Protein 2J9L (pdb70)

InterPro domains:
  IPR000644 CBS domain [PF00571] (671-713)
  IPR000644 CBS domain [PF00571] (756-803)
  IPR000644 CBS domain [PS51371] (656-720)
  IPR000644 CBS domain [PS51371] (752-812)
  IPR000644 CBS domain [SM00116] (665-715)
  IPR000644 CBS domain [SM00116] (756-803)
  IPR001807 Chloride channel [PF00654] (221-620)
  IPR001807 Chloride channel [PR00762] (233-250)
  IPR001807 Chloride channel [PR00762] (264-283)
  IPR001807 Chloride channel [PR00762] (318-337)
  IPR001807 Chloride channel [PR00762] (520-540)
  IPR001807 Chloride channel [PR00762] (570-586)
  IPR001807 Chloride channel [PR00762] (588-607)
  IPR001807 Chloride channel [PR00762] (627-641)
  IPR002247 Chloride channel ClC-5 [PR01116] (114-123)
  IPR002247 Chloride channel ClC-5 [PR01116] (293-301)
  IPR002247 Chloride channel ClC-5 [PR01116] (724-731)
  IPR014743 Chloride channel, core [SSF81340] (113-643)
  IPR046342 CBS domain superfamily [SSF54631] (651-811)

GO terms:
  GO:0015297 antiporter activity (F, TAS)
  GO:0034220 monoatomic ion transmembrane transport (P, TAS)
  GO:0010008 endosome membrane (C, TAS)
  GO:0042802 identical protein binding (F, IPI)
  GO:0005515 protein binding (F, IPI)
  GO:0005794 Golgi apparatus (C, IDA)
  GO:0005886 plasma membrane (C, IDA)
  GO:0045177 apical part of cell (C, IDA)
  GO:0016020 membrane (C, IDA)
  GO:0003014 renal system process (P, IMP)
  GO:0005247 voltage-gated chloride channel activity (F, IMP)
  GO:0005765 lysosomal membrane (C, HDA)
  GO:0016020 membrane (C, HDA)
  GO:0006821 chloride transport (P, IMP)

Nearest PDB structures (foldseek):
  2ja3-assembly1_B  TM=1.001E+00  e=6.679E-36  Homo sapiens
  2ja3-assembly2_D  TM=9.917E-01  e=2.561E-32  Homo sapiens
  2ja3-assembly3_E  TM=9.764E-01  e=9.589E-33  Homo sapiens
  2ja3-assembly3_F  TM=9.701E-01  e=2.325E-29  Homo sapiens
  8jgv-assembly1_B  TM=9.458E-01  e=3.313E-19  Mus musculus

Secondary structure (DSSP, 8-state):
---BHHHHSBS-TTSPPP--EESS-EEHHHHHHHHHH---SEEEEES-TTT-BEEEEEEHHHHHHHHHHHHTS-S---TTPEEE-SSSPPP--TT----EE-GGGEESS--EEETTSBHHHHHHHHHHHT-SEEEEEETTEEEEEEEHHHHHHHHHHH----TTTT-/---BHHHHSBS-TTPPP---EESSSEEHHHHHHHHHH---SEEEEES-TTT--EEEEEEHHHHHHHHHHHHHHTSS--TTPEEE-SSSPPP--TTPPPPEE-GGGEES---EEETTSBHHHHHHHHHHHT-SEEEEEETTEEEEEEEHHHHHHHHHHHHT--HHHHHTTT-/---BHHHH-BS-TTSPP---EESSSEEHHHHHHHHHH---SEEEEES-TTT--EEEEEEHHHHHHHHHHHHTS-SS--TTPEEE-SSSPPP--TTPPPPEE-GGGEES---EEETTSBHHHHHHHHHHHT-SEEEEEETTEEEEEEEHHHHHHHHHHHTT--THHHHHHHH-/---BHHHHSBSPTTSPPP--EESSS-BHHHHHHHHHH---SEEEEES-TTT-BEEEEEEHHHHHHHHHHHHHSTT---TTPBEE-SSSPPP--TTPPPPEE-GGGEES---EEETTSBHHHHHHHHHHHT-SEEEEEETTEEEEEEEHHHHHHHHHHHHS---HHHHHHH-/---BGGGT-BSPTTSPPP--EESSSEEHHHHHHHHHH---SEEEEES-TTT--EEEEEEHHHHHHHHHHHTTS-S---TTPEEE-SSS-----TTSPP-EE-GGGEESS--EEETTSBHHHHHHHHHHHT-SEEEEEETTEEEEEEEHHHHHHHHHHHH--THHHH-/---BGGGTPBSPTTS-----EESSSEEHHHHHHHHTT---SEEEEES-TTT--EEEEEEHHHHHHHHHHH-----TTPEEE-SSS-----TTSPP-EE-GGGSBSS--EEETT-BHHHHHHHHHHHT-SEEEEEETTEEEEEEEHHHHHHHHHH---SGGG-

Solvent-accessible surface area: 53765 Å² total; per-residue (Å²): 163,106,24,42,0,84,62,18,11,85,31,85,222,149,63,96,155,38,32,4,0,5,21,39,74,6,29,0,88,58,0,54,62,30,28,90,146,29,127,109,81,8,0,2,0,0,35,39,141,157,8,50,28,21,13,0,8,0,49,35,148,38,0,65,94,22,4,97,80,8,102,167,138,168,77,38,14,67,38,77,0,33,0,22,0,32,92,145,48,27,135,68,81,131,220,53,42,70,39,23,84,4,58,135,33,14,69,47,26,19,55,26,13,23,11,50,1,22,0,81,77,1,8,45,16,0,60,94,29,48,11,180,45,3,2,0,13,82,33,14,74,11,79,0,26,0,44,53,117,18,0,11,124,19,0,26,137,25,30,182,168,76,37,43,31,88,45,154,131,50,35,0,75,69,10,21,81,27,82,191,158,71,121,158,29,36,2,0,6,24,50,75,18,26,6,89,52,0,68,62,23,23,93,148,28,126,121,88,7,0,2,0,0,29,44,129,170,18,43,36,19,9,0,7,0,41,49,144,37,0,60,94,22,6,74,66,9,114,159,146,156,86,36,25,77,59,83,0,27,1,21,1,32,100,152,54,18,133,66,91,110,229,59,33,68,36,22,86,2,38,137,36,14,65,39,31,12,21,28,10,27,10,60,5,21,0,70,78,0,10,39,3,12,100,86,35,58,28,170,34,1,0,0,12,82,36,15,95,9,75,0,23,0,45,108,136,14,5,38,121,18,14,38,126,18,29,119,136,126,50,46,86,23,0,72,27,17,48,150,124,17,39,0,82,71,16,18,83,43,76,200,150,79,116,152,24,37,1,0,9,20,45,73,17,28,0,91,59,1,52,66,35,17,83,139,31,125,119,82,6,0,2,0,0,29,40,128,169,18,39,37,20,10,0,10,0,54,50,144,29,0,71,91,23,4,94,67,14,83,152,145,136,81,20,11,67,41,79,0,25,2,20,0,31,105,141,55,16,133,64,87,108,228,61,40,65,39,20,94,4,45,137,38,15,71,40,22,16,49,34,13,33,14,58,1,20,1,90,81,1,8,40,17,11,92,86,33,56,12,191,40,4,2,0,15,91,35,13,97,11,74,0,25,0,42,81,126,23,6,25,125,20,14,30,115,16,34,129,111,114,71,64,29,24,5,30,30,44,4,100,157,129,54,35,0,78,62,19,7,89,29,75,244,134,56,106,153,34,31,2,0,6,19,44,72,8,29,0,88,59,0,52,66,26,22,93,147,24,128,114,83,8,0,3,0,0,30,42,137,170,15,47,27,22,9,0,9,0,50,43,162,35,0,62,101,25,4,87,74,16,91,150,131,164,122,18,8,74,39,84,0,36,0,21,0,29,98,142,54,21,135,59,86,102,223,67,40,67,48,22,89,2,45,133,39,15,68,41,32,18,27,14,8,22,12,56,4,17,2,118,66,0,8,53,2,0,76,94,37,49,27,191,40,1,0,0,13,83,33,15,74,10,78,0,22,0,44,61,122,21,0,8,115,24,1,21,122,31,15,134,100,113,74,58,53,99,10,6,94,18,36,156,132,41,38,0,77,66,16,23,82,32,46,174,159,69,105,158,32,34,5,0,5,18,44,76,6,27,0,77,58,0,56,71,32,23,89,147,26,128,121,82,7,0,3,0,0,36,39,139,172,28,41,34,17,9,0,8,0,54,36,185,49,0,64,101,22,2,106,86,10,119,179,140,179,77,44,16,64,35,73,0,29,0,21,0,32,87,140,50,20,138,65,60,137,189,34,44,71,39,22,82,4,42,134,35,16,70,42,32,17,25,29,9,28,11,60,3,18,1,76,64,0,7,45,2,12,141,100,31,62,29,182,37,1,2,0,19,70,41,13,118,6,60,0,24,0,40,89,127,20,5,22,120,25,17,38,137,43,44,153,136,75,63,36,27,56,55,160,156,50,23,0,78,73,16,14,76,24,49,186,157,68,120,161,29,32,3,0,2,16,55,73,7,32,0,85,65,2,58,61,24,21,98,143,32,124,125,90,8,0,4,0,0,46,26,126,149,24,45,73,20,16,0,12,0,59,44,199,41,1,66,105,26,5,108,72,39,101,165,78,28,68,38,90,1,39,0,26,1,34,106,142,51,24,138,56,84,136,216,57,54,78,40,22,94,4,42,134,50,16,69,41,22,18,44,34,10,26,12,48,0,32,1,135,68,1,13,47,16,12,110,89,30,51,10,173,38,3,2,0,14,74,28,16,90,9,77,0,21,0,45,74,123,21,6,14,122,19,28,61,140,98,132,75,64,23,46,46,67

B-factor: mean 36.26, std 24.52, range [15.25, 138.53]

Foldseek 3Di:
DFAWQLCLFPPDDPRDAADAAEQAADFLQNVVCVLVVDDDQKHFYYPDPVQQFTQFMAGSVLSCVQSVVVVVPPPFGDRRAIEHLDPDHDDDDDDGTHHGYPVPRTGRDAAEEERGHGLLVVLVCCVVVVFQKYFYAHPRHTGGIAGPVSNVVVLVVCVVDCSNVVD/DFDFQLCLFPPHPPDDAFDAAEQAAAFQLRVVVSLVVDDDQKHFYAPDPVQQFTQFIAGSVLSVVQSVVVVVVVPFRDRQAIEHLDPDHDDDDPPRTHHGHPVVRTGRDAAEDERGHGVLVVLQCCVVVVFQKYFYAHPRHTGGIAGPVSNVVVLVVVCPDCVVSNVSSVD/DFDFLLNLFPDHPPDDFADAAEQAFDFLQRLVCVLVVDDDQWHFYAPDPVQQFTQFIAGSVLSVVQSVVDVVDDPFRDRGAAEHLDPDHDDDDPPDTHHHHPVVRTGRDAAEDERRHGVLVVLVCCVVVVFQKYFYAHPRHTGGIAGPVSNVVLLVVVCPDCVVSNVSVVVD/DFAWQLNLFPDDPPDDAFDAAEQAAAFLLRVVVSLVVDDDQKHFYAPDPVQQFTQFIAGSVLSVVQSVVQVVDVLGGDRRAAEHQDPDHDDDDPPDGHHHHPVPRTGRCAAEEERGHGVLVVLVCCVVVVHQKYFYDHPNHTGGIGGPVSNVVVLVVCCPPVCVVSSVVVD/DFAWQLNLFPPDPPDDDFLAAEQAAAFQLNVVVSLVVDDDQWHFYAPDPVQQQTQFIAGSVLSVVQSVVVVVPPPQGDRGAIEHLDPDHDDDDPVGTHHGYDVVRTGRDAAEDERRHGLLVVVVCCVVVVFQKYFYAHPSHTDGIGGPVSNVVVLVVPVCDCSNVSD/DFDFQLNLFPPHVPDDFAPAAEAAAAFLQNVVVSLVPDDDQWHFYAPDPVQQFGQFIAGSVLSVVQSVVVVCLRDRGATEGLDPDHDDDDPVDDHHYYPVVRTGRDAAEDERGHGLLVVLVCCVVVVFQKYFYAHPRHTGGIGGPVSNVVVLVVHVCSVVSD

Sequence (1010 aa):
HKTLAMDVMKPRRNDPLLTVLTQDSMTVEDVETIISETTYSGFPVVVSRESQRLVGFVLRRDLIISIENARKKQDGVVSTSIIYFTEHSPPLPPYTPPTLKLRNILDLSPFTVTDLTPMEIVVDIFRKLGLRQCLVTHNGRLLGIITKKDVLKHIAQMANFNEFLEVHKTLAMDVMKPRRNDPLLTVLTQDSMTVEDVETIISETTYSGFPVVVSRESQRLVGFVLRRDLIISIENARKKQDGVVSTSIIYFTEHSPPLPPYTPPTLKLRNILDLSPFTVTDLTPMEIVVDIFRKLGLRQCLVTHNGRLLGIITKKDVLKHIAQMANQLFNEFLEVLFHKTLAMDVMKPRRNDPLLTVLTQDSMTVEDVETIISETTYSGFPVVVSRESQRLVGFVLRRDLIISIENARKKQDGVVSTSIIYFTEHSPPLPPYTPPTLKLRNILDLSPFTVTDLTPMEIVVDIFRKLGLRQCLVTHNGRLLGIITKKDVLKHIAQMANQLFNEFLEVLFQHKTLAMDVMKPRRNDPLLTVLTQDSMTVEDVETIISETTYSGFPVVVSRESQRLVGFVLRRDLIISIENARKKQDGVVSTSIIYFTEHSPPLPPYTPPTLKLRNILDLSPFTVTDLTPMEIVVDIFRKLGLRQCLVTHNGRLLGIITKKDVLKHIAQMANQDLFNEFLEVLHKTLAMDVMKPRRNDPLLTVLTQDSMTVEDVETIISETTYSGFPVVVSRESQRLVGFVLRRDLIISIENARKKQDGVVSTSIIYFTEHSPPLPPYTPPTLKLRNILDLSPFTVTDLTPMEIVVDIFRKLGLRQCLVTHNGRLLGIITKKDVLKHIAQMANFNEFLEVHKTLAMDVMKPRRNDPLLTVLTQDSMTVEDVETIISETTYSGFPVVVSRESQRLVGFVLRRDLIISIENARKGVVSTSIIYFTEHSPPLPPYTPPTLKLRNILDLSPFTVTDLTPMEIVVDIFRKLGLRQCLVTHNGRLLGIITKKDVLKHIAQMILFNEFL

Structure (mmCIF, N/CA/C/O backbone):
data_2J9L
#
_entry.id   2J9L
#
_cell.length_a   122.328
_cell.length_b   148.101
_cell.length_c   79.883
_cell.angle_alpha   90.00
_cell.angle_beta   90.00
_cell.angle_gamma   90.00
#
_symmetry.space_group_name_H-M   'P 21 21 2'
#
loop_
_entity.id
_entity.type
_entity.pdbx_description
1 polymer 'CHLORIDE CHANNEL PROTEIN 5'
2 non-polymer "ADENOSINE-5'-TRIPHOSPHATE"
3 non-polymer 'CHLORIDE ION'
4 water water
#
loop_
_atom_site.group_PDB
_atom_site.id
_atom_site.type_symbol
_atom_site.label_atom_id
_atom_site.label_alt_id
_atom_site.label_comp_id
_atom_site.label_asym_id
_atom_site.label_entity_id
_atom_site.label_seq_id
_atom_site.pdbx_PDB_ins_code
_atom_site.Cartn_x
_atom_site.Cartn_y
_atom_site.Cartn_z
_atom_site.occupancy
_atom_site.B_iso_or_equiv
_atom_site.auth_seq_id
_atom_site.auth_comp_id
_atom_site.auth_asym_id
_atom_site.auth_atom_id
_atom_site.pdbx_PDB_model_num
ATOM 1 N N . HIS A 1 9 ? 3.186 50.030 51.449 1.00 30.49 578 HIS A N 1
ATOM 2 C CA . HIS A 1 9 ? 3.528 49.637 52.847 1.00 30.42 578 HIS A CA 1
ATOM 3 C C . HIS A 1 9 ? 4.936 50.095 53.220 1.00 30.34 578 HIS A C 1
ATOM 4 O O . H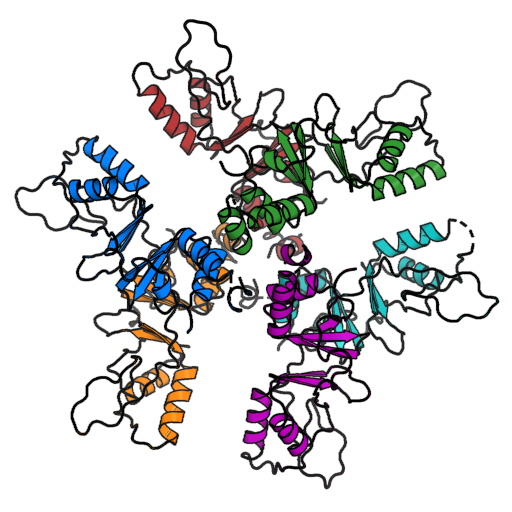IS A 1 9 ? 5.226 50.355 54.388 1.00 30.61 578 HIS A O 1
ATOM 6 N N . LYS A 1 10 ? 5.806 50.192 52.222 1.00 29.89 579 LYS A N 1
ATOM 7 C CA . LYS A 1 10 ? 7.181 50.616 52.444 1.00 29.42 579 LYS A CA 1
ATOM 8 C C . LYS A 1 10 ? 7.337 52.080 52.023 1.00 28.86 579 LYS A C 1
ATOM 9 O O . LYS A 1 10 ? 6.962 52.455 50.912 1.00 28.65 579 LYS A O 1
ATOM 15 N N . THR A 1 11 ? 7.878 52.905 52.916 1.00 28.14 580 THR A N 1
ATOM 16 C CA . THR A 1 11 ? 7.988 54.339 52.652 1.00 27.76 580 THR A CA 1
ATOM 17 C C . THR A 1 11 ? 9.148 54.670 51.709 1.00 27.24 580 THR A C 1
ATOM 18 O O . THR A 1 11 ? 10.285 54.250 51.926 1.00 27.03 580 THR A O 1
ATOM 22 N N . LEU A 1 12 ? 8.843 55.418 50.654 1.00 26.71 581 LEU A N 1
ATOM 23 C CA . LEU A 1 12 ? 9.825 55.716 49.621 1.00 26.65 581 LEU A CA 1
ATOM 24 C C . LEU A 1 12 ? 10.083 57.216 49.517 1.00 26.96 581 LEU A C 1
ATOM 25 O O . LEU A 1 12 ? 9.442 58.017 50.205 1.00 27.23 581 LEU A O 1
ATOM 30 N N . ALA A 1 13 ? 11.020 57.592 48.653 1.00 26.85 582 ALA A N 1
ATOM 31 C CA . ALA A 1 13 ? 11.380 58.990 48.479 1.00 27.13 582 ALA A CA 1
ATOM 32 C C . ALA A 1 13 ? 10.193 59.827 48.023 1.00 27.35 582 ALA A C 1
ATOM 33 O O . ALA A 1 13 ? 10.050 60.982 48.422 1.00 27.49 582 ALA A O 1
ATOM 35 N N . MET A 1 14 ? 9.338 59.239 47.196 1.00 27.65 583 MET A N 1
ATOM 36 C CA . MET A 1 14 ? 8.213 59.968 46.615 1.00 28.38 583 MET A CA 1
ATOM 37 C C . MET A 1 14 ? 7.123 60.258 47.645 1.00 28.59 583 MET A C 1
ATOM 38 O O . MET A 1 14 ? 6.302 61.157 47.461 1.00 28.59 583 MET A O 1
ATOM 43 N N . ASP A 1 15 ? 7.128 59.491 48.730 1.00 28.96 584 ASP A N 1
ATOM 44 C CA . ASP A 1 15 ? 6.158 59.656 49.801 1.00 29.05 584 ASP A CA 1
ATOM 45 C C . ASP A 1 15 ? 6.466 60.877 50.670 1.00 29.02 584 ASP A C 1
ATOM 46 O O . ASP A 1 15 ? 5.587 61.393 51.364 1.00 29.25 584 ASP A O 1
ATOM 51 N N . VAL A 1 16 ? 7.714 61.331 50.634 1.00 28.53 585 VAL A N 1
ATOM 52 C CA . VAL A 1 16 ? 8.168 62.389 51.528 1.00 28.24 585 VAL A CA 1
ATOM 53 C C . VAL A 1 16 ? 8.520 63.659 50.762 1.00 27.93 585 VAL A C 1
ATOM 54 O O . VAL A 1 16 ? 8.405 64.764 51.287 1.00 27.88 585 VAL A O 1
ATOM 58 N N . MET A 1 17 ? 8.937 63.486 49.513 1.00 27.55 586 MET A N 1
ATOM 59 C CA . MET A 1 17 ? 9.294 64.598 48.650 1.00 27.04 586 MET A CA 1
ATOM 60 C C . MET A 1 17 ? 8.179 65.627 48.584 1.00 27.25 586 MET A C 1
ATOM 61 O O . MET A 1 17 ? 7.002 65.292 48.715 1.00 26.70 586 MET A O 1
ATOM 66 N N . LYS A 1 18 ? 8.566 66.881 48.383 1.00 27.73 587 LYS A N 1
ATOM 67 C CA . LYS A 1 18 ? 7.632 67.931 48.018 1.00 28.16 587 LYS A CA 1
ATOM 68 C C . LYS A 1 18 ? 7.845 68.208 46.533 1.00 28.69 587 LYS A C 1
ATOM 69 O O . LYS A 1 18 ? 8.968 68.108 46.044 1.00 28.52 587 LYS A O 1
ATOM 75 N N . PRO A 1 19 ? 6.774 68.562 45.807 1.00 29.17 588 PRO A N 1
ATOM 76 C CA . PRO A 1 19 ? 5.421 68.785 46.305 1.00 29.76 588 PRO A CA 1
ATOM 77 C C . PRO A 1 19 ? 4.724 67.503 46.737 1.00 30.38 588 PRO A C 1
ATOM 78 O O . PRO A 1 19 ? 5.037 66.422 46.236 1.00 30.42 588 PRO A O 1
ATOM 82 N N . ARG A 1 20 ? 3.784 67.632 47.667 1.00 31.29 589 ARG A N 1
ATOM 83 C CA . ARG A 1 20 ? 2.940 66.516 48.054 1.00 32.10 589 ARG A CA 1
ATOM 84 C C . ARG A 1 20 ? 1.753 66.419 47.105 1.00 32.72 589 ARG A C 1
ATOM 85 O O . ARG A 1 20 ? 1.780 66.967 46.003 1.00 32.69 589 ARG A O 1
ATOM 93 N N . ARG A 1 21 ? 0.709 65.724 47.543 1.00 33.62 590 ARG A N 1
ATOM 94 C CA . ARG A 1 21 ? -0.482 65.529 46.727 1.00 34.33 590 ARG A CA 1
ATOM 95 C C . ARG A 1 21 ? -1.195 66.853 46.447 1.00 34.66 590 ARG A C 1
ATOM 96 O O . ARG A 1 21 ? -1.454 67.194 45.291 1.00 34.65 590 ARG A O 1
ATOM 104 N N . ASN A 1 22 ? -1.499 67.600 47.505 1.00 35.05 591 ASN A N 1
ATOM 105 C CA . ASN A 1 22 ? -2.195 68.879 47.367 1.00 35.40 591 ASN A CA 1
ATOM 106 C C . ASN A 1 22 ? -1.279 70.094 47.515 1.00 35.57 591 ASN A C 1
ATOM 107 O O . ASN A 1 22 ? -1.659 71.103 48.112 1.00 35.59 591 ASN A O 1
ATOM 112 N N . ASP A 1 23 ? -0.073 69.987 46.969 1.00 35.78 592 ASP A N 1
ATOM 113 C CA . ASP A 1 23 ? 0.868 71.102 46.948 1.00 35.93 592 ASP A CA 1
ATOM 114 C C . ASP A 1 23 ? 1.048 71.607 45.520 1.00 35.87 592 ASP A C 1
ATOM 115 O O . ASP A 1 23 ? 0.732 70.895 44.566 1.00 35.88 592 ASP A O 1
ATOM 120 N N . PRO A 1 24 ? 1.551 72.844 45.369 1.00 35.78 593 PRO A N 1
ATOM 121 C CA . PRO A 1 24 ? 1.804 73.406 44.043 1.00 35.60 593 PRO A CA 1
ATOM 122 C C . PRO A 1 24 ? 2.996 72.735 43.371 1.00 35.34 593 PRO A C 1
ATOM 123 O O . PRO A 1 24 ? 3.768 72.041 44.034 1.00 35.33 593 PRO A O 1
ATOM 127 N N . LEU A 1 25 ? 3.140 72.943 42.067 1.00 35.02 594 LEU A N 1
ATOM 128 C CA . LEU A 1 25 ? 4.260 72.374 41.324 1.00 34.81 594 LEU A CA 1
ATOM 129 C C . LEU A 1 25 ? 5.594 72.865 41.881 1.00 34.33 594 LEU A C 1
ATOM 130 O O . LEU A 1 25 ? 5.665 73.926 42.505 1.00 34.32 594 LEU A O 1
ATOM 135 N N . LEU A 1 26 ? 6.645 72.081 41.662 1.00 33.62 595 LEU A N 1
ATOM 136 C CA . LEU A 1 26 ? 7.979 72.430 42.129 1.00 32.98 595 LEU A CA 1
ATOM 137 C C . LEU A 1 26 ? 8.345 73.800 41.575 1.00 32.23 595 LEU A C 1
ATOM 138 O O . LEU A 1 26 ? 8.169 74.050 40.384 1.00 32.39 595 LEU A O 1
ATOM 143 N N . THR A 1 27 ? 8.847 74.685 42.429 1.00 31.27 596 THR A N 1
ATOM 144 C CA . THR A 1 27 ? 9.269 76.011 41.983 1.00 30.42 596 THR A CA 1
ATOM 145 C C . THR A 1 27 ? 10.661 75.937 41.368 1.00 30.21 596 THR A C 1
ATOM 146 O O . THR A 1 27 ? 11.657 75.776 42.073 1.00 30.10 596 THR A O 1
ATOM 150 N N . VAL A 1 28 ? 10.713 76.066 40.045 1.00 29.94 597 VAL A N 1
ATOM 151 C CA . VAL A 1 28 ? 11.919 75.781 39.281 1.00 29.68 597 VAL A CA 1
ATOM 152 C C . VAL A 1 28 ? 12.321 76.950 38.383 1.00 29.56 597 VAL A C 1
ATOM 153 O O . VAL A 1 28 ? 11.467 77.682 37.879 1.00 29.68 597 VAL A O 1
ATOM 157 N N . LEU A 1 29 ? 13.624 77.133 38.197 1.00 29.15 598 LEU A N 1
ATOM 158 C CA . LEU A 1 29 ? 14.120 78.083 37.210 1.00 28.61 598 LEU A CA 1
ATOM 159 C C . LEU A 1 29 ? 14.521 77.324 35.960 1.00 28.17 598 LEU A C 1
ATOM 160 O O . LEU A 1 29 ? 15.041 76.209 36.042 1.00 28.02 598 LEU A O 1
ATOM 165 N N . THR A 1 30 ? 14.284 77.926 34.801 1.00 27.53 599 THR A N 1
ATOM 166 C CA . THR A 1 30 ? 14.747 77.341 33.555 1.00 27.32 599 THR A CA 1
ATOM 167 C C . THR A 1 30 ? 16.159 77.833 33.300 1.00 27.07 599 THR A C 1
ATOM 168 O O . THR A 1 30 ? 16.544 78.896 33.776 1.00 27.32 599 THR A O 1
ATOM 172 N N . GLN A 1 31 ? 16.937 77.055 32.560 1.00 26.91 600 GLN A N 1
ATOM 173 C CA . GLN A 1 31 ? 18.320 77.417 32.294 1.00 26.97 600 GLN A CA 1
ATOM 174 C C . GLN A 1 31 ? 18.422 78.587 31.330 1.00 27.03 600 GLN A C 1
ATOM 175 O O . GLN A 1 31 ? 19.462 79.234 31.250 1.00 27.08 600 GLN A O 1
ATOM 181 N N . ASP A 1 32 ? 17.342 78.858 30.602 1.00 27.02 601 ASP A N 1
ATOM 182 C CA . ASP A 1 32 ? 17.429 79.713 29.426 1.00 27.19 601 ASP A CA 1
ATOM 183 C C . ASP A 1 32 ? 16.303 80.724 29.221 1.00 26.75 601 ASP A C 1
ATOM 184 O O . ASP A 1 32 ? 16.442 81.635 28.410 1.00 26.65 601 ASP A O 1
ATOM 189 N N . SER A 1 33 ? 15.190 80.563 29.926 1.00 26.74 602 SER A N 1
ATOM 190 C CA . SER A 1 33 ? 13.993 81.331 29.589 1.00 27.10 602 SER A CA 1
ATOM 191 C C . SER A 1 33 ? 13.426 82.214 30.702 1.00 27.20 602 SER A C 1
ATOM 192 O O . SER A 1 33 ? 12.375 82.827 30.523 1.00 27.32 602 SER A O 1
ATOM 195 N N . MET A 1 34 ? 14.106 82.286 31.842 1.00 27.26 603 MET A N 1
ATOM 196 C CA . MET A 1 34 ? 13.656 83.173 32.916 1.00 27.33 603 MET A CA 1
ATOM 197 C C . MET A 1 34 ? 14.188 84.585 32.698 1.00 27.36 603 MET A C 1
ATOM 198 O O . MET A 1 34 ? 15.383 84.777 32.467 1.00 27.57 603 MET A O 1
ATOM 203 N N . THR A 1 35 ? 13.302 85.573 32.768 1.00 27.28 604 THR A N 1
ATOM 204 C CA . THR A 1 35 ? 13.738 86.963 32.769 1.00 27.04 604 THR A CA 1
ATOM 205 C C . THR A 1 35 ? 14.126 87.360 34.186 1.00 26.70 604 THR A C 1
ATOM 206 O O . THR A 1 35 ? 13.899 86.605 35.134 1.00 26.57 604 THR A O 1
ATOM 210 N N . VAL A 1 36 ? 14.707 88.546 34.326 1.00 26.40 605 VAL A N 1
ATOM 211 C CA . VAL A 1 36 ? 15.114 89.056 35.631 1.00 26.18 605 VAL A CA 1
ATOM 212 C C . VAL A 1 36 ? 13.904 89.301 36.531 1.00 26.03 605 VAL A C 1
ATOM 213 O O . VAL A 1 36 ? 13.976 89.118 37.740 1.00 25.91 605 VAL A O 1
ATOM 217 N N . GLU A 1 37 ? 12.790 89.697 35.925 1.00 26.16 606 GLU A N 1
ATOM 218 C CA . GLU A 1 37 ? 11.559 89.973 36.656 1.00 26.25 606 GLU A CA 1
ATOM 219 C C . GLU A 1 37 ? 10.898 88.684 37.132 1.00 26.11 606 GLU A C 1
ATOM 220 O O . GLU A 1 37 ? 10.386 88.621 38.250 1.00 26.38 606 GLU A O 1
ATOM 226 N N . ASP A 1 38 ? 10.909 87.661 36.283 1.00 25.88 607 ASP A N 1
ATOM 227 C CA . ASP A 1 38 ? 10.381 86.350 36.656 1.00 25.90 607 ASP A CA 1
ATOM 228 C C . ASP A 1 38 ? 11.006 85.856 37.958 1.00 25.65 607 ASP A C 1
ATOM 229 O O . ASP A 1 38 ? 10.303 85.467 38.890 1.00 24.99 607 ASP A O 1
ATOM 234 N N . VAL A 1 39 ? 12.334 85.881 38.003 1.00 25.87 608 VAL A N 1
ATOM 235 C CA . VAL A 1 39 ? 13.088 85.354 39.131 1.00 26.05 608 VAL A CA 1
ATOM 236 C C . VAL A 1 39 ? 12.926 86.243 40.356 1.00 26.11 608 VAL A C 1
ATOM 237 O O . VAL A 1 39 ? 12.928 85.759 41.489 1.00 26.23 608 VAL A O 1
ATOM 241 N N . GLU A 1 40 ? 12.774 87.543 40.124 1.00 26.12 609 GLU A N 1
ATOM 242 C CA . GLU A 1 40 ? 12.563 88.487 41.219 1.00 26.13 609 GLU A CA 1
ATOM 243 C C . GLU A 1 40 ? 11.203 88.296 41.881 1.00 25.96 609 GLU A C 1
ATOM 244 O O . GLU A 1 40 ? 11.082 88.399 43.098 1.00 25.64 609 GLU A O 1
ATOM 250 N N . THR A 1 41 ? 10.181 88.021 41.076 1.00 26.19 610 THR A N 1
ATOM 251 C CA . THR A 1 41 ? 8.854 87.748 41.608 1.00 26.67 610 THR A CA 1
ATOM 252 C C . THR A 1 41 ? 8.816 86.377 42.283 1.00 27.20 610 THR A C 1
ATOM 253 O O . THR A 1 41 ? 7.990 86.135 43.161 1.00 27.56 610 THR A O 1
ATOM 257 N N . ILE A 1 42 ? 9.715 85.486 41.878 1.00 27.27 611 ILE A N 1
ATOM 258 C CA . ILE A 1 42 ? 9.861 84.205 42.558 1.00 27.83 611 ILE A CA 1
ATOM 259 C C . ILE A 1 42 ? 10.525 84.398 43.923 1.00 28.11 611 ILE A C 1
ATOM 260 O O . ILE A 1 42 ? 10.079 83.845 44.925 1.00 28.11 611 ILE A O 1
ATOM 265 N N . ILE A 1 43 ? 11.580 85.206 43.956 1.00 28.59 612 ILE A N 1
ATOM 266 C CA . ILE A 1 43 ? 12.300 85.490 45.194 1.00 28.84 612 ILE A CA 1
ATOM 267 C C . ILE A 1 43 ? 11.420 86.192 46.228 1.00 28.94 612 ILE A C 1
ATOM 268 O O . ILE A 1 43 ? 11.522 85.924 47.427 1.00 28.95 612 ILE A O 1
ATOM 273 N N . SER A 1 44 ? 10.550 87.083 45.763 1.00 28.80 613 SER A N 1
ATOM 274 C CA . SER A 1 44 ? 9.693 87.841 46.668 1.00 29.04 613 SER A CA 1
ATOM 275 C C . SER A 1 44 ? 8.472 87.044 47.122 1.00 28.83 613 SER A C 1
ATOM 276 O O . SER A 1 44 ? 7.929 87.290 48.198 1.00 28.96 613 SER A O 1
ATOM 279 N N . GLU A 1 45 ? 8.048 86.086 46.305 1.00 28.71 614 GLU A N 1
ATOM 280 C CA . GLU A 1 45 ? 6.827 85.334 46.583 1.00 28.43 614 GLU A CA 1
ATOM 281 C C . GLU A 1 45 ? 7.068 83.989 47.274 1.00 27.93 614 GLU A C 1
ATOM 282 O O . GLU A 1 45 ? 6.120 83.339 47.720 1.00 28.06 614 GLU A O 1
ATOM 288 N N . THR A 1 46 ? 8.327 83.571 47.367 1.00 27.06 615 THR A N 1
ATOM 289 C CA . THR A 1 46 ? 8.653 82.316 48.046 1.00 26.40 615 THR A CA 1
ATOM 290 C C . THR A 1 46 ? 9.674 82.519 49.165 1.00 26.14 615 THR A C 1
ATOM 291 O O . THR A 1 46 ? 10.252 83.599 49.299 1.00 26.35 615 THR A O 1
ATOM 295 N N . THR A 1 47 ? 9.887 81.482 49.969 1.00 25.54 616 THR A N 1
ATOM 296 C CA . THR A 1 47 ? 10.902 81.525 51.019 1.00 25.13 616 THR A CA 1
ATOM 297 C C . THR A 1 47 ? 11.879 80.358 50.899 1.00 24.47 616 THR A C 1
ATOM 298 O O . THR A 1 47 ? 12.771 80.198 51.728 1.00 24.44 616 THR A O 1
ATOM 302 N N . TYR A 1 48 ? 11.706 79.550 49.858 1.00 23.50 617 TYR A N 1
ATOM 303 C CA . TYR A 1 48 ? 12.584 78.419 49.603 1.00 22.77 617 TYR A CA 1
ATOM 304 C C . TYR A 1 48 ? 14.051 78.817 49.626 1.00 22.90 617 TYR A C 1
ATOM 305 O O . TYR A 1 48 ? 14.429 79.860 49.094 1.00 22.75 617 TYR A O 1
ATOM 314 N N . SER A 1 49 ? 14.874 77.966 50.229 1.00 23.08 618 SER A N 1
ATOM 315 C CA . SER A 1 49 ? 16.305 78.223 50.344 1.00 23.24 618 SER A CA 1
ATOM 316 C C . SER A 1 49 ? 16.988 78.177 48.988 1.00 22.77 618 SER A C 1
ATOM 317 O O . SER A 1 49 ? 18.026 78.796 48.789 1.00 22.74 618 SER A O 1
ATOM 320 N N . GLY A 1 50 ? 16.405 77.428 48.060 1.00 22.50 619 GLY A N 1
ATOM 321 C CA . GLY A 1 50 ? 17.022 77.233 46.758 1.00 21.96 619 GLY A CA 1
ATOM 322 C C . GLY A 1 50 ? 16.052 76.741 45.706 1.00 21.51 619 GLY A C 1
ATOM 323 O O . GLY A 1 50 ? 14.899 76.434 46.002 1.00 21.28 619 GLY A O 1
ATOM 324 N N . PHE A 1 51 ? 16.529 76.661 44.471 1.00 21.22 620 PHE A N 1
ATOM 325 C CA . PHE A 1 51 ? 15.680 76.293 43.351 1.00 21.24 620 PHE A CA 1
ATOM 326 C C . PHE A 1 51 ? 16.418 75.356 42.406 1.00 21.23 620 PHE A C 1
ATOM 327 O O . PHE A 1 51 ? 17.568 75.609 42.040 1.00 20.94 620 PHE A O 1
ATOM 335 N N . PRO A 1 52 ? 15.762 74.259 42.010 1.00 21.38 621 PRO A N 1
ATOM 336 C CA . PRO A 1 52 ? 16.359 73.444 40.973 1.00 21.61 621 PRO A CA 1
ATOM 337 C C . PRO A 1 52 ? 16.349 74.225 39.668 1.00 21.89 621 PRO A C 1
ATOM 338 O O . PRO A 1 52 ? 15.436 75.018 39.428 1.00 21.88 621 PRO A O 1
ATOM 342 N N . VAL A 1 53 ? 17.370 74.017 38.848 1.00 22.26 622 VAL A N 1
ATOM 343 C CA . VAL A 1 53 ? 17.398 74.577 37.510 1.00 22.62 622 VAL A CA 1
ATOM 344 C C . VAL A 1 53 ? 17.266 73.446 36.494 1.00 22.76 622 VAL A C 1
ATOM 345 O O . VAL A 1 53 ? 17.990 72.461 36.562 1.00 22.69 622 VAL A O 1
ATOM 349 N N . VAL A 1 54 ? 16.329 73.587 35.564 1.00 23.39 623 VAL A N 1
ATOM 350 C CA . VAL A 1 54 ? 16.105 72.570 34.546 1.00 24.15 623 VAL A CA 1
ATOM 351 C C . VAL A 1 54 ? 16.387 73.107 33.148 1.00 24.66 623 VAL A C 1
ATOM 352 O O . VAL A 1 54 ? 16.510 74.319 32.948 1.00 25.38 623 VAL A O 1
ATOM 356 N N . VAL A 1 55 ? 16.492 72.198 32.187 1.00 24.64 624 VAL A N 1
ATOM 357 C CA . VAL A 1 55 ? 16.691 72.563 30.788 1.00 24.93 624 VAL A CA 1
ATOM 358 C C . VAL A 1 55 ? 15.476 73.311 30.241 1.00 25.04 624 VAL A C 1
ATOM 359 O O . VAL A 1 55 ? 15.608 74.306 29.536 1.00 24.86 624 VAL A O 1
ATOM 363 N N . SER A 1 56 ? 14.295 72.811 30.579 1.00 25.52 625 SER A N 1
ATOM 364 C CA . SER A 1 56 ? 13.034 73.401 30.163 1.00 25.70 625 SER A CA 1
ATOM 365 C C . SER A 1 56 ? 11.935 72.801 31.025 1.00 26.15 625 SER A C 1
ATOM 366 O O . SER A 1 56 ? 12.133 71.760 31.659 1.00 26.20 625 SER A O 1
ATOM 369 N N . ARG A 1 57 ? 10.778 73.451 31.054 1.00 26.43 626 ARG A N 1
ATOM 370 C CA . ARG A 1 57 ? 9.643 72.931 31.804 1.00 26.83 626 ARG A CA 1
ATOM 371 C C . ARG A 1 57 ? 9.125 71.638 31.179 1.00 26.82 626 ARG A C 1
ATOM 372 O O . ARG A 1 57 ? 8.523 70.807 31.858 1.00 26.93 626 ARG A O 1
ATOM 380 N N . GLU A 1 58 ? 9.370 71.478 29.881 1.00 26.60 627 GLU A N 1
ATOM 381 C CA . GLU A 1 58 ? 8.964 70.280 29.156 1.00 26.72 627 GLU A CA 1
ATOM 382 C C . GLU A 1 58 ? 9.770 69.059 29.600 1.00 26.22 627 GLU A C 1
ATOM 383 O O . GLU A 1 58 ? 9.207 68.045 30.001 1.00 26.11 627 GLU A O 1
ATOM 389 N N . SER A 1 59 ? 11.091 69.171 29.534 1.00 26.01 628 SER A N 1
ATOM 390 C CA . SER A 1 59 ? 11.976 68.071 29.882 1.00 26.08 628 SER A CA 1
ATOM 391 C C . SER A 1 59 ? 12.017 67.816 31.381 1.00 26.17 628 SER A C 1
ATOM 392 O O . SER A 1 59 ? 12.023 66.666 31.820 1.00 26.25 628 SER A O 1
ATOM 395 N N . GLN A 1 60 ? 12.049 68.895 32.160 1.00 26.32 629 GLN A N 1
ATOM 396 C CA . GLN A 1 60 ? 12.269 68.815 33.604 1.00 26.39 629 GLN A CA 1
ATOM 397 C C . GLN A 1 60 ? 13.574 68.092 33.913 1.00 26.30 629 GLN A C 1
ATOM 398 O O . GLN A 1 60 ? 13.725 67.489 34.968 1.00 26.65 629 GLN A O 1
ATOM 404 N N . ARG A 1 61 ? 14.516 68.148 32.982 1.00 26.26 630 ARG A N 1
ATOM 405 C CA . ARG A 1 61 ? 15.819 67.539 33.192 1.00 26.07 630 ARG A CA 1
ATOM 406 C C . ARG A 1 61 ? 16.707 68.465 34.008 1.00 26.03 630 ARG A C 1
ATOM 407 O O . ARG A 1 61 ? 16.834 69.648 33.710 1.00 25.87 630 ARG A O 1
ATOM 415 N N . LEU A 1 62 ? 17.313 67.906 35.048 1.00 26.10 631 LEU A N 1
ATOM 416 C CA . LEU A 1 62 ? 18.017 68.684 36.050 1.00 25.71 631 LEU A CA 1
ATOM 417 C C . LEU A 1 62 ? 19.329 69.210 35.504 1.00 25.16 631 LEU A C 1
ATOM 418 O O . LEU A 1 62 ? 20.137 68.458 34.974 1.00 24.69 631 LEU A O 1
ATOM 423 N N . VAL A 1 63 ? 19.537 70.510 35.653 1.00 25.26 632 VAL A N 1
ATOM 424 C CA . VAL A 1 63 ? 20.776 71.143 35.245 1.00 25.20 632 VAL A CA 1
ATOM 425 C C . VAL A 1 63 ? 21.620 71.439 36.472 1.00 24.98 632 VAL A C 1
ATOM 426 O O . VAL A 1 63 ? 22.849 71.398 36.420 1.00 25.60 632 VAL A O 1
ATOM 430 N N . GLY A 1 64 ? 20.945 71.724 37.578 1.00 24.52 633 GLY A N 1
ATOM 431 C CA . GLY A 1 64 ? 21.611 72.046 38.832 1.00 23.69 633 GLY A CA 1
ATOM 432 C C . GLY A 1 64 ? 20.668 72.658 39.851 1.00 23.10 633 GLY A C 1
ATOM 433 O O . GLY A 1 64 ? 19.448 72.592 39.703 1.00 22.95 633 GLY A O 1
ATOM 434 N N . PHE A 1 65 ? 21.245 73.257 40.888 1.00 22.72 634 PHE A N 1
ATOM 435 C CA . PHE A 1 65 ? 20.486 73.825 41.996 1.00 22.36 634 PHE A CA 1
ATOM 436 C C . PHE A 1 65 ? 21.099 75.178 42.360 1.00 22.70 634 PHE A C 1
ATOM 437 O O . PHE A 1 65 ? 22.322 75.319 42.404 1.00 22.74 634 PHE A O 1
ATOM 445 N N . VAL A 1 66 ? 20.256 76.174 42.610 1.00 22.55 635 VAL A N 1
ATOM 446 C CA . VAL A 1 66 ? 20.753 77.511 42.925 1.00 23.07 635 VAL A CA 1
ATOM 447 C C . VAL A 1 66 ? 20.063 78.106 44.163 1.00 22.97 635 VAL A C 1
ATOM 448 O O . VAL A 1 66 ? 18.843 78.047 44.289 1.00 22.88 635 VAL A O 1
ATOM 452 N N . LEU A 1 67 ? 20.858 78.655 45.077 1.00 22.89 636 LEU A N 1
ATOM 453 C CA . LEU A 1 67 ? 20.335 79.194 46.332 1.00 23.45 636 LEU A CA 1
ATOM 454 C C . LEU A 1 67 ? 19.714 80.588 46.189 1.00 23.10 636 LEU A C 1
ATOM 455 O O . LEU A 1 67 ? 20.211 81.435 45.439 1.00 22.81 636 LEU A O 1
ATOM 460 N N . ARG A 1 68 ? 18.628 80.814 46.923 1.00 22.98 637 ARG A N 1
ATOM 461 C CA . ARG A 1 68 ? 17.957 82.111 46.947 1.00 23.00 637 ARG A CA 1
ATOM 462 C C . ARG A 1 68 ? 18.906 83.256 47.286 1.00 22.69 637 ARG A C 1
ATOM 463 O O . ARG A 1 68 ? 18.864 84.304 46.648 1.00 22.80 637 ARG A O 1
ATOM 471 N N . ARG A 1 69 ? 19.764 83.057 48.283 1.00 22.61 638 ARG A N 1
ATOM 472 C CA . ARG A 1 69 ? 20.652 84.124 48.725 1.00 22.95 638 ARG A CA 1
ATOM 473 C C . ARG A 1 69 ? 21.587 84.556 47.602 1.00 23.06 638 ARG A C 1
ATOM 474 O O . ARG A 1 69 ? 21.844 85.748 47.416 1.00 22.85 638 ARG A O 1
ATOM 482 N N . ASP A 1 70 ? 22.082 83.581 46.846 1.00 22.99 639 ASP A N 1
ATOM 483 C CA . ASP A 1 70 ? 22.995 83.860 45.749 1.00 23.13 639 ASP A CA 1
ATOM 484 C C . ASP A 1 70 ? 22.316 84.653 44.635 1.00 23.18 639 ASP A C 1
ATOM 485 O O . ASP A 1 70 ? 22.891 85.597 44.103 1.00 23.07 639 ASP A O 1
ATOM 490 N N . LEU A 1 71 ? 21.091 84.266 44.296 1.00 23.57 640 LEU A N 1
ATOM 491 C CA . LEU A 1 71 ? 20.342 84.932 43.239 1.00 23.77 640 LEU A CA 1
ATOM 492 C C . LEU A 1 71 ? 20.129 86.388 43.585 1.00 23.89 640 LEU A C 1
ATOM 493 O O . LEU A 1 71 ? 20.347 87.271 42.754 1.00 24.09 640 LEU A O 1
ATOM 498 N N . ILE A 1 72 ? 19.703 86.637 44.819 1.00 23.83 641 ILE A N 1
ATOM 499 C CA . ILE A 1 72 ? 19.468 88.000 45.281 1.00 23.14 641 ILE A CA 1
ATOM 500 C C . ILE A 1 72 ? 20.714 88.845 45.088 1.00 23.15 641 ILE A C 1
ATOM 501 O O . ILE A 1 72 ? 20.664 89.892 44.449 1.00 23.66 641 ILE A O 1
ATOM 506 N N . ILE A 1 73 ? 21.830 88.387 45.643 1.00 22.86 642 ILE A N 1
ATOM 507 C CA . ILE A 1 73 ? 23.083 89.124 45.559 1.00 22.97 642 ILE A CA 1
ATOM 508 C C . ILE A 1 73 ? 23.502 89.333 44.108 1.00 23.17 642 ILE A C 1
ATOM 509 O O . ILE A 1 73 ? 23.890 90.434 43.722 1.00 23.16 642 ILE A O 1
ATOM 514 N N . SER A 1 74 ? 23.415 88.274 43.306 1.00 23.20 643 SER A N 1
ATOM 515 C CA . SER A 1 74 ? 23.807 88.336 41.904 1.00 23.11 643 SER A CA 1
ATOM 516 C C . SER A 1 74 ? 22.965 89.326 41.108 1.00 22.92 643 SER A C 1
ATOM 517 O O . SER A 1 74 ? 23.506 90.220 40.459 1.00 22.71 643 SER A O 1
ATOM 520 N N . ILE A 1 75 ? 21.647 89.158 41.153 1.00 23.00 644 ILE A N 1
ATOM 521 C CA . ILE A 1 75 ? 20.738 90.008 40.392 1.00 23.60 644 ILE A CA 1
ATOM 522 C C . ILE A 1 75 ? 20.807 91.436 40.923 1.00 24.39 644 ILE A C 1
ATOM 523 O O . ILE A 1 75 ? 20.817 92.398 40.156 1.00 24.06 644 ILE A O 1
ATOM 528 N N . GLU A 1 76 ? 20.867 91.554 42.245 1.00 25.29 645 GLU A N 1
ATOM 529 C CA . GLU A 1 76 ? 21.016 92.835 42.908 1.00 26.07 645 GLU A CA 1
ATOM 530 C C . GLU A 1 76 ? 22.209 93.579 42.326 1.00 26.68 645 GLU A C 1
ATOM 531 O O . GLU A 1 76 ? 22.079 94.721 41.882 1.00 26.81 645 GLU A O 1
ATOM 537 N N . ASN A 1 77 ? 23.369 92.926 42.322 1.00 27.14 646 ASN A N 1
ATOM 538 C CA . ASN A 1 77 ? 24.569 93.514 41.738 1.00 27.89 646 ASN A CA 1
ATOM 539 C C . ASN A 1 77 ? 24.392 93.801 40.252 1.00 28.66 646 ASN A C 1
ATOM 540 O O . ASN A 1 77 ? 24.859 94.820 39.748 1.00 28.31 646 ASN A O 1
ATOM 545 N N . ALA A 1 78 ? 23.714 92.890 39.559 1.00 29.88 647 ALA A N 1
ATOM 546 C CA . ALA A 1 78 ? 23.528 92.992 38.114 1.00 30.94 647 ALA A CA 1
ATOM 547 C C . ALA A 1 78 ? 22.818 94.280 37.698 1.00 31.67 647 ALA A C 1
ATOM 548 O O . ALA A 1 78 ? 23.305 95.002 36.828 1.00 31.70 647 ALA A O 1
ATOM 550 N N . ARG A 1 79 ? 21.671 94.567 38.312 1.00 32.80 648 ARG A N 1
ATOM 551 C CA . ARG A 1 79 ? 20.945 95.801 38.013 1.00 33.99 648 ARG A CA 1
ATOM 552 C C . ARG A 1 79 ? 21.747 97.006 38.485 1.00 34.47 648 ARG A C 1
ATOM 553 O O . ARG A 1 79 ? 21.483 98.141 38.093 1.00 34.48 648 ARG A O 1
ATOM 561 N N . LYS A 1 80 ? 22.733 96.739 39.331 1.00 35.12 649 LYS A N 1
ATOM 562 C CA . LYS A 1 80 ? 23.518 97.776 39.977 1.00 35.72 649 LYS A CA 1
ATOM 563 C C . LYS A 1 80 ? 24.826 97.990 39.230 1.00 36.11 649 LYS A C 1
ATOM 564 O O . LYS A 1 80 ? 25.716 98.694 39.706 1.00 36.06 649 LYS A O 1
ATOM 570 N N . LYS A 1 81 ? 24.951 97.382 38.060 1.00 36.74 650 LYS A N 1
ATOM 571 C CA . LYS A 1 81 ? 26.265 97.245 37.460 1.00 37.32 650 LYS A CA 1
ATOM 572 C C . LYS A 1 81 ? 26.495 98.116 36.249 1.00 37.69 650 LYS A C 1
ATOM 573 O O . LYS A 1 81 ? 27.638 98.323 35.839 1.00 37.72 650 LYS A O 1
ATOM 579 N N . GLN A 1 82 ? 25.407 98.617 35.682 1.00 38.15 651 GLN A N 1
ATOM 580 C CA . GLN A 1 82 ? 25.393 99.130 34.326 1.00 38.56 651 GLN A CA 1
ATOM 581 C C . GLN A 1 82 ? 26.177 98.342 33.318 1.00 38.61 651 GLN A C 1
ATOM 582 O O . GLN A 1 82 ? 27.190 98.802 32.791 1.00 38.65 651 GLN A O 1
ATOM 588 N N . ASP A 1 83 ? 25.680 97.143 33.089 1.00 38.63 652 ASP A N 1
ATOM 589 C CA . ASP A 1 83 ? 25.825 96.444 31.869 1.00 38.56 652 ASP A CA 1
ATOM 590 C C . ASP A 1 83 ? 24.518 96.608 31.166 1.00 38.33 652 ASP A C 1
ATOM 591 O O . ASP A 1 83 ? 24.287 95.916 30.225 1.00 38.42 652 ASP A O 1
ATOM 596 N N . GLY A 1 84 ? 23.629 97.460 31.653 1.00 37.93 653 GLY A N 1
ATOM 597 C CA . GLY A 1 84 ? 22.330 97.618 31.029 1.00 37.40 653 GLY A CA 1
ATOM 598 C C . GLY A 1 84 ? 21.275 96.569 31.331 1.00 37.14 653 GLY A C 1
ATOM 599 O O . GLY A 1 84 ? 20.283 96.490 30.618 1.00 37.01 653 GLY A O 1
ATOM 600 N N . VAL A 1 85 ? 21.457 95.787 32.392 1.00 36.98 654 VAL A N 1
ATOM 601 C CA . VAL A 1 85 ? 20.479 94.757 32.757 1.00 36.87 654 VAL A CA 1
ATOM 602 C C . VAL A 1 85 ? 19.157 95.343 33.262 1.00 36.72 654 VAL A C 1
ATOM 603 O O . VAL A 1 85 ? 19.150 96.173 34.165 1.00 36.41 654 VAL A O 1
ATOM 607 N N . VAL A 1 86 ? 18.043 94.881 32.698 1.00 37.07 655 VAL A N 1
ATOM 608 C CA . VAL A 1 86 ? 16.710 95.335 33.110 1.00 37.50 655 VAL A CA 1
ATOM 609 C C . VAL A 1 86 ? 15.795 94.175 33.522 1.00 37.74 655 VAL A C 1
ATOM 610 O O . VAL A 1 86 ? 16.247 93.039 33.659 1.00 37.73 655 VAL A O 1
ATOM 614 N N . SER A 1 87 ? 14.513 94.475 33.719 1.00 37.95 656 SER A N 1
ATOM 615 C CA . SER A 1 87 ? 13.528 93.472 34.125 1.00 38.53 656 SER A CA 1
ATOM 616 C C . SER A 1 87 ? 13.317 92.383 33.068 1.00 38.54 656 SER A C 1
ATOM 617 O O . SER A 1 87 ? 13.229 91.201 33.393 1.00 39.08 656 SER A O 1
ATOM 620 N N . THR A 1 88 ? 13.239 92.787 31.806 1.00 37.97 657 THR A N 1
ATOM 621 C CA . THR A 1 88 ? 13.003 91.855 30.710 1.00 37.60 657 THR A CA 1
ATOM 622 C C . THR A 1 88 ? 14.294 91.212 30.202 1.00 35.90 657 THR A C 1
ATOM 623 O O . THR A 1 88 ? 14.314 90.615 29.124 1.00 36.39 657 THR A O 1
ATOM 627 N N . SER A 1 89 ? 15.371 91.347 30.971 1.00 33.35 658 SER A N 1
ATOM 628 C CA . SER A 1 89 ? 16.639 90.721 30.620 1.00 30.63 658 SER A CA 1
ATOM 629 C C . SER A 1 89 ? 16.573 89.227 30.897 1.00 29.13 658 SER A C 1
ATOM 630 O O . SER A 1 89 ? 16.205 88.806 31.994 1.00 28.75 658 SER A O 1
ATOM 633 N N . ILE A 1 90 ? 16.927 88.426 29.897 1.00 27.20 659 ILE A N 1
ATOM 634 C CA . ILE A 1 90 ? 16.939 86.980 30.060 1.00 25.32 659 ILE A CA 1
ATOM 635 C C . ILE A 1 90 ? 18.145 86.530 30.878 1.00 24.07 659 ILE A C 1
ATOM 636 O O . ILE A 1 90 ? 19.282 86.906 30.595 1.00 23.81 659 ILE A O 1
ATOM 641 N N . ILE A 1 91 ? 17.874 85.743 31.911 1.00 22.72 660 ILE A N 1
ATOM 642 C CA . ILE A 1 91 ? 18.918 85.077 32.673 1.00 21.40 660 ILE A CA 1
ATOM 643 C C . ILE A 1 91 ? 19.176 83.700 32.062 1.00 20.73 660 ILE A C 1
ATOM 644 O O . ILE A 1 91 ? 18.238 83.010 31.672 1.00 20.64 660 ILE A O 1
ATOM 649 N N . TYR A 1 92 ? 20.442 83.308 31.964 1.00 20.02 661 TYR A N 1
ATOM 650 C CA . TYR A 1 92 ? 20.775 81.936 31.601 1.00 19.60 661 TYR A CA 1
ATOM 651 C C . TYR A 1 92 ? 21.821 81.332 32.533 1.00 19.55 661 TYR A C 1
ATOM 652 O O . TYR A 1 92 ? 22.637 82.048 33.121 1.00 19.01 661 TYR A O 1
ATOM 661 N N . PHE A 1 93 ? 21.769 80.008 32.666 1.00 19.75 662 PHE A N 1
ATOM 662 C CA . PHE A 1 93 ? 22.705 79.257 33.496 1.00 19.94 662 PHE A CA 1
ATOM 663 C C . PHE A 1 93 ? 23.643 78.409 32.655 1.00 20.52 662 PHE A C 1
ATOM 664 O O . PHE A 1 93 ? 24.564 77.786 33.182 1.00 20.79 662 PHE A O 1
ATOM 672 N N . THR A 1 94 ? 23.393 78.368 31.348 1.00 21.23 663 THR A N 1
ATOM 673 C CA . THR A 1 94 ? 24.300 77.706 30.415 1.00 21.43 663 THR A CA 1
ATOM 674 C C . THR A 1 94 ? 25.566 78.541 30.269 1.00 21.75 663 THR A C 1
ATOM 675 O O . THR A 1 94 ? 25.624 79.670 30.747 1.00 21.45 663 THR A O 1
ATOM 679 N N . GLU A 1 95 ? 26.580 77.992 29.609 1.00 22.50 664 GLU A N 1
ATOM 680 C CA . GLU A 1 95 ? 27.832 78.720 29.447 1.00 23.42 664 GLU A CA 1
ATOM 681 C C . GLU A 1 95 ? 27.652 79.866 28.463 1.00 23.19 664 GLU A C 1
ATOM 682 O O . GLU A 1 95 ? 28.315 80.896 28.557 1.00 23.78 664 GLU A O 1
ATOM 688 N N . HIS A 1 96 ? 26.744 79.680 27.516 1.00 22.88 665 HIS A N 1
ATOM 689 C CA . HIS A 1 96 ? 26.481 80.688 26.513 1.00 22.51 665 HIS A CA 1
ATOM 690 C C . HIS A 1 96 ? 25.000 81.006 26.438 1.00 22.34 665 HIS A C 1
ATOM 691 O O . HIS A 1 96 ? 24.151 80.153 26.717 1.00 22.17 665 HIS A O 1
ATOM 698 N N . SER A 1 97 ? 24.707 82.246 26.061 1.00 21.80 666 SER A N 1
ATOM 699 C CA . SER A 1 97 ? 23.346 82.708 25.857 1.00 21.62 666 SER A CA 1
ATOM 700 C C . SER A 1 97 ? 22.616 81.855 24.828 1.00 21.62 666 SER A C 1
ATOM 701 O O . SER A 1 97 ? 23.246 81.235 23.969 1.00 21.91 666 SER A O 1
ATOM 704 N N . PRO A 1 98 ? 21.280 81.813 24.914 1.00 21.39 667 PRO A N 1
ATOM 705 C CA . PRO A 1 98 ? 20.480 81.229 23.847 1.00 21.64 667 PRO A CA 1
ATOM 706 C C . PRO A 1 98 ? 20.317 82.227 22.695 1.00 22.05 667 PRO A C 1
ATOM 707 O O . PRO A 1 98 ? 20.667 83.401 22.843 1.00 21.88 667 PRO A O 1
ATOM 711 N N . PRO A 1 99 ? 19.802 81.764 21.545 1.00 22.47 668 PRO A N 1
ATOM 712 C CA . PRO A 1 99 ? 19.522 82.678 20.436 1.00 22.86 668 PRO A CA 1
ATOM 713 C C . PRO A 1 99 ? 18.433 83.691 20.792 1.00 23.26 668 PRO A C 1
ATOM 714 O O . PRO A 1 99 ? 17.349 83.309 21.231 1.00 23.23 668 PRO A O 1
ATOM 718 N N . LEU A 1 100 ? 18.731 84.974 20.605 1.00 23.95 669 LEU A N 1
ATOM 719 C CA . LEU A 1 100 ? 17.818 86.054 20.984 1.00 24.49 669 LEU A CA 1
ATOM 720 C C . LEU A 1 100 ? 17.351 86.874 19.784 1.00 24.90 669 LEU A C 1
ATOM 721 O O . LEU A 1 100 ? 18.138 87.165 18.886 1.00 25.00 669 LEU A O 1
ATOM 726 N N . PRO A 1 101 ? 16.061 87.251 19.774 1.00 25.26 670 PRO A N 1
ATOM 727 C CA . PRO A 1 101 ? 15.450 88.099 18.751 1.00 25.62 670 PRO A CA 1
ATOM 728 C C . PRO A 1 101 ? 16.223 89.399 18.522 1.00 25.89 670 PRO A C 1
ATOM 729 O O . PRO A 1 101 ? 17.044 89.784 19.356 1.00 26.03 670 PRO A O 1
ATOM 733 N N . PRO A 1 102 ? 15.958 90.074 17.391 1.00 26.14 671 PRO A N 1
ATOM 734 C CA . PRO A 1 102 ? 16.655 91.297 16.988 1.00 26.33 671 PRO A CA 1
ATOM 735 C C . PRO A 1 102 ? 16.869 92.300 18.125 1.00 26.39 671 PRO A C 1
ATOM 736 O O . PRO A 1 102 ? 18.005 92.505 18.559 1.00 26.73 671 PRO A O 1
ATOM 740 N N . TYR A 1 103 ? 15.789 92.912 18.604 1.00 26.07 672 TYR A N 1
ATOM 741 C CA . TYR A 1 103 ? 15.898 93.983 19.592 1.00 25.66 672 TYR A CA 1
ATOM 742 C C . TYR A 1 103 ? 15.569 93.533 21.015 1.00 25.15 672 TYR A C 1
ATOM 743 O O . TYR A 1 103 ? 14.539 93.909 21.577 1.00 25.16 672 TYR A O 1
ATOM 752 N N . THR A 1 104 ? 16.459 92.731 21.592 1.00 24.42 673 THR A N 1
ATOM 753 C CA . THR A 1 104 ? 16.295 92.248 22.960 1.00 23.64 673 THR A CA 1
ATOM 754 C C . THR A 1 104 ? 17.374 92.802 23.888 1.00 22.76 673 THR A C 1
ATOM 755 O O . THR A 1 104 ? 18.510 93.012 23.473 1.00 22.52 673 THR A O 1
ATOM 759 N N . PRO A 1 105 ? 17.012 93.038 25.157 1.00 22.21 674 PRO A N 1
ATOM 760 C CA . PRO A 1 105 ? 17.900 93.588 26.180 1.00 21.82 674 PRO A CA 1
ATOM 761 C C . PRO A 1 105 ? 19.125 92.713 26.448 1.00 21.15 674 PRO A C 1
ATOM 762 O O . PRO A 1 105 ? 19.101 91.517 26.155 1.00 21.06 674 PRO A O 1
ATOM 766 N N . PRO A 1 106 ? 20.195 93.311 27.002 1.00 20.54 675 PRO A N 1
ATOM 767 C CA . PRO A 1 106 ? 21.364 92.574 27.479 1.00 20.23 675 PRO A CA 1
ATOM 768 C C . PRO A 1 106 ? 20.974 91.434 28.419 1.00 20.19 675 PRO A C 1
ATOM 769 O O . PRO A 1 106 ? 19.984 91.542 29.138 1.00 20.28 675 PRO A O 1
ATOM 773 N N . THR A 1 107 ? 21.746 90.351 28.407 1.00 19.90 676 THR A N 1
ATOM 774 C CA . THR A 1 107 ? 21.449 89.190 29.239 1.00 19.60 676 THR A CA 1
ATOM 775 C C . THR A 1 107 ? 22.182 89.212 30.577 1.00 19.78 676 THR A C 1
ATOM 776 O O . THR A 1 107 ? 22.953 90.131 30.862 1.00 19.41 676 THR A O 1
ATOM 780 N N . LEU A 1 108 ? 21.936 88.177 31.379 1.00 20.18 677 LEU A N 1
ATOM 781 C CA . LEU A 1 108 ? 22.587 88.006 32.671 1.00 20.59 677 LEU A CA 1
ATOM 782 C C . LEU A 1 108 ? 22.982 86.543 32.882 1.00 20.92 677 LEU A C 1
ATOM 783 O O . LEU A 1 108 ? 22.140 85.700 33.191 1.00 20.67 677 LEU A O 1
ATOM 788 N N . LYS A 1 109 ? 24.270 86.256 32.731 1.00 21.42 678 LYS A N 1
ATOM 789 C CA . LYS A 1 109 ? 24.789 84.918 32.949 1.00 21.82 678 LYS A CA 1
ATOM 790 C C . LYS A 1 109 ? 24.955 84.655 34.437 1.00 22.30 678 LYS A C 1
ATOM 791 O O . LYS A 1 109 ? 25.679 85.374 35.114 1.00 22.58 678 LYS A O 1
ATOM 797 N N . LEU A 1 110 ? 24.288 83.619 34.939 1.00 22.86 679 LEU A N 1
ATOM 798 C CA . LEU A 1 110 ? 24.342 83.282 36.360 1.00 23.09 679 LEU A CA 1
ATOM 799 C C . LEU A 1 110 ? 24.916 81.884 36.597 1.00 23.87 679 LEU A C 1
ATOM 800 O O . LEU A 1 110 ? 24.696 81.276 37.645 1.00 24.41 679 LEU A O 1
ATOM 805 N N . ARG A 1 111 ? 25.656 81.394 35.610 1.00 24.08 680 ARG A N 1
ATOM 806 C CA . ARG A 1 111 ? 26.314 80.097 35.669 1.00 24.45 680 ARG A CA 1
ATOM 807 C C . ARG A 1 111 ? 27.081 79.927 36.981 1.00 24.28 680 ARG A C 1
ATOM 808 O O . ARG A 1 111 ? 27.056 78.859 37.594 1.00 25.11 680 ARG A O 1
ATOM 816 N N . ASN A 1 112 ? 27.757 80.988 37.407 1.00 23.51 681 ASN A N 1
ATOM 817 C CA . ASN A 1 112 ? 28.728 80.907 38.504 1.00 22.66 681 ASN A CA 1
ATOM 818 C C . ASN A 1 112 ? 28.155 80.714 39.911 1.00 21.91 681 ASN A C 1
ATOM 819 O O . ASN A 1 112 ? 28.904 80.460 40.852 1.00 21.92 681 ASN A O 1
ATOM 824 N N . ILE A 1 113 ? 26.842 80.842 40.059 1.00 21.20 682 ILE A N 1
ATOM 825 C CA . ILE A 1 113 ? 26.204 80.560 41.345 1.00 20.85 682 ILE A CA 1
ATOM 826 C C . ILE A 1 113 ? 25.354 79.285 41.296 1.00 20.34 682 ILE A C 1
ATOM 827 O O . ILE A 1 113 ? 24.598 78.992 42.226 1.00 20.24 682 ILE A O 1
ATOM 832 N N . LEU A 1 114 ? 25.479 78.537 40.206 1.00 19.53 683 LEU A N 1
ATOM 833 C CA . LEU A 1 114 ? 24.749 77.284 40.053 1.00 19.27 683 LEU A CA 1
ATOM 834 C C . LEU A 1 114 ? 25.554 76.122 40.597 1.00 18.74 683 LEU A C 1
ATOM 835 O O . LEU A 1 114 ? 26.706 75.928 40.222 1.00 18.30 683 LEU A O 1
ATOM 840 N N . ASP A 1 115 ? 24.949 75.360 41.498 1.00 19.03 684 ASP A N 1
ATOM 841 C CA . ASP A 1 115 ? 25.515 74.076 41.899 1.00 19.29 684 ASP A CA 1
ATOM 842 C C . ASP A 1 115 ? 25.262 73.064 40.782 1.00 18.77 684 ASP A C 1
ATOM 843 O O . ASP A 1 115 ? 24.138 72.629 40.572 1.00 18.40 684 ASP A O 1
ATOM 848 N N . LEU A 1 116 ? 26.311 72.694 40.063 1.00 19.26 685 LEU A N 1
ATOM 849 C CA . LEU A 1 116 ? 26.168 71.758 38.946 1.00 20.06 685 LEU A CA 1
ATOM 850 C C . LEU A 1 116 ? 26.195 70.291 39.379 1.00 20.35 685 LEU A C 1
ATOM 851 O O . LEU A 1 116 ? 26.078 69.396 38.551 1.00 20.53 685 LEU A O 1
ATOM 856 N N . SER A 1 117 ? 26.345 70.047 40.676 1.00 21.08 686 SER A N 1
ATOM 857 C CA . SER A 1 117 ? 26.362 68.681 41.185 1.00 21.63 686 SER A CA 1
ATOM 858 C C . SER A 1 117 ? 25.423 68.484 42.364 1.00 21.88 686 SER A C 1
ATOM 859 O O . SER A 1 117 ? 25.851 68.033 43.426 1.00 22.55 686 SER A O 1
ATOM 862 N N . PRO A 1 118 ? 24.132 68.793 42.178 1.00 21.63 687 PRO A N 1
ATOM 863 C CA . PRO A 1 118 ? 23.198 68.612 43.266 1.00 21.88 687 PRO A CA 1
ATOM 864 C C . PRO A 1 118 ? 23.023 67.123 43.577 1.00 22.04 687 PRO A C 1
ATOM 865 O O . PRO A 1 118 ? 23.178 66.280 42.695 1.00 20.83 687 PRO A O 1
ATOM 869 N N . PHE A 1 119 ? 22.724 66.806 44.830 1.00 22.90 688 PHE A N 1
ATOM 870 C CA . PHE A 1 119 ? 22.475 65.425 45.204 1.00 23.59 688 PHE A CA 1
ATOM 871 C C . PHE A 1 119 ? 21.056 65.021 44.863 1.00 23.26 688 PHE A C 1
ATOM 872 O O . PHE A 1 119 ? 20.095 65.729 45.162 1.00 23.38 688 PHE A O 1
ATOM 880 N N . THR A 1 120 ? 20.949 63.873 44.216 1.00 22.65 689 THR A N 1
ATOM 881 C CA . THR A 1 120 ? 19.712 63.430 43.626 1.00 22.52 689 THR A CA 1
ATOM 882 C C . THR A 1 120 ? 19.440 61.989 44.025 1.00 22.21 689 THR A C 1
ATOM 883 O O . THR A 1 120 ? 20.364 61.195 44.208 1.00 22.03 689 THR A O 1
ATOM 887 N N . VAL A 1 121 ? 18.168 61.650 44.166 1.00 21.53 690 VAL A N 1
ATOM 888 C CA . VAL A 1 121 ? 17.800 60.279 44.431 1.00 21.30 690 VAL A CA 1
ATOM 889 C C . VAL A 1 121 ? 16.585 59.922 43.587 1.00 20.91 690 VAL A C 1
ATOM 890 O O . VAL A 1 121 ? 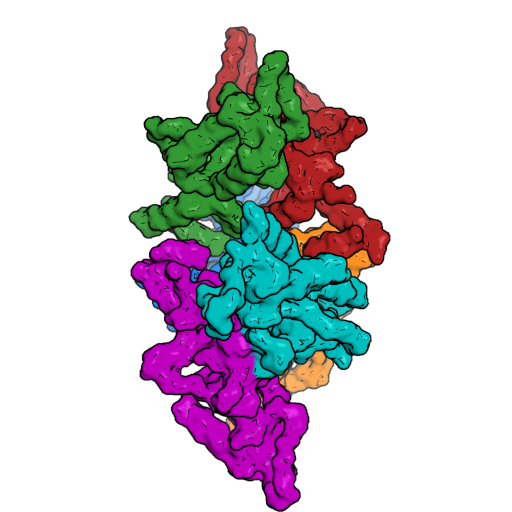15.820 60.803 43.201 1.00 20.61 690 VAL A O 1
ATOM 894 N N . THR A 1 122 ? 16.427 58.641 43.266 1.00 20.32 691 THR A N 1
ATOM 895 C CA . THR A 1 122 ? 15.265 58.205 42.508 1.00 20.05 691 THR A CA 1
ATOM 896 C C . THR A 1 122 ? 14.042 58.233 43.413 1.00 19.76 691 THR A C 1
ATOM 897 O O . THR A 1 122 ? 14.157 58.076 44.622 1.00 19.91 691 THR A O 1
ATOM 901 N N . ASP A 1 123 ? 12.874 58.432 42.818 1.00 19.99 692 ASP A N 1
ATOM 902 C CA . ASP A 1 123 ? 11.626 58.488 43.560 1.00 20.64 692 ASP A CA 1
ATOM 903 C C . ASP A 1 123 ? 11.305 57.177 44.283 1.00 21.10 692 ASP A C 1
ATOM 904 O O . ASP A 1 123 ? 10.644 57.184 45.321 1.00 21.03 692 ASP A O 1
ATOM 909 N N . LEU A 1 124 ? 11.775 56.059 43.734 1.00 21.19 693 LEU A N 1
ATOM 910 C CA . LEU A 1 124 ? 11.513 54.749 44.316 1.00 21.74 693 LEU A CA 1
ATOM 911 C C . LEU A 1 124 ? 12.511 54.364 45.414 1.00 21.72 693 LEU A C 1
ATOM 912 O O . LEU A 1 124 ? 12.439 53.267 45.964 1.00 21.79 693 LEU A O 1
ATOM 917 N N . THR A 1 125 ? 13.444 55.255 45.724 1.00 21.57 694 THR A N 1
ATOM 918 C CA . THR A 1 125 ? 14.403 54.995 46.792 1.00 21.71 694 THR A CA 1
ATOM 919 C C . THR A 1 125 ? 13.679 54.890 48.131 1.00 21.48 694 THR A C 1
ATOM 920 O O . THR A 1 125 ? 12.830 55.722 48.440 1.00 22.22 694 THR A O 1
ATOM 924 N N . PRO A 1 126 ? 13.991 53.851 48.919 1.00 20.89 695 PRO A N 1
ATOM 925 C CA . PRO A 1 126 ? 13.404 53.735 50.246 1.00 20.76 695 PRO A CA 1
ATOM 926 C C . PRO A 1 126 ? 13.870 54.866 51.157 1.00 20.52 695 PRO A C 1
ATOM 927 O O . PRO A 1 126 ? 15.056 55.195 51.168 1.00 20.23 695 PRO A O 1
ATOM 931 N N . MET A 1 127 ? 12.939 55.456 51.905 1.00 20.52 696 MET A N 1
ATOM 932 C CA . MET A 1 127 ? 13.253 56.556 52.816 1.00 20.66 696 MET A CA 1
ATOM 933 C C . MET A 1 127 ? 14.352 56.221 53.819 1.00 21.40 696 MET A C 1
ATOM 934 O O . MET A 1 127 ? 15.147 57.085 54.181 1.00 22.02 696 MET A O 1
ATOM 939 N N . GLU A 1 128 ? 14.386 54.971 54.271 1.00 22.07 697 GLU A N 1
ATOM 940 C CA . GLU A 1 128 ? 15.460 54.492 55.138 1.00 22.68 697 GLU A CA 1
ATOM 941 C C . GLU A 1 128 ? 16.828 54.757 54.504 1.00 21.98 697 GLU A C 1
ATOM 942 O O . GLU A 1 128 ? 17.773 55.153 55.180 1.00 22.27 697 GLU A O 1
ATOM 948 N N . ILE A 1 129 ? 16.920 54.546 53.198 1.00 21.48 698 ILE A N 1
ATOM 949 C CA . ILE A 1 129 ? 18.160 54.792 52.467 1.00 21.13 698 ILE A CA 1
ATOM 950 C C . ILE A 1 129 ? 18.437 56.293 52.287 1.00 20.28 698 ILE A C 1
ATOM 951 O O . ILE A 1 129 ? 19.584 56.731 52.366 1.00 20.41 698 ILE A O 1
ATOM 956 N N . VAL A 1 130 ? 17.384 57.072 52.061 1.00 19.24 699 VAL A N 1
ATOM 957 C CA . VAL A 1 130 ? 17.508 58.526 51.941 1.00 18.56 699 VAL A CA 1
ATOM 958 C C . VAL A 1 130 ? 17.948 59.160 53.268 1.00 18.00 699 VAL A C 1
ATOM 959 O O . VAL A 1 130 ? 18.820 60.024 53.297 1.00 17.51 699 VAL A O 1
ATOM 963 N N . VAL A 1 131 ? 17.338 58.724 54.364 1.00 17.56 700 VAL A N 1
ATOM 964 C CA . VAL A 1 131 ? 17.731 59.189 55.684 1.00 17.83 700 VAL A CA 1
ATOM 965 C C . VAL A 1 131 ? 19.208 58.912 55.936 1.00 17.82 700 VAL A C 1
ATOM 966 O O . VAL A 1 131 ? 19.952 59.779 56.405 1.00 18.41 700 VAL A O 1
ATOM 970 N N . ASP A 1 132 ? 19.623 57.695 55.619 1.00 17.44 701 ASP A N 1
ATOM 971 C CA . ASP A 1 132 ? 20.997 57.281 55.797 1.00 17.71 701 ASP A CA 1
ATOM 972 C C . ASP A 1 132 ? 21.942 58.150 54.976 1.00 17.56 701 ASP A C 1
ATOM 973 O O . ASP A 1 132 ? 22.975 58.595 55.467 1.00 17.36 701 ASP A O 1
ATOM 978 N N . ILE A 1 133 ? 21.587 58.380 53.718 1.00 18.02 702 ILE A N 1
ATOM 979 C CA . ILE A 1 133 ? 22.382 59.237 52.847 1.00 18.43 702 ILE A CA 1
ATOM 980 C C . ILE A 1 133 ? 22.505 60.653 53.421 1.00 18.54 702 ILE A C 1
ATOM 981 O O . ILE A 1 133 ? 23.594 61.228 53.442 1.00 18.42 702 ILE A O 1
ATOM 986 N N . PHE A 1 134 ? 21.390 61.204 53.891 1.00 18.77 703 PHE A N 1
ATOM 987 C CA . PHE A 1 134 ? 21.396 62.524 54.513 1.00 19.49 703 PHE A CA 1
ATOM 988 C C . PHE A 1 134 ? 22.372 62.581 55.692 1.00 20.46 703 PHE A C 1
ATOM 989 O O . PHE A 1 134 ? 23.150 63.527 55.817 1.00 20.69 703 PHE A O 1
ATOM 997 N N . ARG A 1 135 ? 22.335 61.567 56.553 1.00 21.28 704 ARG A N 1
ATOM 998 C CA . ARG A 1 135 ? 23.210 61.544 57.718 1.00 22.01 704 ARG A CA 1
ATOM 999 C C . ARG A 1 135 ? 24.670 61.408 57.322 1.00 21.76 704 ARG A C 1
ATOM 1000 O O . ARG A 1 135 ? 25.505 62.215 57.724 1.00 22.02 704 ARG A O 1
ATOM 1008 N N . LYS A 1 136 ? 24.973 60.386 56.532 1.00 21.49 705 LYS A N 1
ATOM 1009 C CA . LYS A 1 136 ? 26.348 60.092 56.167 1.00 21.41 705 LYS A CA 1
ATOM 1010 C C . LYS A 1 136 ? 26.981 61.180 55.308 1.00 21.35 705 LYS A C 1
ATOM 1011 O O . LYS A 1 136 ? 28.185 61.410 55.387 1.00 21.58 705 LYS A O 1
ATOM 1017 N N . LEU A 1 137 ? 26.176 61.861 54.502 1.00 21.27 706 LEU A N 1
ATOM 1018 C CA . LEU A 1 137 ? 26.717 62.837 53.563 1.00 21.86 706 LEU A CA 1
ATOM 1019 C C . LEU A 1 137 ? 26.532 64.268 54.015 1.00 22.20 706 LEU A C 1
ATOM 1020 O O . LEU A 1 137 ? 27.096 65.179 53.417 1.00 22.51 706 LEU A O 1
ATOM 1025 N N . GLY A 1 138 ? 25.739 64.463 55.065 1.00 22.93 707 GLY A N 1
ATOM 1026 C CA . GLY A 1 138 ? 25.469 65.799 55.589 1.00 22.95 707 GLY A CA 1
ATOM 1027 C C . GLY A 1 138 ? 24.773 66.672 54.565 1.00 23.34 707 GLY A C 1
ATOM 1028 O O . GLY A 1 138 ? 25.162 67.815 54.350 1.00 23.62 707 GLY A O 1
ATOM 1029 N N . LEU A 1 139 ? 23.741 66.129 53.928 1.00 23.31 708 LEU A N 1
ATOM 1030 C CA . LEU A 1 139 ? 23.017 66.859 52.898 1.00 23.74 708 LEU A CA 1
ATOM 1031 C C . LEU A 1 139 ? 22.082 67.894 53.498 1.00 24.24 708 LEU A C 1
ATOM 1032 O O . LEU A 1 139 ? 21.470 67.661 54.545 1.00 24.08 708 LEU A O 1
ATOM 1037 N N . ARG A 1 140 ? 21.969 69.029 52.816 1.00 25.16 709 ARG A N 1
ATOM 1038 C CA . ARG A 1 140 ? 21.040 70.087 53.203 1.00 26.03 709 ARG A CA 1
ATOM 1039 C C . ARG A 1 140 ? 19.736 69.898 52.442 1.00 25.92 709 ARG A C 1
ATOM 1040 O O . ARG A 1 140 ? 18.665 70.295 52.899 1.00 25.60 709 ARG A O 1
ATOM 1048 N N . GLN A 1 141 ? 19.847 69.289 51.267 1.00 25.89 710 GLN A N 1
ATOM 1049 C CA . GLN A 1 141 ? 18.687 68.944 50.457 1.00 25.76 710 GLN A CA 1
ATOM 1050 C C . GLN A 1 141 ? 19.011 67.818 49.479 1.00 25.17 710 GLN A C 1
ATOM 1051 O O . GLN A 1 141 ? 20.172 67.553 49.164 1.00 24.68 710 GLN A O 1
ATOM 1057 N N . CYS A 1 142 ? 17.965 67.161 49.005 1.00 24.91 711 CYS A N 1
ATOM 1058 C CA . CYS A 1 142 ? 18.106 66.137 47.991 1.00 24.43 711 CYS A CA 1
ATOM 1059 C C . CYS A 1 142 ? 17.039 66.351 46.936 1.00 23.88 711 CYS A C 1
ATOM 1060 O O . CYS A 1 142 ? 15.881 66.608 47.258 1.00 23.91 711 CYS A O 1
ATOM 1063 N N . LEU A 1 143 ? 17.427 66.265 45.672 1.00 23.38 712 LEU A N 1
ATOM 1064 C CA . LEU A 1 143 ? 16.448 66.318 44.598 1.00 22.92 712 LEU A CA 1
ATOM 1065 C C . LEU A 1 143 ? 16.000 64.901 44.284 1.00 22.48 712 LEU A C 1
ATOM 1066 O O . LEU A 1 143 ? 16.786 63.969 44.370 1.00 22.86 712 LEU A O 1
ATOM 1071 N N . VAL A 1 144 ? 14.728 64.734 43.957 1.00 22.41 713 VAL A N 1
ATOM 1072 C CA . VAL A 1 144 ? 14.197 63.413 43.674 1.00 22.40 713 VAL A CA 1
ATOM 1073 C C . VAL A 1 144 ? 13.769 63.330 42.219 1.00 22.65 713 VAL A C 1
ATOM 1074 O O . VAL A 1 144 ? 13.119 64.236 41.703 1.00 23.04 713 VAL A O 1
ATOM 1078 N N . THR A 1 145 ? 14.144 62.238 41.558 1.00 23.07 714 THR A N 1
ATOM 1079 C CA . THR A 1 145 ? 13.948 62.110 40.121 1.00 22.83 714 THR A CA 1
ATOM 1080 C C . THR A 1 145 ? 13.194 60.848 39.740 1.00 23.15 714 THR A C 1
ATOM 1081 O O . THR A 1 145 ? 13.146 59.884 40.496 1.00 22.95 714 THR A O 1
ATOM 1085 N N . HIS A 1 146 ? 12.601 60.869 38.554 1.00 23.58 715 HIS A N 1
ATOM 1086 C CA . HIS A 1 146 ? 12.042 59.671 37.959 1.00 24.03 715 HIS A CA 1
ATOM 1087 C C . HIS A 1 146 ? 12.559 59.539 36.529 1.00 24.17 715 HIS A C 1
ATOM 1088 O O . HIS A 1 146 ? 12.318 60.407 35.692 1.00 24.02 715 HIS A O 1
ATOM 1095 N N . ASN A 1 147 ? 13.281 58.454 36.262 1.00 24.34 716 ASN A N 1
ATOM 1096 C CA . ASN A 1 147 ? 13.845 58.209 34.941 1.00 24.34 716 ASN A CA 1
ATOM 1097 C C . ASN A 1 147 ? 14.522 59.445 34.361 1.00 24.46 716 ASN A C 1
ATOM 1098 O O . ASN A 1 147 ? 14.200 59.887 33.259 1.00 24.27 716 ASN A O 1
ATOM 1103 N N . GLY A 1 148 ? 15.453 60.008 35.121 1.00 24.91 717 GLY A N 1
ATOM 1104 C CA . GLY A 1 148 ? 16.207 61.174 34.676 1.00 25.34 717 GLY A CA 1
ATOM 1105 C C . GLY A 1 148 ? 15.482 62.508 34.767 1.00 25.28 717 GLY A C 1
ATOM 1106 O O . GLY A 1 148 ? 16.071 63.550 34.486 1.00 25.46 717 GLY A O 1
ATOM 1107 N N . ARG A 1 149 ? 14.210 62.491 35.157 1.00 25.23 718 ARG A N 1
ATOM 1108 C CA . ARG A 1 149 ? 13.428 63.726 35.214 1.00 25.47 718 ARG A CA 1
ATOM 1109 C C . ARG A 1 149 ? 13.142 64.189 36.644 1.00 25.15 718 ARG A C 1
ATOM 1110 O O . ARG A 1 149 ? 12.898 63.379 37.535 1.00 24.92 718 ARG A O 1
ATOM 1118 N N . LEU A 1 150 ? 13.159 65.501 36.845 1.00 24.73 719 LEU A N 1
ATOM 1119 C CA . LEU A 1 150 ? 12.939 66.092 38.159 1.00 24.42 719 LEU A CA 1
ATOM 1120 C C . LEU A 1 150 ? 11.480 66.002 38.614 1.00 24.39 719 LEU A C 1
ATOM 1121 O O . LEU A 1 150 ? 10.561 66.374 37.880 1.00 24.08 719 LEU A O 1
ATOM 1126 N N . LEU A 1 151 ? 11.283 65.508 39.834 1.00 24.43 720 LEU A N 1
ATOM 1127 C CA . LEU A 1 151 ? 9.948 65.281 40.388 1.00 24.31 720 LEU A CA 1
ATOM 1128 C C . LEU A 1 151 ? 9.683 66.096 41.640 1.00 24.09 720 LEU A C 1
ATOM 1129 O O . LEU A 1 151 ? 8.596 66.641 41.818 1.00 24.51 720 LEU A O 1
ATOM 1134 N N . GLY A 1 152 ? 10.671 66.159 42.524 1.00 23.64 721 GLY A N 1
ATOM 1135 C CA . GLY A 1 152 ? 10.491 66.854 43.785 1.00 23.01 721 GLY A CA 1
ATOM 1136 C C . GLY A 1 152 ? 11.771 67.089 44.553 1.00 22.60 721 GLY A C 1
ATOM 1137 O O . GLY A 1 152 ? 12.870 66.903 44.029 1.00 22.71 721 GLY A O 1
ATOM 1138 N N . ILE A 1 153 ? 11.616 67.507 45.805 1.00 22.30 722 ILE A N 1
ATOM 1139 C CA . ILE A 1 153 ? 12.744 67.833 46.667 1.00 21.75 722 ILE A CA 1
ATOM 1140 C C . ILE A 1 153 ? 12.513 67.348 48.099 1.00 21.51 722 ILE A C 1
ATOM 1141 O O . ILE A 1 153 ? 11.385 67.340 48.594 1.00 21.60 722 ILE A O 1
ATOM 1146 N N . ILE A 1 154 ? 13.593 66.940 48.752 1.00 21.08 723 ILE A N 1
ATOM 1147 C CA . ILE A 1 154 ? 13.564 66.597 50.158 1.00 21.09 723 ILE A CA 1
ATOM 1148 C C . ILE A 1 154 ? 14.659 67.393 50.849 1.00 20.92 723 ILE A C 1
ATOM 1149 O O . ILE A 1 154 ? 15.829 67.250 50.509 1.00 20.95 723 ILE A O 1
ATOM 1154 N N . THR A 1 155 ? 14.282 68.229 51.812 1.00 20.96 724 THR A N 1
ATOM 1155 C CA . THR A 1 155 ? 15.263 68.986 52.588 1.00 20.85 724 THR A CA 1
ATOM 1156 C C . THR A 1 155 ? 15.582 68.280 53.897 1.00 21.02 724 THR A C 1
ATOM 1157 O O . THR A 1 155 ? 14.918 67.320 54.267 1.00 21.21 724 THR A O 1
ATOM 1161 N N . LYS A 1 156 ? 16.600 68.774 54.591 1.00 21.53 725 LYS A N 1
ATOM 1162 C CA . LYS A 1 156 ? 17.029 68.219 55.863 1.00 22.21 725 LYS A CA 1
ATOM 1163 C C . LYS A 1 156 ? 15.891 68.235 56.881 1.00 22.70 725 LYS A C 1
ATOM 1164 O O . LYS A 1 156 ? 15.707 67.280 57.636 1.00 23.15 725 LYS A O 1
ATOM 1170 N N . LYS A 1 157 ? 15.131 69.324 56.892 1.00 22.86 726 LYS A N 1
ATOM 1171 C CA . LYS A 1 157 ? 14.018 69.480 57.815 1.00 23.03 726 LYS A CA 1
ATOM 1172 C C . LYS A 1 157 ? 12.848 68.569 57.449 1.00 22.99 726 LYS A C 1
ATOM 1173 O O . LYS A 1 157 ? 12.084 68.162 58.323 1.00 23.00 726 LYS A O 1
ATOM 1179 N N . ASP A 1 158 ? 12.712 68.248 56.163 1.00 23.13 727 ASP A N 1
ATOM 1180 C CA . ASP A 1 158 ? 11.725 67.261 55.717 1.00 23.47 727 ASP A CA 1
ATOM 1181 C C . ASP A 1 158 ? 12.059 65.889 56.300 1.00 23.66 727 ASP A C 1
ATOM 1182 O O . ASP A 1 158 ? 11.181 65.164 56.771 1.00 23.66 727 ASP A O 1
ATOM 1187 N N . VAL A 1 159 ? 13.339 65.542 56.256 1.00 23.71 728 VAL A N 1
ATOM 1188 C CA . VAL A 1 159 ? 13.821 64.295 56.820 1.00 23.89 728 VAL A CA 1
ATOM 1189 C C . VAL A 1 159 ? 13.525 64.243 58.316 1.00 24.37 728 VAL A C 1
ATOM 1190 O O . VAL A 1 159 ? 13.091 63.214 58.836 1.00 24.39 728 VAL A O 1
ATOM 1194 N N . LEU A 1 160 ? 13.750 65.360 59.003 1.00 24.60 729 LEU A N 1
ATOM 1195 C CA . LEU A 1 160 ? 13.501 65.430 60.439 1.00 25.05 729 LEU A CA 1
ATOM 1196 C C . LEU A 1 160 ? 12.015 65.270 60.751 1.00 25.25 729 LEU A C 1
ATOM 1197 O O . LEU A 1 160 ? 11.644 64.549 61.676 1.00 25.26 729 LEU A O 1
ATOM 1202 N N . LYS A 1 161 ? 11.172 65.942 59.971 1.00 25.35 730 LYS A N 1
ATOM 1203 C CA . LYS A 1 161 ? 9.7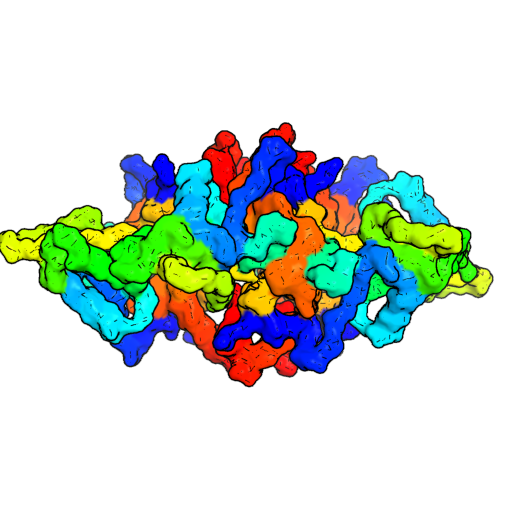26 65.847 60.127 1.00 25.51 730 LYS A CA 1
ATOM 1204 C C . LYS A 1 161 ? 9.228 64.427 59.873 1.00 25.43 730 LYS A C 1
ATOM 1205 O O . LYS A 1 161 ? 8.237 63.991 60.461 1.00 25.69 730 LYS A O 1
ATOM 1211 N N . HIS A 1 162 ? 9.915 63.706 58.994 1.00 25.19 731 HIS A N 1
ATOM 1212 C CA . HIS A 1 162 ? 9.549 62.328 58.701 1.00 24.96 731 HIS A CA 1
ATOM 1213 C C . HIS A 1 162 ? 9.915 61.418 59.863 1.00 24.77 731 HIS A C 1
ATOM 1214 O O . HIS A 1 162 ? 9.137 60.554 60.250 1.00 24.53 731 HIS A O 1
ATOM 1221 N N . ILE A 1 163 ? 11.111 61.616 60.406 1.00 25.08 732 ILE A N 1
ATOM 1222 C CA . ILE A 1 163 ? 11.556 60.881 61.580 1.00 25.57 732 ILE A CA 1
ATOM 1223 C C . ILE A 1 163 ? 10.585 61.106 62.735 1.00 26.00 732 ILE A C 1
ATOM 1224 O O . ILE A 1 163 ? 10.192 60.163 63.422 1.00 25.92 732 ILE A O 1
ATOM 1229 N N . ALA A 1 164 ? 10.195 62.363 62.930 1.00 26.41 733 ALA A N 1
ATOM 1230 C CA . ALA A 1 164 ? 9.233 62.726 63.957 1.00 27.10 733 ALA A CA 1
ATOM 1231 C C . ALA A 1 164 ? 7.925 61.975 63.773 1.00 27.63 733 ALA A C 1
ATOM 1232 O O . ALA A 1 164 ? 7.336 61.492 64.736 1.00 27.85 733 ALA A O 1
ATOM 1234 N N . GLN A 1 165 ? 7.477 61.882 62.528 1.00 28.71 734 GLN A N 1
ATOM 1235 C CA . GLN A 1 165 ? 6.210 61.242 62.203 1.00 29.75 734 GLN A CA 1
ATOM 1236 C C . GLN A 1 165 ? 6.214 59.769 62.597 1.00 29.97 734 GLN A C 1
ATOM 1237 O O . GLN A 1 165 ? 5.257 59.279 63.195 1.00 30.01 734 GLN A O 1
ATOM 1243 N N . MET A 1 166 ? 7.296 59.071 62.260 1.00 30.49 735 MET A N 1
ATOM 1244 C CA . MET A 1 166 ? 7.447 57.657 62.600 1.00 31.02 735 MET A CA 1
ATOM 1245 C C . MET A 1 166 ? 7.444 57.461 64.111 1.00 31.25 735 MET A C 1
ATOM 1246 O O . MET A 1 166 ? 6.969 56.444 64.615 1.00 31.25 735 MET A O 1
ATOM 1251 N N . ALA A 1 167 ? 7.986 58.443 64.822 1.00 31.63 736 ALA A N 1
ATOM 1252 C CA . ALA A 1 167 ? 8.053 58.408 66.274 1.00 32.08 736 ALA A CA 1
ATOM 1253 C C . ALA A 1 167 ? 6.705 58.754 66.892 1.00 32.40 736 ALA A C 1
ATOM 1254 O O . ALA A 1 167 ? 6.402 59.927 67.106 1.00 32.54 736 ALA A O 1
ATOM 1256 N N . ASN A 1 168 ? 5.904 57.729 67.175 1.00 32.66 737 ASN A N 1
ATOM 1257 C CA . ASN A 1 168 ? 4.603 57.903 67.822 1.00 32.86 737 ASN A CA 1
ATOM 1258 C C . ASN A 1 168 ? 4.002 56.574 68.269 1.00 32.97 737 ASN A C 1
ATOM 1259 O O . ASN A 1 168 ? 4.603 55.515 68.087 1.00 32.99 737 ASN A O 1
ATOM 1264 N N . PHE A 1 176 ? 6.253 51.186 64.569 1.00 92.48 745 PHE A N 1
ATOM 1265 C CA . PHE A 1 176 ? 7.221 51.075 63.484 1.00 92.48 745 PHE A CA 1
ATOM 1266 C C . PHE A 1 176 ? 8.591 50.634 63.984 1.00 92.42 745 PHE A C 1
ATOM 1267 O O . PHE A 1 176 ? 9.071 51.108 65.014 1.00 92.38 745 PHE A O 1
ATOM 1275 N N . ASN A 1 177 ? 9.215 49.722 63.244 1.00 92.35 746 ASN A N 1
ATOM 1276 C CA . ASN A 1 177 ? 10.566 49.271 63.558 1.00 92.27 746 ASN A CA 1
ATOM 1277 C C . ASN A 1 177 ? 11.608 49.974 62.698 1.00 92.19 746 ASN A C 1
ATOM 1278 O O . ASN A 1 177 ? 12.808 49.881 62.961 1.00 92.19 746 ASN A O 1
ATOM 1283 N N . GLU A 1 178 ? 11.145 50.674 61.667 1.00 92.07 747 GLU A N 1
ATOM 1284 C CA . GLU A 1 178 ? 12.039 51.443 60.808 1.00 91.97 747 GLU A CA 1
ATOM 1285 C C . GLU A 1 178 ? 12.484 52.729 61.501 1.00 91.81 747 GLU A C 1
ATOM 1286 O O . GLU A 1 178 ? 13.488 53.332 61.123 1.00 91.82 747 GLU A O 1
ATOM 1292 N N . PHE A 1 179 ? 11.731 53.140 62.516 1.00 91.62 748 PHE A N 1
ATOM 1293 C CA . PHE A 1 179 ? 12.128 54.264 63.354 1.00 91.46 748 PHE A CA 1
ATOM 1294 C C . PHE A 1 179 ? 13.180 53.819 64.363 1.00 91.40 748 PHE A C 1
ATOM 1295 O O . PHE A 1 179 ? 13.973 54.625 64.846 1.00 91.41 748 PHE A O 1
ATOM 1303 N N . LEU A 1 180 ? 13.182 52.528 64.675 1.00 91.34 749 LEU A N 1
ATOM 1304 C CA . LEU A 1 180 ? 14.127 51.976 65.637 1.00 91.28 749 LEU A CA 1
ATOM 1305 C C . LEU A 1 180 ? 15.533 51.877 65.054 1.00 91.26 749 LEU A C 1
ATOM 1306 O O . LEU A 1 180 ? 16.518 51.886 65.792 1.00 91.25 749 LEU A O 1
ATOM 1311 N N . GLU A 1 181 ? 15.624 51.788 63.731 1.00 91.27 750 GLU A N 1
ATOM 1312 C CA . GLU A 1 181 ? 16.921 51.725 63.064 1.00 91.34 750 GLU A CA 1
ATOM 1313 C C . GLU A 1 181 ? 17.337 53.072 62.473 1.00 91.32 750 GLU A C 1
ATOM 1314 O O . GLU A 1 181 ? 17.853 53.142 61.359 1.00 91.35 750 GLU A O 1
ATOM 1320 N N . VAL A 1 182 ? 17.107 54.136 63.237 1.00 91.31 751 VAL A N 1
ATOM 1321 C CA . VAL A 1 182 ? 17.547 55.477 62.864 1.00 91.32 751 VAL A CA 1
ATOM 1322 C C . VAL A 1 182 ? 17.717 56.344 64.107 1.00 91.31 751 VAL A C 1
ATOM 1323 O O . VAL A 1 182 ? 17.623 55.855 65.233 1.00 91.21 751 VAL A O 1
ATOM 1327 N N . HIS B 1 9 ? 44.696 70.884 36.532 1.00 29.16 578 HIS B N 1
ATOM 1328 C CA . HIS B 1 9 ? 43.273 70.538 36.245 1.00 29.08 578 HIS B CA 1
ATOM 1329 C C . HIS B 1 9 ? 42.721 69.521 37.242 1.00 28.93 578 HIS B C 1
ATOM 1330 O O . HIS B 1 9 ? 43.285 68.440 37.422 1.00 28.86 578 HIS B O 1
ATOM 1332 N N . LYS B 1 10 ? 41.614 69.879 37.886 1.00 28.74 579 LYS B N 1
ATOM 1333 C CA . LYS B 1 10 ? 40.957 68.998 38.846 1.00 28.58 579 LYS B CA 1
ATOM 1334 C C . LYS B 1 10 ? 40.323 67.796 38.155 1.00 28.20 579 LYS B C 1
ATOM 1335 O O . LYS B 1 10 ? 39.648 67.939 37.135 1.00 28.47 579 LYS B O 1
ATOM 1341 N N . THR B 1 11 ? 40.541 66.612 38.715 1.00 27.53 580 THR B N 1
ATOM 1342 C CA . THR B 1 11 ? 39.943 65.399 38.173 1.00 26.90 580 THR B CA 1
ATOM 1343 C C . THR B 1 11 ? 38.466 65.309 38.552 1.00 26.11 580 THR B C 1
ATOM 1344 O O . THR B 1 11 ? 38.099 65.461 39.713 1.00 25.92 580 THR B O 1
ATOM 1348 N N . LEU B 1 12 ? 37.622 65.080 37.553 1.00 25.48 581 LEU B N 1
ATOM 1349 C CA . LEU B 1 12 ? 36.184 65.000 37.760 1.00 24.98 581 LEU B CA 1
ATOM 1350 C C . LEU B 1 12 ? 35.685 63.579 37.482 1.00 24.88 581 LEU B C 1
ATOM 1351 O O . LEU B 1 12 ? 36.463 62.696 37.110 1.00 23.95 581 LEU B O 1
ATOM 1356 N N . ALA B 1 13 ? 34.386 63.363 37.666 1.00 25.12 582 ALA B N 1
ATOM 1357 C CA . ALA B 1 13 ? 33.793 62.049 37.442 1.00 25.38 582 ALA B CA 1
ATOM 1358 C C . ALA B 1 13 ? 33.932 61.627 35.988 1.00 25.71 582 ALA B C 1
ATOM 1359 O O . ALA B 1 13 ? 34.111 60.445 35.694 1.00 26.60 582 ALA B O 1
ATOM 1361 N N . MET B 1 14 ? 33.857 62.597 35.082 1.00 25.68 583 MET B N 1
ATOM 1362 C CA . MET B 1 14 ? 33.996 62.331 33.656 1.00 25.74 583 MET B CA 1
ATOM 1363 C C . MET B 1 14 ? 35.400 61.854 33.288 1.00 25.73 583 MET B C 1
ATOM 1364 O O . MET B 1 14 ? 35.609 61.313 32.204 1.00 26.18 583 MET B O 1
ATOM 1369 N N . ASP B 1 15 ? 36.358 62.060 34.187 1.00 25.70 584 ASP B N 1
ATOM 1370 C CA . ASP B 1 15 ? 37.759 61.747 33.915 1.00 25.60 584 ASP B CA 1
ATOM 1371 C C . ASP B 1 15 ? 38.109 60.335 34.353 1.00 25.43 584 ASP B C 1
ATOM 1372 O O . ASP B 1 15 ? 39.148 59.799 33.966 1.00 25.91 584 ASP B O 1
ATOM 1377 N N . VAL B 1 16 ? 37.245 59.741 35.169 1.00 24.65 585 VAL B N 1
ATOM 1378 C CA . VAL B 1 16 ? 37.498 58.421 35.722 1.00 24.08 585 VAL B CA 1
ATOM 1379 C C . VAL B 1 16 ? 36.483 57.398 35.203 1.00 23.88 585 VAL B C 1
ATOM 1380 O O . VAL B 1 16 ? 36.741 56.196 35.192 1.00 23.48 585 VAL B O 1
ATOM 1384 N N . MET B 1 17 ? 35.336 57.889 34.755 1.00 23.59 586 MET B N 1
ATOM 1385 C CA . MET B 1 17 ? 34.263 57.023 34.311 1.00 23.65 586 MET B CA 1
ATOM 1386 C C . MET B 1 17 ? 34.605 56.311 33.012 1.00 24.40 586 MET B C 1
ATOM 1387 O O . MET B 1 17 ? 35.402 56.798 32.211 1.00 24.87 586 MET B O 1
ATOM 1392 N N . LYS B 1 18 ? 33.997 55.149 32.812 1.00 24.87 587 LYS B N 1
ATOM 1393 C CA . LYS B 1 18 ? 34.021 54.495 31.520 1.00 25.65 587 LYS B CA 1
ATOM 1394 C C . LYS B 1 18 ? 32.666 54.749 30.881 1.00 25.92 587 LYS B C 1
ATOM 1395 O O . LYS B 1 18 ? 31.672 54.890 31.589 1.00 25.95 587 LYS B O 1
ATOM 1401 N N . PRO B 1 19 ? 32.614 54.820 29.542 1.00 26.30 588 PRO B N 1
ATOM 1402 C CA . PRO B 1 19 ? 33.732 54.635 28.621 1.00 26.25 588 PRO B CA 1
ATOM 1403 C C . PRO B 1 19 ? 34.714 55.782 28.705 1.00 26.03 588 PRO B C 1
ATOM 1404 O O . PRO B 1 19 ? 34.328 56.898 29.048 1.00 26.14 588 PRO B O 1
ATOM 1408 N N . ARG B 1 20 ? 35.976 55.509 28.396 1.00 26.12 589 ARG B N 1
ATOM 1409 C CA . ARG B 1 20 ? 36.972 56.570 28.314 1.00 26.17 589 ARG B CA 1
ATOM 1410 C C . ARG B 1 20 ? 36.809 57.315 26.997 1.00 26.13 589 ARG B C 1
ATOM 1411 O O . ARG B 1 20 ? 35.885 57.046 26.226 1.00 25.59 589 ARG B O 1
ATOM 1419 N N . ARG B 1 21 ? 37.713 58.255 26.751 1.00 26.53 590 ARG B N 1
ATOM 1420 C CA . ARG B 1 21 ? 37.722 59.022 25.514 1.00 26.82 590 ARG B CA 1
ATOM 1421 C C . ARG B 1 21 ? 37.684 58.115 24.291 1.00 26.68 590 ARG B C 1
ATOM 1422 O O . ARG B 1 21 ? 38.584 57.300 24.081 1.00 26.41 590 ARG B O 1
ATOM 1430 N N . ASN B 1 22 ? 36.620 58.251 23.505 1.00 26.78 591 ASN B N 1
ATOM 1431 C CA . ASN B 1 22 ? 36.498 57.564 22.219 1.00 27.10 591 ASN B CA 1
ATOM 1432 C C . ASN B 1 22 ? 36.513 56.046 22.309 1.00 27.18 591 ASN B C 1
ATOM 1433 O O . ASN B 1 22 ? 37.092 55.369 21.460 1.00 27.21 591 ASN B O 1
ATOM 1438 N N . ASP B 1 23 ? 35.877 55.521 23.349 1.00 27.32 592 ASP B N 1
ATOM 1439 C CA . ASP B 1 23 ? 35.630 54.095 23.459 1.00 27.39 592 ASP B CA 1
ATOM 1440 C C . ASP B 1 23 ? 34.183 53.840 23.063 1.00 27.33 592 ASP B C 1
ATOM 1441 O O . ASP B 1 23 ? 33.403 54.784 22.930 1.00 27.24 592 ASP B O 1
ATOM 1446 N N . PRO B 1 24 ? 33.820 52.567 22.844 1.00 27.23 593 PRO B N 1
ATOM 1447 C CA . PRO B 1 24 ? 32.422 52.267 22.542 1.00 27.16 593 PRO B CA 1
ATOM 1448 C C . PRO B 1 24 ? 31.495 52.678 23.686 1.00 26.95 593 PRO B C 1
ATOM 1449 O O . PRO B 1 24 ? 31.926 52.766 24.833 1.00 26.85 593 PRO B O 1
ATOM 1453 N N . LEU B 1 25 ? 30.231 52.931 23.365 1.00 26.85 594 LEU B N 1
ATOM 1454 C CA . LEU B 1 25 ? 29.284 53.461 24.338 1.00 26.70 594 LEU B CA 1
ATOM 1455 C C . LEU B 1 25 ? 28.994 52.489 25.470 1.00 26.13 594 LEU B C 1
ATOM 1456 O O . LEU B 1 25 ? 29.151 51.278 25.323 1.00 26.34 594 LEU B O 1
ATOM 1461 N N . LEU B 1 26 ? 28.571 53.036 26.604 1.00 25.37 595 LEU B N 1
ATOM 1462 C CA . LEU B 1 26 ? 28.145 52.230 27.738 1.00 24.38 595 LEU B CA 1
ATOM 1463 C C . LEU B 1 26 ? 27.314 51.047 27.271 1.00 23.10 595 LEU B C 1
ATOM 1464 O O . LEU B 1 26 ? 26.444 51.200 26.422 1.00 23.20 595 LEU B O 1
ATOM 1469 N N . THR B 1 27 ? 27.578 49.869 27.824 1.00 22.18 596 THR B N 1
ATOM 1470 C CA . THR B 1 27 ? 26.757 48.700 27.516 1.00 20.74 596 THR B CA 1
ATOM 1471 C C . THR B 1 27 ? 25.536 48.686 28.429 1.00 20.16 596 THR B C 1
ATOM 1472 O O . THR B 1 27 ? 25.637 48.458 29.631 1.00 19.69 596 THR B O 1
ATOM 1476 N N . VAL B 1 28 ? 24.380 48.929 27.833 1.00 19.51 597 VAL B N 1
ATOM 1477 C CA . VAL B 1 28 ? 23.182 49.228 28.580 1.00 19.38 597 VAL B CA 1
ATOM 1478 C C . VAL B 1 28 ? 22.078 48.276 28.138 1.00 19.47 597 VAL B C 1
ATOM 1479 O O . VAL B 1 28 ? 22.202 47.604 27.116 1.00 19.70 597 VAL B O 1
ATOM 1483 N N . LEU B 1 29 ? 21.010 48.188 28.917 1.00 19.37 598 LEU B N 1
ATOM 1484 C CA . LEU B 1 29 ? 19.821 47.488 28.459 1.00 19.40 598 LEU B CA 1
ATOM 1485 C C . LEU B 1 29 ? 18.695 48.503 28.375 1.00 19.72 598 LEU B C 1
ATOM 1486 O O . LEU B 1 29 ? 18.711 49.515 29.081 1.00 19.11 598 LEU B O 1
ATOM 1491 N N . THR B 1 30 ? 17.736 48.262 27.490 1.00 19.72 599 THR B N 1
ATOM 1492 C CA . THR B 1 30 ? 16.567 49.120 27.429 1.00 19.84 599 THR B CA 1
ATOM 1493 C C . THR B 1 30 ? 15.519 48.532 28.352 1.00 20.38 599 THR B C 1
ATOM 1494 O O . THR B 1 30 ? 15.512 47.329 28.612 1.00 20.13 599 THR B O 1
ATOM 1498 N N . GLN B 1 31 ? 14.635 49.380 28.855 1.00 21.20 600 GLN B N 1
ATOM 1499 C CA . GLN B 1 31 ? 13.636 48.937 29.810 1.00 22.10 600 GLN B CA 1
ATOM 1500 C C . GLN B 1 31 ? 12.535 48.133 29.135 1.00 22.82 600 GLN B C 1
ATOM 1501 O O . GLN B 1 31 ? 11.696 47.539 29.811 1.00 23.14 600 GLN B O 1
ATOM 1507 N N . ASP B 1 32 ? 12.554 48.091 27.804 1.00 23.68 601 ASP B N 1
ATOM 1508 C CA . ASP B 1 32 ? 11.341 47.781 27.061 1.00 24.25 601 ASP B CA 1
ATOM 1509 C C . ASP B 1 32 ? 11.515 46.968 25.782 1.00 24.32 601 ASP B C 1
ATOM 1510 O O . ASP B 1 32 ? 10.669 46.140 25.455 1.00 24.49 601 ASP B O 1
ATOM 1515 N N . SER B 1 33 ? 12.597 47.221 25.052 1.00 24.04 602 SER B N 1
ATOM 1516 C CA . SER B 1 33 ? 12.671 46.832 23.644 1.00 23.49 602 SER B CA 1
ATOM 1517 C C . SER B 1 33 ? 13.627 45.688 23.317 1.00 23.25 602 SER B C 1
ATOM 1518 O O . SER B 1 33 ? 13.799 45.341 22.156 1.00 23.48 602 SER B O 1
ATOM 1521 N N . MET B 1 34 ? 14.255 45.103 24.325 1.00 23.05 603 MET B N 1
ATOM 1522 C CA . MET B 1 34 ? 15.211 44.037 24.062 1.00 22.85 603 MET B CA 1
ATOM 1523 C C . MET B 1 34 ? 14.623 42.653 24.286 1.00 22.78 603 MET B C 1
ATOM 1524 O O . MET B 1 34 ? 13.792 42.447 25.171 1.00 22.27 603 MET B O 1
ATOM 1529 N N . THR B 1 35 ? 15.062 41.706 23.465 1.00 23.07 604 THR B N 1
ATOM 1530 C CA . THR B 1 35 ? 14.604 40.333 23.572 1.00 22.81 604 THR B CA 1
ATOM 1531 C C . THR B 1 35 ? 15.569 39.521 24.418 1.00 22.56 604 THR B C 1
ATOM 1532 O O . THR B 1 35 ? 16.645 39.997 24.777 1.00 22.75 604 THR B O 1
ATOM 1536 N N . VAL B 1 36 ? 15.174 38.296 24.739 1.00 22.34 605 VAL B N 1
ATOM 1537 C CA . VAL B 1 36 ? 16.035 37.376 25.463 1.00 22.11 605 VAL B CA 1
ATOM 1538 C C . VAL B 1 36 ? 17.362 37.200 24.727 1.00 21.92 605 VAL B C 1
ATOM 1539 O O . VAL B 1 36 ? 18.425 37.177 25.349 1.00 21.28 605 VAL B O 1
ATOM 1543 N N . GLU B 1 37 ? 17.293 37.083 23.402 1.00 21.84 606 GLU B N 1
ATOM 1544 C CA . GLU B 1 37 ? 18.491 36.902 22.588 1.00 22.06 606 GLU B CA 1
ATOM 1545 C C . GLU B 1 37 ? 19.413 38.111 22.685 1.00 22.08 606 GLU B C 1
ATOM 1546 O O . GLU B 1 37 ? 20.627 37.968 22.815 1.00 22.40 606 GLU B O 1
ATOM 1552 N N . ASP B 1 38 ? 18.839 39.303 22.615 1.00 22.19 607 ASP B N 1
ATOM 1553 C CA . ASP B 1 38 ? 19.627 40.507 22.811 1.00 22.53 607 ASP B CA 1
ATOM 1554 C C . ASP B 1 38 ? 20.441 40.377 24.089 1.00 22.48 607 ASP B C 1
ATOM 1555 O O . ASP B 1 38 ? 21.667 40.477 24.071 1.00 22.83 607 ASP B O 1
ATOM 1560 N N . VAL B 1 39 ? 19.754 40.134 25.199 1.00 22.19 608 VAL B N 1
ATOM 1561 C CA . VAL B 1 39 ? 20.409 40.078 26.492 1.00 22.21 608 VAL B CA 1
ATOM 1562 C C . VAL B 1 39 ? 21.409 38.934 26.545 1.00 22.66 608 VAL B C 1
ATOM 1563 O O . VAL B 1 39 ? 22.484 39.075 27.130 1.00 22.80 608 VAL B O 1
ATOM 1567 N N . GLU B 1 40 ? 21.051 37.805 25.930 1.00 22.52 609 GLU B N 1
ATOM 1568 C CA . GLU B 1 40 ? 21.941 36.651 25.860 1.00 22.58 609 GLU B CA 1
ATOM 1569 C C . GLU B 1 40 ? 23.269 37.007 25.196 1.00 22.07 609 GLU B C 1
ATOM 1570 O O . GLU B 1 40 ? 24.327 36.596 25.666 1.00 21.80 609 GLU B O 1
ATOM 1576 N N . THR B 1 41 ? 23.220 37.774 24.111 1.00 22.06 610 THR B N 1
ATOM 1577 C CA . THR B 1 41 ? 24.448 38.119 23.403 1.00 22.49 610 THR B CA 1
ATOM 1578 C C . THR B 1 41 ? 25.260 39.118 24.208 1.00 22.18 610 THR B C 1
ATOM 1579 O O . THR B 1 41 ? 26.474 38.995 24.311 1.00 21.85 610 THR B O 1
ATOM 1583 N N . ILE B 1 42 ? 24.584 40.096 24.798 1.00 22.84 611 ILE B N 1
ATOM 1584 C CA . ILE B 1 42 ? 25.256 41.068 25.656 1.00 23.39 611 ILE B CA 1
ATOM 1585 C C . ILE B 1 42 ? 25.998 40.349 26.776 1.00 23.39 611 ILE B C 1
ATOM 1586 O O . ILE B 1 42 ? 27.178 40.597 27.005 1.00 23.60 611 ILE B O 1
ATOM 1591 N N . ILE B 1 43 ? 25.303 39.440 27.453 1.00 23.65 612 ILE B N 1
ATOM 1592 C CA . ILE B 1 43 ? 25.904 38.609 28.494 1.00 23.65 612 ILE B CA 1
ATOM 1593 C C . ILE B 1 43 ? 27.071 37.796 27.946 1.00 23.70 612 ILE B C 1
ATOM 1594 O O . ILE B 1 43 ? 28.105 37.657 28.594 1.00 23.67 612 ILE B O 1
ATOM 1599 N N . SER B 1 44 ? 26.900 37.261 26.741 1.00 23.77 613 SER B N 1
ATOM 1600 C CA . SER B 1 44 ? 27.909 36.397 26.137 1.00 23.51 613 SER B CA 1
ATOM 1601 C C . SER B 1 44 ? 29.146 37.152 25.662 1.00 23.21 613 SER B C 1
ATOM 1602 O O . SER B 1 44 ? 30.251 36.621 25.700 1.00 23.02 613 SER B O 1
ATOM 1605 N N . GLU B 1 45 ? 28.961 38.392 25.225 1.00 23.16 614 GLU B N 1
ATOM 1606 C CA . GLU B 1 45 ? 30.049 39.143 24.601 1.00 23.18 614 GLU B CA 1
ATOM 1607 C C . GLU B 1 45 ? 30.780 40.065 25.569 1.00 22.61 614 GLU B C 1
ATOM 1608 O O . GLU B 1 45 ? 31.767 40.696 25.209 1.00 23.00 614 GLU B O 1
ATOM 1614 N N . THR B 1 46 ? 30.295 40.142 26.799 1.00 22.16 615 THR B N 1
ATOM 1615 C CA . THR B 1 46 ? 30.855 41.070 27.771 1.00 21.22 615 THR B CA 1
ATOM 1616 C C . THR B 1 46 ? 31.100 40.358 29.085 1.00 20.85 615 THR B C 1
ATOM 1617 O O . THR B 1 46 ? 30.581 39.270 29.310 1.00 20.06 615 THR B O 1
ATOM 1621 N N . THR B 1 47 ? 31.892 40.983 29.952 1.00 21.00 616 THR B N 1
ATOM 1622 C CA . THR B 1 47 ? 32.124 40.457 31.289 1.00 20.79 616 THR B CA 1
ATOM 1623 C C . THR B 1 47 ? 31.766 41.446 32.381 1.00 20.57 616 THR B C 1
ATOM 1624 O O . THR B 1 47 ? 32.137 41.233 33.537 1.00 21.19 616 THR B O 1
ATOM 1628 N N . TYR B 1 48 ? 31.049 42.518 32.030 1.00 19.55 617 TYR B N 1
ATOM 1629 C CA . TYR B 1 48 ? 30.661 43.532 33.014 1.00 18.49 617 TYR B CA 1
ATOM 1630 C C . TYR B 1 48 ? 29.797 42.933 34.098 1.00 18.25 617 TYR B C 1
ATOM 1631 O O . TYR B 1 48 ? 28.965 42.077 33.834 1.00 17.96 617 TYR B O 1
ATOM 1640 N N . SER B 1 49 ? 29.992 43.402 35.323 1.00 18.62 618 SER B N 1
ATOM 1641 C CA . SER B 1 49 ? 29.268 42.877 36.470 1.00 18.83 618 SER B CA 1
ATOM 1642 C C . SER B 1 49 ? 27.787 43.211 36.402 1.00 18.18 618 SER B C 1
ATOM 1643 O O . SER B 1 49 ? 26.953 42.485 36.933 1.00 18.61 618 SER B O 1
ATOM 1646 N N . GLY B 1 50 ? 27.463 44.318 35.753 1.00 17.36 619 GLY B N 1
ATOM 1647 C CA . GLY B 1 50 ? 26.079 44.734 35.631 1.00 16.27 619 GLY B CA 1
ATOM 1648 C C . GLY B 1 50 ? 25.893 45.757 34.531 1.00 15.67 619 GLY B C 1
ATOM 1649 O O . GLY B 1 50 ? 26.857 46.211 33.921 1.00 15.25 619 GLY B O 1
ATOM 1650 N N . PHE B 1 51 ? 24.640 46.120 34.288 1.00 15.39 620 PHE B N 1
ATOM 1651 C CA . PHE B 1 51 ? 24.294 46.996 33.196 1.00 15.78 620 PHE B CA 1
ATOM 1652 C C . PHE B 1 51 ? 23.278 48.020 33.668 1.00 16.39 620 PHE B C 1
ATOM 1653 O O . PHE B 1 51 ? 22.364 47.692 34.431 1.00 16.05 620 PHE B O 1
ATOM 1661 N N . PRO B 1 52 ? 23.452 49.276 33.229 1.00 16.30 621 PRO B N 1
ATOM 1662 C CA . PRO B 1 52 ? 22.438 50.291 33.400 1.00 16.44 621 PRO B CA 1
ATOM 1663 C C . PRO B 1 52 ? 21.226 49.905 32.578 1.00 16.81 621 PRO B C 1
ATOM 1664 O O . PRO B 1 52 ? 21.366 49.337 31.498 1.00 17.05 621 PRO B O 1
ATOM 1668 N N . VAL B 1 53 ? 20.045 50.197 33.095 1.00 17.16 622 VAL B N 1
ATOM 1669 C CA . VAL B 1 53 ? 18.823 50.037 32.342 1.00 17.40 622 VAL B CA 1
ATOM 1670 C C . VAL B 1 53 ? 18.327 51.435 32.002 1.00 17.63 622 VAL B C 1
ATOM 1671 O O . VAL B 1 53 ? 18.156 52.265 32.888 1.00 17.74 622 VAL B O 1
ATOM 1675 N N . VAL B 1 54 ? 18.130 51.701 30.717 1.00 17.87 623 VAL B N 1
ATOM 1676 C CA . VAL B 1 54 ? 17.672 53.007 30.282 1.00 18.67 623 VAL B CA 1
ATOM 1677 C C . VAL B 1 54 ? 16.270 52.936 29.706 1.00 19.22 623 VAL B C 1
ATOM 1678 O O . VAL B 1 54 ? 15.858 51.904 29.180 1.00 19.95 623 VAL B O 1
ATOM 1682 N N . VAL B 1 55 ? 15.528 54.029 29.826 1.00 19.62 624 VAL B N 1
ATOM 1683 C CA . VAL B 1 55 ? 14.232 54.128 29.181 1.00 20.16 624 VAL B CA 1
ATOM 1684 C C . VAL B 1 55 ? 14.370 53.662 27.732 1.00 20.72 624 VAL B C 1
ATOM 1685 O O . VAL B 1 55 ? 13.742 52.685 27.329 1.00 20.69 624 VAL B O 1
ATOM 1689 N N . SER B 1 56 ? 15.212 54.355 26.967 1.00 21.31 625 SER B N 1
ATOM 1690 C CA . SER B 1 56 ? 15.515 53.975 25.589 1.00 21.85 625 SER B CA 1
ATOM 1691 C C . SER B 1 56 ? 16.927 54.420 25.211 1.00 22.36 625 SER B C 1
ATOM 1692 O O . SER B 1 56 ? 17.558 55.178 25.940 1.00 22.80 625 SER B O 1
ATOM 1695 N N . ARG B 1 57 ? 17.425 53.942 24.077 1.00 23.28 626 ARG B N 1
ATOM 1696 C CA . ARG B 1 57 ? 18.767 54.311 23.622 1.00 24.36 626 ARG B CA 1
ATOM 1697 C C . ARG B 1 57 ? 18.898 55.793 23.253 1.00 24.76 626 ARG B C 1
ATOM 1698 O O . ARG B 1 57 ? 19.940 56.402 23.503 1.00 25.33 626 ARG B O 1
ATOM 1706 N N . GLU B 1 58 ? 17.857 56.367 22.652 1.00 24.25 627 GLU B N 1
ATOM 1707 C CA . GLU B 1 58 ? 17.899 57.774 22.273 1.00 24.49 627 GLU B CA 1
ATOM 1708 C C . GLU B 1 58 ? 17.778 58.698 23.488 1.0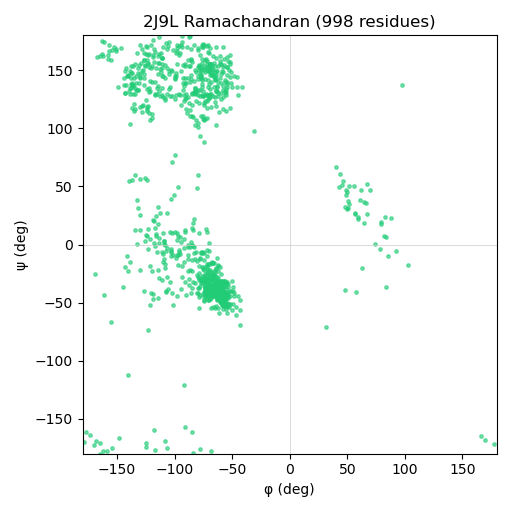0 24.05 627 GLU B C 1
ATOM 1709 O O . GLU B 1 58 ? 18.396 59.763 23.530 1.00 23.89 627 GLU B O 1
ATOM 1715 N N . SER B 1 59 ? 16.984 58.281 24.471 1.00 23.55 628 SER B N 1
ATOM 1716 C CA . SER B 1 59 ? 16.735 59.090 25.658 1.00 22.85 628 SER B CA 1
ATOM 1717 C C . SER B 1 59 ? 17.880 58.992 26.658 1.00 22.60 628 SER B C 1
ATOM 1718 O O . SER B 1 59 ? 18.236 59.980 27.309 1.00 22.77 628 SER B O 1
ATOM 1721 N N . GLN B 1 60 ? 18.452 57.798 26.773 1.00 21.82 629 GLN B N 1
ATOM 1722 C CA . GLN B 1 60 ? 19.497 57.527 27.756 1.00 21.51 629 GLN B CA 1
ATOM 1723 C C . GLN B 1 60 ? 19.104 57.999 29.155 1.00 20.72 629 GLN B C 1
ATOM 1724 O O . GLN B 1 60 ? 19.952 58.390 29.947 1.00 20.32 629 GLN B O 1
ATOM 1730 N N . ARG B 1 61 ? 17.807 57.963 29.441 1.00 20.66 630 ARG B N 1
ATOM 1731 C CA . ARG B 1 61 ? 17.295 58.247 30.775 1.00 21.01 630 ARG B CA 1
ATOM 1732 C C . ARG B 1 61 ? 17.432 57.010 31.660 1.00 21.15 630 ARG B C 1
ATOM 1733 O O . ARG B 1 61 ? 16.920 55.940 31.327 1.00 21.01 630 ARG B O 1
ATOM 1741 N N . LEU B 1 62 ? 18.120 57.166 32.787 1.00 21.03 631 LEU B N 1
ATOM 1742 C CA . LEU B 1 62 ? 18.432 56.048 33.667 1.00 21.32 631 LEU B CA 1
ATOM 1743 C C . LEU B 1 62 ? 17.185 55.531 34.374 1.00 21.38 631 LEU B C 1
ATOM 1744 O O . LEU B 1 62 ? 16.442 56.304 34.979 1.00 21.88 631 LEU B O 1
ATOM 1749 N N . VAL B 1 63 ? 16.968 54.223 34.299 1.00 20.91 632 VAL B N 1
ATOM 1750 C CA . VAL B 1 63 ? 15.869 53.581 35.008 1.00 20.79 632 VAL B CA 1
ATOM 1751 C C . VAL B 1 63 ? 16.396 52.759 36.185 1.00 20.71 632 VAL B C 1
ATOM 1752 O O . VAL B 1 63 ? 15.812 52.769 37.270 1.00 21.29 632 VAL B O 1
ATOM 1756 N N . GLY B 1 64 ? 17.507 52.061 35.979 1.00 19.87 633 GLY B N 1
ATOM 1757 C CA . GLY B 1 64 ? 18.123 51.327 37.066 1.00 19.26 633 GLY B CA 1
ATOM 1758 C C . GLY B 1 64 ? 19.414 50.632 36.700 1.00 19.50 633 GLY B C 1
ATOM 1759 O O . GLY B 1 64 ? 20.052 50.959 35.704 1.00 19.11 633 GLY B O 1
ATOM 1760 N N . PHE B 1 65 ? 19.798 49.662 37.523 1.00 19.71 634 PHE B N 1
ATOM 1761 C CA . PHE B 1 65 ? 21.000 48.881 37.296 1.00 19.88 634 PHE B CA 1
ATOM 1762 C C . PHE B 1 65 ? 20.679 47.418 37.560 1.00 20.09 634 PHE B C 1
ATOM 1763 O O . PHE B 1 65 ? 19.987 47.090 38.522 1.00 19.96 634 PHE B O 1
ATOM 1771 N N . VAL B 1 66 ? 21.164 46.537 36.694 1.00 20.27 635 VAL B N 1
ATOM 1772 C CA . VAL B 1 66 ? 20.858 45.122 36.822 1.00 20.02 635 VAL B CA 1
ATOM 1773 C C . VAL B 1 66 ? 22.129 44.289 36.707 1.00 20.27 635 VAL B C 1
ATOM 1774 O O . VAL B 1 66 ? 22.949 44.509 35.819 1.00 20.03 635 VAL B O 1
ATOM 1778 N N . LEU B 1 67 ? 22.294 43.342 37.622 1.00 20.59 636 LEU B N 1
ATOM 1779 C CA . LEU B 1 67 ? 23.509 42.540 37.668 1.00 21.44 636 LEU B CA 1
ATOM 1780 C C . LEU B 1 67 ? 23.481 41.362 36.698 1.00 21.27 636 LEU B C 1
ATOM 1781 O O . LEU B 1 67 ? 22.458 40.708 36.517 1.00 21.14 636 LEU B O 1
ATOM 1786 N N . ARG B 1 68 ? 24.626 41.112 36.078 1.00 21.43 637 ARG B N 1
ATOM 1787 C CA . ARG B 1 68 ? 24.808 39.988 35.183 1.00 22.17 637 ARG B CA 1
ATOM 1788 C C . ARG B 1 68 ? 24.441 38.680 35.884 1.00 22.66 637 ARG B C 1
ATOM 1789 O O . ARG B 1 68 ? 23.665 37.877 35.366 1.00 22.61 637 ARG B O 1
ATOM 1797 N N . ARG B 1 69 ? 25.010 38.481 37.069 1.00 23.08 638 ARG B N 1
ATOM 1798 C CA . ARG B 1 69 ? 24.690 37.341 37.917 1.00 23.41 638 ARG B CA 1
ATOM 1799 C C . ARG B 1 69 ? 23.188 37.090 37.941 1.00 23.04 638 ARG B C 1
ATOM 1800 O O . ARG B 1 69 ? 22.737 35.962 37.765 1.00 23.43 638 ARG B O 1
ATOM 1808 N N . ASP B 1 70 ? 22.420 38.152 38.156 1.00 22.71 639 ASP B N 1
ATOM 1809 C CA . ASP B 1 70 ? 20.965 38.053 38.253 1.00 22.31 639 ASP B CA 1
ATOM 1810 C C . ASP B 1 70 ? 20.283 37.826 36.905 1.00 21.80 639 ASP B C 1
ATOM 1811 O O . ASP B 1 70 ? 19.291 37.105 36.828 1.00 22.15 639 ASP B O 1
ATOM 1816 N N . LEU B 1 71 ? 20.806 38.435 35.846 1.00 21.27 640 LEU B N 1
ATOM 1817 C CA . LEU B 1 71 ? 20.255 38.222 34.503 1.00 20.65 640 LEU B CA 1
ATOM 1818 C C . LEU B 1 71 ? 20.362 36.752 34.122 1.00 19.90 640 LEU B C 1
ATOM 1819 O O . LEU B 1 71 ? 19.404 36.148 33.641 1.00 19.49 640 LEU B O 1
ATOM 1824 N N . ILE B 1 72 ? 21.543 36.190 34.347 1.00 19.38 641 ILE B N 1
ATOM 1825 C CA . ILE B 1 72 ? 21.810 34.791 34.054 1.00 19.30 641 ILE B CA 1
ATOM 1826 C C . ILE B 1 72 ? 20.817 33.860 34.755 1.00 19.43 641 ILE B C 1
ATOM 1827 O O . ILE B 1 72 ? 20.186 33.024 34.115 1.00 19.40 641 ILE B O 1
ATOM 1832 N N . ILE B 1 73 ? 20.670 34.019 36.065 1.00 19.73 642 ILE B N 1
ATOM 1833 C CA . ILE B 1 73 ? 19.739 33.203 36.834 1.00 19.96 642 ILE B CA 1
ATOM 1834 C C . ILE B 1 73 ? 18.312 33.318 36.302 1.00 19.91 642 ILE B C 1
ATOM 1835 O O . ILE B 1 73 ? 17.651 32.313 36.080 1.00 19.99 642 ILE B O 1
ATOM 1840 N N . SER B 1 74 ? 17.841 34.540 36.091 1.00 20.37 643 SER B N 1
ATOM 1841 C CA . SER B 1 74 ? 16.463 34.748 35.645 1.00 20.64 643 SER B CA 1
ATOM 1842 C C . SER B 1 74 ? 16.174 34.187 34.250 1.00 20.80 643 SER B C 1
ATOM 1843 O O . SER B 1 74 ? 15.119 33.598 34.019 1.00 20.53 643 SER B O 1
ATOM 1846 N N . ILE B 1 75 ? 17.110 34.380 33.329 1.00 20.96 644 ILE B N 1
ATOM 1847 C CA . ILE B 1 75 ? 16.938 33.917 31.965 1.00 21.72 644 ILE B CA 1
ATOM 1848 C C . ILE B 1 75 ? 17.066 32.396 31.885 1.00 22.46 644 ILE B C 1
ATOM 1849 O O . ILE B 1 75 ? 16.419 31.756 31.055 1.00 22.23 644 ILE B O 1
ATOM 1854 N N . GLU B 1 76 ? 17.891 31.824 32.757 1.00 23.23 645 GLU B N 1
ATOM 1855 C CA . GLU B 1 76 ? 18.051 30.380 32.818 1.00 24.39 645 GLU B CA 1
ATOM 1856 C C . GLU B 1 76 ? 16.855 29.716 33.492 1.00 24.77 645 GLU B C 1
ATOM 1857 O O . GLU B 1 76 ? 16.482 28.595 33.143 1.00 24.81 645 GLU B O 1
ATOM 1863 N N . ASN B 1 77 ? 16.256 30.406 34.457 1.00 24.96 646 ASN B N 1
ATOM 1864 C CA . ASN B 1 77 ? 15.030 29.918 35.069 1.00 25.39 646 ASN B CA 1
ATOM 1865 C C . ASN B 1 77 ? 13.864 30.001 34.093 1.00 25.46 646 ASN B C 1
ATOM 1866 O O . ASN B 1 77 ? 12.982 29.139 34.086 1.00 25.60 646 ASN B O 1
ATOM 1871 N N . ALA B 1 78 ? 13.881 31.035 33.258 1.00 25.40 647 ALA B N 1
ATOM 1872 C CA . ALA B 1 78 ? 12.841 31.247 32.259 1.00 25.80 647 ALA B CA 1
ATOM 1873 C C . ALA B 1 78 ? 12.852 30.160 31.188 1.00 26.14 647 ALA B C 1
ATOM 1874 O O . ALA B 1 78 ? 11.799 29.770 30.682 1.00 26.12 647 ALA B O 1
ATOM 1876 N N . ARG B 1 79 ? 14.042 29.676 30.844 1.00 26.71 648 ARG B N 1
ATOM 1877 C CA . ARG B 1 79 ? 14.173 28.584 29.884 1.00 27.47 648 ARG B CA 1
ATOM 1878 C C . ARG B 1 79 ? 13.560 27.294 30.405 1.00 27.96 648 ARG B C 1
ATOM 1879 O O . ARG B 1 79 ? 12.705 26.697 29.750 1.00 28.32 648 ARG B O 1
ATOM 1887 N N . LYS B 1 80 ? 14.005 26.870 31.584 1.00 28.59 649 LYS B N 1
ATOM 1888 C CA . LYS B 1 80 ? 13.588 25.595 32.168 1.00 29.41 649 LYS B CA 1
ATOM 1889 C C . LYS B 1 80 ? 12.071 25.413 32.208 1.00 29.63 649 LYS B C 1
ATOM 1890 O O . LYS B 1 80 ? 11.566 24.320 31.950 1.00 29.55 649 LYS B O 1
ATOM 1896 N N . LYS B 1 81 ? 11.353 26.485 32.532 1.00 29.88 650 LYS B N 1
ATOM 1897 C CA . LYS B 1 81 ? 9.897 26.435 32.642 1.00 30.20 650 LYS B CA 1
ATOM 1898 C C . LYS B 1 81 ? 9.223 26.005 31.341 1.00 30.39 650 LYS B C 1
ATOM 1899 O O . LYS B 1 81 ? 8.167 25.373 31.365 1.00 30.39 650 LYS B O 1
ATOM 1905 N N . GLN B 1 82 ? 9.838 26.349 30.212 1.00 30.64 651 GLN B N 1
ATOM 1906 C CA . GLN B 1 82 ? 9.290 26.016 28.899 1.00 30.93 651 GLN B CA 1
ATOM 1907 C C . GLN B 1 82 ? 7.836 26.462 28.800 1.00 31.03 651 GLN B C 1
ATOM 1908 O O . GLN B 1 82 ? 6.959 25.685 28.421 1.00 31.15 651 GLN B O 1
ATOM 1914 N N . ASP B 1 83 ? 7.593 27.721 29.150 1.00 31.12 652 ASP B N 1
ATOM 1915 C CA . ASP B 1 83 ? 6.244 28.270 29.181 1.00 31.26 652 ASP B CA 1
ATOM 1916 C C . ASP B 1 83 ? 6.045 29.362 28.132 1.00 31.18 652 ASP B C 1
ATOM 1917 O O . ASP B 1 83 ? 5.296 30.316 28.349 1.00 31.19 652 ASP B O 1
ATOM 1922 N N . GLY B 1 84 ? 6.728 29.223 27.000 1.00 31.11 653 GLY B N 1
ATOM 1923 C CA . GLY B 1 84 ? 6.542 30.136 25.878 1.00 30.86 653 GLY B CA 1
ATOM 1924 C C . GLY B 1 84 ? 7.629 31.180 25.712 1.00 30.66 653 GLY B C 1
ATOM 1925 O O . GLY B 1 84 ? 7.754 31.789 24.649 1.00 30.60 653 GLY B O 1
ATOM 1926 N N . VAL B 1 85 ? 8.414 31.402 26.760 1.00 30.66 654 VAL B N 1
ATOM 1927 C CA . VAL B 1 85 ? 9.486 32.391 26.697 1.00 30.51 654 VAL B CA 1
ATOM 1928 C C . VAL B 1 85 ? 10.615 31.885 25.810 1.00 30.37 654 VAL B C 1
ATOM 1929 O O . VAL B 1 85 ? 11.341 30.960 26.176 1.00 30.40 654 VAL B O 1
ATOM 1933 N N . VAL B 1 86 ? 10.750 32.488 24.635 1.00 30.29 655 VAL B N 1
ATOM 1934 C CA . VAL B 1 86 ? 11.783 32.089 23.688 1.00 30.37 655 VAL B CA 1
ATOM 1935 C C . VAL B 1 86 ? 12.764 33.226 23.430 1.00 30.09 655 VAL B C 1
ATOM 1936 O O . VAL B 1 86 ? 12.664 34.286 24.035 1.00 30.44 655 VAL B O 1
ATOM 1940 N N . SER B 1 87 ? 13.710 32.994 22.528 1.00 30.03 656 SER B N 1
ATOM 1941 C CA . SER B 1 87 ? 14.728 33.980 22.195 1.00 29.94 656 SER B CA 1
ATOM 1942 C C . SER B 1 87 ? 14.123 35.296 21.713 1.00 30.12 656 SER B C 1
ATOM 1943 O O . SER B 1 87 ? 14.694 36.362 21.919 1.00 30.04 656 SER B O 1
ATOM 1946 N N . THR B 1 88 ? 12.968 35.218 21.063 1.00 30.46 657 THR B N 1
ATOM 1947 C CA . THR B 1 88 ? 12.317 36.415 20.549 1.00 30.68 657 THR B CA 1
ATOM 1948 C C . THR B 1 88 ? 11.341 37.016 21.556 1.00 30.49 657 THR B C 1
ATOM 1949 O O . THR B 1 88 ? 10.542 37.887 21.210 1.00 31.03 657 THR B O 1
ATOM 1953 N N . SER B 1 89 ? 11.403 36.544 22.798 1.00 29.86 658 SER B N 1
ATOM 1954 C CA . SER B 1 89 ? 10.571 37.095 23.860 1.00 29.21 658 SER B CA 1
ATOM 1955 C C . SER B 1 89 ? 11.135 38.429 24.308 1.00 29.00 658 SER B C 1
ATOM 1956 O O . SER B 1 89 ? 12.340 38.567 24.499 1.00 28.73 658 SER B O 1
ATOM 1959 N N . ILE B 1 90 ? 10.258 39.409 24.478 1.00 29.03 659 ILE B N 1
ATOM 1960 C CA . ILE B 1 90 ? 10.671 40.726 24.929 1.00 28.92 659 ILE B CA 1
ATOM 1961 C C . ILE B 1 90 ? 10.911 40.722 26.433 1.00 29.00 659 ILE B C 1
ATOM 1962 O O . ILE B 1 90 ? 10.107 40.194 27.201 1.00 29.54 659 ILE B O 1
ATOM 1967 N N . ILE B 1 91 ? 12.035 41.298 26.841 1.00 28.52 660 ILE B N 1
ATOM 1968 C CA . ILE B 1 91 ? 12.342 41.489 28.248 1.00 27.86 660 ILE B CA 1
ATOM 1969 C C . ILE B 1 91 ? 12.000 42.923 28.652 1.00 27.72 660 ILE B C 1
ATOM 1970 O O . ILE B 1 91 ? 12.420 43.873 27.997 1.00 27.95 660 ILE B O 1
ATOM 1975 N N . TYR B 1 92 ? 11.229 43.077 29.723 1.00 27.52 661 TYR B N 1
ATOM 1976 C CA . TYR B 1 92 ? 10.851 44.410 30.189 1.00 27.51 661 TYR B CA 1
ATOM 1977 C C . TYR B 1 92 ? 11.102 44.621 31.677 1.00 26.83 661 TYR B C 1
ATOM 1978 O O . TYR B 1 92 ? 10.936 43.707 32.480 1.00 26.82 661 TYR B O 1
ATOM 1987 N N . PHE B 1 93 ? 11.507 45.835 32.033 1.00 26.34 662 PHE B N 1
ATOM 1988 C CA . PHE B 1 93 ? 11.801 46.179 33.421 1.00 25.77 662 PHE B CA 1
ATOM 1989 C C . PHE B 1 93 ? 10.749 47.093 34.026 1.00 25.56 662 PHE B C 1
ATOM 1990 O O . PHE B 1 93 ? 10.840 47.474 35.185 1.00 25.75 662 PHE B O 1
ATOM 1998 N N . THR B 1 94 ? 9.748 47.438 33.230 1.00 25.88 663 THR B N 1
ATOM 1999 C CA . THR B 1 94 ? 8.624 48.232 33.699 1.00 26.23 663 THR B CA 1
ATOM 2000 C C . THR B 1 94 ? 7.682 47.381 34.546 1.00 26.55 663 THR B C 1
ATOM 2001 O O . THR B 1 94 ? 7.817 46.155 34.596 1.00 27.06 663 THR B O 1
ATOM 2005 N N . GLU B 1 95 ? 6.726 48.029 35.203 1.00 26.79 664 GLU B N 1
ATOM 2006 C CA . GLU B 1 95 ? 5.737 47.324 36.012 1.00 27.35 664 GLU B CA 1
ATOM 2007 C C . GLU B 1 95 ? 4.806 46.480 35.155 1.00 27.59 664 GLU B C 1
ATOM 2008 O O . GLU B 1 95 ? 4.429 45.373 35.539 1.00 27.66 664 GLU B O 1
ATOM 2014 N N . HIS B 1 96 ? 4.437 47.011 33.995 1.00 27.87 665 HIS B N 1
ATOM 2015 C CA . HIS B 1 96 ? 3.535 46.322 33.089 1.00 28.09 665 HIS B CA 1
ATOM 2016 C C . HIS B 1 96 ? 4.256 45.947 31.803 1.00 28.39 665 HIS B C 1
ATOM 2017 O O . HIS B 1 96 ? 5.260 46.563 31.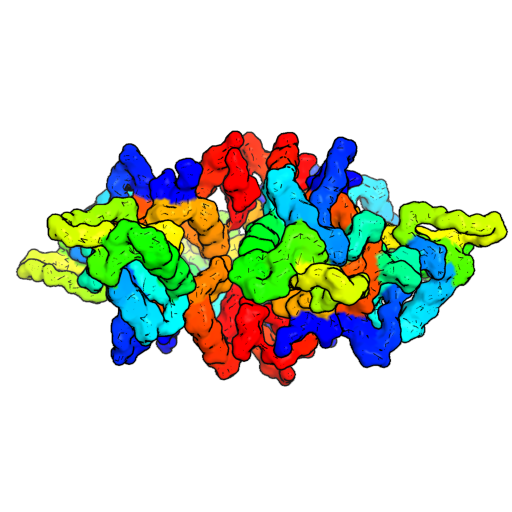445 1.00 28.48 665 HIS B O 1
ATOM 2024 N N . SER B 1 97 ? 3.740 44.931 31.115 1.00 28.55 666 SER B N 1
ATOM 2025 C CA . SER B 1 97 ? 4.318 44.465 29.861 1.00 28.67 666 SER B CA 1
ATOM 2026 C C . SER B 1 97 ? 4.015 45.442 28.729 1.00 28.77 666 SER B C 1
ATOM 2027 O O . SER B 1 97 ? 2.929 46.018 28.682 1.00 28.82 666 SER B O 1
ATOM 2030 N N . PRO B 1 98 ? 4.982 45.641 27.819 1.00 28.92 667 PRO B N 1
ATOM 2031 C CA . PRO B 1 98 ? 4.798 46.536 26.681 1.00 29.16 667 PRO B CA 1
ATOM 2032 C C . PRO B 1 98 ? 3.794 45.987 25.676 1.00 29.60 667 PRO B C 1
ATOM 2033 O O . PRO B 1 98 ? 3.713 44.773 25.491 1.00 29.85 667 PRO B O 1
ATOM 2037 N N . PRO B 1 99 ? 3.027 46.880 25.029 1.00 30.00 668 PRO B N 1
ATOM 2038 C CA . PRO B 1 99 ? 2.051 46.480 24.018 1.00 30.21 668 PRO B CA 1
ATOM 2039 C C . PRO B 1 99 ? 2.726 45.845 22.806 1.00 30.57 668 PRO B C 1
ATOM 2040 O O . PRO B 1 99 ? 3.539 46.487 22.142 1.00 30.67 668 PRO B O 1
ATOM 2044 N N . LEU B 1 100 ? 2.384 44.589 22.530 1.00 30.95 669 LEU B N 1
ATOM 2045 C CA . LEU B 1 100 ? 2.998 43.836 21.439 1.00 31.10 669 LEU B CA 1
ATOM 2046 C C . LEU B 1 100 ? 1.948 43.246 20.502 1.00 31.38 669 LEU B C 1
ATOM 2047 O O . LEU B 1 100 ? 0.884 42.820 20.952 1.00 31.42 669 LEU B O 1
ATOM 2052 N N . PRO B 1 101 ? 2.251 43.224 19.193 1.00 31.57 670 PRO B N 1
ATOM 2053 C CA . PRO B 1 101 ? 1.406 42.674 18.131 1.00 31.84 670 PRO B CA 1
ATOM 2054 C C . PRO B 1 101 ? 1.054 41.198 18.340 1.00 32.12 670 PRO B C 1
ATOM 2055 O O . PRO B 1 101 ? 1.617 40.548 19.220 1.00 32.29 670 PRO B O 1
ATOM 2059 N N . PRO B 1 102 ? 0.120 40.671 17.531 1.00 32.28 671 PRO B N 1
ATOM 2060 C CA . PRO B 1 102 ? -0.305 39.276 17.637 1.00 32.46 671 PRO B CA 1
ATOM 2061 C C . PRO B 1 102 ? 0.789 38.283 17.244 1.00 32.53 671 PRO B C 1
ATOM 2062 O O . PRO B 1 102 ? 1.679 38.615 16.457 1.00 32.68 671 PRO B O 1
ATOM 2066 N N . TYR B 1 103 ? 0.707 37.076 17.799 1.00 32.40 672 TYR B N 1
ATOM 2067 C CA . TYR B 1 103 ? 1.654 35.998 17.507 1.00 32.10 672 TYR B CA 1
ATOM 2068 C C . TYR B 1 103 ? 3.024 36.193 18.159 1.00 31.81 672 TYR B C 1
ATOM 2069 O O . TYR B 1 103 ? 3.918 35.364 17.987 1.00 31.95 672 TYR B O 1
ATOM 2078 N N . THR B 1 104 ? 3.188 37.283 18.904 1.00 31.20 673 THR B N 1
ATOM 2079 C CA . THR B 1 104 ? 4.420 37.501 19.654 1.00 30.66 673 THR B CA 1
ATOM 2080 C C . THR B 1 104 ? 4.425 36.624 20.899 1.00 30.19 673 THR B C 1
ATOM 2081 O O . THR B 1 104 ? 3.405 36.500 21.577 1.00 30.19 673 THR B O 1
ATOM 2085 N N . PRO B 1 105 ? 5.578 36.011 21.203 1.00 29.74 674 PRO B N 1
ATOM 2086 C CA . PRO B 1 105 ? 5.708 35.118 22.350 1.00 29.32 674 PRO B CA 1
ATOM 2087 C C . PRO B 1 105 ? 5.501 35.860 23.664 1.00 28.73 674 PRO B C 1
ATOM 2088 O O . PRO B 1 105 ? 5.610 37.087 23.700 1.00 29.03 674 PRO B O 1
ATOM 2092 N N . PRO B 1 106 ? 5.192 35.123 24.743 1.00 28.04 675 PRO B N 1
ATOM 2093 C CA . PRO B 1 106 ? 5.069 35.757 26.050 1.00 27.37 675 PRO B CA 1
ATOM 2094 C C . PRO B 1 106 ? 6.324 36.536 26.405 1.00 26.74 675 PRO B C 1
ATOM 2095 O O . PRO B 1 106 ? 7.416 36.207 25.942 1.00 26.69 675 PRO B O 1
ATOM 2099 N N . THR B 1 107 ? 6.161 37.567 27.223 1.00 25.93 676 THR B N 1
ATOM 2100 C CA . THR B 1 107 ? 7.270 38.427 27.595 1.00 24.96 676 THR B CA 1
ATOM 2101 C C . THR B 1 107 ? 7.913 37.953 28.895 1.00 24.46 676 THR B C 1
ATOM 2102 O O . THR B 1 107 ? 7.378 37.080 29.583 1.00 24.39 676 THR B O 1
ATOM 2106 N N . LEU B 1 108 ? 9.066 38.531 29.218 1.00 23.62 677 LEU B N 1
ATOM 2107 C CA . LEU B 1 108 ? 9.795 38.181 30.428 1.00 22.94 677 LEU B CA 1
ATOM 2108 C C . LEU B 1 108 ? 9.994 39.423 31.299 1.00 22.61 677 LEU B C 1
ATOM 2109 O O . LEU B 1 108 ? 10.723 40.340 30.924 1.00 22.64 677 LEU B O 1
ATOM 2114 N N . LYS B 1 109 ? 9.347 39.442 32.459 1.00 22.08 678 LYS B N 1
ATOM 2115 C CA . LYS B 1 109 ? 9.500 40.535 33.403 1.00 21.84 678 LYS B CA 1
ATOM 2116 C C . LYS B 1 109 ? 10.719 40.309 34.288 1.00 21.74 678 LYS B C 1
ATOM 2117 O O . LYS B 1 109 ? 10.797 39.311 35.003 1.00 21.98 678 LYS B O 1
ATOM 2123 N N . LEU B 1 110 ? 11.668 41.238 34.240 1.00 21.00 679 LEU B N 1
ATOM 2124 C CA . LEU B 1 110 ? 12.875 41.130 35.046 1.00 20.74 679 LEU B CA 1
ATOM 2125 C C . LEU B 1 110 ? 12.980 42.278 36.050 1.00 20.75 679 LEU B C 1
ATOM 2126 O O . LEU B 1 110 ? 14.033 42.501 36.644 1.00 20.81 679 LEU B O 1
ATOM 2131 N N . ARG B 1 111 ? 11.878 42.998 36.238 1.00 20.52 680 ARG B N 1
ATOM 2132 C CA . ARG B 1 111 ? 11.840 44.132 37.151 1.00 20.07 680 ARG B CA 1
ATOM 2133 C C . ARG B 1 111 ? 12.290 43.773 38.568 1.00 19.92 680 ARG B C 1
ATOM 2134 O O . ARG B 1 111 ? 12.890 44.597 39.259 1.00 20.70 680 ARG B O 1
ATOM 2142 N N . ASN B 1 112 ? 12.012 42.546 38.995 1.00 19.20 681 ASN B N 1
ATOM 2143 C CA . ASN B 1 112 ? 12.336 42.115 40.351 1.00 18.29 681 ASN B CA 1
ATOM 2144 C C . ASN B 1 112 ? 13.825 41.915 40.614 1.00 18.31 681 ASN B C 1
ATOM 2145 O O . ASN B 1 112 ? 14.226 41.636 41.739 1.00 19.06 681 ASN B O 1
ATOM 2150 N N . ILE B 1 113 ? 14.645 42.050 39.579 1.00 18.33 682 ILE B N 1
ATOM 2151 C CA . ILE B 1 113 ? 16.096 41.984 39.746 1.00 18.01 682 ILE B CA 1
ATOM 2152 C C . ILE B 1 113 ? 16.753 43.319 39.392 1.00 18.71 682 ILE B C 1
ATOM 2153 O O . ILE B 1 113 ? 17.982 43.430 39.349 1.00 18.88 682 ILE B O 1
ATOM 2158 N N . LEU B 1 114 ? 15.928 44.332 39.147 1.00 19.12 683 LEU B N 1
ATOM 2159 C CA . LEU B 1 114 ? 16.433 45.674 38.851 1.00 19.91 683 LEU B CA 1
ATOM 2160 C C . LEU B 1 114 ? 16.577 46.517 40.111 1.00 20.23 683 LEU B C 1
ATOM 2161 O O . LEU B 1 114 ? 15.625 46.682 40.870 1.00 20.13 683 LEU B O 1
ATOM 2166 N N . ASP B 1 115 ? 17.779 47.041 40.327 1.00 21.20 684 ASP B N 1
ATOM 2167 C CA . ASP B 1 115 ? 18.005 48.066 41.336 1.00 21.77 684 ASP B CA 1
ATOM 2168 C C . ASP B 1 115 ? 17.448 49.380 40.798 1.00 21.94 684 ASP B C 1
ATOM 2169 O O . ASP B 1 115 ? 18.019 49.973 39.894 1.00 22.58 684 ASP B O 1
ATOM 2174 N N . LEU B 1 116 ? 16.321 49.819 41.346 1.00 22.15 685 LEU B N 1
ATOM 2175 C CA . LEU B 1 116 ? 15.632 51.008 40.859 1.00 22.34 685 LEU B CA 1
ATOM 2176 C C . LEU B 1 116 ? 16.087 52.277 41.582 1.00 22.75 685 LEU B C 1
ATOM 2177 O O . LEU B 1 116 ? 15.480 53.345 41.439 1.00 22.27 685 LEU B O 1
ATOM 2182 N N . SER B 1 117 ? 17.165 52.152 42.348 1.00 22.73 686 SER B N 1
ATOM 2183 C CA . SER B 1 117 ? 17.750 53.289 43.032 1.00 22.34 686 SER B CA 1
ATOM 2184 C C . SER B 1 117 ? 19.263 53.269 42.919 1.00 22.04 686 SER B C 1
ATOM 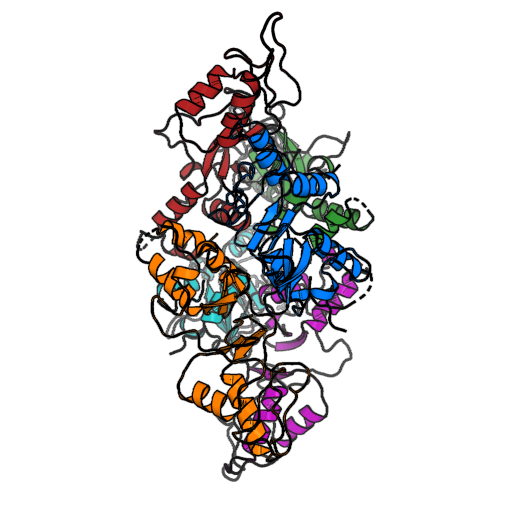2185 O O . SER B 1 117 ? 19.956 53.282 43.924 1.00 22.43 686 SER B O 1
ATOM 2188 N N . PRO B 1 118 ? 19.794 53.224 41.695 1.00 22.20 687 PRO B N 1
ATOM 2189 C CA . PRO B 1 118 ? 21.243 53.294 41.626 1.00 22.50 687 PRO B CA 1
ATOM 2190 C C . PRO B 1 118 ? 21.707 54.690 42.025 1.00 22.81 687 PRO B C 1
ATOM 2191 O O . PRO B 1 118 ? 20.978 55.659 41.831 1.00 22.76 687 PRO B O 1
ATOM 2195 N N . PHE B 1 119 ? 22.900 54.792 42.591 1.00 23.09 688 PHE B N 1
ATOM 2196 C CA . PHE B 1 119 ? 23.428 56.094 42.910 1.00 23.75 688 PHE B CA 1
ATOM 2197 C C . PHE B 1 119 ? 23.946 56.745 41.639 1.00 24.02 688 PHE B C 1
ATOM 2198 O O . PHE B 1 119 ? 24.393 56.061 40.707 1.00 24.02 688 PHE B O 1
ATOM 2206 N N . THR B 1 120 ? 23.869 58.071 41.618 1.00 23.70 689 THR B N 1
ATOM 2207 C CA . THR B 1 120 ? 24.186 58.866 40.450 1.00 24.08 689 THR B CA 1
ATOM 2208 C C . THR B 1 120 ? 24.991 60.099 40.849 1.00 23.93 689 THR B C 1
ATOM 2209 O O . THR B 1 120 ? 24.820 60.643 41.936 1.00 23.67 689 THR B O 1
ATOM 2213 N N . VAL B 1 121 ? 25.872 60.525 39.952 1.00 23.79 690 VAL B N 1
ATOM 2214 C CA . VAL B 1 121 ? 26.709 61.691 40.154 1.00 23.17 690 VAL B CA 1
ATOM 2215 C C . VAL B 1 121 ? 26.855 62.387 38.799 1.00 23.01 690 VAL B C 1
ATOM 2216 O O . VAL B 1 121 ? 26.916 61.718 37.762 1.00 22.27 690 VAL B O 1
ATOM 2220 N N . THR B 1 122 ? 26.886 63.720 38.791 1.00 22.47 691 THR B N 1
ATOM 2221 C CA . THR B 1 122 ? 27.037 64.448 37.532 1.00 21.96 691 THR B CA 1
ATOM 2222 C C . THR B 1 122 ? 28.457 64.294 37.018 1.00 21.83 691 THR B C 1
ATOM 2223 O O . THR B 1 122 ? 29.382 64.038 37.785 1.00 21.59 691 THR B O 1
ATOM 2227 N N . ASP B 1 123 ? 28.623 64.447 35.712 1.00 21.87 692 ASP B N 1
ATOM 2228 C CA . ASP B 1 123 ? 29.927 64.303 35.082 1.00 22.25 692 ASP B CA 1
ATOM 2229 C C . ASP B 1 123 ? 30.937 65.333 35.579 1.00 22.16 692 ASP B C 1
ATOM 2230 O O . ASP B 1 123 ? 32.145 65.152 35.424 1.00 21.93 692 ASP B O 1
ATOM 2235 N N . LEU B 1 124 ? 30.435 66.408 36.183 1.00 22.11 693 LEU B N 1
ATOM 2236 C CA . LEU B 1 124 ? 31.278 67.512 36.621 1.00 22.05 693 LEU B CA 1
ATOM 2237 C C . LEU B 1 124 ? 31.668 67.417 38.088 1.00 21.81 693 LEU B C 1
ATOM 2238 O O . LEU B 1 124 ? 32.463 68.221 38.575 1.00 21.85 693 LEU B O 1
ATOM 2243 N N . THR B 1 125 ? 31.101 66.440 38.791 1.00 21.22 694 THR B N 1
ATOM 2244 C CA . THR B 1 125 ? 31.388 66.236 40.204 1.00 20.41 694 THR B CA 1
ATOM 2245 C C . THR B 1 125 ? 32.859 65.913 40.413 1.00 20.19 694 THR B C 1
ATOM 2246 O O . THR B 1 125 ? 33.391 65.009 39.773 1.00 21.23 694 THR B O 1
ATOM 2250 N N . PRO B 1 126 ? 33.523 66.645 41.318 1.00 19.98 695 PRO B N 1
ATOM 2251 C CA . PRO B 1 126 ? 34.924 66.372 41.626 1.00 19.92 695 PRO B CA 1
ATOM 2252 C C . PRO B 1 126 ? 35.109 64.939 42.111 1.00 19.96 695 PRO B C 1
ATOM 2253 O O . PRO B 1 126 ? 34.313 64.450 42.907 1.00 19.62 695 PRO B O 1
ATOM 2257 N N . MET B 1 127 ? 36.146 64.268 41.624 1.00 20.76 696 MET B N 1
ATOM 2258 C CA . MET B 1 127 ? 36.395 62.878 41.997 1.00 21.21 696 MET B CA 1
ATOM 2259 C C . MET B 1 127 ? 36.599 62.734 43.494 1.00 21.50 696 MET B C 1
ATOM 2260 O O . MET B 1 127 ? 36.357 61.670 44.066 1.00 21.17 696 MET B O 1
ATOM 2265 N N . GLU B 1 128 ? 37.047 63.823 44.113 1.00 21.75 697 GLU B N 1
ATOM 2266 C CA . GLU B 1 128 ? 37.278 63.878 45.546 1.00 21.99 697 GLU B CA 1
ATOM 2267 C C . GLU B 1 128 ? 35.969 63.624 46.273 1.00 21.14 697 GLU B C 1
ATOM 2268 O O . GLU B 1 128 ? 35.924 62.928 47.280 1.00 20.36 697 GLU B O 1
ATOM 2274 N N . ILE B 1 129 ? 34.902 64.199 45.732 1.00 21.27 698 ILE B N 1
ATOM 2275 C CA . ILE B 1 129 ? 33.567 64.071 46.292 1.00 21.48 698 ILE B CA 1
ATOM 2276 C C . ILE B 1 129 ? 32.970 62.730 45.912 1.00 21.20 698 ILE B C 1
ATOM 2277 O O . ILE B 1 129 ? 32.158 62.178 46.644 1.00 21.62 698 ILE B O 1
ATOM 2282 N N . VAL B 1 130 ? 33.385 62.204 44.767 1.00 20.89 699 VAL B N 1
ATOM 2283 C CA . VAL B 1 130 ? 32.965 60.873 44.355 1.00 20.81 699 VAL B CA 1
ATOM 2284 C C . VAL B 1 130 ? 33.600 59.823 45.262 1.00 20.32 699 VAL B C 1
ATOM 2285 O O . VAL B 1 130 ? 32.926 58.916 45.735 1.00 19.73 699 VAL B O 1
ATOM 2289 N N . VAL B 1 131 ? 34.901 59.962 45.501 1.00 20.39 700 VAL B N 1
ATOM 2290 C CA . VAL B 1 131 ? 35.647 59.007 46.312 1.00 20.97 700 VAL B CA 1
ATOM 2291 C C . VAL B 1 131 ? 35.055 58.919 47.714 1.00 21.35 700 VAL B C 1
ATOM 2292 O O . VAL B 1 131 ? 34.896 57.826 48.268 1.00 21.36 700 VAL B O 1
ATOM 2296 N N . ASP B 1 132 ? 34.714 60.082 48.266 1.00 21.15 701 ASP B N 1
ATOM 2297 C CA . ASP B 1 132 ? 34.072 60.180 49.568 1.00 21.18 701 ASP B CA 1
ATOM 2298 C C . ASP B 1 132 ? 32.699 59.507 49.612 1.00 20.98 701 ASP B C 1
ATOM 2299 O O . ASP B 1 132 ? 32.368 58.832 50.583 1.00 21.24 701 ASP B O 1
ATOM 2304 N N . ILE B 1 133 ? 31.894 59.701 48.571 1.00 20.64 702 ILE B N 1
ATOM 2305 C CA . ILE B 1 133 ? 30.585 59.060 48.498 1.00 20.76 702 ILE B CA 1
ATOM 2306 C C . ILE B 1 133 ? 30.726 57.533 48.512 1.00 20.95 702 ILE B C 1
ATOM 2307 O O . ILE B 1 133 ? 29.973 56.829 49.187 1.00 20.43 702 ILE B O 1
ATOM 2312 N N . PHE B 1 134 ? 31.690 57.025 47.752 1.00 21.18 703 PHE B N 1
ATOM 2313 C CA . PHE B 1 134 ? 31.953 55.596 47.722 1.00 21.70 703 PHE B CA 1
ATOM 2314 C C . PHE B 1 134 ? 32.316 55.082 49.109 1.00 22.18 703 PHE B C 1
ATOM 2315 O O . PHE B 1 134 ? 31.853 54.027 49.528 1.00 22.76 703 PHE B O 1
ATOM 2323 N N . ARG B 1 135 ? 33.143 55.840 49.819 1.00 22.76 704 ARG B N 1
ATOM 2324 C CA . ARG B 1 135 ? 33.578 55.460 51.153 1.00 23.24 704 ARG B CA 1
ATOM 2325 C C . ARG B 1 135 ? 32.440 55.522 52.167 1.00 23.09 704 ARG B C 1
ATOM 2326 O O . ARG B 1 135 ? 32.250 54.601 52.960 1.00 23.54 704 ARG B O 1
ATOM 2334 N N . LYS B 1 136 ? 31.679 56.607 52.133 1.00 22.52 705 LYS B N 1
ATOM 2335 C CA . LYS B 1 136 ? 30.623 56.821 53.111 1.00 22.30 705 LYS B CA 1
ATOM 2336 C C . LYS B 1 136 ? 29.385 55.957 52.905 1.00 21.68 705 LYS B C 1
ATOM 2337 O O . LYS B 1 136 ? 28.688 55.639 53.859 1.00 20.72 705 LYS B O 1
ATOM 2343 N N . LEU B 1 137 ? 29.117 55.563 51.665 1.00 22.16 706 LEU B N 1
ATOM 2344 C CA . LEU B 1 137 ? 27.909 54.799 51.371 1.00 22.24 706 LEU B CA 1
ATOM 2345 C C . LEU B 1 137 ? 28.201 53.351 51.004 1.00 22.55 706 LEU B C 1
ATOM 2346 O O . LEU B 1 137 ? 27.283 52.545 50.871 1.00 23.11 706 LEU B O 1
ATOM 2351 N N . GLY B 1 138 ? 29.475 53.021 50.833 1.00 22.76 707 GLY B N 1
ATOM 2352 C CA . GLY B 1 138 ? 29.864 51.662 50.467 1.00 23.15 707 GLY B CA 1
ATOM 2353 C C . GLY B 1 138 ? 29.353 51.248 49.100 1.00 23.73 707 GLY B C 1
ATOM 2354 O O . GLY B 1 138 ? 28.980 50.093 48.888 1.00 23.90 707 GLY B O 1
ATOM 2355 N N . LEU B 1 139 ? 29.338 52.193 48.164 1.00 24.07 708 LEU B N 1
ATOM 2356 C CA . LEU B 1 139 ? 28.855 51.925 46.810 1.00 24.04 708 LEU B CA 1
ATOM 2357 C C . LEU B 1 139 ? 29.652 50.829 46.116 1.00 24.17 708 LEU B C 1
ATOM 2358 O O . LEU B 1 139 ? 30.871 50.764 46.230 1.00 24.07 708 LEU B O 1
ATOM 2363 N N . ARG B 1 140 ? 28.952 49.960 45.403 1.00 25.07 709 ARG B N 1
ATOM 2364 C CA . ARG B 1 140 ? 29.605 48.988 44.540 1.00 25.92 709 ARG B CA 1
ATOM 2365 C C . ARG B 1 140 ? 29.884 49.655 43.192 1.00 24.92 709 ARG B C 1
ATOM 2366 O O . ARG B 1 140 ? 30.929 49.439 42.577 1.00 24.75 709 ARG B O 1
ATOM 2374 N N . GLN B 1 141 ? 28.950 50.487 42.751 1.00 23.81 710 GLN B N 1
ATOM 2375 C CA . GLN B 1 141 ? 29.160 51.284 41.558 1.00 23.33 710 GLN B CA 1
ATOM 2376 C C . GLN B 1 141 ? 28.382 52.590 41.616 1.00 23.28 710 GLN B C 1
ATOM 2377 O O . GLN B 1 141 ? 27.485 52.775 42.445 1.00 23.12 710 GLN B O 1
ATOM 2383 N N . CYS B 1 142 ? 28.738 53.485 40.708 1.00 23.15 711 CYS B N 1
ATOM 2384 C CA . CYS B 1 142 ? 28.102 54.771 40.591 1.00 23.09 711 CYS B CA 1
ATOM 2385 C C . CYS B 1 142 ? 27.889 55.067 39.116 1.00 22.71 711 CYS B C 1
ATOM 2386 O O . CYS B 1 142 ? 28.763 54.807 38.299 1.00 22.63 711 CYS B O 1
ATOM 2389 N N . LEU B 1 143 ? 26.730 55.608 38.773 1.00 22.37 712 LEU B N 1
ATOM 2390 C CA . LEU B 1 143 ? 26.486 56.024 37.403 1.00 22.55 712 LEU B CA 1
ATOM 2391 C C . LEU B 1 143 ? 26.697 57.522 37.258 1.00 22.44 712 LEU B C 1
ATOM 2392 O O . LEU B 1 143 ? 26.470 58.290 38.193 1.00 22.69 712 LEU B O 1
ATOM 2397 N N . VAL B 1 144 ? 27.156 57.926 36.082 1.00 22.22 713 VAL B N 1
ATOM 2398 C CA . VAL B 1 144 ? 27.503 59.308 35.832 1.00 21.85 713 VAL B CA 1
ATOM 2399 C C . VAL B 1 144 ? 26.599 59.887 34.750 1.00 22.21 713 VAL B C 1
ATOM 2400 O O . VAL B 1 144 ? 26.445 59.300 33.680 1.00 21.86 713 VAL B O 1
ATOM 2404 N N . THR B 1 145 ? 26.006 61.044 35.038 1.00 22.50 714 THR B N 1
ATOM 2405 C CA . THR B 1 145 ? 24.979 61.610 34.176 1.00 23.34 714 THR B CA 1
ATOM 2406 C C . THR B 1 145 ? 25.299 63.034 33.728 1.00 23.35 714 THR B C 1
ATOM 2407 O O . THR B 1 145 ? 26.157 63.704 34.295 1.00 23.65 714 THR B O 1
ATOM 2411 N N . HIS B 1 146 ? 24.599 63.484 32.697 1.00 23.17 715 HIS B N 1
ATOM 2412 C CA . HIS B 1 146 ? 24.665 64.871 32.275 1.00 23.38 715 HIS B CA 1
ATOM 2413 C C . HIS B 1 146 ? 23.265 65.355 31.958 1.00 22.60 715 HIS B C 1
ATOM 2414 O O . HIS B 1 146 ? 22.612 64.837 31.061 1.00 22.60 715 HIS B O 1
ATOM 2421 N N . ASN B 1 147 ? 22.807 66.341 32.715 1.00 22.38 716 ASN B N 1
ATOM 2422 C CA . ASN B 1 147 ? 21.474 66.898 32.539 1.00 22.03 716 ASN B CA 1
ATOM 2423 C C . ASN B 1 147 ? 20.394 65.832 32.465 1.00 21.58 716 ASN B C 1
ATOM 2424 O O . ASN B 1 147 ? 19.490 65.909 31.638 1.00 21.35 716 ASN B O 1
ATOM 2429 N N . GLY B 1 148 ? 20.505 64.836 33.337 1.00 21.51 717 GLY B N 1
ATOM 2430 C CA . GLY B 1 148 ? 19.520 63.764 33.411 1.00 21.60 717 GLY B CA 1
ATOM 2431 C C . GLY B 1 148 ? 19.738 62.654 32.400 1.00 21.60 717 GLY B C 1
ATOM 2432 O O . GLY B 1 148 ? 18.908 61.755 32.275 1.00 21.95 717 GLY B O 1
ATOM 2433 N N . ARG B 1 149 ? 20.852 62.708 31.676 1.00 21.25 718 ARG B N 1
ATOM 2434 C CA . ARG B 1 149 ? 21.153 61.680 30.688 1.00 21.56 718 ARG B CA 1
ATOM 2435 C C . ARG B 1 149 ? 22.398 60.876 31.046 1.00 21.26 718 ARG B C 1
ATOM 2436 O O . ARG B 1 149 ? 23.448 61.443 31.337 1.00 21.16 718 ARG B O 1
ATOM 2444 N N . LEU B 1 150 ? 22.264 59.551 31.014 1.00 20.71 719 LEU B N 1
ATOM 2445 C CA . LEU B 1 150 ? 23.343 58.644 31.388 1.00 20.49 719 LEU B CA 1
ATOM 2446 C C . LEU B 1 150 ? 24.555 58.796 30.485 1.00 20.51 719 LEU B C 1
ATOM 2447 O O . LEU B 1 150 ? 24.429 58.773 29.262 1.00 21.15 719 LEU B O 1
ATOM 2452 N N . LEU B 1 151 ? 25.728 58.933 31.094 1.00 20.40 720 LEU B N 1
ATOM 2453 C CA . LEU B 1 151 ? 26.972 59.118 30.350 1.00 20.75 720 LEU B CA 1
ATOM 2454 C C . LEU B 1 151 ? 27.970 58.000 30.609 1.00 20.17 720 LEU B C 1
ATOM 2455 O O . LEU B 1 151 ? 28.568 57.465 29.678 1.00 20.26 720 LEU B O 1
ATOM 2460 N N . GLY B 1 152 ? 28.163 57.658 31.878 1.00 19.27 721 GLY B N 1
ATOM 2461 C CA . GLY B 1 152 ? 29.185 56.686 32.232 1.00 18.03 721 GLY B CA 1
ATOM 2462 C C . GLY B 1 152 ? 28.949 55.925 33.518 1.00 17.23 721 GLY B C 1
ATOM 2463 O O . GLY B 1 152 ? 27.902 56.052 34.158 1.00 17.02 721 GLY B O 1
ATOM 2464 N N . ILE B 1 153 ? 29.936 55.115 33.884 1.00 16.40 722 ILE B N 1
ATOM 2465 C CA . ILE B 1 153 ? 29.882 54.336 35.100 1.00 15.57 722 ILE B CA 1
ATOM 2466 C C . ILE B 1 153 ? 31.234 54.381 35.785 1.00 15.65 722 ILE B C 1
ATOM 2467 O O . ILE B 1 153 ? 32.274 54.403 35.133 1.00 15.30 722 ILE B O 1
ATOM 2472 N N . ILE B 1 154 ? 31.204 54.430 37.112 1.00 16.12 723 ILE B N 1
ATOM 2473 C CA . ILE B 1 154 ? 32.395 54.296 37.928 1.00 16.18 723 ILE B CA 1
ATOM 2474 C C . ILE B 1 154 ? 32.124 53.147 38.879 1.00 16.56 723 ILE B C 1
ATOM 2475 O O . ILE B 1 154 ? 31.049 53.068 39.460 1.00 17.39 723 ILE B O 1
ATOM 2480 N N . THR B 1 155 ? 33.083 52.244 39.029 1.00 16.65 724 THR B N 1
ATOM 2481 C CA . THR B 1 155 ? 32.918 51.126 39.945 1.00 16.77 724 THR B CA 1
ATOM 2482 C C . THR B 1 155 ? 33.866 51.283 41.121 1.00 17.53 724 THR B C 1
ATOM 2483 O O . THR B 1 155 ? 34.813 52.060 41.063 1.00 17.34 724 THR B O 1
ATOM 2487 N N . LYS B 1 156 ? 33.616 50.530 42.184 1.00 18.75 725 LYS B N 1
ATOM 2488 C CA . LYS B 1 156 ? 34.484 50.566 43.349 1.00 20.37 725 LYS B CA 1
ATOM 2489 C C . LYS B 1 156 ? 35.931 50.358 42.926 1.00 20.88 725 LYS B C 1
ATOM 2490 O O . LYS B 1 156 ? 36.832 51.006 43.441 1.00 21.80 725 LYS B O 1
ATOM 2496 N N . LYS B 1 157 ? 36.147 49.454 41.978 1.00 21.26 726 LYS B N 1
ATOM 2497 C CA . LYS B 1 157 ? 37.490 49.182 41.482 1.00 21.47 726 LYS B CA 1
ATOM 2498 C C . LYS B 1 157 ? 38.078 50.364 40.701 1.00 21.09 726 LYS B C 1
ATOM 2499 O O . LYS B 1 157 ? 39.277 50.610 40.769 1.00 21.26 726 LYS B O 1
ATOM 2505 N N . ASP B 1 158 ? 37.245 51.089 39.960 1.00 20.87 727 ASP B N 1
ATOM 2506 C CA . ASP B 1 158 ? 37.707 52.292 39.264 1.00 21.43 727 ASP B CA 1
ATOM 2507 C C . ASP B 1 158 ? 38.158 53.372 40.260 1.00 21.58 727 ASP B C 1
ATOM 2508 O O . ASP B 1 158 ? 39.114 54.106 40.010 1.00 21.48 727 ASP B O 1
ATOM 2513 N N . VAL B 1 159 ? 37.455 53.465 41.383 1.00 21.53 728 VAL B N 1
ATOM 2514 C CA . VAL B 1 159 ? 37.813 54.403 42.431 1.00 21.51 728 VAL B CA 1
ATOM 2515 C C . VAL B 1 159 ? 39.096 53.957 43.115 1.00 22.05 728 VAL B C 1
ATOM 2516 O O . VAL B 1 159 ? 39.980 54.773 43.377 1.00 22.10 728 VAL B O 1
ATOM 2520 N N . LEU B 1 160 ? 39.201 52.661 43.399 1.00 22.47 729 LEU B N 1
ATOM 2521 C CA . LEU B 1 160 ? 40.399 52.123 44.028 1.00 23.40 729 LEU B CA 1
ATOM 2522 C C . LEU B 1 160 ? 41.611 52.315 43.125 1.00 23.92 729 LEU B C 1
ATOM 2523 O O . LEU B 1 160 ? 42.695 52.662 43.590 1.00 23.96 729 LEU B O 1
ATOM 2528 N N . LYS B 1 161 ? 41.422 52.092 41.831 1.00 24.64 730 LYS B N 1
ATOM 2529 C CA . LYS B 1 161 ? 42.487 52.310 40.862 1.00 25.38 730 LYS B CA 1
ATOM 2530 C C . LYS B 1 161 ? 42.903 53.771 40.865 1.00 25.28 730 LYS B C 1
ATOM 2531 O O . LYS B 1 161 ? 44.088 54.084 40.820 1.00 25.49 730 LYS B O 1
ATOM 2537 N N . HIS B 1 162 ? 41.917 54.660 40.914 1.00 25.56 731 HIS B N 1
ATOM 2538 C CA . HIS B 1 162 ? 42.172 56.094 40.954 1.00 25.88 731 HIS B CA 1
ATOM 2539 C C . HIS B 1 162 ? 42.919 56.491 42.231 1.00 26.24 731 HIS B C 1
ATOM 2540 O O . HIS B 1 162 ? 43.846 57.300 42.192 1.00 26.32 731 HIS B O 1
ATOM 2547 N N . ILE B 1 163 ? 42.516 55.918 43.359 1.00 26.68 732 ILE B N 1
ATOM 2548 C CA . ILE B 1 163 ? 43.193 56.190 44.618 1.00 27.29 732 ILE B CA 1
ATOM 2549 C C . ILE B 1 163 ? 44.618 55.647 44.593 1.00 27.92 732 ILE B C 1
ATOM 2550 O O . ILE B 1 163 ? 45.549 56.315 45.038 1.00 27.73 732 ILE B O 1
ATOM 2555 N N . ALA B 1 164 ? 44.788 54.440 44.058 1.00 28.93 733 ALA B N 1
ATOM 2556 C CA . ALA B 1 164 ? 46.108 53.820 43.969 1.00 29.85 733 ALA B CA 1
ATOM 2557 C C . ALA B 1 164 ? 47.072 54.687 43.168 1.00 30.68 733 ALA B C 1
ATOM 2558 O O . ALA B 1 164 ? 48.261 54.760 43.478 1.00 30.69 733 ALA B O 1
ATOM 2560 N N . GLN B 1 165 ? 46.549 55.344 42.139 1.00 31.82 734 GLN B N 1
ATOM 2561 C CA . GLN B 1 165 ? 47.350 56.226 41.300 1.00 33.18 734 GLN B CA 1
ATOM 2562 C C . GLN B 1 165 ? 47.903 57.391 42.117 1.00 34.05 734 GLN B C 1
ATOM 2563 O O . GLN B 1 165 ? 49.028 57.840 41.894 1.00 34.27 734 GLN B O 1
ATOM 2569 N N . MET B 1 166 ? 47.109 57.869 43.070 1.00 35.00 735 MET B N 1
ATOM 2570 C CA . MET B 1 166 ? 47.522 58.956 43.945 1.00 35.90 735 MET B CA 1
ATOM 2571 C C . MET B 1 166 ? 48.443 58.453 45.051 1.00 36.57 735 MET B C 1
ATOM 2572 O O . MET B 1 166 ? 49.470 59.063 45.339 1.00 36.60 735 MET B O 1
ATOM 2577 N N . ALA B 1 167 ? 48.064 57.335 45.664 1.00 37.46 736 ALA B N 1
ATOM 2578 C CA . ALA B 1 167 ? 48.797 56.772 46.796 1.00 38.28 736 ALA B CA 1
ATOM 2579 C C . ALA B 1 167 ? 50.307 56.809 46.594 1.00 38.95 736 ALA B C 1
ATOM 2580 O O . ALA B 1 167 ? 51.034 57.374 47.409 1.00 39.33 736 ALA B O 1
ATOM 2582 N N . ASN B 1 168 ? 50.778 56.208 45.507 1.00 39.64 737 ASN B N 1
ATOM 2583 C CA . ASN B 1 168 ? 52.205 56.196 45.208 1.00 40.28 737 ASN B CA 1
ATOM 2584 C C . ASN B 1 168 ? 52.590 57.256 44.177 1.00 40.64 737 ASN B C 1
ATOM 2585 O O . ASN B 1 168 ? 52.802 56.952 43.002 1.00 40.75 737 ASN B O 1
ATOM 2590 N N . GLN B 1 169 ? 52.674 58.503 44.631 1.00 41.01 738 GLN B N 1
ATOM 2591 C CA . GLN B 1 169 ? 53.011 59.620 43.755 1.00 41.36 738 GLN B CA 1
ATOM 2592 C C . GLN B 1 169 ? 53.945 60.606 44.453 1.00 41.39 738 GLN B C 1
ATOM 2593 O O . GLN B 1 169 ? 54.123 60.554 45.670 1.00 41.41 738 GLN B O 1
ATOM 2599 N N . LEU B 1 175 ? 50.199 66.281 45.312 1.00 41.12 744 LEU B N 1
ATOM 2600 C CA . LEU B 1 175 ? 49.224 65.323 44.802 1.00 41.06 744 LEU B CA 1
ATOM 2601 C C . LEU B 1 175 ? 49.056 64.150 45.769 1.00 40.82 744 LEU B C 1
ATOM 2602 O O . LEU B 1 175 ? 48.049 63.438 45.733 1.00 40.72 744 LEU B O 1
ATOM 2607 N N . PHE B 1 176 ? 50.047 63.957 46.635 1.00 40.57 745 PHE B N 1
ATOM 2608 C CA . PHE B 1 176 ? 49.960 62.944 47.683 1.00 40.21 745 PHE B CA 1
ATOM 2609 C C . PHE B 1 176 ? 49.061 63.430 48.816 1.00 39.87 745 PHE B C 1
ATOM 2610 O O . PHE B 1 176 ? 48.391 62.633 49.470 1.00 39.83 745 PHE B O 1
ATOM 2618 N N . ASN B 1 177 ? 49.050 64.741 49.044 1.00 39.57 746 ASN B N 1
ATOM 2619 C CA . ASN B 1 177 ? 48.158 65.339 50.033 1.00 39.23 746 ASN B CA 1
ATOM 2620 C C . ASN B 1 177 ? 46.698 65.060 49.699 1.00 38.97 746 ASN B C 1
ATOM 2621 O O . ASN B 1 177 ? 45.874 64.850 50.592 1.00 38.85 746 ASN B O 1
ATOM 2626 N N . GLU B 1 178 ? 46.386 65.053 48.406 1.00 38.67 747 GLU B N 1
ATOM 2627 C CA . GLU B 1 178 ? 45.037 64.753 47.941 1.00 38.36 747 GLU B CA 1
ATOM 2628 C C . GLU B 1 178 ? 44.641 63.325 48.296 1.00 37.89 747 GLU B C 1
ATOM 2629 O O . GLU B 1 178 ? 43.482 63.053 48.601 1.00 37.68 747 GLU B O 1
ATOM 2635 N N . PHE B 1 179 ? 45.612 62.418 48.259 1.00 37.57 748 PHE B N 1
ATOM 2636 C CA . PHE B 1 179 ? 45.385 61.045 48.681 1.00 37.36 748 PHE B CA 1
ATOM 2637 C C . PHE B 1 179 ? 45.063 61.001 50.169 1.00 37.33 748 PHE B C 1
ATOM 2638 O O . PHE B 1 179 ? 44.193 60.251 50.606 1.00 37.18 748 PHE B O 1
ATOM 2646 N N . LEU B 1 180 ? 45.770 61.817 50.943 1.00 37.49 749 LEU B N 1
ATOM 2647 C CA . LEU B 1 180 ? 45.547 61.893 52.381 1.00 37.61 749 LEU B CA 1
ATOM 2648 C C . LEU B 1 180 ? 44.164 62.456 52.714 1.00 37.79 749 LEU B C 1
ATOM 2649 O O . LEU B 1 180 ? 43.630 62.211 53.794 1.00 37.68 749 LEU B O 1
ATOM 2654 N N . GLU B 1 181 ? 43.585 63.201 51.775 1.00 38.29 750 GLU B N 1
ATOM 2655 C CA . GLU B 1 181 ? 42.215 63.694 51.912 1.00 38.75 750 GLU B CA 1
ATOM 2656 C C . GLU B 1 181 ? 41.194 62.556 51.969 1.00 39.02 750 GLU B C 1
ATOM 2657 O O . GLU B 1 181 ? 40.026 62.771 52.294 1.00 39.00 750 GLU B O 1
ATOM 2663 N N . VAL B 1 182 ? 41.640 61.347 51.645 1.00 39.44 751 VAL B N 1
ATOM 2664 C CA . VAL B 1 182 ? 40.788 60.167 51.731 1.00 39.80 751 VAL B CA 1
ATOM 2665 C C . VAL B 1 182 ? 40.512 59.828 53.193 1.00 39.94 751 VAL B C 1
ATOM 2666 O O . VAL B 1 182 ? 39.447 59.308 53.532 1.00 40.20 751 VAL B O 1
ATOM 2670 N N . LEU B 1 183 ? 41.472 60.142 54.055 1.00 39.98 752 LEU B N 1
ATOM 2671 C CA . LEU B 1 183 ? 41.332 59.911 55.488 1.00 40.08 752 LEU B CA 1
ATOM 2672 C C . LEU B 1 183 ? 40.274 60.824 56.102 1.00 39.98 752 LEU B C 1
ATOM 2673 O O . LEU B 1 183 ? 39.648 60.478 57.101 1.00 40.07 752 LEU B O 1
ATOM 2678 N N . PHE B 1 184 ? 40.077 61.986 55.489 1.00 39.88 753 PHE B N 1
ATOM 2679 C CA . PHE B 1 184 ? 39.157 62.991 56.009 1.00 39.70 753 PHE B CA 1
ATOM 2680 C C . PHE B 1 184 ? 37.868 63.056 55.200 1.00 39.62 753 PHE B C 1
ATOM 2681 O O . PHE B 1 184 ? 36.805 63.364 55.737 1.00 39.46 753 PHE B O 1
ATOM 2689 N N . HIS C 1 9 ? 17.305 82.128 71.474 1.00 30.82 578 HIS C N 1
ATOM 2690 C CA . HIS C 1 9 ? 16.509 81.194 70.627 1.00 30.69 578 HIS C CA 1
ATOM 2691 C C . HIS C 1 9 ? 16.955 79.755 70.853 1.00 30.53 578 HIS C C 1
ATOM 2692 O O . HIS C 1 9 ? 16.326 79.016 71.612 1.00 30.43 578 HIS C O 1
ATOM 2694 N N . LYS C 1 10 ? 18.043 79.360 70.196 1.00 30.30 579 LYS C N 1
ATOM 2695 C CA . LYS C 1 10 ? 18.590 78.021 70.383 1.00 30.11 579 LYS C CA 1
ATOM 2696 C C . LYS C 1 10 ? 19.475 77.960 71.626 1.00 29.52 579 LYS C C 1
ATOM 2697 O O . LYS C 1 10 ? 20.089 78.956 72.012 1.00 29.37 579 LYS C O 1
ATOM 2703 N N . THR C 1 11 ? 19.528 76.789 72.250 1.00 28.89 580 THR C N 1
ATOM 2704 C CA . THR C 1 11 ? 20.240 76.625 73.511 1.00 28.20 580 THR C CA 1
ATOM 2705 C C . THR C 1 11 ? 21.755 76.691 73.334 1.00 27.55 580 THR C C 1
ATOM 2706 O O . THR C 1 11 ? 22.311 76.099 72.411 1.00 27.39 580 THR C O 1
ATOM 2710 N N . LEU C 1 12 ? 22.413 77.431 74.221 1.00 27.03 581 LEU C N 1
ATOM 2711 C CA . LEU C 1 12 ? 23.866 77.560 74.187 1.00 26.64 581 LEU C CA 1
ATOM 2712 C C . LEU C 1 12 ? 24.501 76.771 75.325 1.00 26.42 581 LEU C C 1
ATOM 2713 O O . LEU C 1 12 ? 23.810 76.314 76.232 1.00 26.48 581 LEU C O 1
ATOM 2718 N N . ALA C 1 13 ? 25.816 76.602 75.270 1.00 26.49 582 ALA C N 1
ATOM 2719 C CA . ALA C 1 13 ? 26.521 75.844 76.291 1.00 26.79 582 ALA C CA 1
ATOM 2720 C C . ALA C 1 13 ? 26.274 76.469 77.653 1.00 27.12 582 ALA C C 1
ATOM 2721 O O . ALA C 1 13 ? 26.199 75.767 78.665 1.00 27.49 582 ALA C O 1
ATOM 2723 N N . MET C 1 14 ? 26.132 77.792 77.663 1.00 27.15 583 MET C N 1
ATOM 2724 C CA . MET C 1 14 ? 25.884 78.534 78.889 1.00 27.03 583 MET C CA 1
ATOM 2725 C C . MET C 1 14 ? 24.504 78.270 79.498 1.00 26.57 583 MET C C 1
ATOM 2726 O O . MET C 1 14 ? 24.275 78.581 80.662 1.00 26.91 583 MET C O 1
ATOM 2731 N N . ASP C 1 15 ? 23.595 77.696 78.717 1.00 26.05 584 ASP C N 1
ATOM 2732 C CA . ASP C 1 15 ? 22.257 77.374 79.201 1.00 26.30 584 ASP C CA 1
ATOM 2733 C C . ASP C 1 15 ? 22.240 76.016 79.914 1.00 26.62 584 ASP C C 1
ATOM 2734 O O . ASP C 1 15 ? 21.365 75.739 80.737 1.00 26.79 584 ASP C O 1
ATOM 2739 N N . VAL C 1 16 ? 23.208 75.169 79.588 1.00 26.51 585 VAL C N 1
ATOM 2740 C CA . VAL C 1 16 ? 23.254 73.823 80.135 1.00 26.52 585 VAL C CA 1
ATOM 2741 C C . VAL C 1 16 ? 24.352 73.680 81.185 1.00 26.59 585 VAL C C 1
ATOM 2742 O O . VAL C 1 16 ? 24.236 72.874 82.101 1.00 26.64 585 VAL C O 1
ATOM 2746 N N . MET C 1 17 ? 25.408 74.476 81.057 1.00 27.22 586 MET C N 1
ATOM 2747 C CA . MET C 1 17 ? 26.561 74.362 81.945 1.00 27.57 586 MET C CA 1
ATOM 2748 C C . MET C 1 17 ? 26.189 74.553 83.406 1.00 28.07 586 MET C C 1
ATOM 2749 O O . MET C 1 17 ? 25.247 75.281 83.734 1.00 28.15 586 MET C O 1
ATOM 2754 N N . LYS C 1 18 ? 26.936 73.884 84.279 1.00 28.44 587 LYS C N 1
ATOM 2755 C CA . LYS C 1 18 ? 26.788 74.055 85.717 1.00 28.69 587 LYS C CA 1
ATOM 2756 C C . LYS C 1 18 ? 28.018 74.757 86.273 1.00 28.53 587 LYS C C 1
ATOM 2757 O O . LYS C 1 18 ? 29.087 74.686 85.682 1.00 27.94 587 LYS C O 1
ATOM 2763 N N . PRO C 1 19 ? 27.871 75.442 87.417 1.00 29.17 588 PRO C N 1
ATOM 2764 C CA . PRO C 1 19 ? 26.636 75.593 88.183 1.00 29.47 588 PRO C CA 1
ATOM 2765 C C . PRO C 1 19 ? 25.682 76.607 87.565 1.00 29.68 588 PRO C C 1
ATOM 2766 O O . PRO C 1 19 ? 26.114 77.555 86.907 1.00 29.37 588 PRO C O 1
ATOM 2770 N N . ARG C 1 20 ? 24.389 76.400 87.789 1.00 30.19 589 ARG C N 1
ATOM 2771 C CA . ARG C 1 20 ? 23.364 77.263 87.226 1.00 30.63 589 ARG C CA 1
ATOM 2772 C C . ARG C 1 20 ? 23.394 78.650 87.840 1.00 30.81 589 ARG C C 1
ATOM 2773 O O . ARG C 1 20 ? 24.243 78.961 88.675 1.00 30.68 589 ARG C O 1
ATOM 2781 N N . ARG C 1 21 ? 22.449 79.477 87.411 1.00 31.33 590 ARG C N 1
ATOM 2782 C CA . ARG C 1 21 ? 22.341 80.852 87.867 1.00 31.67 590 ARG C CA 1
ATOM 2783 C C . ARG C 1 21 ? 22.241 80.919 89.387 1.00 31.56 590 ARG C C 1
ATOM 2784 O O . ARG C 1 21 ? 21.428 80.223 89.996 1.00 31.62 590 ARG C O 1
ATOM 2792 N N . ASN C 1 22 ? 23.096 81.747 89.981 1.00 31.44 591 ASN C N 1
ATOM 2793 C CA . ASN C 1 22 ? 23.100 82.043 91.422 1.00 31.33 591 ASN C CA 1
ATOM 2794 C C . ASN C 1 22 ? 23.291 80.883 92.397 1.00 31.06 591 ASN C C 1
ATOM 2795 O O . ASN C 1 22 ? 22.879 80.957 93.555 1.00 31.17 591 ASN C O 1
ATOM 2800 N N . ASP C 1 23 ? 23.914 79.811 91.920 1.00 30.59 592 ASP C N 1
ATOM 2801 C CA . ASP C 1 23 ? 24.412 78.756 92.794 1.00 30.15 592 ASP C CA 1
ATOM 2802 C C . ASP C 1 23 ? 25.888 79.036 93.071 1.00 29.45 592 ASP C C 1
ATOM 2803 O O . ASP C 1 23 ? 26.503 79.842 92.374 1.00 29.31 592 ASP C O 1
ATOM 2808 N N . PRO C 1 24 ? 26.465 78.378 94.090 1.00 28.83 593 PRO C N 1
ATOM 2809 C CA . PRO C 1 24 ? 27.886 78.567 94.369 1.00 28.64 593 PRO C CA 1
ATOM 2810 C C . PRO C 1 24 ? 28.744 78.360 93.123 1.00 28.62 593 PRO C C 1
ATOM 2811 O O . PRO C 1 24 ? 28.344 77.649 92.202 1.00 28.89 593 PRO C O 1
ATOM 2815 N N . LEU C 1 25 ? 29.920 78.972 93.107 1.00 28.46 594 LEU C N 1
ATOM 2816 C CA . LEU C 1 25 ? 30.780 78.940 91.938 1.00 28.62 594 LEU C CA 1
ATOM 2817 C C . LEU C 1 25 ? 31.312 77.544 91.652 1.00 28.28 594 LEU C C 1
ATOM 2818 O O . LEU C 1 25 ? 31.283 76.669 92.515 1.00 28.85 594 LEU C O 1
ATOM 2823 N N . LEU C 1 26 ? 31.785 77.344 90.427 1.00 27.23 595 LEU C N 1
ATOM 2824 C CA . LEU C 1 26 ? 32.412 76.093 90.034 1.00 27.09 595 LEU C CA 1
ATOM 2825 C C . LEU C 1 26 ? 33.381 75.714 91.138 1.00 26.29 595 LEU C C 1
ATOM 2826 O O . LEU C 1 26 ? 34.113 76.567 91.635 1.00 27.16 595 LEU C O 1
ATOM 2831 N N . THR C 1 27 ? 33.385 74.449 91.530 1.00 24.90 596 THR C N 1
ATOM 2832 C CA . THR C 1 27 ? 34.344 73.973 92.514 1.00 23.50 596 THR C CA 1
ATOM 2833 C C . THR C 1 27 ? 35.640 73.620 91.800 1.00 23.07 596 THR C C 1
ATOM 2834 O O . THR C 1 27 ? 35.700 72.651 91.038 1.00 23.12 596 THR C O 1
ATOM 2838 N N . VAL C 1 28 ? 36.672 74.426 92.025 1.00 22.23 597 VAL C N 1
ATOM 2839 C CA . VAL C 1 28 ? 37.941 74.234 91.336 1.00 21.23 597 VAL C CA 1
ATOM 2840 C C . VAL C 1 28 ? 39.087 74.066 92.314 1.00 21.23 597 VAL C C 1
ATOM 2841 O O . VAL C 1 28 ? 38.966 74.391 93.498 1.00 21.30 597 VAL C O 1
ATOM 2845 N N . LEU C 1 29 ? 40.198 73.539 91.816 1.00 20.73 598 LEU C N 1
ATOM 2846 C CA . LEU C 1 29 ? 41.420 73.480 92.595 1.00 20.53 598 LEU C CA 1
ATOM 2847 C C . LEU C 1 29 ? 42.388 74.438 91.951 1.00 20.46 598 LEU C C 1
ATOM 2848 O O . LEU C 1 29 ? 42.383 74.606 90.735 1.00 20.54 598 LEU C O 1
ATOM 2853 N N . THR C 1 30 ? 43.211 75.088 92.757 1.00 20.86 599 THR C N 1
ATOM 2854 C CA . THR C 1 30 ? 44.247 75.932 92.207 1.00 20.99 599 THR C CA 1
ATOM 2855 C C . THR C 1 30 ? 45.443 75.049 91.895 1.00 21.42 599 THR C C 1
ATOM 2856 O O . THR C 1 30 ? 45.592 73.969 92.464 1.00 21.68 599 THR C O 1
ATOM 2860 N N . GLN C 1 31 ? 46.293 75.499 90.987 1.00 21.44 600 GLN C N 1
ATOM 2861 C CA . GLN C 1 31 ? 47.406 74.680 90.557 1.00 22.45 600 GLN C CA 1
ATOM 2862 C C . GLN C 1 31 ? 48.526 74.699 91.578 1.00 23.10 600 GLN C C 1
ATOM 2863 O O . GLN C 1 31 ? 49.437 73.874 91.516 1.00 22.52 600 GLN C O 1
ATOM 2869 N N . ASP C 1 32 ? 48.435 75.621 92.536 1.00 24.48 601 ASP C N 1
ATOM 2870 C CA . ASP C 1 32 ? 49.617 76.065 93.261 1.00 25.55 601 ASP C CA 1
ATOM 2871 C C . ASP C 1 32 ? 49.449 76.377 94.752 1.00 25.39 601 ASP C C 1
ATOM 2872 O O . ASP C 1 32 ? 50.436 76.430 95.481 1.00 25.24 601 ASP C O 1
ATOM 2877 N N . SER C 1 33 ? 48.224 76.607 95.207 1.00 25.32 602 SER C N 1
ATOM 2878 C CA . SER C 1 33 ? 48.041 77.285 96.493 1.00 25.55 602 SER C CA 1
ATOM 2879 C C . SER C 1 33 ? 47.220 76.564 97.567 1.00 25.72 602 SER C C 1
ATOM 2880 O O . SER C 1 33 ? 47.102 77.058 98.691 1.00 25.71 602 SER C O 1
ATOM 2883 N N . MET C 1 34 ? 46.654 75.407 97.245 1.00 25.48 603 MET C N 1
ATOM 2884 C CA . MET C 1 34 ? 45.788 74.736 98.211 1.00 25.74 603 MET C CA 1
ATOM 2885 C C . MET C 1 34 ? 46.516 73.700 99.063 1.00 25.35 603 MET C C 1
ATOM 2886 O O . MET C 1 34 ? 47.482 73.085 98.623 1.00 25.84 603 MET C O 1
ATOM 2891 N N . THR C 1 35 ? 46.049 73.519 100.294 1.00 25.00 604 THR C N 1
ATOM 2892 C CA . THR C 1 35 ? 46.655 72.553 101.207 1.00 24.58 604 THR C CA 1
ATOM 2893 C C . THR C 1 35 ? 46.052 71.158 101.073 1.00 23.76 604 THR C C 1
ATOM 2894 O O . THR C 1 35 ? 44.936 70.994 100.585 1.00 23.20 604 THR C O 1
ATOM 2898 N N . VAL C 1 36 ? 46.800 70.157 101.524 1.00 23.84 605 VAL C N 1
ATOM 2899 C CA . VAL C 1 36 ? 46.292 68.788 101.619 1.00 23.88 605 VAL C CA 1
ATOM 2900 C C . VAL C 1 36 ? 44.935 68.764 102.317 1.00 23.70 605 VAL C C 1
ATOM 2901 O O . VAL C 1 36 ? 44.022 68.046 101.908 1.00 23.88 605 VAL C O 1
ATOM 2905 N N . GLU C 1 37 ? 44.809 69.579 103.357 1.00 23.32 606 GLU C N 1
ATOM 2906 C CA . GLU C 1 37 ? 43.584 69.676 104.128 1.00 23.51 606 GLU C CA 1
ATOM 2907 C C . GLU C 1 37 ? 42.459 70.293 103.314 1.00 23.12 606 GLU C C 1
ATOM 2908 O O . GLU C 1 37 ? 41.328 69.825 103.364 1.00 22.73 606 GLU C O 1
ATOM 2914 N N . ASP C 1 38 ? 42.776 71.351 102.572 1.00 23.31 607 ASP C N 1
ATOM 2915 C CA . ASP C 1 38 ? 41.807 72.005 101.692 1.00 22.87 607 ASP C CA 1
ATOM 2916 C C . ASP C 1 38 ? 41.168 71.009 100.735 1.00 21.56 607 ASP C C 1
ATOM 2917 O O . ASP C 1 38 ? 39.947 70.925 100.637 1.00 20.89 607 ASP C O 1
ATOM 2922 N N . VAL C 1 39 ? 42.003 70.266 100.020 1.00 21.15 608 VAL C N 1
ATOM 2923 C CA . VAL C 1 39 ? 41.513 69.302 99.030 1.00 20.99 608 VAL C CA 1
ATOM 2924 C C . VAL C 1 39 ? 40.711 68.191 99.710 1.00 21.08 608 VAL C C 1
ATOM 2925 O O . VAL C 1 39 ? 39.685 67.746 99.191 1.00 20.75 608 VAL C O 1
ATOM 2929 N N . GLU C 1 40 ? 41.178 67.765 100.881 1.00 21.02 609 GLU C N 1
ATOM 2930 C CA . GLU C 1 40 ? 40.519 66.713 101.632 1.00 21.85 609 GLU C CA 1
ATOM 2931 C C . GLU C 1 40 ? 39.111 67.077 102.071 1.00 21.90 609 GLU C C 1
ATOM 2932 O O . GLU C 1 40 ? 38.217 66.233 102.056 1.00 21.95 609 GLU C O 1
ATOM 2938 N N . THR C 1 41 ? 38.907 68.324 102.474 1.00 22.21 610 THR C N 1
ATOM 2939 C CA . THR C 1 41 ? 37.565 68.743 102.857 1.00 22.91 610 THR C CA 1
ATOM 2940 C C . THR C 1 41 ? 36.677 68.902 101.625 1.00 22.93 610 THR C C 1
ATOM 2941 O O . THR C 1 41 ? 35.498 68.561 101.660 1.00 22.66 610 THR C O 1
ATOM 2945 N N . ILE C 1 42 ? 37.256 69.371 100.524 1.00 23.61 611 ILE C N 1
ATOM 2946 C CA . ILE C 1 42 ? 36.539 69.428 99.249 1.00 23.80 611 ILE C CA 1
ATOM 2947 C C . ILE C 1 42 ? 36.113 68.028 98.801 1.00 23.80 611 ILE C C 1
ATOM 2948 O O . ILE C 1 42 ? 34.962 67.806 98.444 1.00 23.77 611 ILE C O 1
ATOM 2953 N N . ILE C 1 43 ? 37.040 67.081 98.845 1.00 24.46 612 ILE C N 1
ATOM 2954 C CA . ILE C 1 43 ? 36.744 65.699 98.458 1.00 25.53 612 ILE C CA 1
ATOM 2955 C C . ILE C 1 43 ? 35.638 65.069 99.296 1.00 25.62 612 ILE C C 1
ATOM 2956 O O . ILE C 1 43 ? 34.752 64.401 98.765 1.00 25.89 612 ILE C O 1
ATOM 2961 N N . SER C 1 44 ? 35.697 65.276 100.608 1.00 25.56 613 SER C N 1
ATOM 2962 C CA . SER C 1 44 ? 34.764 64.621 101.514 1.00 25.65 613 SER C CA 1
ATOM 2963 C C . SER C 1 44 ? 33.426 65.334 101.606 1.00 25.72 613 SER C C 1
ATOM 2964 O O . SER C 1 44 ? 32.468 64.783 102.140 1.00 26.08 613 SER C O 1
ATOM 2967 N N . GLU C 1 45 ? 33.359 66.557 101.084 1.00 25.77 614 GLU C N 1
ATOM 2968 C CA . GLU C 1 45 ? 32.149 67.363 101.191 1.00 25.56 614 GLU C CA 1
ATOM 2969 C C . GLU C 1 45 ? 31.401 67.483 99.868 1.00 24.89 614 GLU C C 1
ATOM 2970 O O . GLU C 1 45 ? 30.316 68.057 99.816 1.00 25.13 614 GLU C O 1
ATOM 2976 N N . THR C 1 46 ? 31.986 66.950 98.801 1.00 23.95 615 THR C N 1
ATOM 2977 C CA . THR C 1 46 ? 31.343 66.950 97.488 1.00 22.83 615 THR C CA 1
ATOM 2978 C C . THR C 1 46 ? 31.336 65.541 96.909 1.00 22.86 615 THR C C 1
ATOM 2979 O O . THR C 1 46 ? 32.006 64.651 97.428 1.00 22.77 615 THR C O 1
ATOM 2983 N N . THR C 1 47 ? 30.580 65.343 95.832 1.00 22.65 616 THR C N 1
ATOM 2984 C CA . THR C 1 47 ? 30.505 64.042 95.184 1.00 22.54 616 THR C CA 1
ATOM 2985 C C . THR C 1 47 ? 30.861 64.141 93.711 1.00 22.38 616 THR C C 1
ATOM 2986 O O . THR C 1 47 ? 30.708 63.170 92.967 1.00 22.72 616 THR C O 1
ATOM 2990 N N . TYR C 1 48 ? 31.331 65.313 93.292 1.00 21.19 617 TYR C N 1
ATOM 2991 C CA . TYR C 1 48 ? 31.731 65.527 91.911 1.00 19.96 617 TYR C CA 1
ATOM 2992 C C . TYR C 1 48 ? 32.752 64.499 91.473 1.00 20.10 617 TYR C C 1
ATOM 2993 O O . TYR C 1 48 ? 33.649 64.146 92.229 1.00 20.45 617 TYR C O 1
ATOM 3002 N N . SER C 1 49 ? 32.617 64.022 90.242 1.00 20.40 618 SER C N 1
ATOM 3003 C CA . SER C 1 49 ? 33.566 63.066 89.696 1.00 20.26 618 SER C CA 1
ATOM 3004 C C . SER C 1 49 ? 34.967 63.668 89.610 1.00 20.16 618 SER C C 1
ATOM 3005 O O . SER C 1 49 ? 35.963 62.968 89.749 1.00 20.07 618 SER C O 1
ATOM 3008 N N . GLY C 1 50 ? 35.045 64.973 89.389 1.00 19.96 619 GLY C N 1
ATOM 3009 C CA . GLY C 1 50 ? 36.342 65.621 89.299 1.00 19.88 619 GLY C CA 1
ATOM 3010 C C . GLY C 1 50 ? 36.283 67.127 89.416 1.00 19.66 619 GLY C C 1
ATOM 3011 O O . GLY C 1 50 ? 35.211 67.709 89.559 1.00 19.66 619 GLY C O 1
ATOM 3012 N N . PHE C 1 51 ? 37.451 67.754 89.336 1.00 19.72 620 PHE C N 1
ATOM 3013 C CA . PHE C 1 51 ? 37.574 69.192 89.542 1.00 19.79 620 PHE C CA 1
ATOM 3014 C C . PHE C 1 51 ? 38.517 69.792 88.517 1.00 19.05 620 PHE C C 1
ATOM 3015 O O . PHE C 1 51 ? 39.586 69.237 88.256 1.00 18.53 620 PHE C O 1
ATOM 3023 N N . PRO C 1 52 ? 38.118 70.927 87.923 1.00 18.73 621 PRO C N 1
ATOM 3024 C CA . PRO C 1 52 ? 39.060 71.696 87.123 1.00 18.43 621 PRO C CA 1
ATOM 3025 C C . PRO C 1 52 ? 40.154 72.221 88.027 1.00 18.23 621 PRO C C 1
ATOM 3026 O O . PRO C 1 52 ? 39.888 72.552 89.176 1.00 17.66 621 PRO C O 1
ATOM 3030 N N . VAL C 1 53 ? 41.386 72.255 87.543 1.00 18.65 622 VAL C N 1
ATOM 3031 C CA . VAL C 1 53 ? 42.393 73.031 88.242 1.00 19.19 622 VAL C CA 1
ATOM 3032 C C . VAL C 1 53 ? 42.782 74.247 87.416 1.00 19.43 622 VAL C C 1
ATOM 3033 O O . VAL C 1 53 ? 42.940 74.180 86.191 1.00 19.61 622 VAL C O 1
ATOM 3037 N N . VAL C 1 54 ? 42.862 75.381 88.102 1.00 19.91 623 VAL C N 1
ATOM 3038 C CA . VAL C 1 54 ? 43.074 76.664 87.453 1.00 20.11 623 VAL C CA 1
ATOM 3039 C C . VAL C 1 54 ? 44.376 77.276 87.922 1.00 19.98 623 VAL C C 1
ATOM 3040 O O . VAL C 1 54 ? 44.878 76.936 88.983 1.00 19.90 623 VAL C O 1
ATOM 3044 N N . VAL C 1 55 ? 44.925 78.171 87.115 1.00 20.45 624 VAL C N 1
ATOM 3045 C CA . VAL C 1 55 ? 46.145 78.865 87.480 1.00 20.73 624 VAL C CA 1
ATOM 3046 C C . VAL C 1 55 ? 45.962 79.538 88.839 1.00 20.89 624 VAL C C 1
ATOM 3047 O O . VAL C 1 55 ? 46.752 79.327 89.760 1.00 20.51 624 VAL C O 1
ATOM 3051 N N . SER C 1 56 ? 44.897 80.327 88.954 1.00 21.34 625 SER C N 1
ATOM 3052 C CA . SER C 1 56 ? 44.542 81.003 90.198 1.00 21.77 625 SER C CA 1
ATOM 3053 C C . SER C 1 56 ? 43.061 81.321 90.165 1.00 22.42 625 SER C C 1
ATOM 3054 O O . SER C 1 56 ? 42.430 81.261 89.107 1.00 22.33 625 SER C O 1
ATOM 3057 N N . ARG C 1 57 ? 42.509 81.678 91.320 1.00 23.39 626 ARG C N 1
ATOM 3058 C CA . ARG C 1 57 ? 41.097 82.018 91.407 1.00 24.52 626 ARG C CA 1
ATOM 3059 C C . ARG C 1 57 ? 40.786 83.307 90.668 1.00 24.77 626 ARG C C 1
ATOM 3060 O O . ARG C 1 57 ? 39.709 83.451 90.095 1.00 25.04 626 ARG C O 1
ATOM 3068 N N . GLU C 1 58 ? 41.738 84.237 90.678 1.00 25.01 627 GLU C N 1
ATOM 3069 C CA . GLU C 1 58 ? 41.558 85.532 90.035 1.00 25.71 627 GLU C CA 1
ATOM 3070 C C . GLU C 1 58 ? 41.533 85.405 88.514 1.00 25.33 627 GLU C C 1
ATOM 3071 O O . GLU C 1 58 ? 40.781 86.108 87.836 1.00 25.51 627 GLU C O 1
ATOM 3077 N N . SER C 1 59 ? 42.361 84.510 87.983 1.00 25.03 628 SER C N 1
ATOM 3078 C CA . SER C 1 59 ? 42.485 84.345 86.539 1.00 24.53 628 SER C CA 1
ATOM 3079 C C . SER C 1 59 ? 41.464 83.356 86.001 1.00 24.17 628 SER C C 1
ATOM 3080 O O . SER C 1 59 ? 40.962 83.520 84.894 1.00 24.27 628 SER C O 1
ATOM 3083 N N . GLN C 1 60 ? 41.163 82.328 86.789 1.00 24.08 629 GLN C N 1
ATOM 3084 C CA . GLN C 1 60 ? 40.308 81.228 86.335 1.00 23.58 629 GLN C CA 1
ATOM 3085 C C . GLN C 1 60 ? 40.799 80.660 85.003 1.00 23.03 629 GLN C C 1
ATOM 3086 O O . GLN C 1 60 ? 40.008 80.250 84.158 1.00 23.06 629 GLN C O 1
ATOM 3092 N N . ARG C 1 61 ? 42.112 80.636 84.821 1.00 22.48 630 ARG C N 1
ATOM 3093 C CA . ARG C 1 61 ? 42.687 80.052 83.621 1.00 22.60 630 ARG C CA 1
ATOM 3094 C C . ARG C 1 61 ? 42.912 78.543 83.786 1.00 22.24 630 ARG C C 1
ATOM 3095 O O . ARG C 1 61 ? 43.612 78.103 84.695 1.00 22.14 630 ARG C O 1
ATOM 3103 N N . LEU C 1 62 ? 42.299 77.767 82.898 1.00 21.94 631 LEU C N 1
ATOM 3104 C CA . LEU C 1 62 ? 42.254 76.310 83.014 1.00 21.59 631 LEU C CA 1
ATOM 3105 C C . LEU C 1 62 ? 43.632 75.703 82.808 1.00 21.50 631 LEU C C 1
ATOM 3106 O O . LEU C 1 62 ? 44.320 76.019 81.848 1.00 22.04 631 LEU C O 1
ATOM 3111 N N . VAL C 1 63 ? 44.036 74.839 83.728 1.00 22.02 632 VAL C N 1
ATOM 3112 C CA . VAL C 1 63 ? 45.285 74.108 83.597 1.00 21.80 632 VAL C CA 1
ATOM 3113 C C . VAL C 1 63 ? 44.962 72.665 83.241 1.00 21.59 632 VAL C C 1
ATOM 3114 O O . VAL C 1 63 ? 45.650 72.045 82.442 1.00 21.96 632 VAL C O 1
ATOM 3118 N N . GLY C 1 64 ? 43.904 72.131 83.839 1.00 21.47 633 GLY C N 1
ATOM 3119 C CA . GLY C 1 64 ? 43.544 70.734 83.616 1.00 20.88 633 GLY C CA 1
ATOM 3120 C C . GLY C 1 64 ? 42.350 70.285 84.431 1.00 20.28 633 GLY C C 1
ATOM 3121 O O . GLY C 1 64 ? 41.688 71.095 85.069 1.00 19.94 633 GLY C O 1
ATOM 3122 N N . PHE C 1 65 ? 42.083 68.982 84.403 1.00 20.04 634 PHE C N 1
ATOM 3123 C CA . PHE C 1 65 ? 40.956 68.392 85.112 1.00 19.85 634 PHE C CA 1
ATOM 3124 C C . PHE C 1 65 ? 41.470 67.196 85.901 1.00 19.82 634 PHE C C 1
ATOM 3125 O O . PHE C 1 65 ? 42.300 66.443 85.410 1.00 20.40 634 PHE C O 1
ATOM 3133 N N . VAL C 1 66 ? 40.997 67.028 87.128 1.00 20.13 635 VAL C N 1
ATOM 3134 C CA . VAL C 1 66 ? 41.500 65.961 87.989 1.00 20.52 635 VAL C CA 1
ATOM 3135 C C . VAL C 1 66 ? 40.353 65.206 88.649 1.00 20.81 635 VAL C C 1
ATOM 3136 O O . VAL C 1 66 ? 39.420 65.816 89.165 1.00 21.04 635 VAL C O 1
ATOM 3140 N N . LEU C 1 67 ? 40.420 63.876 88.609 1.00 20.71 636 LEU C N 1
ATOM 3141 C CA . LEU C 1 67 ? 39.359 63.049 89.161 1.00 20.89 636 LEU C CA 1
ATOM 3142 C C . LEU C 1 67 ? 39.431 62.978 90.679 1.00 21.02 636 LEU C C 1
ATOM 3143 O O . LEU C 1 67 ? 40.512 62.981 91.269 1.00 20.96 636 LEU C O 1
ATOM 3148 N N . ARG C 1 68 ? 38.261 62.919 91.298 1.00 21.44 637 ARG C N 1
ATOM 3149 C CA . ARG C 1 68 ? 38.137 62.753 92.733 1.00 21.94 637 ARG C CA 1
ATOM 3150 C C . ARG C 1 68 ? 38.825 61.479 93.213 1.00 22.39 637 ARG C C 1
ATOM 3151 O O . ARG C 1 68 ? 39.592 61.510 94.172 1.00 22.64 637 ARG C O 1
ATOM 3159 N N . ARG C 1 69 ? 38.557 60.362 92.542 1.00 22.82 638 ARG C N 1
ATOM 3160 C CA . ARG C 1 69 ? 39.087 59.075 92.979 1.00 23.36 638 ARG C CA 1
ATOM 3161 C C . ARG C 1 69 ? 40.611 59.058 92.983 1.00 23.14 638 ARG C C 1
ATOM 3162 O O . ARG C 1 69 ? 41.233 58.451 93.858 1.00 22.85 638 ARG C O 1
ATOM 3170 N N . ASP C 1 70 ? 41.206 59.738 92.009 1.00 22.88 639 ASP C N 1
ATOM 3171 C CA . ASP C 1 70 ? 42.654 59.828 91.917 1.00 22.34 639 ASP C CA 1
ATOM 3172 C C . ASP C 1 70 ? 43.219 60.671 93.053 1.00 21.80 639 ASP C C 1
ATOM 3173 O O . ASP C 1 70 ? 44.269 60.352 93.612 1.00 21.49 639 ASP C O 1
ATOM 3178 N N . LEU C 1 71 ? 42.513 61.743 93.393 1.00 21.38 640 LEU C N 1
ATOM 3179 C CA . LEU C 1 71 ? 42.938 62.613 94.480 1.00 21.38 640 LEU C CA 1
ATOM 3180 C C . LEU C 1 71 ? 42.921 61.839 95.794 1.00 21.49 640 LEU C C 1
ATOM 3181 O O . LEU C 1 71 ? 43.863 61.914 96.579 1.00 21.58 640 LEU C O 1
ATOM 3186 N N . ILE C 1 72 ? 41.844 61.097 96.022 1.00 21.63 641 ILE C N 1
ATOM 3187 C CA . ILE C 1 72 ? 41.715 60.275 97.215 1.00 21.74 641 ILE C CA 1
ATOM 3188 C C . ILE C 1 72 ? 42.906 59.334 97.349 1.00 22.00 641 ILE C C 1
ATOM 3189 O O . ILE C 1 72 ? 43.635 59.385 98.336 1.00 21.99 641 ILE C O 1
ATOM 3194 N N . ILE C 1 73 ? 43.105 58.488 96.343 1.00 22.59 642 ILE C N 1
ATOM 3195 C CA . ILE C 1 73 ? 44.208 57.527 96.330 1.00 22.73 642 ILE C CA 1
ATOM 3196 C C . ILE C 1 73 ? 45.571 58.193 96.505 1.00 22.86 642 ILE C C 1
ATOM 3197 O O . ILE C 1 73 ? 46.398 57.732 97.285 1.00 22.80 642 ILE C O 1
ATOM 3202 N N . SER C 1 74 ? 45.802 59.281 95.782 1.00 23.35 643 SER C N 1
ATOM 3203 C CA . SER C 1 74 ? 47.098 59.956 95.828 1.00 23.89 643 SER C CA 1
ATOM 3204 C C . SER C 1 74 ? 47.384 60.604 97.179 1.00 23.91 643 SER C C 1
ATOM 3205 O O . SER C 1 74 ? 48.491 60.499 97.699 1.00 23.67 643 SER C O 1
ATOM 3208 N N . ILE C 1 75 ? 46.386 61.279 97.737 1.00 24.32 644 ILE C N 1
ATOM 3209 C CA . ILE C 1 75 ? 46.548 61.937 99.026 1.00 25.09 644 ILE C CA 1
ATOM 3210 C C . ILE C 1 75 ? 46.665 60.907 100.145 1.00 25.91 644 ILE C C 1
ATOM 3211 O O . ILE C 1 75 ? 47.487 61.051 101.045 1.00 25.79 644 ILE C O 1
ATOM 3216 N N . GLU C 1 76 ? 45.853 59.857 100.070 1.00 26.90 645 GLU C N 1
ATOM 3217 C CA . GLU C 1 76 ? 45.933 58.760 101.024 1.00 28.01 645 GLU C CA 1
ATOM 3218 C C . GLU C 1 76 ? 47.328 58.139 101.023 1.00 28.31 645 GLU C C 1
ATOM 3219 O O . GLU C 1 76 ? 47.962 58.021 102.071 1.00 28.50 645 GLU C O 1
ATOM 3225 N N . ASN C 1 77 ? 47.808 57.756 99.844 1.00 28.82 646 ASN C N 1
ATOM 3226 C CA . ASN C 1 77 ? 49.136 57.158 99.715 1.00 29.54 646 ASN C CA 1
ATOM 3227 C C . ASN C 1 77 ? 50.258 58.074 100.207 1.00 30.13 646 ASN C C 1
ATOM 3228 O O . ASN C 1 77 ? 51.278 57.604 100.709 1.00 30.07 646 ASN C O 1
ATOM 3233 N N . ALA C 1 78 ? 50.063 59.381 100.068 1.00 30.75 647 ALA C N 1
ATOM 3234 C CA . ALA C 1 78 ? 51.093 60.345 100.435 1.00 31.68 647 ALA C CA 1
ATOM 3235 C C . ALA C 1 78 ? 51.224 60.543 101.946 1.00 32.32 647 ALA C C 1
ATOM 3236 O O . ALA C 1 78 ? 52.333 60.616 102.471 1.00 32.22 647 ALA C O 1
ATOM 3238 N N . ARG C 1 79 ? 50.090 60.626 102.636 1.00 33.48 648 ARG C N 1
ATOM 3239 C CA . ARG C 1 79 ? 50.066 60.893 104.074 1.00 34.81 648 ARG C CA 1
ATOM 3240 C C . ARG C 1 79 ? 50.613 59.714 104.864 1.00 35.66 648 ARG C C 1
ATOM 3241 O O . ARG C 1 79 ? 50.952 59.838 106.041 1.00 36.04 648 ARG C O 1
ATOM 3249 N N . LYS C 1 80 ? 50.688 58.569 104.200 1.00 36.59 649 LYS C N 1
ATOM 3250 C CA . LYS C 1 80 ? 51.087 57.328 104.827 1.00 37.79 649 LYS C CA 1
ATOM 3251 C C . LYS C 1 80 ? 52.579 57.085 104.625 1.00 38.32 649 LYS C C 1
ATOM 3252 O O . LYS C 1 80 ? 53.087 56.012 104.953 1.00 38.62 649 LYS C O 1
ATOM 3258 N N . LYS C 1 81 ? 53.283 58.050 104.052 1.00 38.88 650 LYS C N 1
ATOM 3259 C CA . LYS C 1 81 ? 54.626 57.770 103.563 1.00 39.51 650 LYS C CA 1
ATOM 3260 C C . LYS C 1 81 ? 55.683 57.751 104.659 1.00 39.91 650 LYS C C 1
ATOM 3261 O O . LYS C 1 81 ? 56.462 56.819 104.707 1.00 40.14 650 LYS C O 1
ATOM 3267 N N . GLN C 1 82 ? 55.836 58.792 105.466 1.00 40.10 651 GLN C N 1
ATOM 3268 C CA . GLN C 1 82 ? 56.152 60.128 105.028 1.00 40.14 651 GLN C CA 1
ATOM 3269 C C . GLN C 1 82 ? 57.641 60.262 104.730 1.00 39.81 651 GLN C C 1
ATOM 3270 O O . GLN C 1 82 ? 58.450 59.700 105.450 1.00 39.92 651 GLN C O 1
ATOM 3276 N N . ASP C 1 83 ? 58.053 61.052 103.740 1.00 39.35 652 ASP C N 1
ATOM 3277 C CA . ASP C 1 83 ? 57.806 62.491 103.567 1.00 38.85 652 ASP C CA 1
ATOM 3278 C C . ASP C 1 83 ? 56.495 62.923 104.141 1.00 38.17 652 ASP C C 1
ATOM 3279 O O . ASP C 1 83 ? 55.576 62.956 103.388 1.00 38.44 652 ASP C O 1
ATOM 3284 N N . GLY C 1 84 ? 56.378 63.478 105.339 1.00 37.16 653 GLY C N 1
ATOM 3285 C CA . GLY C 1 84 ? 56.336 64.919 105.475 1.00 35.99 653 GLY C CA 1
ATOM 3286 C C . GLY C 1 84 ? 54.899 65.418 105.235 1.00 35.07 653 GLY C C 1
ATOM 3287 O O . GLY C 1 84 ? 54.455 66.368 105.882 1.00 35.11 653 GLY C O 1
ATOM 3288 N N . VAL C 1 85 ? 54.174 64.798 104.299 1.00 34.05 654 VAL C N 1
ATOM 3289 C CA . VAL C 1 85 ? 52.965 65.407 103.748 1.00 33.01 654 VAL C CA 1
ATOM 3290 C C . VAL C 1 85 ? 51.939 65.543 104.875 1.00 31.89 654 VAL C C 1
ATOM 3291 O O . VAL C 1 85 ? 51.348 64.560 105.295 1.00 31.95 654 VAL C O 1
ATOM 3295 N N . VAL C 1 86 ? 51.772 66.747 105.410 1.00 30.60 655 VAL C N 1
ATOM 3296 C CA . VAL C 1 86 ? 50.793 66.961 106.471 1.00 29.70 655 VAL C CA 1
ATOM 3297 C C . VAL C 1 86 ? 49.591 67.720 105.941 1.00 29.05 655 VAL C C 1
ATOM 3298 O O . VAL C 1 86 ? 49.502 67.986 104.745 1.00 29.58 655 VAL C O 1
ATOM 3302 N N . SER C 1 87 ? 48.667 68.064 106.832 1.00 28.13 656 SER C N 1
ATOM 3303 C CA . SER C 1 87 ? 47.462 68.799 106.454 1.00 27.41 656 SER C CA 1
ATOM 3304 C C . SER C 1 87 ? 47.786 70.134 105.794 1.00 26.71 656 SER C C 1
ATOM 3305 O O . SER C 1 87 ? 47.083 70.572 104.892 1.00 26.87 656 SER C O 1
ATOM 3308 N N . THR C 1 88 ? 48.858 70.774 106.241 1.00 26.22 657 THR C N 1
ATOM 3309 C CA . THR C 1 88 ? 49.185 72.121 105.790 1.00 25.74 657 THR C CA 1
ATOM 3310 C C . THR C 1 88 ? 50.157 72.107 104.622 1.00 25.19 657 THR C C 1
ATOM 3311 O O . THR C 1 88 ? 50.579 73.161 104.142 1.00 25.43 657 THR C O 1
ATOM 3315 N N . SER C 1 89 ? 50.519 70.910 104.173 1.00 24.14 658 SER C N 1
ATOM 3316 C CA . SER C 1 89 ? 51.331 70.764 102.976 1.00 23.07 658 SER C CA 1
ATOM 3317 C C . SER C 1 89 ? 50.584 71.297 101.753 1.00 22.29 658 SER C C 1
ATOM 3318 O O . SER C 1 89 ? 49.399 71.031 101.575 1.00 21.84 658 SER C O 1
ATOM 3321 N N . ILE C 1 90 ? 51.285 72.056 100.920 1.00 21.70 659 ILE C N 1
ATOM 3322 C CA . ILE C 1 90 ? 50.686 72.624 99.717 1.00 21.28 659 ILE C CA 1
ATOM 3323 C C . ILE C 1 90 ? 50.666 71.599 98.585 1.00 20.70 659 ILE C C 1
ATOM 3324 O O . ILE C 1 90 ? 51.651 70.903 98.348 1.00 20.48 659 ILE C O 1
ATOM 3329 N N . ILE C 1 91 ? 49.533 71.503 97.898 1.00 20.20 660 ILE C N 1
ATOM 3330 C CA . ILE C 1 91 ? 49.426 70.648 96.725 1.00 20.23 660 ILE C CA 1
ATOM 3331 C C . ILE C 1 91 ? 49.639 71.457 95.448 1.00 19.82 660 ILE C C 1
ATOM 3332 O O . ILE C 1 91 ? 49.025 72.506 95.258 1.00 20.54 660 ILE C O 1
ATOM 3337 N N . TYR C 1 92 ? 50.519 70.974 94.579 1.00 18.81 661 TYR C N 1
ATOM 3338 C CA . TYR C 1 92 ? 50.754 71.640 93.307 1.00 18.57 661 TYR C CA 1
ATOM 3339 C C . TYR C 1 92 ? 50.681 70.676 92.122 1.00 18.22 661 TYR C C 1
ATOM 3340 O O . TYR C 1 92 ? 51.092 69.517 92.217 1.00 17.64 661 TYR C O 1
ATOM 3349 N N . PHE C 1 93 ? 50.143 71.178 91.015 1.00 18.22 662 PHE C N 1
ATOM 3350 C CA . PHE C 1 93 ? 49.992 70.410 89.790 1.00 18.33 662 PHE C CA 1
ATOM 3351 C C . PHE C 1 93 ? 50.954 70.912 88.729 1.00 19.05 662 PHE C C 1
ATOM 3352 O O . PHE C 1 93 ? 50.970 70.415 87.608 1.00 19.57 662 PHE C O 1
ATOM 3360 N N . THR C 1 94 ? 51.748 71.914 89.083 1.00 19.79 663 THR C N 1
ATOM 3361 C CA . THR C 1 94 ? 52.773 72.422 88.186 1.00 20.33 663 THR C CA 1
ATOM 3362 C C . THR C 1 94 ? 53.944 71.450 88.161 1.00 20.90 663 THR C C 1
ATOM 3363 O O . THR C 1 94 ? 53.977 70.497 88.939 1.00 21.03 663 THR C O 1
ATOM 3367 N N . GLU C 1 95 ? 54.901 71.692 87.271 1.00 21.30 664 GLU C N 1
ATOM 3368 C CA . GLU C 1 95 ? 56.067 70.829 87.147 1.00 22.31 664 GLU C CA 1
ATOM 3369 C C . GLU C 1 95 ? 56.987 70.949 88.353 1.00 22.41 664 GLU C C 1
ATOM 3370 O O . GLU C 1 95 ? 57.586 69.967 88.782 1.00 22.88 664 GLU C O 1
ATOM 3376 N N . HIS C 1 96 ? 57.100 72.155 88.899 1.00 22.46 665 HIS C N 1
ATOM 3377 C CA . HIS C 1 96 ? 57.973 72.390 90.049 1.00 22.46 665 HIS C CA 1
ATOM 3378 C C . HIS C 1 96 ? 57.222 72.952 91.252 1.00 22.41 665 HIS C C 1
ATOM 3379 O O . HIS C 1 96 ? 56.193 73.612 91.102 1.00 22.54 665 HIS C O 1
ATOM 3386 N N . SER C 1 97 ? 57.745 72.680 92.444 1.00 22.33 666 SER C N 1
ATOM 3387 C CA . SER C 1 97 ? 57.141 73.143 93.687 1.00 22.51 666 SER C CA 1
ATOM 3388 C C . SER C 1 97 ? 57.131 74.666 93.761 1.00 22.82 666 SER C C 1
ATOM 3389 O O . SER C 1 97 ? 58.118 75.316 93.424 1.00 23.09 666 SER C O 1
ATOM 3392 N N . PRO C 1 98 ? 56.008 75.245 94.207 1.00 23.08 667 PRO C N 1
ATOM 3393 C CA . PRO C 1 98 ? 55.878 76.695 94.243 1.00 23.17 667 PRO C CA 1
ATOM 3394 C C . PRO C 1 98 ? 56.819 77.326 95.250 1.00 23.71 667 PRO C C 1
ATOM 3395 O O . PRO C 1 98 ? 57.156 76.696 96.252 1.00 24.11 667 PRO C O 1
ATOM 3399 N N . PRO C 1 99 ? 57.251 78.568 94.985 1.00 23.88 668 PRO C N 1
ATOM 3400 C CA . PRO C 1 99 ? 57.985 79.302 96.004 1.00 23.90 668 PRO C CA 1
ATOM 3401 C C . PRO C 1 99 ? 57.130 79.432 97.258 1.00 23.66 668 PRO C C 1
ATOM 3402 O O . PRO C 1 99 ? 55.984 79.873 97.186 1.00 23.38 668 PRO C O 1
ATOM 3406 N N . LEU C 1 100 ? 57.689 79.032 98.394 1.00 23.92 669 LEU C N 1
ATOM 3407 C CA . LEU C 1 100 ? 56.963 79.031 99.664 1.00 23.64 669 LEU C CA 1
ATOM 3408 C C . LEU C 1 100 ? 57.807 79.630 100.770 1.00 23.61 669 LEU C C 1
ATOM 3409 O O . LEU C 1 100 ? 59.034 79.616 100.686 1.00 23.32 669 LEU C O 1
ATOM 3414 N N . PRO C 1 101 ? 57.146 80.160 101.815 1.00 24.06 670 PRO C N 1
ATOM 3415 C CA . PRO C 1 101 ? 57.805 80.660 103.020 1.00 23.76 670 PRO C CA 1
ATOM 3416 C C . PRO C 1 101 ? 58.708 79.599 103.643 1.00 23.81 670 PRO C C 1
ATOM 3417 O O . PRO C 1 101 ? 58.463 78.408 103.468 1.00 23.65 670 PRO C O 1
ATOM 3421 N N . PRO C 1 102 ? 59.759 80.033 104.354 1.00 24.06 671 PRO C N 1
ATOM 3422 C CA . PRO C 1 102 ? 60.733 79.151 104.996 1.00 24.20 671 PRO C CA 1
ATOM 3423 C C . PRO C 1 102 ? 60.125 78.173 106.000 1.00 24.61 671 PRO C C 1
ATOM 3424 O O . PRO C 1 102 ? 59.083 78.453 106.597 1.00 24.95 671 PRO C O 1
ATOM 3428 N N . TYR C 1 103 ? 60.791 77.034 106.171 1.00 24.77 672 TYR C N 1
ATOM 3429 C CA . TYR C 1 103 ? 60.417 76.024 107.165 1.00 24.73 672 TYR C CA 1
ATOM 3430 C C . TYR C 1 103 ? 58.944 75.613 107.123 1.00 24.76 672 TYR C C 1
ATOM 3431 O O . TYR C 1 103 ? 58.353 75.269 108.145 1.00 25.11 672 TYR C O 1
ATOM 3440 N N . THR C 1 104 ? 58.361 75.648 105.931 1.00 24.67 673 THR C N 1
ATOM 3441 C CA . THR C 1 104 ? 57.026 75.118 105.722 1.00 24.41 673 THR C CA 1
ATOM 3442 C C . THR C 1 104 ? 57.122 73.617 105.450 1.00 24.01 673 THR C C 1
ATOM 3443 O O . THR C 1 104 ? 58.180 73.119 105.073 1.00 23.86 673 THR C O 1
ATOM 3447 N N . PRO C 1 105 ? 56.023 72.884 105.669 1.00 23.81 674 PRO C N 1
ATOM 3448 C CA . PRO C 1 105 ? 56.029 71.444 105.430 1.00 23.66 674 PRO C CA 1
ATOM 3449 C C . PRO C 1 105 ? 56.221 71.091 103.955 1.00 23.45 674 PRO C C 1
ATOM 3450 O O . PRO C 1 105 ? 55.891 71.894 103.080 1.00 23.65 674 PRO C O 1
ATOM 3454 N N . PRO C 1 106 ? 56.770 69.896 103.681 1.00 23.16 675 PRO C N 1
ATOM 3455 C CA . PRO C 1 106 ? 56.986 69.423 102.314 1.00 22.99 675 PRO C CA 1
ATOM 3456 C C . PRO C 1 106 ? 55.730 69.506 101.455 1.00 22.78 675 PRO C C 1
ATOM 3457 O O . PRO C 1 106 ? 54.622 69.291 101.940 1.00 22.63 675 PRO C O 1
ATOM 3461 N N . THR C 1 107 ? 55.916 69.815 100.179 1.00 22.71 676 THR C N 1
ATOM 3462 C CA . THR C 1 107 ? 54.801 69.958 99.256 1.00 22.18 676 THR C CA 1
ATOM 3463 C C . THR C 1 107 ? 54.394 68.613 98.659 1.00 21.50 676 THR C C 1
ATOM 3464 O O . THR C 1 107 ? 55.103 67.617 98.809 1.00 21.06 676 THR C O 1
ATOM 3468 N N . LEU C 1 108 ? 53.242 68.592 97.992 1.00 20.82 677 LEU C N 1
ATOM 3469 C CA . LEU C 1 108 ? 52.748 67.379 97.345 1.00 20.22 677 LEU C CA 1
ATOM 3470 C C . LEU C 1 108 ? 52.491 67.647 95.868 1.00 19.50 677 LEU C C 1
ATOM 3471 O O . LEU C 1 108 ? 51.649 68.470 95.524 1.00 19.23 677 LEU C O 1
ATOM 3476 N N . LYS C 1 109 ? 53.213 66.938 95.006 1.00 19.00 678 LYS C N 1
ATOM 3477 C CA . LYS C 1 109 ? 53.028 67.045 93.568 1.00 18.37 678 LYS C CA 1
ATOM 3478 C C . LYS C 1 109 ? 51.999 66.037 93.079 1.00 18.65 678 LYS C C 1
ATOM 3479 O O . LYS C 1 109 ? 52.207 64.832 93.185 1.00 18.89 678 LYS C O 1
ATOM 3485 N N . LEU C 1 110 ? 50.892 66.528 92.534 1.00 18.78 679 LEU C N 1
ATOM 3486 C CA . LEU C 1 110 ? 49.852 65.648 92.021 1.00 18.83 679 LEU C CA 1
ATOM 3487 C C . LEU C 1 110 ? 49.667 65.805 90.514 1.00 19.88 679 LEU C C 1
ATOM 3488 O O . LEU C 1 110 ? 48.601 65.512 89.978 1.00 20.79 679 LEU C O 1
ATOM 3493 N N . ARG C 1 111 ? 50.711 66.263 89.832 1.00 20.18 680 ARG C N 1
ATOM 3494 C CA . ARG C 1 111 ? 50.644 66.487 88.392 1.00 20.62 680 ARG C CA 1
ATOM 3495 C C . ARG C 1 111 ? 50.415 65.195 87.613 1.00 20.98 680 ARG C C 1
ATOM 3496 O O . ARG C 1 111 ? 49.761 65.209 86.568 1.00 21.67 680 ARG C O 1
ATOM 3504 N N . ASN C 1 112 ? 50.943 64.082 88.119 1.00 21.17 681 ASN C N 1
ATOM 3505 C CA . ASN C 1 112 ? 50.839 62.804 87.412 1.00 21.08 681 ASN C CA 1
ATOM 3506 C C . ASN C 1 112 ? 49.429 62.232 87.383 1.00 20.85 681 ASN C C 1
ATOM 3507 O O . ASN C 1 112 ? 49.178 61.221 86.732 1.00 21.45 681 ASN C O 1
ATOM 3512 N N . ILE C 1 113 ? 48.507 62.878 88.089 1.00 20.70 682 ILE C N 1
ATOM 3513 C CA . ILE C 1 113 ? 47.095 62.513 88.013 1.00 19.93 682 ILE C CA 1
ATOM 3514 C C . ILE C 1 113 ? 46.244 63.644 87.422 1.00 19.87 682 ILE C C 1
ATOM 3515 O O . ILE C 1 113 ? 45.020 63.576 87.427 1.00 20.76 682 ILE C O 1
ATOM 3520 N N . LEU C 1 114 ? 46.894 64.675 86.900 1.00 19.34 683 LEU C N 1
ATOM 3521 C CA . LEU C 1 114 ? 46.181 65.768 86.234 1.00 19.24 683 LEU C CA 1
ATOM 3522 C C . LEU C 1 114 ? 46.003 65.521 84.735 1.00 18.96 683 LEU C C 1
ATOM 3523 O O . LEU C 1 114 ? 46.967 65.204 84.038 1.00 18.91 683 LEU C O 1
ATOM 3528 N N . ASP C 1 115 ? 44.777 65.659 84.236 1.00 18.88 684 ASP C N 1
ATOM 3529 C CA . ASP C 1 115 ? 44.557 65.632 82.784 1.00 19.34 684 ASP C CA 1
ATOM 3530 C C . ASP C 1 115 ? 44.854 67.002 82.189 1.00 18.94 684 ASP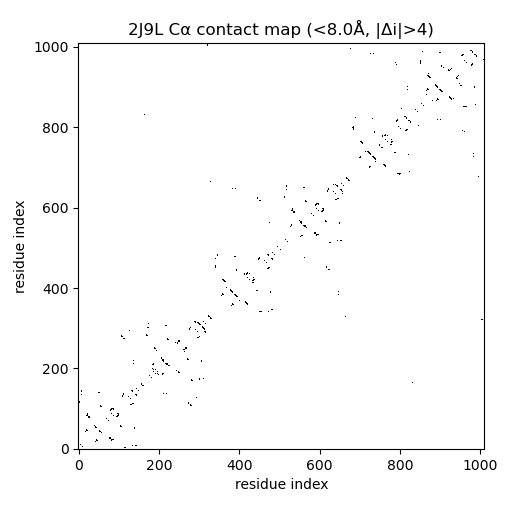 C C 1
ATOM 3531 O O . ASP C 1 115 ? 44.052 67.925 82.307 1.00 18.87 684 ASP C O 1
ATOM 3536 N N . LEU C 1 116 ? 46.011 67.125 81.552 1.00 18.67 685 LEU C N 1
ATOM 3537 C CA . LEU C 1 116 ? 46.472 68.410 81.033 1.00 19.00 685 LEU C CA 1
ATOM 3538 C C . LEU C 1 116 ? 45.896 68.739 79.658 1.00 18.44 685 LEU C C 1
ATOM 3539 O O . LEU C 1 116 ? 46.349 69.660 78.996 1.00 18.61 685 LEU C O 1
ATOM 3544 N N . SER C 1 117 ? 44.889 67.985 79.240 1.00 18.36 686 SER C N 1
ATOM 3545 C CA . SER C 1 117 ? 44.254 68.191 77.949 1.00 18.41 686 SER C CA 1
ATOM 3546 C C . SER C 1 117 ? 42.752 68.026 78.030 1.00 18.50 686 SER C C 1
ATOM 3547 O O . SER C 1 117 ? 42.178 67.235 77.290 1.00 18.58 686 SER C O 1
ATOM 3550 N N . PRO C 1 118 ? 42.101 68.773 78.925 1.00 19.14 687 PRO C N 1
ATOM 3551 C CA . PRO C 1 118 ? 40.654 68.687 78.957 1.00 19.83 687 PRO C CA 1
ATOM 3552 C C . PRO C 1 118 ? 40.062 69.377 77.738 1.00 20.97 687 PRO C C 1
ATOM 3553 O O . PRO C 1 118 ? 40.706 70.224 77.120 1.00 20.92 687 PRO C O 1
ATOM 3557 N N . PHE C 1 119 ? 38.842 69.006 77.387 1.00 22.36 688 PHE C N 1
ATOM 3558 C CA . PHE C 1 119 ? 38.178 69.628 76.266 1.00 23.42 688 PHE C CA 1
ATOM 3559 C C . PHE C 1 119 ? 37.359 70.808 76.740 1.00 23.33 688 PHE C C 1
ATOM 3560 O O . PHE C 1 119 ? 36.675 70.746 77.759 1.00 23.21 688 PHE C O 1
ATOM 3568 N N . THR C 1 120 ? 37.445 71.895 75.994 1.00 23.71 689 THR C N 1
ATOM 3569 C CA . THR C 1 120 ? 36.770 73.112 76.378 1.00 24.12 689 THR C CA 1
ATOM 3570 C C . THR C 1 120 ? 35.932 73.649 75.232 1.00 23.46 689 THR C C 1
ATOM 3571 O O . THR C 1 120 ? 36.256 73.460 74.058 1.00 23.61 689 THR C O 1
ATOM 3575 N N . VAL C 1 121 ? 34.839 74.307 75.584 1.00 23.07 690 VAL C N 1
ATOM 3576 C CA . VAL C 1 121 ? 33.980 74.948 74.602 1.00 22.22 690 VAL C CA 1
ATOM 3577 C C . VAL C 1 121 ? 33.630 76.324 75.161 1.00 21.47 690 VAL C C 1
ATOM 3578 O O . VAL C 1 121 ? 33.662 76.523 76.378 1.00 20.53 690 VAL C O 1
ATOM 3582 N N . THR C 1 122 ? 33.336 77.287 74.292 1.00 20.85 691 THR C N 1
ATOM 3583 C CA . THR C 1 122 ? 32.962 78.618 74.770 1.00 20.33 691 THR C CA 1
ATOM 3584 C C . THR C 1 122 ? 31.512 78.597 75.227 1.00 20.11 691 THR C C 1
ATOM 3585 O O . THR C 1 122 ? 30.724 77.772 74.768 1.00 20.27 691 THR C O 1
ATOM 3589 N N . ASP C 1 123 ? 31.155 79.495 76.133 1.00 19.65 692 ASP C N 1
ATOM 3590 C CA . ASP C 1 123 ? 29.789 79.540 76.625 1.00 20.16 692 ASP C CA 1
ATOM 3591 C C . ASP C 1 123 ? 28.794 79.892 75.525 1.00 20.49 692 ASP C C 1
ATOM 3592 O O . ASP C 1 123 ? 27.606 79.595 75.637 1.00 21.01 692 ASP C O 1
ATOM 3597 N N . LEU C 1 124 ? 29.282 80.514 74.455 1.00 20.45 693 LEU C N 1
ATOM 3598 C CA . LEU C 1 124 ? 28.423 80.887 73.340 1.00 20.50 693 LEU C CA 1
ATOM 3599 C C . LEU C 1 124 ? 28.160 79.731 72.385 1.00 20.19 693 LEU C C 1
ATOM 3600 O O . LEU C 1 124 ? 27.354 79.855 71.466 1.00 20.31 693 LEU C O 1
ATOM 3605 N N . THR C 1 125 ? 28.833 78.608 72.603 1.00 20.06 694 THR C N 1
ATOM 3606 C CA . THR C 1 125 ? 28.696 77.464 71.708 1.00 20.13 694 THR C CA 1
ATOM 3607 C C . THR C 1 125 ? 27.323 76.816 71.813 1.00 19.66 694 THR C C 1
ATOM 3608 O O . THR C 1 125 ? 26.880 76.481 72.906 1.00 19.74 694 THR C O 1
ATOM 3612 N N . PRO C 1 126 ? 26.640 76.653 70.670 1.00 19.53 695 PRO C N 1
ATOM 3613 C CA . PRO C 1 126 ? 25.361 75.950 70.597 1.00 19.67 695 PRO C CA 1
ATOM 3614 C C . PRO C 1 126 ? 25.437 74.521 71.146 1.00 19.62 695 PRO C C 1
ATOM 3615 O O . PRO C 1 126 ? 26.436 73.834 70.943 1.00 19.65 695 PRO C O 1
ATOM 3619 N N . MET C 1 127 ? 24.391 74.088 71.843 1.00 19.37 696 MET C N 1
ATOM 3620 C CA . MET C 1 127 ? 24.364 72.744 72.401 1.00 19.77 696 MET C CA 1
ATOM 3621 C C . MET C 1 127 ? 24.383 71.691 71.317 1.00 20.70 696 MET C C 1
ATOM 3622 O O . MET C 1 127 ? 24.995 70.645 71.483 1.00 21.46 696 MET C O 1
ATOM 3627 N N . GLU C 1 128 ? 23.709 71.967 70.208 1.00 21.95 697 GLU C N 1
ATOM 3628 C CA . GLU C 1 128 ? 23.764 71.088 69.049 1.00 22.89 697 GLU C CA 1
ATOM 3629 C C . GLU C 1 128 ? 25.212 70.735 68.717 1.00 22.64 697 GLU C C 1
ATOM 3630 O O . GLU C 1 128 ? 25.530 69.574 68.454 1.00 22.82 697 GLU C O 1
ATOM 3636 N N . ILE C 1 129 ? 26.086 71.737 68.737 1.00 22.12 698 ILE C N 1
ATOM 3637 C CA . ILE C 1 129 ? 27.504 71.506 68.483 1.00 21.98 698 ILE C CA 1
ATOM 3638 C C . ILE C 1 129 ? 28.148 70.769 69.651 1.00 21.49 698 ILE C C 1
ATOM 3639 O O . ILE C 1 129 ? 28.977 69.883 69.454 1.00 22.23 698 ILE C O 1
ATOM 3644 N N . VAL C 1 130 ? 27.760 71.131 70.865 1.00 20.59 699 VAL C N 1
ATOM 3645 C CA . VAL C 1 130 ? 28.302 70.481 72.050 1.00 20.43 699 VAL C CA 1
ATOM 3646 C C . VAL C 1 130 ? 27.934 69.003 72.082 1.00 20.18 699 VAL C C 1
ATOM 3647 O O . VAL C 1 130 ? 28.774 68.153 72.369 1.00 20.17 699 VAL C O 1
ATOM 3651 N N . VAL C 1 131 ? 26.676 68.701 71.786 1.00 20.17 700 VAL C N 1
ATOM 3652 C CA . VAL C 1 131 ? 26.206 67.326 71.787 1.00 20.24 700 VAL C CA 1
ATOM 3653 C C . VAL C 1 131 ? 26.949 66.500 70.734 1.00 20.57 700 VAL C C 1
ATOM 3654 O O . VAL C 1 131 ? 27.279 65.337 70.961 1.00 20.53 700 VAL C O 1
ATOM 3658 N N . ASP C 1 132 ? 27.225 67.117 69.592 1.00 21.20 701 ASP C N 1
ATOM 3659 C CA . ASP C 1 132 ? 27.932 66.447 68.506 1.00 22.01 701 ASP C CA 1
ATOM 3660 C C . ASP C 1 132 ? 29.373 66.118 68.892 1.00 21.54 701 ASP C C 1
ATOM 3661 O O . ASP C 1 132 ? 29.876 65.037 68.587 1.00 21.42 701 ASP C O 1
ATOM 3666 N N . ILE C 1 133 ? 30.033 67.057 69.561 1.00 21.05 702 ILE C N 1
ATOM 3667 C CA . ILE C 1 133 ? 31.388 66.839 70.058 1.00 21.10 702 ILE C CA 1
ATOM 3668 C C . ILE C 1 133 ? 31.434 65.715 71.097 1.00 21.27 702 ILE C C 1
ATOM 3669 O O . ILE C 1 133 ? 32.302 64.842 71.040 1.00 21.21 702 ILE C O 1
ATOM 3674 N N . PHE C 1 134 ? 30.507 65.751 72.051 1.00 20.98 703 PHE C N 1
ATOM 3675 C CA . PHE C 1 134 ? 30.441 64.727 73.081 1.00 21.36 703 PHE C CA 1
ATOM 3676 C C . PHE C 1 134 ? 30.322 63.361 72.441 1.00 21.74 703 PHE C C 1
ATOM 3677 O O . PHE C 1 134 ? 31.013 62.426 72.831 1.00 21.91 703 PHE C O 1
ATOM 3685 N N . ARG C 1 135 ? 29.441 63.264 71.451 1.00 22.52 704 ARG C N 1
ATOM 3686 C CA . ARG C 1 135 ? 29.210 62.033 70.713 1.00 22.97 704 ARG C CA 1
ATOM 3687 C C . ARG C 1 135 ? 30.456 61.555 69.995 1.00 22.83 704 ARG C C 1
ATOM 3688 O O . ARG C 1 135 ? 30.930 60.444 70.215 1.00 23.23 704 ARG C O 1
ATOM 3696 N N . LYS C 1 136 ? 30.977 62.404 69.120 1.00 22.61 705 LYS C N 1
ATOM 3697 C CA . LYS C 1 136 ? 32.055 62.021 68.228 1.00 22.12 705 LYS C CA 1
ATOM 3698 C C . LYS C 1 136 ? 33.354 61.767 68.961 1.00 21.26 705 LYS C C 1
ATOM 3699 O O . LYS C 1 136 ? 34.154 60.947 68.536 1.00 21.79 705 LYS C O 1
ATOM 3705 N N . LEU C 1 137 ? 33.567 62.464 70.068 1.00 20.92 706 LEU C N 1
ATOM 3706 C CA . LEU C 1 137 ? 34.821 62.317 70.809 1.00 20.21 706 LEU C CA 1
ATOM 3707 C C . LEU C 1 137 ? 34.679 61.434 72.040 1.00 19.42 706 LEU C C 1
ATOM 3708 O O . LEU C 1 137 ? 35.672 61.077 72.663 1.00 19.31 706 LEU C O 1
ATOM 3713 N N . GLY C 1 138 ? 33.448 61.077 72.383 1.00 19.32 707 GLY C N 1
ATOM 3714 C CA . GLY C 1 138 ? 33.197 60.212 73.532 1.00 19.86 707 GLY C CA 1
ATOM 3715 C C . GLY C 1 138 ? 33.557 60.868 74.853 1.00 20.47 707 GLY C C 1
ATOM 3716 O O . GLY C 1 138 ? 34.024 60.203 75.779 1.00 20.81 707 GLY C O 1
ATOM 3717 N N . LEU C 1 139 ? 33.331 62.178 74.938 1.00 20.57 708 LEU C N 1
ATOM 3718 C CA . LEU C 1 139 ? 33.725 62.966 76.102 1.00 20.67 708 LEU C CA 1
ATOM 3719 C C . LEU C 1 139 ? 32.996 62.547 77.371 1.00 20.67 708 LEU C C 1
ATOM 3720 O O . LEU C 1 139 ? 31.826 62.170 77.332 1.00 20.84 708 LEU C O 1
ATOM 3725 N N . ARG C 1 140 ? 33.697 62.633 78.497 1.00 21.05 709 ARG C N 1
ATOM 3726 C CA . ARG C 1 140 ? 33.111 62.348 79.803 1.00 21.58 709 ARG C CA 1
ATOM 3727 C C . ARG C 1 140 ? 32.529 63.637 80.373 1.00 21.45 709 ARG C C 1
ATOM 3728 O O . ARG C 1 140 ? 31.430 63.652 80.923 1.00 21.34 709 ARG C O 1
ATOM 3736 N N . GLN C 1 141 ? 33.289 64.717 80.236 1.00 21.39 710 GLN C N 1
ATOM 3737 C CA . GLN C 1 141 ? 32.816 66.043 80.569 1.00 21.63 710 GLN C CA 1
ATOM 3738 C C . GLN C 1 141 ? 33.437 67.051 79.628 1.00 22.00 710 GLN C C 1
ATOM 3739 O O . GLN C 1 141 ? 34.369 66.736 78.883 1.00 21.74 710 GLN C O 1
ATOM 3745 N N . CYS C 1 142 ? 32.916 68.270 79.679 1.00 22.39 711 CYS C N 1
ATOM 3746 C CA . CYS C 1 142 ? 33.459 69.363 78.917 1.00 22.12 711 CYS C CA 1
ATOM 3747 C C . CYS C 1 142 ? 33.464 70.617 79.779 1.00 21.46 711 CYS C C 1
ATOM 3748 O O . CYS C 1 142 ? 32.485 70.908 80.451 1.00 21.21 711 CYS C O 1
ATOM 3751 N N . LEU C 1 143 ? 34.564 71.357 79.763 1.00 20.95 712 LEU C N 1
ATOM 3752 C CA . LEU C 1 143 ? 34.626 72.619 80.488 1.00 20.71 712 LEU C CA 1
ATOM 3753 C C . LEU C 1 143 ? 34.231 73.794 79.593 1.00 20.56 712 LEU C C 1
ATOM 3754 O O . LEU C 1 143 ? 34.529 73.816 78.401 1.00 19.78 712 LEU C O 1
ATOM 3759 N N . VAL C 1 144 ? 33.539 74.763 80.178 1.00 20.92 713 VAL C N 1
ATOM 3760 C CA . VAL C 1 144 ? 33.035 75.904 79.425 1.00 20.53 713 VAL C CA 1
ATOM 3761 C C . VAL C 1 144 ? 33.724 77.191 79.862 1.00 20.54 713 VAL C C 1
ATOM 3762 O O . VAL C 1 144 ? 33.846 77.472 81.057 1.00 20.16 713 VAL C O 1
ATOM 3766 N N . THR C 1 145 ? 34.179 77.969 78.884 1.00 20.45 714 THR C N 1
ATOM 3767 C CA . THR C 1 145 ? 34.936 79.177 79.167 1.00 20.92 714 THR C CA 1
ATOM 3768 C C . THR C 1 145 ? 34.251 80.432 78.641 1.00 21.27 714 THR C C 1
ATOM 3769 O O . THR C 1 145 ? 33.370 80.363 77.789 1.00 21.25 714 THR C O 1
ATOM 3773 N N . HIS C 1 146 ? 34.653 81.578 79.177 1.00 22.16 715 HIS C N 1
ATOM 3774 C CA . HIS C 1 146 ? 34.337 82.865 78.567 1.00 23.30 715 HIS C CA 1
ATOM 3775 C C . HIS C 1 146 ? 35.613 83.639 78.311 1.00 23.31 715 HIS C C 1
ATOM 3776 O O . HIS C 1 146 ? 36.325 83.994 79.243 1.00 23.59 715 HIS C O 1
ATOM 3783 N N . ASN C 1 147 ? 35.891 83.901 77.040 1.00 23.36 716 ASN C N 1
ATOM 3784 C CA . ASN C 1 147 ? 37.086 84.628 76.647 1.00 23.13 716 ASN C CA 1
ATOM 3785 C C . ASN C 1 147 ? 38.322 84.133 77.370 1.00 22.65 716 ASN C C 1
ATOM 3786 O O . ASN C 1 147 ? 39.067 84.915 77.960 1.00 22.74 716 ASN C O 1
ATOM 3791 N N . GLY C 1 148 ? 38.522 82.822 77.326 1.00 22.40 717 GLY C N 1
ATOM 3792 C CA . GLY C 1 148 ? 39.710 82.198 77.894 1.00 21.72 717 GLY C CA 1
ATOM 3793 C C . GLY C 1 148 ? 39.645 81.968 79.387 1.00 20.78 717 GLY C C 1
ATOM 3794 O O . GLY C 1 148 ? 40.635 81.574 79.993 1.00 20.77 717 GLY C O 1
ATOM 3795 N N . ARG C 1 149 ? 38.485 82.210 79.986 1.00 20.59 718 ARG C N 1
ATOM 3796 C CA . ARG C 1 149 ? 38.325 82.011 81.425 1.00 20.78 718 ARG C CA 1
ATOM 3797 C C . ARG C 1 149 ? 37.300 80.937 81.757 1.00 20.91 718 ARG C C 1
ATOM 3798 O O . ARG C 1 149 ? 36.173 80.966 81.267 1.00 20.85 718 ARG C O 1
ATOM 3806 N N . LEU C 1 150 ? 37.707 79.993 82.601 1.00 20.83 719 LEU C N 1
ATOM 3807 C CA . LEU C 1 150 ? 36.845 78.899 83.027 1.00 20.97 719 LEU C CA 1
ATOM 3808 C C . LEU C 1 150 ? 35.594 79.415 83.718 1.00 21.08 719 LEU C C 1
ATOM 3809 O O . LEU C 1 150 ? 35.673 80.225 84.633 1.00 21.46 719 LEU C O 1
ATOM 3814 N N . LEU C 1 151 ? 34.442 78.919 83.281 1.00 21.46 720 LEU C N 1
ATOM 3815 C CA . LEU C 1 151 ? 33.155 79.426 83.727 1.00 21.66 720 LEU C CA 1
ATOM 3816 C C . LEU C 1 151 ? 32.276 78.295 84.253 1.00 21.45 720 LEU C C 1
ATOM 3817 O O . LEU C 1 151 ? 31.565 78.461 85.241 1.00 21.95 720 LEU C O 1
ATOM 3822 N N . GLY C 1 152 ? 32.312 77.148 83.584 1.00 20.93 721 GLY C N 1
ATOM 3823 C CA . GLY C 1 152 ? 31.403 76.062 83.927 1.00 20.13 721 GLY C CA 1
ATOM 3824 C C . GLY C 1 152 ? 31.796 74.693 83.411 1.00 19.50 721 GLY C C 1
ATOM 3825 O O . GLY C 1 152 ? 32.845 74.523 82.780 1.00 19.46 721 GLY C O 1
ATOM 3826 N N . ILE C 1 153 ? 30.937 73.716 83.686 1.00 18.71 722 ILE C N 1
ATOM 3827 C CA . ILE C 1 153 ? 31.183 72.330 83.333 1.00 17.78 722 ILE C CA 1
ATOM 3828 C C . ILE C 1 153 ? 29.913 71.709 82.774 1.00 17.74 722 ILE C C 1
ATOM 3829 O O . ILE C 1 153 ? 28.804 72.075 83.159 1.00 17.60 722 ILE C O 1
ATOM 3834 N N . ILE C 1 154 ? 30.085 70.779 81.847 1.00 17.69 723 ILE C N 1
ATOM 3835 C CA . ILE C 1 154 ? 28.989 69.995 81.317 1.00 17.82 723 ILE C CA 1
ATOM 3836 C C . ILE C 1 154 ? 29.485 68.571 81.275 1.00 17.90 723 ILE C C 1
ATOM 3837 O O . ILE C 1 154 ? 30.482 68.283 80.618 1.00 17.97 723 ILE C O 1
ATOM 3842 N N . THR C 1 155 ? 28.802 67.678 81.979 1.00 18.42 724 THR C N 1
ATOM 3843 C CA . THR C 1 155 ? 29.182 66.274 81.978 1.00 18.84 724 THR C CA 1
ATOM 3844 C C . THR C 1 155 ? 28.325 65.496 80.994 1.00 19.67 724 THR C C 1
ATOM 3845 O O . THR C 1 155 ? 27.330 66.014 80.487 1.00 19.61 724 THR C O 1
ATOM 3849 N N . LYS C 1 156 ? 28.705 64.249 80.726 1.00 20.66 725 LYS C N 1
ATOM 3850 C CA . LYS C 1 156 ? 27.937 63.421 79.808 1.00 21.75 725 LYS C CA 1
ATOM 3851 C C . LYS C 1 156 ? 26.484 63.302 80.268 1.00 22.15 725 LYS C C 1
ATOM 3852 O O . LYS C 1 156 ? 25.562 63.338 79.449 1.00 23.04 725 LYS C O 1
ATOM 3858 N N . LYS C 1 157 ? 26.284 63.168 81.573 1.00 21.74 726 LYS C N 1
ATOM 3859 C CA . LYS C 1 157 ? 24.939 63.066 82.123 1.00 22.17 726 LYS C CA 1
ATOM 3860 C C . LYS C 1 157 ? 24.163 64.372 81.966 1.00 21.81 726 LYS C C 1
ATOM 3861 O O . LYS C 1 157 ? 22.962 64.352 81.722 1.00 21.94 726 LYS C O 1
ATOM 3867 N N . ASP C 1 158 ? 24.847 65.504 82.108 1.00 21.97 727 ASP C N 1
ATOM 3868 C CA . ASP C 1 158 ? 24.237 66.809 81.835 1.00 21.98 727 ASP C CA 1
ATOM 3869 C C . ASP C 1 158 ? 23.716 66.863 80.406 1.00 22.05 727 ASP C C 1
ATOM 3870 O O . ASP C 1 158 ? 22.630 67.387 80.153 1.00 21.95 727 ASP C O 1
ATOM 3875 N N . VAL C 1 159 ? 24.506 66.332 79.474 1.00 22.06 728 VAL C N 1
ATOM 3876 C CA . VAL C 1 159 ? 24.109 66.291 78.073 1.00 22.02 728 VAL C CA 1
ATOM 3877 C C . VAL C 1 159 ? 22.897 65.388 77.913 1.00 21.78 728 VAL C C 1
ATOM 3878 O O . VAL C 1 159 ? 21.961 65.717 77.187 1.00 21.48 728 VAL C O 1
ATOM 3882 N N . LEU C 1 160 ? 22.913 64.256 78.609 1.00 22.11 729 LEU C N 1
ATOM 3883 C CA . LEU C 1 160 ? 21.817 63.291 78.519 1.00 22.72 729 LEU C CA 1
ATOM 3884 C C . LEU C 1 160 ? 20.516 63.857 79.081 1.00 22.48 729 LEU C C 1
ATOM 3885 O O . LEU C 1 160 ? 19.446 63.648 78.521 1.00 22.45 729 LEU C O 1
ATOM 3890 N N . LYS C 1 161 ? 20.615 64.581 80.186 1.00 22.63 730 LYS C N 1
ATOM 3891 C CA . LYS C 1 161 ? 19.454 65.250 80.753 1.00 22.88 730 LYS C CA 1
ATOM 3892 C C . LYS C 1 161 ? 18.914 66.308 79.789 1.00 22.63 730 LYS C C 1
ATOM 3893 O O . LYS C 1 161 ? 17.706 66.419 79.590 1.00 22.31 730 LYS C O 1
ATOM 3899 N N . HIS C 1 162 ? 19.817 67.072 79.184 1.00 22.68 731 HIS C N 1
ATOM 3900 C CA . HIS C 1 162 ? 19.431 68.092 78.215 1.00 22.96 731 HIS C CA 1
ATOM 3901 C C . HIS C 1 162 ? 18.634 67.497 77.055 1.00 23.18 731 HIS C C 1
ATOM 3902 O O . HIS C 1 162 ? 17.575 68.008 76.696 1.00 22.93 731 HIS C O 1
ATOM 3909 N N . ILE C 1 163 ? 19.151 66.415 76.481 1.00 23.65 732 ILE C N 1
ATOM 3910 C CA . ILE C 1 163 ? 18.476 65.704 75.399 1.00 24.18 732 ILE C CA 1
ATOM 3911 C C . ILE C 1 163 ? 17.109 65.183 75.836 1.00 24.20 732 ILE C C 1
ATOM 3912 O O . ILE C 1 163 ? 16.134 65.296 75.101 1.00 24.00 732 ILE C O 1
ATOM 3917 N N . ALA C 1 164 ? 17.048 64.615 77.036 1.00 24.88 733 ALA C N 1
ATOM 3918 C CA . ALA C 1 164 ? 15.798 64.091 77.593 1.00 25.62 733 ALA C CA 1
ATOM 3919 C C . ALA C 1 164 ? 14.735 65.176 77.725 1.00 26.13 733 ALA C C 1
ATOM 3920 O O . ALA C 1 164 ? 13.585 64.978 77.344 1.00 26.10 733 ALA C O 1
ATOM 3922 N N . GLN C 1 165 ? 15.130 66.317 78.278 1.00 27.09 734 GLN C N 1
ATOM 3923 C CA . GLN C 1 165 ? 14.236 67.457 78.431 1.00 28.20 734 GLN C CA 1
ATOM 3924 C C . GLN C 1 165 ? 13.784 67.969 77.067 1.00 28.84 734 GLN C C 1
ATOM 3925 O O . GLN C 1 165 ? 12.652 68.428 76.906 1.00 28.90 734 GLN C O 1
ATOM 3931 N N . MET C 1 166 ? 14.678 67.877 76.088 1.00 29.45 735 MET C N 1
ATOM 3932 C CA . MET C 1 166 ? 14.415 68.362 74.744 1.00 30.09 735 MET C CA 1
ATOM 3933 C C . MET C 1 166 ? 13.294 67.566 74.093 1.00 30.47 735 MET C C 1
ATOM 3934 O O . MET C 1 166 ? 12.562 68.081 73.249 1.00 30.52 735 MET C O 1
ATOM 3939 N N . ALA C 1 167 ? 13.164 66.307 74.497 1.00 31.02 736 ALA C N 1
ATOM 3940 C CA . ALA C 1 167 ? 12.158 65.411 73.939 1.00 31.59 736 ALA C CA 1
ATOM 3941 C C . ALA C 1 167 ? 10.751 65.719 74.450 1.00 32.02 736 ALA C C 1
ATOM 3942 O O . ALA C 1 167 ? 9.764 65.235 73.894 1.00 32.06 736 ALA C O 1
ATOM 3944 N N . ASN C 1 168 ? 10.662 66.527 75.503 1.00 32.55 737 ASN C N 1
ATOM 3945 C CA . ASN C 1 168 ? 9.374 66.850 76.115 1.00 33.04 737 ASN C CA 1
ATOM 3946 C C . ASN C 1 168 ? 8.780 68.173 75.638 1.00 33.17 737 ASN C C 1
ATOM 3947 O O . ASN C 1 168 ? 7.766 68.629 76.165 1.00 33.22 737 ASN C O 1
ATOM 3952 N N . GLN C 1 169 ? 9.414 68.784 74.642 1.00 33.39 738 GLN C N 1
ATOM 3953 C CA . GLN C 1 169 ? 8.917 70.030 74.061 1.00 33.54 738 GLN C CA 1
ATOM 3954 C C . GLN C 1 169 ? 8.003 69.773 72.867 1.00 33.49 738 GLN C C 1
ATOM 3955 O O . GLN C 1 169 ? 7.618 68.634 72.601 1.00 33.48 738 GLN C O 1
ATOM 3961 N N . LEU C 1 175 ? 12.916 73.857 68.987 1.00 33.50 744 LEU C N 1
ATOM 3962 C CA . LEU C 1 175 ? 13.530 73.275 70.178 1.00 33.51 744 LEU C CA 1
ATOM 3963 C C . LEU C 1 175 ? 13.405 71.755 70.190 1.00 33.34 744 LEU C C 1
ATOM 3964 O O . LEU C 1 175 ? 14.344 71.052 70.563 1.00 33.32 744 LEU C O 1
ATOM 3969 N N . PHE C 1 176 ? 12.244 71.251 69.783 1.00 33.07 745 PHE C N 1
ATOM 3970 C CA . PHE C 1 176 ? 12.040 69.812 69.671 1.00 32.87 745 PHE C CA 1
ATOM 3971 C C . PHE C 1 176 ? 12.770 69.262 68.446 1.00 32.85 745 PHE C C 1
ATOM 3972 O O . PHE C 1 176 ? 13.068 68.069 68.368 1.00 32.71 745 PHE C O 1
ATOM 3980 N N . ASN C 1 177 ? 13.057 70.143 67.490 1.00 32.75 746 ASN C N 1
ATOM 3981 C CA . ASN C 1 177 ? 13.839 69.770 66.320 1.00 32.75 746 ASN C CA 1
ATOM 3982 C C . ASN C 1 177 ? 15.301 69.538 66.681 1.00 32.69 746 ASN C C 1
ATOM 3983 O O . ASN C 1 177 ? 16.046 68.927 65.918 1.00 32.61 746 ASN C O 1
ATOM 3988 N N . GLU C 1 178 ? 15.703 70.031 67.848 1.00 32.63 747 GLU C N 1
ATOM 3989 C CA . GLU C 1 178 ? 17.047 69.786 68.357 1.00 32.69 747 GLU C CA 1
ATOM 3990 C C . GLU C 1 178 ? 17.164 68.368 68.897 1.00 32.48 747 GLU C C 1
ATOM 3991 O O . GLU C 1 178 ? 18.248 67.791 68.911 1.00 32.56 747 GLU C O 1
ATOM 3997 N N . PHE C 1 179 ? 16.042 67.817 69.348 1.00 32.31 748 PHE C N 1
ATOM 3998 C CA . PHE C 1 179 ? 15.999 66.430 69.788 1.00 32.30 748 PHE C CA 1
ATOM 3999 C C . PHE C 1 179 ? 15.957 65.498 68.582 1.00 32.34 748 PHE C C 1
ATOM 4000 O O . PHE C 1 179 ? 16.533 64.410 68.604 1.00 32.26 748 PHE C O 1
ATOM 4008 N N . LEU C 1 180 ? 15.269 65.935 67.532 1.00 32.43 749 LEU C N 1
ATOM 4009 C CA . LEU C 1 180 ? 15.199 65.185 66.286 1.00 32.53 749 LEU C CA 1
ATOM 4010 C C . LEU C 1 180 ? 16.556 65.193 65.600 1.00 32.63 749 LEU C C 1
ATOM 4011 O O . LEU C 1 180 ? 16.919 64.240 64.915 1.00 32.63 749 LEU C O 1
ATOM 4016 N N . GLU C 1 181 ? 17.299 66.278 65.792 1.00 32.89 750 GLU C N 1
ATOM 4017 C CA . GLU C 1 181 ? 18.655 66.390 65.272 1.00 33.33 750 GLU C CA 1
ATOM 4018 C C . GLU C 1 181 ? 19.577 65.403 65.985 1.00 33.59 750 GLU C C 1
ATOM 4019 O O . GLU C 1 181 ? 20.577 64.959 65.425 1.00 33.43 750 GLU C O 1
ATOM 4025 N N . VAL C 1 182 ? 19.229 65.060 67.222 1.00 33.95 751 VAL C N 1
ATOM 4026 C CA . VAL C 1 182 ? 19.999 64.091 67.996 1.00 34.32 751 VAL C CA 1
ATOM 4027 C C . VAL C 1 182 ? 19.758 62.666 67.499 1.00 34.58 751 VAL C C 1
ATOM 4028 O O . VAL C 1 182 ? 20.702 61.897 67.323 1.00 34.62 751 VAL C O 1
ATOM 4032 N N . LEU C 1 183 ? 18.495 62.323 67.265 1.00 34.99 752 LEU C N 1
ATOM 4033 C CA . LEU C 1 183 ? 18.142 61.005 66.745 1.00 35.48 752 LEU C CA 1
ATOM 4034 C C . LEU C 1 183 ? 18.647 60.824 65.315 1.00 35.84 752 LEU C C 1
ATOM 4035 O O . LEU C 1 183 ? 18.709 59.706 64.802 1.00 35.82 752 LEU C O 1
ATOM 4040 N N . PHE C 1 184 ? 19.008 61.936 64.683 1.00 36.24 753 PHE C N 1
ATOM 4041 C CA . PHE C 1 184 ? 19.499 61.927 63.312 1.00 36.56 753 PHE C CA 1
ATOM 4042 C C . PHE C 1 184 ? 21.020 62.051 63.264 1.00 36.84 753 PHE C C 1
ATOM 4043 O O . PHE C 1 184 ? 21.693 61.245 62.622 1.00 36.97 753 PHE C O 1
ATOM 4051 N N . GLN C 1 185 ? 21.545 63.064 63.951 1.00 37.21 754 GLN C N 1
ATOM 4052 C CA . GLN C 1 185 ? 22.975 63.389 63.952 1.00 37.56 754 GLN C CA 1
ATOM 4053 C C . GLN C 1 185 ? 23.541 63.543 62.541 1.00 37.71 754 GLN C C 1
ATOM 4054 O O . GLN C 1 185 ? 23.755 64.660 62.066 1.00 37.81 754 GLN C O 1
ATOM 4060 N N . HIS D 1 9 ? 60.111 60.263 72.082 1.00 29.76 578 HIS D N 1
ATOM 4061 C CA . HIS D 1 9 ? 59.540 61.643 72.062 1.00 29.87 578 HIS D CA 1
ATOM 4062 C C . HIS D 1 9 ? 58.169 61.672 71.391 1.00 29.66 578 HIS D C 1
ATOM 4063 O O . HIS D 1 9 ? 58.068 61.717 70.164 1.00 29.91 578 HIS D O 1
ATOM 4065 N N . LYS D 1 10 ? 57.120 61.643 72.207 1.00 29.12 579 LYS D N 1
ATOM 4066 C CA . LYS D 1 10 ? 55.750 61.652 71.713 1.00 28.59 579 LYS D CA 1
ATOM 4067 C C . LYS D 1 10 ? 55.361 63.045 71.215 1.00 28.02 579 LYS D C 1
ATOM 4068 O O . LYS D 1 10 ? 55.389 64.018 71.970 1.00 27.93 579 LYS D O 1
ATOM 4074 N N . THR D 1 11 ? 55.004 63.134 69.939 1.00 27.25 580 THR D N 1
ATOM 4075 C CA . THR D 1 11 ? 54.657 64.408 69.323 1.00 26.59 580 THR D CA 1
ATOM 4076 C C . THR D 1 11 ? 53.418 65.020 69.974 1.00 26.11 580 THR D C 1
ATOM 4077 O O . THR D 1 11 ? 52.407 64.344 70.172 1.00 25.80 580 THR D O 1
ATOM 4081 N N . LEU D 1 12 ? 53.515 66.303 70.313 1.00 25.47 581 LEU D N 1
ATOM 4082 C CA . LEU D 1 12 ? 52.425 67.027 70.955 1.00 24.86 581 LEU D CA 1
ATOM 4083 C C . LEU D 1 12 ? 51.961 68.172 70.064 1.00 24.41 581 LEU D C 1
ATOM 4084 O O . LEU D 1 12 ? 52.624 68.513 69.088 1.00 24.85 581 LEU D O 1
ATOM 4089 N N . ALA D 1 13 ? 50.826 68.768 70.404 1.00 23.81 582 ALA D N 1
ATOM 4090 C CA . ALA D 1 13 ? 50.258 69.844 69.601 1.00 23.36 582 ALA D CA 1
ATOM 4091 C C . ALA D 1 13 ? 51.217 71.026 69.473 1.00 23.44 582 ALA D C 1
ATOM 4092 O O . ALA D 1 13 ? 51.272 71.684 68.436 1.00 23.66 582 ALA D O 1
ATOM 4094 N N . MET D 1 14 ? 51.974 71.293 70.531 1.00 23.37 583 MET D N 1
ATOM 4095 C CA . MET D 1 14 ? 52.929 72.388 70.513 1.00 23.55 583 MET D CA 1
ATOM 4096 C C . MET D 1 14 ? 54.072 72.106 69.551 1.00 23.43 583 MET D C 1
ATOM 4097 O O . MET D 1 14 ? 54.814 73.017 69.183 1.00 23.93 583 MET D O 1
ATOM 4102 N N . ASP D 1 15 ? 54.202 70.845 69.144 1.00 22.98 584 ASP D N 1
ATOM 4103 C CA . ASP D 1 15 ? 55.279 70.414 68.255 1.00 22.84 584 ASP D CA 1
ATOM 4104 C C . ASP D 1 15 ? 54.917 70.593 66.776 1.00 22.72 584 ASP D C 1
ATOM 4105 O O . ASP D 1 15 ? 55.795 70.662 65.915 1.00 22.38 584 ASP D O 1
ATOM 4110 N N . VAL D 1 16 ? 53.623 70.657 66.486 1.00 22.73 585 VAL D N 1
ATOM 4111 C CA . VAL D 1 16 ? 53.158 70.814 65.113 1.00 23.09 585 VAL D CA 1
ATOM 4112 C C . VAL D 1 16 ? 52.582 72.208 64.865 1.00 23.42 585 VAL D C 1
ATOM 4113 O O . VAL D 1 16 ? 52.491 72.656 63.722 1.00 23.67 585 VAL D O 1
ATOM 4117 N N . MET D 1 17 ? 52.202 72.889 65.942 1.00 23.50 586 MET D N 1
ATOM 4118 C CA . MET D 1 17 ? 51.597 74.210 65.840 1.00 23.37 586 MET D CA 1
ATOM 4119 C C . MET D 1 17 ? 52.546 75.216 65.207 1.00 24.37 586 MET D C 1
ATOM 4120 O O . MET D 1 17 ? 53.770 75.069 65.281 1.00 24.88 586 MET D O 1
ATOM 4125 N N . LYS D 1 18 ? 51.969 76.235 64.581 1.00 24.58 587 LYS D N 1
ATOM 4126 C CA . LYS D 1 18 ? 52.705 77.429 64.210 1.00 24.87 587 LYS D CA 1
ATOM 4127 C C . LYS D 1 18 ? 52.321 78.495 65.229 1.00 24.90 587 LYS D C 1
ATOM 4128 O O . LYS D 1 18 ? 51.210 78.467 65.757 1.00 24.52 587 LYS D O 1
ATOM 4134 N N . PRO D 1 19 ? 53.233 79.435 65.524 1.00 25.06 588 PRO D N 1
ATOM 4135 C CA . PRO D 1 19 ? 54.573 79.578 64.968 1.00 25.13 588 PRO D CA 1
ATOM 4136 C C . PRO D 1 19 ? 55.572 78.609 65.587 1.00 25.02 588 PRO D C 1
ATOM 4137 O O . PRO D 1 19 ? 55.427 78.225 66.747 1.00 25.15 588 PRO D O 1
ATOM 4141 N N . ARG D 1 20 ? 56.575 78.215 64.811 1.00 24.63 589 ARG D N 1
ATOM 4142 C CA . ARG D 1 20 ? 57.692 77.464 65.351 1.00 24.67 589 ARG D CA 1
ATOM 4143 C C . ARG D 1 20 ? 58.629 78.459 66.033 1.00 25.13 589 ARG D C 1
ATOM 4144 O O . ARG D 1 20 ? 58.482 79.669 65.860 1.00 25.19 589 ARG D O 1
ATOM 4152 N N . ARG D 1 21 ? 59.584 77.959 66.810 1.00 25.50 590 ARG D N 1
ATOM 4153 C CA . ARG D 1 21 ? 60.475 78.835 67.572 1.00 26.01 590 ARG D CA 1
ATOM 4154 C C . ARG D 1 21 ? 61.115 79.940 66.725 1.00 25.90 590 ARG D C 1
ATOM 4155 O O . ARG D 1 21 ? 61.381 81.035 67.221 1.00 25.75 590 ARG D O 1
ATOM 4163 N N . ASN D 1 22 ? 61.342 79.647 65.447 1.00 25.82 591 ASN D N 1
ATOM 4164 C CA . ASN D 1 22 ? 61.997 80.579 64.531 1.00 25.70 591 ASN D CA 1
ATOM 4165 C C . ASN D 1 22 ? 61.052 81.599 63.896 1.00 25.42 591 ASN D C 1
ATOM 4166 O O . ASN D 1 22 ? 61.496 82.584 63.304 1.00 25.36 591 ASN D O 1
ATOM 4171 N N . ASP D 1 23 ? 59.752 81.358 64.023 1.00 24.76 592 ASP D N 1
ATOM 4172 C CA . ASP D 1 23 ? 58.751 82.205 63.392 1.00 24.20 592 ASP D CA 1
ATOM 4173 C C . ASP D 1 23 ? 58.390 83.412 64.254 1.00 23.97 592 ASP D C 1
ATOM 4174 O O . ASP D 1 23 ? 58.634 83.414 65.460 1.00 24.11 592 ASP D O 1
ATOM 4179 N N . PRO D 1 24 ? 57.817 84.452 63.631 1.00 23.57 593 PRO D N 1
ATOM 4180 C CA . PRO D 1 24 ? 57.286 85.570 64.396 1.00 23.54 593 PRO D CA 1
ATOM 4181 C C . PRO D 1 24 ? 55.959 85.170 65.022 1.00 23.49 593 PRO D C 1
ATOM 4182 O O . PRO D 1 24 ? 55.320 84.223 64.558 1.00 23.94 593 PRO D O 1
ATOM 4186 N N . LEU D 1 25 ? 55.548 85.884 66.062 1.00 23.04 594 LEU D N 1
ATOM 4187 C CA . LEU D 1 25 ? 54.331 85.548 66.786 1.00 22.77 594 LEU D CA 1
ATOM 4188 C C . LEU D 1 25 ? 53.147 85.391 65.841 1.00 22.25 594 LEU D C 1
ATOM 4189 O O . LEU D 1 25 ? 53.156 85.915 64.729 1.00 22.37 594 LEU D O 1
ATOM 4194 N N . LEU D 1 26 ? 52.135 84.657 66.290 1.00 21.64 595 LEU D N 1
ATOM 4195 C CA . LEU D 1 26 ? 50.893 84.526 65.546 1.00 21.11 595 LEU D CA 1
ATOM 4196 C C . LEU D 1 26 ? 50.443 85.884 65.066 1.00 20.58 595 LEU D C 1
ATOM 4197 O O . LEU D 1 26 ? 50.613 86.878 65.762 1.00 20.27 595 LEU D O 1
ATOM 4202 N N . THR D 1 27 ? 49.854 85.925 63.881 1.00 20.44 596 THR D N 1
ATOM 4203 C CA . THR D 1 27 ? 49.243 87.152 63.400 1.00 20.28 596 THR D CA 1
ATOM 4204 C C . THR D 1 27 ? 47.821 87.202 63.917 1.00 19.79 596 THR D C 1
ATOM 4205 O O . THR D 1 27 ? 46.965 86.426 63.499 1.00 19.80 596 THR D O 1
ATOM 4209 N N . VAL D 1 28 ? 47.581 88.127 64.833 1.00 19.74 597 VAL D N 1
ATOM 4210 C CA . VAL D 1 28 ? 46.329 88.189 65.564 1.00 19.91 597 VAL D CA 1
ATOM 4211 C C . VAL D 1 28 ? 45.688 89.575 65.436 1.00 19.95 597 VAL D C 1
ATOM 4212 O O . VAL D 1 28 ? 46.371 90.563 65.175 1.00 19.27 597 VAL D O 1
ATOM 4216 N N . LEU D 1 29 ? 44.368 89.630 65.580 1.00 20.26 598 LEU D N 1
ATOM 4217 C CA . LEU D 1 29 ? 43.663 90.901 65.710 1.00 20.24 598 LEU D CA 1
ATOM 4218 C C . LEU D 1 29 ? 43.185 91.013 67.143 1.00 20.15 598 LEU D C 1
ATOM 4219 O O . LEU D 1 29 ? 42.999 90.003 67.819 1.00 20.09 598 LEU D O 1
ATOM 4224 N N . THR D 1 30 ? 42.993 92.237 67.611 1.00 20.57 599 THR D N 1
ATOM 4225 C CA . THR D 1 30 ? 42.479 92.462 68.958 1.00 20.17 599 THR D CA 1
ATOM 4226 C C . THR D 1 30 ? 40.982 92.720 68.875 1.00 20.43 599 THR D C 1
ATOM 4227 O O . THR D 1 30 ? 40.480 93.147 67.844 1.00 21.24 599 THR D O 1
ATOM 4231 N N . GLN D 1 31 ? 40.259 92.461 69.951 1.00 21.08 600 GLN D N 1
ATOM 4232 C CA . GLN D 1 31 ? 38.813 92.626 69.920 1.00 21.93 600 GLN D CA 1
ATOM 4233 C C . GLN D 1 31 ? 38.387 94.099 69.876 1.00 22.60 600 GLN D C 1
ATOM 4234 O O . GLN D 1 31 ? 37.295 94.416 69.407 1.00 22.26 600 GLN D O 1
ATOM 4240 N N . ASP D 1 32 ? 39.259 94.990 70.347 1.00 23.60 601 ASP D N 1
ATOM 4241 C CA . ASP D 1 32 ? 38.866 96.370 70.643 1.00 24.51 601 ASP D CA 1
ATOM 4242 C C . ASP D 1 32 ? 39.736 97.483 70.066 1.00 23.67 601 ASP D C 1
ATOM 4243 O O . ASP D 1 32 ? 39.280 98.609 69.949 1.00 23.76 601 ASP D O 1
ATOM 4248 N N . SER D 1 33 ? 40.988 97.192 69.737 1.00 23.29 602 SER D N 1
ATOM 4249 C CA . SER D 1 33 ? 41.948 98.274 69.530 1.00 23.02 602 SER D CA 1
ATOM 4250 C C . SER D 1 33 ? 42.560 98.386 68.133 1.00 22.51 602 SER D C 1
ATOM 4251 O O . SER D 1 33 ? 43.395 99.251 67.899 1.00 22.32 602 SER D O 1
ATOM 4254 N N . MET D 1 34 ? 42.163 97.520 67.209 1.00 22.38 603 MET D N 1
ATOM 4255 C CA . MET D 1 34 ? 42.651 97.641 65.836 1.00 22.53 603 MET D CA 1
ATOM 4256 C C . MET D 1 34 ? 41.833 98.684 65.078 1.00 21.93 603 MET D C 1
ATOM 4257 O O . MET D 1 34 ? 40.606 98.695 65.154 1.00 21.68 603 MET D O 1
ATOM 4262 N N . THR D 1 35 ? 42.510 99.562 64.348 1.00 21.75 604 THR D N 1
ATOM 4263 C CA . THR D 1 35 ? 41.814 100.441 63.418 1.00 21.32 604 THR D CA 1
ATOM 4264 C C . THR D 1 35 ? 41.704 99.747 62.066 1.00 20.89 604 THR D C 1
ATOM 4265 O O . THR D 1 35 ? 42.319 98.708 61.849 1.00 20.45 604 THR D O 1
ATOM 4269 N N . VAL D 1 36 ? 40.919 100.327 61.162 1.00 20.95 605 VAL D N 1
ATOM 4270 C CA . VAL D 1 36 ? 40.736 99.777 59.822 1.00 20.59 605 VAL D CA 1
ATOM 4271 C C . VAL D 1 36 ? 42.069 99.704 59.088 1.00 20.40 605 VAL D C 1
ATOM 4272 O O . VAL D 1 36 ? 42.361 98.728 58.395 1.00 20.43 605 VAL D O 1
ATOM 4276 N N . GLU D 1 37 ? 42.882 100.736 59.266 1.00 20.02 606 GLU D N 1
ATOM 4277 C CA . GLU D 1 37 ? 44.198 100.800 58.657 1.00 20.19 606 GLU D CA 1
ATOM 4278 C C . GLU D 1 37 ? 45.101 99.677 59.152 1.00 20.22 606 GLU D C 1
ATOM 4279 O O . GLU D 1 37 ? 45.880 99.113 58.383 1.00 20.24 606 GLU D O 1
ATOM 4285 N N . ASP D 1 38 ? 44.994 99.365 60.442 1.00 20.27 607 ASP D N 1
ATOM 4286 C CA . ASP D 1 38 ? 45.776 98.298 61.063 1.00 20.06 607 ASP D CA 1
ATOM 4287 C C . ASP D 1 38 ? 45.487 96.957 60.417 1.00 19.70 607 ASP D C 1
ATOM 4288 O O . ASP D 1 38 ? 46.398 96.188 60.125 1.00 19.56 607 ASP D O 1
ATOM 4293 N N . VAL D 1 39 ? 44.207 96.678 60.214 1.00 19.74 608 VAL D N 1
ATOM 4294 C CA . VAL D 1 39 ? 43.778 95.381 59.713 1.00 20.05 608 VAL D CA 1
ATOM 4295 C C . VAL D 1 39 ? 44.078 95.259 58.224 1.00 20.34 608 VAL D C 1
ATOM 4296 O O . VAL D 1 39 ? 44.368 94.171 57.724 1.00 20.80 608 VAL D O 1
ATOM 4300 N N . GLU D 1 40 ? 44.038 96.387 57.527 1.00 20.20 609 GLU D N 1
ATOM 4301 C CA . GLU D 1 40 ? 44.315 96.404 56.102 1.00 20.58 609 GLU D CA 1
ATOM 4302 C C . GLU D 1 40 ? 45.787 96.134 55.798 1.00 20.66 609 GLU D C 1
ATOM 4303 O O . GLU D 1 40 ? 46.106 95.483 54.807 1.00 20.42 609 GLU D O 1
ATOM 4309 N N . THR D 1 41 ? 46.680 96.637 56.644 1.00 21.16 610 THR D N 1
ATOM 4310 C CA . THR D 1 41 ? 48.105 96.408 56.437 1.00 22.01 610 THR D CA 1
ATOM 4311 C C . THR D 1 41 ? 48.432 94.952 56.729 1.00 22.38 610 THR D C 1
ATOM 4312 O O . THR D 1 41 ? 49.251 94.340 56.044 1.00 22.85 610 THR D O 1
ATOM 4316 N N . ILE D 1 42 ? 47.775 94.401 57.744 1.00 22.28 611 ILE D N 1
ATOM 4317 C CA . ILE D 1 42 ? 47.908 92.989 58.069 1.00 22.24 611 ILE D CA 1
ATOM 4318 C C . ILE D 1 42 ? 47.475 92.114 56.894 1.00 22.36 611 ILE D C 1
ATOM 4319 O O . ILE D 1 42 ? 48.192 91.198 56.497 1.00 22.59 611 ILE D O 1
ATOM 4324 N N . ILE D 1 43 ? 46.304 92.405 56.339 1.00 22.61 612 ILE D N 1
ATOM 4325 C CA . ILE D 1 43 ? 45.786 91.656 55.201 1.00 23.16 612 ILE D CA 1
ATOM 4326 C C . ILE D 1 43 ? 46.735 91.762 54.012 1.00 23.88 612 ILE D C 1
ATOM 4327 O O . ILE D 1 43 ? 46.957 90.789 53.290 1.00 24.32 612 ILE D O 1
ATOM 4332 N N . SER D 1 44 ? 47.300 92.948 53.822 1.00 24.18 613 SER D N 1
ATOM 4333 C CA . SER D 1 44 ? 48.259 93.190 52.757 1.00 24.38 613 SER D CA 1
ATOM 4334 C C . SER D 1 44 ? 49.553 92.405 52.957 1.00 24.22 613 SER D C 1
ATOM 4335 O O . SER D 1 44 ? 50.113 91.876 52.002 1.00 24.81 613 SER D O 1
ATOM 4338 N N . GLU D 1 45 ? 50.019 92.324 54.198 1.00 23.96 614 GLU D N 1
ATOM 4339 C CA . GLU D 1 45 ? 51.333 91.753 54.491 1.00 23.79 614 GLU D CA 1
ATOM 4340 C C . GLU D 1 45 ? 51.347 90.240 54.719 1.00 23.36 614 GLU D C 1
ATOM 4341 O O . GLU D 1 45 ? 52.415 89.629 54.742 1.00 23.25 614 GLU D O 1
ATOM 4347 N N . THR D 1 46 ? 50.175 89.637 54.891 1.00 22.86 615 THR D N 1
ATOM 4348 C CA . THR D 1 46 ? 50.098 88.200 55.162 1.00 22.65 615 THR D CA 1
ATOM 4349 C C . THR D 1 46 ? 49.299 87.460 54.097 1.00 22.26 615 THR D C 1
ATOM 4350 O O . THR D 1 46 ? 48.681 88.078 53.239 1.00 22.30 615 THR D O 1
ATOM 4354 N N . THR D 1 47 ? 49.313 86.132 54.160 1.00 21.77 616 THR D N 1
ATOM 4355 C CA . THR D 1 47 ? 48.511 85.322 53.250 1.00 21.46 616 THR D CA 1
ATOM 4356 C C . THR D 1 47 ? 47.697 84.280 54.008 1.00 21.10 616 THR D C 1
ATOM 4357 O O . THR D 1 47 ? 47.141 83.357 53.415 1.00 21.43 616 THR D O 1
ATOM 4361 N N . TYR D 1 48 ? 47.631 84.431 55.325 1.00 20.60 617 TYR D N 1
ATOM 4362 C CA . TYR D 1 48 ? 46.886 83.501 56.156 1.00 19.77 617 TYR D CA 1
ATOM 4363 C C . TYR D 1 48 ? 45.407 83.577 55.827 1.00 20.16 617 TYR D C 1
ATOM 4364 O O . TYR D 1 48 ? 44.875 84.659 55.585 1.00 21.07 617 TYR D O 1
ATOM 4373 N N . SER D 1 49 ? 44.741 82.432 55.825 1.00 20.31 618 SER D N 1
ATOM 4374 C CA . SER D 1 49 ? 43.326 82.384 55.501 1.00 20.85 618 SER D CA 1
ATOM 4375 C C . SER D 1 49 ? 42.483 83.062 56.574 1.00 20.85 618 SER D C 1
ATOM 4376 O O . SER D 1 49 ? 41.409 83.580 56.289 1.00 21.33 618 SER D O 1
ATOM 4379 N N . GLY D 1 50 ? 42.970 83.063 57.809 1.00 20.86 619 GLY D N 1
ATOM 4380 C CA . GLY D 1 50 ? 42.235 83.676 58.909 1.00 20.66 619 GLY D CA 1
ATOM 4381 C C . GLY D 1 50 ? 43.116 84.090 60.076 1.00 20.87 619 GLY D C 1
ATOM 4382 O O . GLY D 1 50 ? 44.304 83.761 60.123 1.00 21.06 619 GLY D O 1
ATOM 4383 N N . PHE D 1 51 ? 42.525 84.813 61.023 1.00 20.37 620 PHE D N 1
ATOM 4384 C CA . PHE D 1 51 ? 43.244 85.322 62.177 1.00 20.10 620 PHE D CA 1
ATOM 4385 C C . PHE D 1 51 ? 42.426 85.117 63.443 1.00 20.23 620 PHE D C 1
ATOM 4386 O O . PHE D 1 51 ? 41.219 85.370 63.454 1.00 20.66 620 PHE D O 1
ATOM 4394 N N . PRO D 1 52 ? 43.084 84.667 64.519 1.00 19.82 621 PRO D N 1
ATOM 4395 C CA . PRO D 1 52 ? 42.443 84.638 65.816 1.00 20.11 621 PRO D CA 1
ATOM 4396 C C . PRO D 1 52 ? 42.277 86.060 66.335 1.00 20.59 621 PRO D C 1
ATOM 4397 O O . PRO D 1 52 ? 43.156 86.904 66.132 1.00 21.07 621 PRO D O 1
ATOM 4401 N N . VAL D 1 53 ? 41.153 86.342 66.978 1.00 20.88 622 VAL D N 1
ATOM 4402 C CA . VAL D 1 53 ? 41.028 87.609 67.668 1.00 21.12 622 VAL D CA 1
ATOM 4403 C C . VAL D 1 53 ? 41.113 87.336 69.153 1.00 21.11 622 VAL D C 1
ATOM 4404 O O . VAL D 1 53 ? 40.464 86.430 69.672 1.00 21.25 622 VAL D O 1
ATOM 4408 N N . VAL D 1 54 ? 41.975 88.089 69.821 1.00 21.39 623 VAL D N 1
ATOM 4409 C CA . VAL D 1 54 ? 42.178 87.932 71.244 1.00 21.33 623 VAL D CA 1
ATOM 4410 C C . VAL D 1 54 ? 41.686 89.189 71.943 1.00 21.39 623 VAL D C 1
ATOM 4411 O O . VAL D 1 54 ? 41.486 90.223 71.303 1.00 20.67 623 VAL D O 1
ATOM 4415 N N . VAL D 1 55 ? 41.482 89.092 73.253 1.00 21.39 624 VAL D N 1
ATOM 4416 C CA . VAL D 1 55 ? 41.067 90.243 74.043 1.00 21.56 624 VAL D CA 1
ATOM 4417 C C . VAL D 1 55 ? 42.080 91.370 73.890 1.00 21.65 624 VAL D C 1
ATOM 4418 O O . VAL D 1 55 ? 41.720 92.494 73.589 1.00 22.10 624 VAL D O 1
ATOM 4422 N N . SER D 1 56 ? 43.352 91.046 74.091 1.00 22.25 625 SER D N 1
ATOM 4423 C CA . SER D 1 56 ? 44.440 92.001 73.947 1.00 22.57 625 SER D CA 1
ATOM 4424 C C . SER D 1 56 ? 45.725 91.226 73.706 1.00 23.12 625 SER D C 1
ATOM 4425 O O . SER D 1 56 ? 45.786 90.025 73.975 1.00 23.47 625 SER D O 1
ATOM 4428 N N . ARG D 1 57 ? 46.755 91.910 73.220 1.00 23.59 626 ARG D N 1
ATOM 4429 C CA . ARG D 1 57 ? 48.025 91.260 72.921 1.00 24.27 626 ARG D CA 1
ATOM 4430 C C . ARG D 1 57 ? 48.711 90.740 74.178 1.00 24.38 626 ARG D C 1
ATOM 4431 O O . ARG D 1 57 ? 49.423 89.734 74.134 1.00 24.63 626 ARG D O 1
ATOM 4439 N N . GLU D 1 58 ? 48.496 91.422 75.298 1.00 24.28 627 GLU D N 1
ATOM 4440 C CA . GLU D 1 58 ? 49.096 91.001 76.561 1.00 24.38 627 GLU D CA 1
ATOM 4441 C C . GLU D 1 58 ? 48.438 89.752 77.147 1.00 23.47 627 GLU D C 1
ATOM 4442 O O . GLU D 1 58 ? 49.119 88.875 77.669 1.00 23.44 627 GLU D O 1
ATOM 4448 N N . SER D 1 59 ? 47.115 89.676 77.063 1.00 22.73 628 SER D N 1
ATOM 4449 C CA . SER D 1 59 ? 46.385 88.565 77.651 1.00 22.58 628 SER D CA 1
ATOM 4450 C C . SER D 1 59 ? 46.386 87.335 76.746 1.00 22.57 628 SER D C 1
ATOM 4451 O O . SER D 1 59 ? 46.403 86.205 77.232 1.00 22.42 628 SER D O 1
ATOM 4454 N N . GLN D 1 60 ? 46.373 87.568 75.435 1.00 22.13 629 GLN D N 1
ATOM 4455 C CA . GLN D 1 60 ? 46.214 86.503 74.446 1.00 21.91 629 GLN D CA 1
ATOM 4456 C C . GLN D 1 60 ? 45.058 85.568 74.794 1.00 21.60 629 GLN D C 1
ATOM 4457 O O . GLN D 1 60 ? 45.100 84.375 74.497 1.00 22.29 629 GLN D O 1
ATOM 4463 N N . ARG D 1 61 ? 44.026 86.108 75.427 1.00 20.95 630 ARG D N 1
ATOM 4464 C CA . ARG D 1 61 ? 42.825 85.335 75.678 1.00 21.14 630 ARG D CA 1
ATOM 4465 C C . ARG D 1 61 ? 41.937 85.342 74.443 1.00 21.50 630 ARG D C 1
ATOM 4466 O O . ARG D 1 61 ? 41.675 86.389 73.848 1.00 21.91 630 ARG D O 1
ATOM 4474 N N . LEU D 1 62 ? 41.479 84.155 74.067 1.00 21.30 631 LEU D N 1
ATOM 4475 C CA . LEU D 1 62 ? 40.864 83.932 72.777 1.00 21.16 631 LEU D CA 1
ATOM 4476 C C . LEU D 1 62 ? 39.424 84.393 72.780 1.00 21.38 631 LEU D C 1
ATOM 4477 O O . LEU D 1 62 ? 38.670 84.083 73.699 1.00 22.26 631 LEU D O 1
ATOM 4482 N N . VAL D 1 63 ? 39.045 85.130 71.745 1.00 21.42 632 VAL D N 1
ATOM 4483 C CA . VAL D 1 63 ? 37.671 85.581 71.582 1.00 21.44 632 VAL D CA 1
ATOM 4484 C C . VAL D 1 63 ? 37.029 84.872 70.391 1.00 21.09 632 VAL D C 1
ATOM 4485 O O . VAL D 1 63 ? 35.821 84.628 70.368 1.00 21.46 632 VAL D O 1
ATOM 4489 N N . GLY D 1 64 ? 37.840 84.537 69.396 1.00 20.37 633 GLY D N 1
ATOM 4490 C CA . GLY D 1 64 ? 37.317 83.882 68.218 1.00 19.73 633 GLY D CA 1
ATOM 4491 C C . GLY D 1 64 ? 38.312 83.805 67.087 1.00 19.77 633 GLY D C 1
ATOM 4492 O O . GLY D 1 64 ? 39.501 84.057 67.269 1.00 19.73 633 GLY D O 1
ATOM 4493 N N . PHE D 1 65 ? 37.813 83.444 65.911 1.00 19.71 634 PHE D N 1
ATOM 4494 C CA . PHE D 1 65 ? 38.643 83.312 64.728 1.00 19.95 634 PHE D CA 1
ATOM 4495 C C . PHE D 1 65 ? 37.923 83.956 63.563 1.00 19.92 634 PHE D C 1
ATOM 4496 O O . PHE D 1 65 ? 36.752 83.671 63.325 1.00 20.12 634 PHE D O 1
ATOM 4504 N N . VAL D 1 66 ? 38.612 84.836 62.844 1.00 20.30 635 VAL D N 1
ATOM 4505 C CA . VAL D 1 66 ? 37.994 85.522 61.711 1.00 20.63 635 VAL D CA 1
ATOM 4506 C C . VAL D 1 66 ? 38.765 85.243 60.437 1.00 21.00 635 VAL D C 1
ATOM 4507 O O . VAL D 1 66 ? 39.989 85.193 60.445 1.00 21.18 635 VAL D O 1
ATOM 4511 N N . LEU D 1 67 ? 38.034 85.053 59.343 1.00 21.65 636 LEU D N 1
ATOM 4512 C CA . LEU D 1 67 ? 38.635 84.718 58.059 1.00 21.66 636 LEU D CA 1
ATOM 4513 C C . LEU D 1 67 ? 39.041 85.959 57.288 1.00 21.35 636 LEU D C 1
ATOM 4514 O O . LEU D 1 67 ? 38.476 87.026 57.473 1.00 21.90 636 LEU D O 1
ATOM 4519 N N . ARG D 1 68 ? 40.030 85.799 56.423 1.00 21.66 637 ARG D N 1
ATOM 4520 C CA . ARG D 1 68 ? 40.512 86.875 55.569 1.00 21.94 637 ARG D CA 1
ATOM 4521 C C . ARG D 1 68 ? 39.438 87.324 54.576 1.00 22.00 637 ARG D C 1
ATOM 4522 O O . ARG D 1 68 ? 39.233 88.519 54.373 1.00 21.84 637 ARG D O 1
ATOM 4530 N N . ARG D 1 69 ? 38.764 86.356 53.962 1.00 22.32 638 ARG D N 1
ATOM 4531 C CA . ARG D 1 69 ? 37.678 86.619 53.023 1.00 22.89 638 ARG D CA 1
ATOM 4532 C C . ARG D 1 69 ? 36.721 87.657 53.582 1.00 22.87 638 ARG D C 1
ATOM 4533 O O . ARG D 1 69 ? 36.431 88.669 52.941 1.00 22.64 638 ARG D O 1
ATOM 4541 N N . ASP D 1 70 ? 36.232 87.385 54.787 1.00 22.66 639 ASP D N 1
ATOM 4542 C CA . ASP D 1 70 ? 35.198 88.193 55.411 1.00 22.45 639 ASP D CA 1
ATOM 4543 C C . ASP D 1 70 ? 35.708 89.562 55.840 1.00 22.08 639 ASP D C 1
ATOM 4544 O O . ASP D 1 70 ? 34.979 90.549 55.763 1.00 21.76 639 ASP D O 1
ATOM 4549 N N . LEU D 1 71 ? 36.956 89.622 56.296 1.00 21.97 640 LEU D N 1
ATOM 4550 C CA . LEU D 1 71 ? 37.559 90.907 56.645 1.00 22.05 640 LEU D CA 1
ATOM 4551 C C . LEU D 1 71 ? 37.612 91.822 55.425 1.00 22.22 640 LEU D C 1
ATOM 4552 O O . LEU D 1 71 ? 37.205 92.976 55.489 1.00 22.29 640 LEU D O 1
ATOM 4557 N N . ILE D 1 72 ? 38.111 91.296 54.313 1.00 22.57 641 ILE D N 1
ATOM 4558 C CA . ILE D 1 72 ? 38.223 92.072 53.087 1.00 23.18 641 ILE D CA 1
ATOM 4559 C C . ILE D 1 72 ? 36.858 92.606 52.645 1.00 23.60 641 ILE D C 1
ATOM 4560 O O . ILE D 1 72 ? 36.681 93.811 52.478 1.00 23.82 641 ILE D O 1
ATOM 4565 N N . ILE D 1 73 ? 35.897 91.703 52.482 1.00 24.12 642 ILE D N 1
ATOM 4566 C CA . ILE D 1 73 ? 34.547 92.069 52.060 1.00 24.50 642 ILE D CA 1
ATOM 4567 C C . ILE D 1 73 ? 33.907 93.138 52.951 1.00 24.91 642 ILE D C 1
ATOM 4568 O O . ILE D 1 73 ? 33.413 94.152 52.455 1.00 25.31 642 ILE D O 1
ATOM 4573 N N . SER D 1 74 ? 33.922 92.910 54.261 1.00 24.97 643 SER D N 1
ATOM 4574 C CA . SER D 1 74 ? 33.232 93.786 55.198 1.00 25.18 643 SER D CA 1
ATOM 4575 C C . SER D 1 74 ? 33.876 95.167 55.280 1.00 25.32 643 SER D C 1
ATOM 4576 O O . SER D 1 74 ? 33.184 96.174 55.450 1.00 25.38 643 SER D O 1
ATOM 4579 N N . ILE D 1 75 ? 35.199 95.213 55.165 1.00 25.27 644 ILE D N 1
ATOM 4580 C CA . ILE D 1 75 ? 35.924 96.477 55.238 1.00 25.56 644 ILE D CA 1
ATOM 4581 C C . ILE D 1 75 ? 35.741 97.294 53.955 1.00 26.01 644 ILE D C 1
ATOM 4582 O O . ILE D 1 75 ? 35.563 98.511 54.003 1.00 25.65 644 ILE D O 1
ATOM 4587 N N . GLU D 1 76 ? 35.778 96.614 52.814 1.00 26.86 645 GLU D N 1
ATOM 4588 C CA . GLU D 1 76 ? 35.548 97.266 51.531 1.00 27.94 645 GLU D CA 1
ATOM 4589 C C . GLU D 1 76 ? 34.184 97.946 51.501 1.00 28.05 645 GLU D C 1
ATOM 4590 O O . GLU D 1 76 ? 34.036 99.027 50.934 1.00 28.24 645 GLU D O 1
ATOM 4596 N N . ASN D 1 77 ? 33.194 97.310 52.120 1.00 28.26 646 ASN D N 1
ATOM 4597 C CA . ASN D 1 77 ? 31.839 97.850 52.148 1.00 28.26 646 ASN D CA 1
ATOM 4598 C C . ASN D 1 77 ? 31.704 99.043 53.089 1.00 28.07 646 ASN D C 1
ATOM 4599 O O . ASN D 1 77 ? 31.001 100.003 52.791 1.00 28.09 646 ASN D O 1
ATOM 4604 N N . ALA D 1 78 ? 32.391 98.978 54.221 1.00 28.02 647 ALA D N 1
ATOM 4605 C CA . ALA D 1 78 ? 32.259 99.996 55.254 1.00 28.07 647 ALA D CA 1
ATOM 4606 C C . ALA D 1 78 ? 32.765 101.367 54.810 1.00 28.00 647 ALA D C 1
ATOM 4607 O O . ALA D 1 78 ? 32.174 102.394 55.153 1.00 27.95 647 ALA D O 1
ATOM 4609 N N . ARG D 1 79 ? 33.855 101.390 54.052 1.00 28.05 648 ARG D N 1
ATOM 4610 C CA . ARG D 1 79 ? 34.433 102.666 53.634 1.00 28.28 648 ARG D CA 1
ATOM 4611 C C . ARG D 1 79 ? 33.841 103.199 52.327 1.00 28.38 648 ARG D C 1
ATOM 4612 O O . ARG D 1 79 ? 34.094 104.342 51.946 1.00 28.55 648 ARG D O 1
ATOM 4620 N N . LYS D 1 80 ? 33.043 102.371 51.658 1.00 28.57 649 LYS D N 1
ATOM 4621 C CA . LYS D 1 80 ? 32.320 102.798 50.462 1.00 28.86 649 LYS D CA 1
ATOM 4622 C C . LYS D 1 80 ? 31.132 103.693 50.809 1.00 28.71 649 LYS D C 1
ATOM 4623 O O . LYS D 1 80 ? 30.754 104.572 50.030 1.00 28.92 649 LYS D O 1
ATOM 4629 N N . LYS D 1 81 ? 30.547 103.465 51.980 1.00 28.50 650 LYS D N 1
ATOM 4630 C CA . LYS D 1 81 ? 29.340 104.177 52.395 1.00 28.35 650 LYS D CA 1
ATOM 4631 C C . LYS D 1 81 ? 29.642 105.599 52.861 1.00 27.84 650 LYS D C 1
ATOM 4632 O O . LYS D 1 81 ? 30.690 105.858 53.451 1.00 27.53 650 LYS D O 1
ATOM 4638 N N . GLN D 1 82 ? 28.719 106.519 52.592 1.00 27.71 651 GLN D N 1
ATOM 4639 C CA . GLN D 1 82 ? 28.840 107.883 53.096 1.00 27.38 651 GLN D CA 1
ATOM 4640 C C . GLN D 1 82 ? 28.771 107.848 54.618 1.00 26.94 651 GLN D C 1
ATOM 4641 O O . GLN D 1 82 ? 28.019 107.057 55.189 1.00 27.12 651 GLN D O 1
ATOM 4647 N N . ASP D 1 83 ? 29.563 108.693 55.270 1.00 26.22 652 ASP D N 1
ATOM 4648 C CA . ASP D 1 83 ? 29.636 108.705 56.728 1.00 25.67 652 ASP D CA 1
ATOM 4649 C C . ASP D 1 83 ? 30.021 107.324 57.247 1.00 25.12 652 ASP D C 1
ATOM 4650 O O . ASP D 1 83 ? 29.686 106.944 58.371 1.00 25.07 652 ASP D O 1
ATOM 4655 N N . GLY D 1 84 ? 30.725 106.578 56.405 1.00 24.27 653 GLY D N 1
ATOM 4656 C CA . GLY D 1 84 ? 31.181 105.253 56.758 1.00 23.41 653 GLY D CA 1
ATOM 4657 C C . GLY D 1 84 ? 32.557 105.302 57.380 1.00 22.96 653 GLY D C 1
ATOM 4658 O O . GLY D 1 84 ? 32.982 106.330 57.905 1.00 22.92 653 GLY D O 1
ATOM 4659 N N . VAL D 1 85 ? 33.256 104.180 57.301 1.00 22.34 654 VAL D N 1
ATOM 4660 C CA . VAL D 1 85 ? 34.545 104.020 57.945 1.00 21.87 654 VAL D CA 1
ATOM 4661 C C . VAL D 1 85 ? 35.675 104.717 57.192 1.00 21.37 654 VAL D C 1
ATOM 4662 O O . VAL D 1 85 ? 35.600 104.914 55.983 1.00 21.09 654 VAL D O 1
ATOM 4666 N N . VAL D 1 86 ? 36.709 105.101 57.935 1.00 21.33 655 VAL D N 1
ATOM 4667 C CA . VAL D 1 86 ? 37.948 105.617 57.367 1.00 21.47 655 VAL D CA 1
ATOM 4668 C C . VAL D 1 86 ? 39.132 104.881 57.991 1.00 21.94 655 VAL D C 1
ATOM 4669 O O . VAL D 1 86 ? 38.960 104.109 58.934 1.00 21.96 655 VAL D O 1
ATOM 4673 N N . SER D 1 87 ? 40.331 105.114 57.467 1.00 22.43 656 SER D N 1
ATOM 4674 C CA . SER D 1 87 ? 41.521 104.400 57.936 1.00 22.84 656 SER D CA 1
ATOM 4675 C C . SER D 1 87 ? 41.602 104.318 59.457 1.00 23.03 656 SER D C 1
ATOM 4676 O O . SER D 1 87 ? 41.889 103.261 60.012 1.00 23.68 656 SER D O 1
ATOM 4679 N N . THR D 1 88 ? 41.333 105.432 60.127 1.00 23.00 657 THR D N 1
ATOM 4680 C CA . THR D 1 88 ? 41.520 105.524 61.572 1.00 23.09 657 THR D CA 1
ATOM 4681 C C . THR D 1 88 ? 40.351 104.964 62.386 1.00 22.87 657 THR D C 1
ATOM 4682 O O . THR D 1 88 ? 40.397 104.946 63.619 1.00 22.87 657 THR D O 1
ATOM 4686 N N . SER D 1 89 ? 39.309 104.511 61.695 1.00 22.49 658 SER D N 1
ATOM 4687 C CA . SER D 1 89 ? 38.148 103.923 62.347 1.00 22.03 658 SER D CA 1
ATOM 4688 C C . SER D 1 89 ? 38.534 102.638 63.073 1.00 22.35 658 SER D C 1
ATOM 4689 O O . SER D 1 89 ? 39.206 101.774 62.509 1.00 22.47 658 SER D O 1
ATOM 4692 N N . ILE D 1 90 ? 38.107 102.511 64.322 1.00 22.13 659 ILE D N 1
ATOM 4693 C CA . ILE D 1 90 ? 38.417 101.323 65.097 1.00 22.09 659 ILE D CA 1
ATOM 4694 C C . ILE D 1 90 ? 37.448 100.191 64.784 1.00 21.64 659 ILE D C 1
ATOM 4695 O O . ILE D 1 90 ? 36.235 100.380 64.774 1.00 21.61 659 ILE D O 1
ATOM 4700 N N . ILE D 1 91 ? 38.008 99.023 64.493 1.00 21.61 660 ILE D N 1
ATOM 4701 C CA . ILE D 1 91 ? 37.243 97.797 64.329 1.00 21.12 660 ILE D CA 1
ATOM 4702 C C . ILE D 1 91 ? 37.038 97.149 65.692 1.00 20.53 660 ILE D C 1
ATOM 4703 O O . ILE D 1 91 ? 37.926 97.195 66.538 1.00 20.05 660 ILE D O 1
ATOM 4708 N N . TYR D 1 92 ? 35.870 96.558 65.913 1.00 20.37 661 TYR D N 1
ATOM 4709 C CA . TYR D 1 92 ? 35.655 95.781 67.133 1.00 20.43 661 TYR D CA 1
ATOM 4710 C C . TYR D 1 92 ? 34.808 94.529 66.917 1.00 20.08 661 TYR D C 1
ATOM 4711 O O . TYR D 1 92 ? 33.979 94.474 66.005 1.00 20.28 661 TYR D O 1
ATOM 4720 N N . PHE D 1 93 ? 35.046 93.522 67.757 1.00 19.23 662 PHE D N 1
ATOM 4721 C CA . PHE D 1 93 ? 34.375 92.231 67.643 1.00 18.61 662 PHE D CA 1
ATOM 4722 C C . PHE D 1 93 ? 33.523 91.949 68.868 1.00 18.88 662 PHE D C 1
ATOM 4723 O O . PHE D 1 93 ? 32.870 90.911 68.957 1.00 18.64 662 PHE D O 1
ATOM 4731 N N . THR D 1 94 ? 33.546 92.873 69.822 1.00 19.57 663 THR D N 1
ATOM 4732 C CA . THR D 1 94 ? 32.743 92.743 71.032 1.00 19.83 663 THR D CA 1
ATOM 4733 C C . THR D 1 94 ? 31.289 93.076 70.728 1.00 20.16 663 THR D C 1
ATOM 4734 O O . THR D 1 94 ? 30.969 93.543 69.635 1.00 20.38 663 THR D O 1
ATOM 4738 N N . GLU D 1 95 ? 30.412 92.833 71.694 1.00 20.67 664 GLU D N 1
ATOM 4739 C CA . GLU D 1 95 ? 28.995 93.138 71.529 1.00 21.18 664 GLU D CA 1
ATOM 4740 C C . GLU D 1 95 ? 28.768 94.641 71.512 1.00 21.21 664 GLU D C 1
ATOM 4741 O O . GLU D 1 95 ? 27.876 95.133 70.828 1.00 21.09 664 GLU D O 1
ATOM 4747 N N . HIS D 1 96 ? 29.581 95.365 72.270 1.00 21.65 665 HIS D N 1
ATOM 4748 C CA . HIS D 1 96 ? 29.471 96.815 72.332 1.00 22.29 665 HIS D CA 1
ATOM 4749 C C . HIS D 1 96 ? 30.789 97.478 71.974 1.00 22.41 665 HIS D C 1
ATOM 4750 O O . HIS D 1 96 ? 31.850 96.863 72.061 1.00 22.48 665 HIS D O 1
ATOM 4757 N N . SER D 1 97 ? 30.709 98.738 71.570 1.00 22.71 666 SER D N 1
ATOM 4758 C CA . SER D 1 97 ? 31.886 99.519 71.229 1.00 22.97 666 SER D CA 1
ATOM 4759 C C . SER D 1 97 ? 32.720 99.827 72.466 1.00 22.98 666 SER D C 1
ATOM 4760 O O . SER D 1 97 ? 32.180 99.949 73.572 1.00 23.60 666 SER D O 1
ATOM 4763 N N . PRO D 1 98 ? 34.046 99.933 72.294 1.00 22.44 667 PRO D N 1
ATOM 4764 C CA . PRO D 1 98 ? 34.886 100.422 73.381 1.00 22.38 667 PRO D CA 1
ATOM 4765 C C . PRO D 1 98 ? 34.627 101.913 73.614 1.00 22.28 667 PRO D C 1
ATOM 4766 O O . PRO D 1 98 ? 34.016 102.560 72.772 1.00 21.97 667 PRO D O 1
ATOM 4770 N N . PRO D 1 99 ? 35.065 102.449 74.762 1.00 22.37 668 PRO D N 1
ATOM 4771 C CA . PRO D 1 99 ? 34.941 103.888 74.975 1.00 22.58 668 PRO D CA 1
ATOM 4772 C C . PRO D 1 99 ? 35.924 104.676 74.104 1.00 22.76 668 PRO D C 1
ATOM 4773 O O . PRO D 1 99 ? 37.137 104.521 74.242 1.00 22.78 668 PRO D O 1
ATOM 4777 N N . LEU D 1 100 ? 35.398 105.506 73.209 1.00 23.03 669 LEU D N 1
ATOM 4778 C CA . LEU D 1 100 ? 36.236 106.303 72.317 1.00 23.38 669 LEU D CA 1
ATOM 4779 C C . LEU D 1 100 ? 36.150 107.788 72.650 1.00 23.36 669 LEU D C 1
ATOM 4780 O O . LEU D 1 100 ? 35.114 108.262 73.106 1.00 23.47 669 LEU D O 1
ATOM 4785 N N . PRO D 1 101 ? 37.243 108.527 72.421 1.00 23.42 670 PRO D N 1
ATOM 4786 C CA . PRO D 1 101 ? 37.228 109.978 72.583 1.00 23.91 670 PRO D CA 1
ATOM 4787 C C . PRO D 1 101 ? 36.273 110.627 71.582 1.00 24.21 670 PRO D C 1
ATOM 4788 O O . PRO D 1 101 ? 36.086 110.107 70.482 1.00 24.59 670 PRO D O 1
ATOM 4792 N N . PRO D 1 102 ? 35.664 111.757 71.956 1.00 24.23 671 PRO D N 1
ATOM 4793 C CA . PRO D 1 102 ? 34.752 112.403 71.024 1.00 24.44 671 PRO D CA 1
ATOM 4794 C C . PRO D 1 102 ? 35.455 112.818 69.731 1.00 24.57 671 PRO D C 1
ATOM 4795 O O . PRO D 1 102 ? 36.686 112.886 69.683 1.00 24.81 671 PRO D O 1
ATOM 4799 N N . TYR D 1 103 ? 34.663 113.074 68.694 1.00 24.19 672 TYR D N 1
ATOM 4800 C CA . TYR D 1 103 ? 35.168 113.539 67.407 1.00 23.79 672 TYR D CA 1
ATOM 4801 C C . TYR D 1 103 ? 36.067 112.529 66.690 1.00 23.55 672 TYR D C 1
ATOM 4802 O O . TYR D 1 103 ? 36.818 112.899 65.785 1.00 23.89 672 TYR D O 1
ATOM 4811 N N . THR D 1 104 ? 35.984 111.260 67.095 1.00 22.82 673 THR D N 1
ATOM 4812 C CA . THR D 1 104 ? 36.609 110.166 66.352 1.00 21.81 673 THR D CA 1
ATOM 4813 C C . THR D 1 104 ? 35.612 109.608 65.336 1.00 20.98 673 THR D C 1
ATOM 4814 O O . THR D 1 104 ? 34.403 109.727 65.526 1.00 20.61 673 THR D O 1
ATOM 4818 N N . PRO D 1 105 ? 36.116 108.991 64.253 1.00 20.41 674 PRO D N 1
ATOM 4819 C CA . PRO D 1 105 ? 35.264 108.526 63.159 1.00 19.85 674 PRO D CA 1
ATOM 4820 C C . PRO D 1 105 ? 34.384 107.349 63.557 1.00 19.63 674 PRO D C 1
ATOM 4821 O O . PRO D 1 105 ? 34.581 106.768 64.627 1.00 19.81 674 PRO D O 1
ATOM 4825 N N . PRO D 1 106 ? 33.413 106.993 62.701 1.00 19.24 675 PRO D N 1
ATOM 4826 C CA . PRO D 1 106 ? 32.535 105.855 62.975 1.00 19.16 675 PRO D CA 1
ATOM 4827 C C . PRO D 1 106 ? 33.321 104.553 63.127 1.00 19.17 675 PRO D C 1
ATOM 4828 O O . PRO D 1 106 ? 34.342 104.366 62.470 1.00 19.22 675 PRO D O 1
ATOM 4832 N N . THR D 1 107 ? 32.839 103.664 63.989 1.00 19.25 676 THR D N 1
ATOM 4833 C CA . THR D 1 107 ? 33.514 102.393 64.254 1.00 19.02 676 THR D CA 1
ATOM 4834 C C . THR D 1 107 ? 32.916 101.262 63.423 1.00 18.60 676 THR D C 1
ATOM 4835 O O . THR D 1 107 ? 31.813 101.389 62.894 1.00 18.74 676 THR D O 1
ATOM 4839 N N . LEU D 1 108 ? 33.645 100.157 63.317 1.00 18.15 677 LEU D N 1
ATOM 4840 C CA . LEU D 1 108 ? 33.216 99.038 62.490 1.00 18.09 677 LEU D CA 1
ATOM 4841 C C . LEU D 1 108 ? 33.027 97.768 63.321 1.00 18.30 677 LEU D C 1
ATOM 4842 O O . LEU D 1 108 ? 33.998 97.164 63.770 1.00 17.93 677 LEU D O 1
ATOM 4847 N N . LYS D 1 109 ? 31.780 97.357 63.512 1.00 18.84 678 LYS D N 1
ATOM 4848 C CA . LYS D 1 109 ? 31.506 96.160 64.290 1.00 20.10 678 LYS D CA 1
ATOM 4849 C C . LYS D 1 109 ? 31.565 94.927 63.389 1.00 20.64 678 LYS D C 1
ATOM 4850 O O . LYS D 1 109 ? 30.770 94.790 62.458 1.00 20.88 678 LYS D O 1
ATOM 4856 N N . LEU D 1 110 ? 32.521 94.045 63.665 1.00 20.84 679 LEU D N 1
ATOM 4857 C CA . LEU D 1 110 ? 32.751 92.871 62.830 1.00 21.52 679 LEU D CA 1
ATOM 4858 C C . LEU D 1 110 ? 32.441 91.590 63.598 1.00 21.95 679 LEU D C 1
ATOM 4859 O O . LEU D 1 110 ? 32.855 90.491 63.216 1.00 21.92 679 LEU D O 1
ATOM 4864 N N . ARG D 1 111 ? 31.692 91.759 64.683 1.00 22.13 680 ARG D N 1
ATOM 4865 C CA . ARG D 1 111 ? 31.192 90.664 65.493 1.00 22.20 680 ARG D CA 1
ATOM 4866 C C . ARG D 1 111 ? 30.533 89.602 64.612 1.00 22.21 680 ARG D C 1
ATOM 4867 O O . ARG D 1 111 ? 30.648 88.407 64.875 1.00 22.85 680 ARG D O 1
ATOM 4875 N N . ASN D 1 112 ? 29.852 90.046 63.561 1.00 21.88 681 ASN D N 1
ATOM 4876 C CA . ASN D 1 112 ? 29.014 89.160 62.756 1.00 21.58 681 ASN D CA 1
ATOM 4877 C C . ASN D 1 112 ? 29.753 88.243 61.783 1.00 21.14 681 ASN D C 1
ATOM 4878 O O . ASN D 1 112 ? 29.137 87.393 61.144 1.00 21.49 681 ASN D O 1
ATOM 4883 N N . ILE D 1 113 ? 31.063 88.418 61.658 1.00 20.66 682 ILE D N 1
ATOM 4884 C CA . ILE D 1 113 ? 31.865 87.507 60.839 1.00 20.32 682 ILE D CA 1
ATOM 4885 C C . ILE D 1 113 ? 32.843 86.698 61.699 1.00 20.02 682 ILE D C 1
ATOM 4886 O O . ILE D 1 113 ? 33.664 85.943 61.183 1.00 20.02 682 ILE D O 1
ATOM 4891 N N . LEU D 1 114 ? 32.734 86.854 63.014 1.00 19.56 683 LEU D N 1
ATOM 4892 C CA . LEU D 1 114 ? 33.619 86.169 63.945 1.00 19.37 683 LEU D CA 1
ATOM 4893 C C . LEU D 1 114 ? 33.081 84.802 64.339 1.00 19.14 683 LEU D C 1
ATOM 4894 O O . LEU D 1 114 ? 31.939 84.681 64.773 1.00 19.16 683 LEU D O 1
ATOM 4899 N N . ASP D 1 115 ? 33.905 83.773 64.180 1.00 19.28 684 ASP D N 1
ATOM 4900 C CA . ASP D 1 115 ? 33.589 82.462 64.727 1.00 19.47 684 ASP D CA 1
ATOM 4901 C C . ASP D 1 115 ? 33.873 82.520 66.218 1.00 19.52 684 ASP D C 1
ATOM 4902 O O . ASP D 1 115 ? 35.023 82.621 66.625 1.00 19.66 684 ASP D O 1
ATOM 4907 N N . LEU D 1 116 ? 32.821 82.471 67.027 1.00 20.01 685 LEU D N 1
ATOM 4908 C CA . LEU D 1 116 ? 32.955 82.626 68.472 1.00 20.68 685 LEU D CA 1
ATOM 4909 C C . LEU D 1 116 ? 33.214 81.307 69.200 1.00 21.00 685 LEU D C 1
ATOM 4910 O O . LEU D 1 116 ? 33.385 81.280 70.421 1.00 21.34 685 LEU D O 1
ATOM 4915 N N . SER D 1 117 ? 33.246 80.214 68.448 1.00 21.11 686 SER D N 1
ATOM 4916 C CA . SER D 1 117 ? 33.501 78.901 69.021 1.00 21.49 686 SER D CA 1
ATOM 4917 C C . SER D 1 117 ? 34.509 78.113 68.197 1.00 21.12 686 SER D C 1
ATOM 4918 O O . SER D 1 117 ? 34.194 77.037 67.709 1.00 21.12 686 SER D O 1
ATOM 4921 N N . PRO D 1 118 ? 35.727 78.647 68.037 1.00 20.95 687 PRO D N 1
ATOM 4922 C CA . PRO D 1 118 ? 36.726 77.918 67.273 1.00 20.85 687 PRO D CA 1
ATOM 4923 C C . PRO D 1 118 ? 37.267 76.783 68.121 1.00 20.62 687 PRO D C 1
ATOM 4924 O O . PRO D 1 118 ? 37.458 76.955 69.326 1.00 21.04 687 PRO D O 1
ATOM 4928 N N . PHE D 1 119 ? 37.515 75.632 67.515 1.00 19.89 688 PHE D N 1
ATOM 4929 C CA . PHE D 1 119 ? 38.010 74.526 68.300 1.00 19.49 688 PHE D CA 1
ATOM 4930 C C . PHE D 1 119 ? 39.387 74.858 68.851 1.00 19.04 688 PHE D C 1
ATOM 4931 O O . PHE D 1 119 ? 40.177 75.551 68.207 1.00 18.70 688 PHE D O 1
ATOM 4939 N N . THR D 1 120 ? 39.654 74.373 70.058 1.00 18.54 689 THR D N 1
ATOM 4940 C CA . THR D 1 120 ? 40.892 74.666 70.749 1.00 18.59 689 THR D CA 1
ATOM 4941 C C . THR D 1 120 ? 41.423 73.413 71.446 1.00 18.62 689 THR D C 1
ATOM 4942 O O . THR D 1 120 ? 40.662 72.551 71.876 1.00 18.55 689 THR D O 1
ATOM 4946 N N . VAL D 1 121 ? 42.740 73.327 71.550 1.00 18.21 690 VAL D N 1
ATOM 4947 C CA . VAL D 1 121 ? 43.406 72.186 72.128 1.00 18.28 690 VAL D CA 1
ATOM 4948 C C . VAL D 1 121 ? 44.580 72.720 72.945 1.00 18.09 690 VAL D C 1
ATOM 4949 O O . VAL D 1 121 ? 45.176 73.734 72.568 1.00 17.47 690 VAL D O 1
ATOM 4953 N N . THR D 1 122 ? 44.892 72.078 74.073 1.00 17.52 691 THR D N 1
ATOM 4954 C CA . THR D 1 122 ? 46.023 72.527 74.885 1.00 17.17 691 THR D CA 1
ATOM 4955 C C . THR D 1 122 ? 47.320 72.142 74.197 1.00 17.43 691 THR D C 1
ATOM 4956 O O . THR D 1 122 ? 47.340 71.249 73.353 1.00 18.08 691 THR D O 1
ATOM 4960 N N . ASP D 1 123 ? 48.400 72.822 74.551 1.00 17.49 692 ASP D N 1
ATOM 4961 C CA . ASP D 1 123 ? 49.684 72.594 73.914 1.00 17.66 692 ASP D CA 1
ATOM 4962 C C . ASP D 1 123 ? 50.229 71.200 74.167 1.00 17.69 692 ASP D C 1
ATOM 4963 O O . ASP D 1 123 ? 51.018 70.684 73.373 1.00 17.31 692 ASP D O 1
ATOM 4968 N N . LEU D 1 124 ? 49.786 70.584 75.258 1.00 17.92 693 LEU D N 1
ATOM 4969 C CA . LEU D 1 124 ? 50.303 69.281 75.668 1.00 18.25 693 LEU D CA 1
ATOM 4970 C C . LEU D 1 124 ? 49.497 68.108 75.125 1.00 18.35 693 LEU D C 1
ATOM 4971 O O . LEU D 1 124 ? 49.758 66.953 75.471 1.00 18.99 693 LEU D O 1
ATOM 4976 N N . THR D 1 125 ? 48.513 68.397 74.284 1.00 18.17 694 THR D N 1
ATOM 4977 C CA . THR D 1 125 ? 47.700 67.345 73.695 1.00 18.00 694 THR D CA 1
ATOM 4978 C C . THR D 1 125 ? 48.520 66.537 72.693 1.00 18.63 694 THR D C 1
ATOM 4979 O O . THR D 1 125 ? 49.119 67.107 71.786 1.00 18.31 694 THR D O 1
ATOM 4983 N N . PRO D 1 126 ? 48.555 65.200 72.863 1.00 19.40 695 PRO D N 1
ATOM 4984 C CA . PRO D 1 126 ? 49.246 64.320 71.914 1.00 19.66 695 PRO D CA 1
ATOM 4985 C C . PRO D 1 126 ? 48.717 64.524 70.502 1.00 19.82 695 PRO D C 1
ATOM 4986 O O . PRO D 1 126 ? 47.506 64.530 70.306 1.00 20.19 695 PRO D O 1
ATOM 4990 N N . MET D 1 127 ? 49.610 64.706 69.531 1.00 20.47 696 MET D N 1
ATOM 4991 C CA . MET D 1 127 ? 49.198 64.946 68.143 1.00 20.81 696 MET D CA 1
ATOM 4992 C C . MET D 1 127 ? 48.252 63.890 67.602 1.00 21.20 696 MET D C 1
ATOM 4993 O O . MET D 1 127 ? 47.382 64.196 66.794 1.00 21.59 696 MET D O 1
ATOM 4998 N N . GLU D 1 128 ? 48.432 62.649 68.045 1.00 21.71 697 GLU D N 1
ATOM 4999 C CA . GLU D 1 128 ? 47.558 61.550 67.654 1.00 22.47 697 GLU D CA 1
ATOM 5000 C C . GLU D 1 128 ? 46.117 61.892 67.985 1.00 21.70 697 GLU D C 1
ATOM 5001 O O . GLU D 1 128 ? 45.199 61.573 67.230 1.00 21.94 697 GLU D O 1
ATOM 5007 N N . ILE D 1 129 ? 45.925 62.547 69.122 1.00 21.01 698 ILE D N 1
ATOM 5008 C CA . ILE D 1 129 ? 44.596 62.964 69.546 1.00 20.19 698 ILE D CA 1
ATOM 5009 C C . ILE D 1 129 ? 44.118 64.130 68.686 1.00 19.34 698 ILE D C 1
ATOM 5010 O O . ILE D 1 129 ? 42.971 64.152 68.248 1.00 18.87 698 ILE D O 1
ATOM 5015 N N . VAL D 1 130 ? 45.011 65.077 68.417 1.00 19.18 699 VAL D N 1
ATOM 5016 C CA . VAL D 1 130 ? 44.680 66.206 67.549 1.00 19.07 699 VAL D CA 1
ATOM 5017 C C . VAL D 1 130 ? 44.217 65.717 66.178 1.00 19.09 699 VAL D C 1
ATOM 5018 O O . VAL D 1 130 ? 43.221 66.191 65.646 1.00 18.81 699 VAL D O 1
ATOM 5022 N N . VAL D 1 131 ? 44.935 64.747 65.623 1.00 19.71 700 VAL D N 1
ATOM 5023 C CA . VAL D 1 131 ? 44.593 64.180 64.324 1.00 20.30 700 VAL D CA 1
ATOM 5024 C C . VAL D 1 131 ? 43.212 63.521 64.339 1.00 20.54 700 VAL D C 1
ATOM 5025 O O . VAL D 1 131 ? 42.413 63.706 63.422 1.00 20.33 700 VAL D O 1
ATOM 5029 N N . ASP D 1 132 ? 42.937 62.762 65.391 1.00 21.00 701 ASP D N 1
ATOM 5030 C CA . ASP D 1 132 ? 41.635 62.141 65.564 1.00 21.70 701 ASP D CA 1
ATOM 5031 C C . ASP D 1 132 ? 40.541 63.200 65.519 1.00 21.58 701 ASP D C 1
ATOM 5032 O O . ASP D 1 132 ? 39.530 63.032 64.842 1.00 22.06 701 ASP D O 1
ATOM 5037 N N . ILE D 1 133 ? 40.761 64.294 66.240 1.00 21.40 702 ILE D N 1
ATOM 5038 C CA . ILE D 1 133 ? 39.799 65.389 66.335 1.00 21.30 702 ILE D CA 1
ATOM 5039 C C . ILE D 1 133 ? 39.541 66.062 64.987 1.00 21.43 702 ILE D C 1
ATOM 5040 O O . ILE D 1 133 ? 38.397 66.345 64.627 1.00 20.96 702 ILE D O 1
ATOM 5045 N N . PHE D 1 134 ? 40.613 66.314 64.248 1.00 22.00 703 PHE D N 1
ATOM 5046 C CA . PHE D 1 134 ? 40.502 66.899 62.924 1.00 22.79 703 PHE D CA 1
ATOM 5047 C C . PHE D 1 134 ? 39.668 66.020 62.006 1.00 23.47 703 PHE D C 1
ATOM 5048 O O . PHE D 1 134 ? 38.800 66.512 61.283 1.00 23.70 703 PHE D O 1
ATOM 5056 N N . ARG D 1 135 ? 39.933 64.718 62.039 1.00 23.84 704 ARG D N 1
ATOM 5057 C CA . ARG D 1 135 ? 39.231 63.785 61.176 1.00 24.27 704 ARG D CA 1
ATOM 5058 C C . ARG D 1 135 ? 37.776 63.632 61.591 1.00 23.95 704 ARG D C 1
ATOM 5059 O O . ARG D 1 135 ? 36.878 63.706 60.757 1.00 24.11 704 ARG D O 1
ATOM 5067 N N . LYS D 1 136 ? 37.546 63.429 62.883 1.00 23.75 705 LYS D N 1
ATOM 5068 C CA . LYS D 1 136 ? 36.198 63.177 63.388 1.00 23.84 705 LYS D CA 1
ATOM 5069 C C . LYS D 1 136 ? 35.275 64.392 63.326 1.00 23.70 705 LYS D C 1
ATOM 5070 O O . LYS D 1 136 ? 34.084 64.254 63.052 1.00 23.94 705 LYS D O 1
ATOM 5076 N N . LEU D 1 137 ? 35.819 65.578 63.586 1.00 23.40 706 LEU D N 1
ATOM 5077 C CA . LEU D 1 137 ? 35.007 66.798 63.592 1.00 23.12 706 LEU D CA 1
ATOM 5078 C C . LEU D 1 137 ? 35.077 67.555 62.266 1.00 23.00 706 LEU D C 1
ATOM 5079 O O . LEU D 1 137 ? 34.229 68.402 61.981 1.00 22.85 706 LEU D O 1
ATOM 5084 N N . GLY D 1 138 ? 36.092 67.249 61.466 1.00 22.88 707 GLY D N 1
ATOM 5085 C CA . GLY D 1 138 ? 36.274 67.895 60.176 1.00 23.17 707 GLY D CA 1
ATOM 5086 C C . GLY D 1 138 ? 36.681 69.347 60.298 1.00 23.14 707 GLY D C 1
ATOM 5087 O O . GLY D 1 138 ? 36.120 70.211 59.625 1.00 23.58 707 GLY D O 1
ATOM 5088 N N . LEU D 1 139 ? 37.662 69.617 61.155 1.00 22.91 708 LEU D N 1
ATOM 5089 C CA . LEU D 1 139 ? 38.132 70.984 61.388 1.00 22.71 708 LEU D CA 1
ATOM 5090 C C . LEU D 1 139 ? 38.897 71.557 60.193 1.00 23.13 708 LEU D C 1
ATOM 5091 O O . LEU D 1 139 ? 39.545 70.822 59.443 1.00 22.54 708 LEU D O 1
ATOM 5096 N N . ARG D 1 140 ? 38.808 72.874 60.024 1.00 23.84 709 ARG D N 1
ATOM 5097 C CA . ARG D 1 140 ? 39.661 73.596 59.088 1.00 24.46 709 ARG D CA 1
ATOM 5098 C C . ARG D 1 140 ? 40.965 73.949 59.777 1.00 24.36 709 ARG D C 1
ATOM 5099 O O . ARG D 1 140 ? 42.043 73.843 59.194 1.00 24.53 709 ARG D O 1
ATOM 5107 N N . GLN D 1 141 ? 40.852 74.382 61.027 1.00 24.30 710 GLN D N 1
ATOM 5108 C CA . GLN D 1 141 ? 42.015 74.686 61.840 1.00 24.05 710 GLN D CA 1
ATOM 5109 C C . GLN D 1 141 ? 41.700 74.508 63.311 1.00 24.08 710 GLN D C 1
ATOM 5110 O O . GLN D 1 141 ? 40.549 74.341 63.706 1.00 24.08 710 GLN D O 1
ATOM 5116 N N . CYS D 1 142 ? 42.742 74.566 64.120 1.00 24.54 711 CYS D N 1
ATOM 5117 C CA . CYS D 1 142 ? 42.628 74.319 65.533 1.00 24.41 711 CYS D CA 1
ATOM 5118 C C . CYS D 1 142 ? 43.572 75.259 66.248 1.00 23.81 711 CYS D C 1
ATOM 5119 O O . CYS D 1 142 ? 44.739 75.351 65.888 1.00 23.84 711 CYS D O 1
ATOM 5122 N N . LEU D 1 143 ? 43.070 75.959 67.258 1.00 23.26 712 LEU D N 1
ATOM 5123 C CA . LEU D 1 143 ? 43.903 76.879 68.006 1.00 22.79 712 LEU D CA 1
ATOM 5124 C C . LEU D 1 143 ? 44.490 76.163 69.199 1.00 22.38 712 LEU D C 1
ATOM 5125 O O . LEU D 1 143 ? 43.816 75.366 69.842 1.00 22.93 712 LEU D O 1
ATOM 5130 N N . VAL D 1 144 ? 45.756 76.431 69.482 1.00 22.00 713 VAL D N 1
ATOM 5131 C CA . VAL D 1 144 ? 46.443 75.743 70.562 1.00 21.82 713 VAL D CA 1
ATOM 5132 C C . VAL D 1 144 ? 46.686 76.677 71.744 1.00 22.41 713 VAL D C 1
ATOM 5133 O O . VAL D 1 144 ? 47.264 77.751 71.594 1.00 22.06 713 VAL D O 1
ATOM 5137 N N . THR D 1 145 ? 46.243 76.257 72.924 1.00 23.03 714 THR D N 1
ATOM 5138 C CA . THR D 1 145 ? 46.329 77.101 74.105 1.00 23.53 714 THR D CA 1
ATOM 5139 C C . THR D 1 145 ? 47.326 76.576 75.118 1.00 23.35 714 THR D C 1
ATOM 5140 O O . THR D 1 145 ? 47.591 75.381 75.182 1.00 23.22 714 THR D O 1
ATOM 5144 N N . HIS D 1 146 ? 47.886 77.494 75.898 1.00 23.50 715 HIS D N 1
ATOM 5145 C CA . HIS D 1 146 ? 48.637 77.141 77.089 1.00 23.56 715 HIS D CA 1
ATOM 5146 C C . HIS D 1 146 ? 48.016 77.877 78.255 1.00 23.25 715 HIS D C 1
ATOM 5147 O O . HIS D 1 146 ? 48.029 79.104 78.295 1.00 23.41 715 HIS D O 1
ATOM 5154 N N . ASN D 1 147 ? 47.456 77.117 79.188 1.00 22.77 716 ASN D N 1
ATOM 5155 C CA . ASN D 1 147 ? 46.809 77.674 80.367 1.00 22.30 716 ASN D CA 1
ATOM 5156 C C . ASN D 1 147 ? 45.809 78.765 80.053 1.00 22.07 716 ASN D C 1
ATOM 5157 O O . ASN D 1 147 ? 45.796 79.809 80.697 1.00 22.24 716 ASN D O 1
ATOM 5162 N N . GLY D 1 148 ? 44.970 78.515 79.055 1.00 22.34 717 GLY D N 1
ATOM 5163 C CA . GLY D 1 148 ? 43.942 79.473 78.664 1.00 22.04 717 GLY D CA 1
ATOM 5164 C C . GLY D 1 148 ? 44.413 80.543 77.700 1.00 21.79 717 GLY D C 1
ATOM 5165 O O . GLY D 1 148 ? 43.601 81.288 77.167 1.00 22.29 717 GLY D O 1
ATOM 5166 N N . ARG D 1 149 ? 45.718 80.629 77.468 1.00 21.72 718 ARG D N 1
ATOM 5167 C CA . ARG D 1 149 ? 46.252 81.663 76.582 1.00 22.70 718 ARG D CA 1
ATOM 5168 C C . ARG D 1 149 ? 46.550 81.120 75.185 1.00 22.33 718 ARG D C 1
ATOM 5169 O O . ARG D 1 149 ? 47.008 79.989 75.034 1.00 22.22 718 ARG D O 1
ATOM 5177 N N . LEU D 1 150 ? 46.284 81.935 74.169 1.00 21.93 719 LEU D N 1
ATOM 5178 C CA . LEU D 1 150 ? 46.532 81.552 72.782 1.00 21.50 719 LEU D CA 1
ATOM 5179 C C . LEU D 1 150 ? 48.022 81.406 72.537 1.00 21.08 719 LEU D C 1
ATOM 5180 O O . LEU D 1 150 ? 48.794 82.309 72.831 1.00 21.14 719 LEU D O 1
ATOM 5185 N N . LEU D 1 151 ? 48.421 80.263 71.991 1.00 20.83 720 LEU D N 1
ATOM 5186 C CA . LEU D 1 151 ? 49.833 79.949 71.833 1.00 21.06 720 LEU D CA 1
ATOM 5187 C C . LEU D 1 151 ? 50.185 79.721 70.368 1.00 20.61 720 LEU D C 1
ATOM 5188 O O . LEU D 1 151 ? 51.226 80.165 69.895 1.00 21.18 720 LEU D O 1
ATOM 5193 N N . GLY D 1 152 ? 49.316 79.021 69.650 1.00 19.79 721 GLY D N 1
ATOM 5194 C CA . GLY D 1 152 ? 49.577 78.730 68.251 1.00 19.03 721 GLY D CA 1
ATOM 5195 C C . GLY D 1 152 ? 48.357 78.254 67.501 1.00 18.55 721 GLY D C 1
ATOM 5196 O O . GLY D 1 152 ? 47.248 78.307 68.007 1.00 18.13 721 GLY D O 1
ATOM 5197 N N . ILE D 1 153 ? 48.572 77.795 66.278 1.00 19.52 722 ILE D N 1
ATOM 5198 C CA . ILE D 1 153 ? 47.479 77.355 65.411 1.00 20.09 722 ILE D CA 1
ATOM 5199 C C . ILE D 1 153 ? 47.899 76.116 64.638 1.00 19.95 722 ILE D C 1
ATOM 5200 O O . ILE D 1 153 ? 49.060 75.964 64.283 1.00 19.73 722 ILE D O 1
ATOM 5205 N N . ILE D 1 154 ? 46.945 75.222 64.408 1.00 20.90 723 ILE D N 1
ATOM 5206 C CA . ILE D 1 154 ? 47.158 74.048 63.575 1.00 21.46 723 ILE D CA 1
ATOM 5207 C C . ILE D 1 154 ? 46.052 74.004 62.537 1.00 21.81 723 ILE D C 1
ATOM 5208 O O . ILE D 1 154 ? 44.883 73.926 62.887 1.00 22.20 723 ILE D O 1
ATOM 5213 N N . THR D 1 155 ? 46.420 74.067 61.263 1.00 22.47 724 THR D N 1
ATOM 5214 C CA . THR D 1 155 ? 45.443 74.021 60.186 1.00 23.09 724 THR D CA 1
ATOM 5215 C C . THR D 1 155 ? 45.370 72.618 59.608 1.00 23.72 724 THR D C 1
ATOM 5216 O O . THR D 1 155 ? 46.255 71.800 59.843 1.00 23.96 724 THR D O 1
ATOM 5220 N N . LYS D 1 156 ? 44.315 72.343 58.847 1.00 24.36 725 LYS D N 1
ATOM 5221 C CA . LYS D 1 156 ? 44.149 71.037 58.221 1.00 25.00 725 LYS D CA 1
ATOM 5222 C C . LYS D 1 156 ? 45.390 70.673 57.413 1.00 25.20 725 LYS D C 1
ATOM 5223 O O . LYS D 1 156 ? 45.893 69.560 57.506 1.00 26.11 725 LYS D O 1
ATOM 5229 N N . LYS D 1 157 ? 45.885 71.621 56.629 1.00 25.26 726 LYS D N 1
ATOM 5230 C CA . LYS D 1 157 ? 47.078 71.399 55.825 1.00 25.42 726 LYS D CA 1
ATOM 5231 C C . LYS D 1 157 ? 48.299 71.066 56.682 1.00 25.14 726 LYS D C 1
ATOM 5232 O O . LYS D 1 157 ? 49.087 70.194 56.321 1.00 24.95 726 LYS D O 1
ATOM 5238 N N . ASP D 1 158 ? 48.455 71.762 57.809 1.00 24.79 727 ASP D N 1
ATOM 5239 C CA . ASP D 1 158 ? 49.524 71.450 58.757 1.00 24.44 727 ASP D CA 1
ATOM 5240 C C . ASP D 1 158 ? 49.452 69.973 59.127 1.00 24.16 727 ASP D C 1
ATOM 5241 O O . ASP D 1 158 ? 50.473 69.293 59.200 1.00 24.24 727 ASP D O 1
ATOM 5246 N N . VAL D 1 159 ? 48.233 69.494 59.366 1.00 23.85 728 VAL D N 1
ATOM 5247 C CA . VAL D 1 159 ? 48.003 68.121 59.807 1.00 23.92 728 VAL D CA 1
ATOM 5248 C C . VAL D 1 159 ? 48.322 67.137 58.697 1.00 23.64 728 VAL D C 1
ATOM 5249 O O . VAL D 1 159 ? 48.957 66.114 58.933 1.00 23.39 728 VAL D O 1
ATOM 5253 N N . LEU D 1 160 ? 47.889 67.466 57.483 1.00 24.17 729 LEU D N 1
ATOM 5254 C CA . LEU D 1 160 ? 48.162 66.644 56.307 1.00 24.17 729 LEU D CA 1
ATOM 5255 C C . LEU D 1 160 ? 49.660 66.530 56.027 1.00 24.00 729 LEU D C 1
ATOM 5256 O O . LEU D 1 160 ? 50.147 65.467 55.654 1.00 24.17 729 LEU D O 1
ATOM 5261 N N . LYS D 1 161 ? 50.384 67.628 56.210 1.00 23.82 730 LYS D N 1
ATOM 5262 C CA . LYS D 1 161 ? 51.829 67.636 56.016 1.00 24.19 730 LYS D CA 1
ATOM 5263 C C . LYS D 1 161 ? 52.528 66.827 57.093 1.00 23.83 730 LYS D C 1
ATOM 5264 O O . LYS D 1 161 ? 53.552 66.195 56.842 1.00 23.99 730 LYS D O 1
ATOM 5270 N N . HIS D 1 162 ? 51.981 66.869 58.302 1.00 23.46 731 HIS D N 1
ATOM 5271 C CA . HIS D 1 162 ? 52.527 66.113 59.412 1.00 23.12 731 HIS D CA 1
ATOM 5272 C C . HIS D 1 162 ? 52.344 64.616 59.175 1.00 23.20 731 HIS D C 1
ATOM 5273 O O . HIS D 1 162 ? 53.208 63.815 59.524 1.00 22.92 731 HIS D O 1
ATOM 5280 N N . ILE D 1 163 ? 51.209 64.255 58.583 1.00 23.73 732 ILE D N 1
ATOM 5281 C CA . ILE D 1 163 ? 50.899 62.865 58.261 1.00 24.39 732 ILE D CA 1
ATOM 5282 C C . ILE D 1 163 ? 51.783 62.384 57.125 1.00 24.83 732 ILE D C 1
ATOM 5283 O O . ILE D 1 163 ? 52.291 61.261 57.151 1.00 24.72 732 ILE D O 1
ATOM 5288 N N . ALA D 1 164 ? 51.962 63.248 56.129 1.00 25.48 733 ALA D N 1
ATOM 5289 C CA . ALA D 1 164 ? 52.803 62.943 54.979 1.00 26.05 733 ALA D CA 1
ATOM 5290 C C . ALA D 1 164 ? 54.226 62.635 55.423 1.00 26.87 733 ALA D C 1
ATOM 5291 O O . ALA D 1 164 ? 54.874 61.736 54.885 1.00 27.04 733 ALA D O 1
ATOM 5293 N N . GLN D 1 165 ? 54.703 63.385 56.411 1.00 27.90 734 GLN D N 1
ATOM 5294 C CA . GLN D 1 165 ? 56.036 63.187 56.961 1.00 29.37 734 GLN D CA 1
ATOM 5295 C C . GLN D 1 165 ? 56.164 61.798 57.577 1.00 29.87 734 GLN D C 1
ATOM 5296 O O . GLN D 1 165 ? 57.197 61.142 57.441 1.00 29.99 734 GLN D O 1
ATOM 5302 N N . MET D 1 166 ? 55.107 61.354 58.250 1.00 30.48 735 MET D N 1
ATOM 5303 C CA . MET D 1 166 ? 55.093 60.029 58.858 1.00 31.17 735 MET D CA 1
ATOM 5304 C C . MET D 1 166 ? 55.001 58.931 57.800 1.00 31.54 735 MET D C 1
ATOM 5305 O O . MET D 1 166 ? 55.506 57.828 58.000 1.00 31.53 735 MET D O 1
ATOM 5310 N N . ALA D 1 167 ? 54.356 59.239 56.679 1.00 32.12 736 ALA D N 1
ATOM 5311 C CA . ALA D 1 167 ? 54.246 58.291 55.574 1.00 32.97 736 ALA D CA 1
ATOM 5312 C C . ALA D 1 167 ? 55.587 58.114 54.870 1.00 33.51 736 ALA D C 1
ATOM 5313 O O . ALA D 1 167 ? 56.008 56.994 54.593 1.00 33.56 736 ALA D O 1
ATOM 5315 N N . ASN D 1 168 ? 56.254 59.228 54.586 1.00 34.32 737 ASN D N 1
ATOM 5316 C CA . ASN D 1 168 ? 57.569 59.200 53.956 1.00 35.08 737 ASN D CA 1
ATOM 5317 C C . ASN D 1 168 ? 58.656 58.891 54.981 1.00 35.53 737 ASN D C 1
ATOM 5318 O O . ASN D 1 168 ? 59.568 59.690 55.198 1.00 35.70 737 ASN D O 1
ATOM 5323 N N . GLN D 1 169 ? 58.550 57.727 55.613 1.00 36.02 738 GLN D N 1
ATOM 5324 C CA . GLN D 1 169 ? 59.481 57.347 56.666 1.00 36.53 738 GLN D CA 1
ATOM 5325 C C . GLN D 1 169 ? 60.167 56.022 56.345 1.00 36.68 738 GLN D C 1
ATOM 5326 O O . GLN D 1 169 ? 61.348 55.997 55.993 1.00 36.82 738 GLN D O 1
ATOM 5332 N N . ASP D 1 170 ? 59.421 54.927 56.468 1.00 36.73 739 ASP D N 1
ATOM 5333 C CA . ASP D 1 170 ? 59.951 53.593 56.196 1.00 36.80 739 ASP D CA 1
ATOM 5334 C C . ASP D 1 170 ? 58.837 52.620 55.817 1.00 36.82 739 ASP D C 1
ATOM 5335 O O . ASP D 1 170 ? 59.029 51.403 55.819 1.00 36.75 739 ASP D O 1
ATOM 5337 N N . LEU D 1 175 ? 57.572 54.564 63.629 1.00 80.44 744 LEU D N 1
ATOM 5338 C CA . LEU D 1 175 ? 57.151 55.837 63.055 1.00 80.45 744 LEU D CA 1
ATOM 5339 C C . LEU D 1 175 ? 56.182 55.630 61.895 1.00 80.43 744 LEU D C 1
ATOM 5340 O O . LEU D 1 175 ? 55.217 56.379 61.740 1.00 80.38 744 LEU D O 1
ATOM 5342 N N . PHE D 1 176 ? 56.447 54.613 61.080 1.00 80.46 745 PHE D N 1
ATOM 5343 C CA . PHE D 1 176 ? 55.564 54.275 59.971 1.00 80.47 745 PHE D CA 1
ATOM 5344 C C . PHE D 1 176 ? 54.330 53.547 60.490 1.00 80.47 745 PHE D C 1
ATOM 5345 O O . PHE D 1 176 ? 53.251 53.644 59.907 1.00 80.44 745 PHE D O 1
ATOM 5353 N N . ASN D 1 177 ? 54.497 52.821 61.592 1.00 80.52 746 ASN D N 1
ATOM 5354 C CA . ASN D 1 177 ? 53.380 52.154 62.252 1.00 80.56 746 ASN D CA 1
ATOM 5355 C C . ASN D 1 177 ? 52.383 53.163 62.807 1.00 80.55 746 ASN D C 1
ATOM 5356 O O . ASN D 1 177 ? 51.179 52.905 62.846 1.00 80.56 746 ASN D O 1
ATOM 5361 N N . GLU D 1 178 ? 52.895 54.312 63.235 1.00 80.51 747 GLU D N 1
ATOM 5362 C CA . GLU D 1 178 ? 52.054 55.390 63.740 1.00 80.46 747 GLU D CA 1
ATOM 5363 C C . GLU D 1 178 ? 51.258 56.021 62.603 1.00 80.34 747 GLU D C 1
ATOM 5364 O O . GLU D 1 178 ? 50.168 56.552 62.816 1.00 80.34 747 GLU D O 1
ATOM 5370 N N . PHE D 1 179 ? 51.811 55.960 61.395 1.00 80.20 748 PHE D N 1
ATOM 5371 C CA . PHE D 1 179 ? 51.104 56.412 60.204 1.00 80.06 748 PHE D CA 1
ATOM 5372 C C . PHE D 1 179 ? 50.072 55.374 59.779 1.00 80.07 748 PHE D C 1
ATOM 5373 O O . PHE D 1 179 ? 49.010 55.718 59.262 1.00 80.00 748 PHE D O 1
ATOM 5381 N N . LEU D 1 180 ? 50.391 54.103 60.004 1.00 80.19 749 LEU D N 1
ATOM 5382 C CA . LEU D 1 180 ? 49.480 53.014 59.670 1.00 80.26 749 LEU D CA 1
ATOM 5383 C C . LEU D 1 180 ? 48.234 53.038 60.550 1.00 80.33 749 LEU D C 1
ATOM 5384 O O . LEU D 1 180 ? 47.158 52.614 60.125 1.00 80.34 749 LEU D O 1
ATOM 5389 N N . GLU D 1 181 ? 48.381 53.533 61.776 1.00 80.44 750 GLU D N 1
ATOM 5390 C CA . GLU D 1 181 ? 47.241 53.702 62.670 1.00 80.65 750 GLU D CA 1
ATOM 5391 C C . GLU D 1 181 ? 46.282 54.740 62.104 1.00 80.72 750 GLU D C 1
ATOM 5392 O O . GLU D 1 181 ? 45.063 54.580 62.172 1.00 80.75 750 GLU D O 1
ATOM 5398 N N . VAL D 1 182 ? 46.847 55.805 61.543 1.00 80.85 751 VAL D N 1
ATOM 5399 C CA . VAL D 1 182 ? 46.064 56.855 60.903 1.00 80.96 751 VAL D CA 1
ATOM 5400 C C . VAL D 1 182 ? 45.257 56.283 59.737 1.00 81.05 751 VAL D C 1
ATOM 5401 O O . VAL D 1 182 ? 44.126 56.701 59.488 1.00 81.07 751 VAL D O 1
ATOM 5405 N N . LEU D 1 183 ? 45.843 55.318 59.032 1.00 81.12 752 LEU D N 1
ATOM 5406 C CA . LEU D 1 183 ? 45.144 54.620 57.958 1.00 81.17 752 LEU D CA 1
ATOM 5407 C C . LEU D 1 183 ? 44.086 53.676 58.524 1.00 81.17 752 LEU D C 1
ATOM 5408 O O . LEU D 1 183 ? 43.145 53.294 57.829 1.00 81.16 752 LEU D O 1
ATOM 5413 N N . HIS E 1 9 ? 23.557 46.145 88.027 1.00 31.00 578 HIS E N 1
ATOM 5414 C CA . HIS E 1 9 ? 22.956 47.454 87.642 1.00 30.97 578 HIS E CA 1
ATOM 5415 C C . HIS E 1 9 ? 22.636 47.506 86.150 1.00 30.84 578 HIS E C 1
ATOM 5416 O O . HIS E 1 9 ? 21.473 47.604 85.760 1.00 31.03 578 HIS E O 1
ATOM 5418 N N . LYS E 1 10 ? 23.675 47.439 85.323 1.00 30.52 579 LYS E N 1
ATOM 5419 C CA . LYS E 1 10 ? 23.513 47.491 83.874 1.00 30.17 579 LYS E CA 1
ATOM 5420 C C . LYS E 1 10 ? 22.798 46.251 83.357 1.00 29.75 579 LYS E C 1
ATOM 5421 O O . LYS E 1 10 ? 22.971 45.159 83.894 1.00 29.83 579 LYS E O 1
ATOM 5427 N N . THR E 1 11 ? 21.991 46.425 82.317 1.00 29.21 580 THR E N 1
ATOM 5428 C CA . THR E 1 11 ? 21.383 45.291 81.635 1.00 28.89 580 THR E CA 1
ATOM 5429 C C . THR E 1 11 ? 22.442 44.599 80.777 1.00 28.46 580 THR E C 1
ATOM 5430 O O . THR E 1 11 ? 23.184 45.254 80.041 1.00 28.37 580 THR E O 1
ATOM 5434 N N . LEU E 1 12 ? 22.516 43.277 80.884 1.00 27.85 581 LEU E N 1
ATOM 5435 C CA . LEU E 1 12 ? 23.560 42.514 80.214 1.00 27.52 581 LEU E CA 1
ATOM 5436 C C . LEU E 1 12 ? 22.995 41.676 79.069 1.00 27.40 581 LEU E C 1
ATOM 5437 O O . LEU E 1 12 ? 21.780 41.549 78.921 1.00 27.39 581 LEU E O 1
ATOM 5442 N N . ALA E 1 13 ? 23.887 41.101 78.267 1.00 27.02 582 ALA E N 1
ATOM 5443 C CA . ALA E 1 13 ? 23.484 40.267 77.141 1.00 26.72 582 ALA E CA 1
ATOM 5444 C C . ALA E 1 13 ? 22.597 39.114 77.594 1.00 26.65 582 ALA E C 1
ATOM 5445 O O . ALA E 1 13 ? 21.724 38.668 76.849 1.00 26.79 582 ALA E O 1
ATOM 5447 N N . MET E 1 14 ? 22.828 38.643 78.819 1.00 26.20 583 MET E N 1
ATOM 5448 C CA . MET E 1 14 ? 22.086 37.522 79.384 1.00 25.80 583 MET E CA 1
ATOM 5449 C C . MET E 1 14 ? 20.716 37.946 79.896 1.00 25.76 583 MET E C 1
ATOM 5450 O O . MET E 1 14 ? 20.040 37.180 80.579 1.00 26.31 583 MET E O 1
ATOM 5455 N N . ASP E 1 15 ? 20.317 39.172 79.586 1.00 25.30 584 ASP E N 1
ATOM 5456 C CA . ASP E 1 15 ? 19.011 39.677 79.983 1.00 24.67 584 ASP E CA 1
ATOM 5457 C C . ASP E 1 15 ? 18.124 39.794 78.753 1.00 24.23 584 ASP E C 1
ATOM 5458 O O . ASP E 1 15 ? 16.912 39.966 78.856 1.00 23.87 584 ASP E O 1
ATOM 5463 N N . VAL E 1 16 ? 18.746 39.684 77.585 1.00 24.19 585 VAL E N 1
ATOM 5464 C CA . VAL E 1 16 ? 18.060 39.872 76.312 1.00 24.16 585 VAL E CA 1
ATOM 5465 C C . VAL E 1 16 ? 18.158 38.629 75.432 1.00 24.21 585 VAL E C 1
ATOM 5466 O O . VAL E 1 16 ? 17.382 38.459 74.491 1.00 24.67 585 VAL E O 1
ATOM 5470 N N . MET E 1 17 ? 19.108 37.756 75.743 1.00 23.95 586 MET E N 1
ATOM 5471 C CA . MET E 1 17 ? 19.371 36.601 74.894 1.00 23.71 586 MET E CA 1
ATOM 5472 C C . MET E 1 17 ? 18.234 35.587 74.925 1.00 24.31 586 MET E C 1
ATOM 5473 O O . MET E 1 17 ? 17.469 35.518 75.887 1.00 24.24 586 MET E O 1
ATOM 5478 N N . LYS E 1 18 ? 18.133 34.808 73.855 1.00 25.08 587 LYS E N 1
ATOM 5479 C CA . LYS E 1 18 ? 17.201 33.696 73.786 1.00 25.69 587 LYS E CA 1
ATOM 5480 C C . LYS E 1 18 ? 18.019 32.413 73.811 1.00 26.08 587 LYS E C 1
ATOM 5481 O O . LYS E 1 18 ? 19.110 32.369 73.246 1.00 26.09 587 LYS E O 1
ATOM 5487 N N . PRO E 1 19 ? 17.491 31.358 74.450 1.00 26.46 588 PRO E N 1
ATOM 5488 C CA . PRO E 1 19 ? 16.142 31.301 74.995 1.00 26.79 588 PRO E CA 1
ATOM 5489 C C . PRO E 1 19 ? 16.028 31.975 76.353 1.00 27.24 588 PRO E C 1
ATOM 5490 O O . PRO E 1 19 ? 16.983 31.977 77.130 1.00 27.39 588 PRO E O 1
ATOM 5494 N N . ARG E 1 20 ? 14.862 32.545 76.628 1.00 27.69 589 ARG E N 1
ATOM 5495 C CA . ARG E 1 20 ? 14.612 33.166 77.916 1.00 28.32 589 ARG E CA 1
ATOM 5496 C C . ARG E 1 20 ? 14.486 32.109 79.007 1.00 28.96 589 ARG E C 1
ATOM 5497 O O . ARG E 1 20 ? 14.456 30.910 78.725 1.00 28.88 589 ARG E O 1
ATOM 5505 N N . ARG E 1 21 ? 14.425 32.564 80.254 1.00 29.69 590 ARG E N 1
ATOM 5506 C CA . ARG E 1 21 ? 14.226 31.674 81.388 1.00 30.47 590 ARG E CA 1
ATOM 5507 C C . ARG E 1 21 ? 12.932 30.876 81.238 1.00 30.89 590 ARG E C 1
ATOM 5508 O O . ARG E 1 21 ? 11.884 31.433 80.903 1.00 30.95 590 ARG E O 1
ATOM 5516 N N . ASN E 1 22 ? 13.024 29.569 81.472 1.00 31.28 591 ASN E N 1
ATOM 5517 C CA . ASN E 1 22 ? 11.890 28.657 81.319 1.00 31.70 591 ASN E CA 1
ATOM 5518 C C . ASN E 1 22 ? 11.426 28.501 79.870 1.00 31.97 591 ASN E C 1
ATOM 5519 O O . ASN E 1 22 ? 10.262 28.194 79.612 1.00 32.07 591 ASN E O 1
ATOM 5524 N N . ASP E 1 23 ? 12.341 28.719 78.931 1.00 32.28 592 ASP E N 1
ATOM 5525 C CA . ASP E 1 23 ? 12.061 28.502 77.514 1.00 32.55 592 ASP E CA 1
ATOM 5526 C C . ASP E 1 23 ? 12.853 27.301 77.005 1.00 32.59 592 ASP E C 1
ATOM 5527 O O . ASP E 1 23 ? 13.839 26.902 77.626 1.00 32.65 592 ASP E O 1
ATOM 5532 N N . PRO E 1 24 ? 12.424 26.720 75.873 1.00 32.60 593 PRO E N 1
ATOM 5533 C CA . PRO E 1 24 ? 13.087 25.536 75.333 1.00 32.61 593 PRO E CA 1
ATOM 5534 C C . PRO E 1 24 ? 14.515 25.836 74.894 1.00 32.58 593 PRO E C 1
ATOM 5535 O O . PRO E 1 24 ? 14.807 26.950 74.459 1.00 32.71 593 PRO E O 1
ATOM 5539 N N . LEU E 1 25 ? 15.391 24.842 75.009 1.00 32.50 594 LEU E N 1
ATOM 5540 C CA . LEU E 1 25 ? 16.798 24.994 74.640 1.00 32.48 594 LEU E CA 1
ATOM 5541 C C . LEU E 1 25 ? 16.974 25.523 73.217 1.00 32.22 594 LEU E C 1
ATOM 5542 O O . LEU E 1 25 ? 16.077 25.399 72.382 1.00 32.03 594 LEU E O 1
ATOM 5547 N N . LEU E 1 26 ? 18.132 26.120 72.952 1.00 32.16 595 LEU E N 1
ATOM 5548 C CA . LEU E 1 26 ? 18.469 26.586 71.613 1.00 32.02 595 LEU E CA 1
ATOM 5549 C C . LEU E 1 26 ? 18.358 25.442 70.623 1.00 31.68 595 LEU E C 1
ATOM 5550 O O . LEU E 1 26 ? 18.885 24.357 70.862 1.00 31.55 595 LEU E O 1
ATOM 5555 N N . THR E 1 27 ? 17.675 25.684 69.511 1.00 31.40 596 THR E N 1
ATOM 5556 C CA . THR E 1 27 ? 17.654 24.714 68.431 1.00 31.03 596 THR E CA 1
ATOM 5557 C C . THR E 1 27 ? 19.007 24.756 67.736 1.00 30.38 596 THR E C 1
ATOM 5558 O O . THR E 1 27 ? 19.332 25.711 67.035 1.00 29.95 596 THR E O 1
ATOM 5562 N N . VAL E 1 28 ? 19.799 23.714 67.956 1.00 29.75 597 VAL E N 1
ATOM 5563 C CA . VAL E 1 28 ? 21.180 23.698 67.512 1.00 29.01 597 VAL E CA 1
ATOM 5564 C C . VAL E 1 28 ? 21.466 22.453 66.678 1.00 28.48 597 VAL E C 1
ATOM 5565 O O . VAL E 1 28 ? 20.746 21.461 66.754 1.00 28.17 597 VAL E O 1
ATOM 5569 N N . LEU E 1 29 ? 22.510 22.524 65.863 1.00 28.15 598 LEU E N 1
ATOM 5570 C CA . LEU E 1 29 ? 22.963 21.374 65.099 1.00 27.90 598 LEU E CA 1
ATOM 5571 C C . LEU E 1 29 ? 24.232 20.828 65.740 1.00 27.40 598 LEU E C 1
ATOM 5572 O O . LEU E 1 29 ? 25.008 21.578 66.332 1.00 27.82 598 LEU E O 1
ATOM 5577 N N . THR E 1 30 ? 24.448 19.526 65.633 1.00 26.17 599 THR E N 1
ATOM 5578 C CA . THR E 1 30 ? 25.715 18.968 66.073 1.00 25.82 599 THR E CA 1
ATOM 5579 C C . THR E 1 30 ? 26.655 18.914 64.881 1.00 25.87 599 THR E C 1
ATOM 5580 O O . THR E 1 30 ? 26.211 18.855 63.743 1.00 25.83 599 THR E O 1
ATOM 5584 N N . GLN E 1 31 ? 27.954 18.945 65.143 1.00 26.40 600 GLN E N 1
ATOM 5585 C CA . GLN E 1 31 ? 28.940 18.988 64.072 1.00 27.24 600 GLN E CA 1
ATOM 5586 C C . GLN E 1 31 ? 29.180 17.626 63.409 1.00 27.92 600 GLN E C 1
ATOM 5587 O O . GLN E 1 31 ? 29.817 17.559 62.356 1.00 28.09 600 GLN E O 1
ATOM 5593 N N . ASP E 1 32 ? 28.662 16.556 64.013 1.00 28.47 601 ASP E N 1
ATOM 5594 C CA . ASP E 1 32 ? 29.005 15.185 63.607 1.00 29.30 601 ASP E CA 1
ATOM 5595 C C . ASP E 1 32 ? 27.860 14.171 63.599 1.00 29.48 601 ASP E C 1
ATOM 5596 O O . ASP E 1 32 ? 27.956 13.144 62.928 1.00 29.82 601 ASP E O 1
ATOM 5601 N N . SER E 1 33 ? 26.798 14.426 64.358 1.00 29.52 602 SER E N 1
ATOM 5602 C CA . SER E 1 33 ? 25.822 13.370 64.644 1.00 29.53 602 SER E CA 1
ATOM 5603 C C . SER E 1 33 ? 24.414 13.551 64.068 1.00 29.44 602 SER E C 1
ATOM 5604 O O . SER E 1 33 ? 23.548 12.705 64.290 1.00 29.31 602 SER E O 1
ATOM 5607 N N . MET E 1 34 ? 24.180 14.636 63.338 1.00 29.24 603 MET E N 1
ATOM 5608 C CA . MET E 1 34 ? 22.886 14.837 62.693 1.00 29.55 603 MET E CA 1
ATOM 5609 C C . MET E 1 34 ? 22.856 14.083 61.370 1.00 29.78 603 MET E C 1
ATOM 5610 O O . MET E 1 34 ? 23.786 14.196 60.573 1.00 29.91 603 MET E O 1
ATOM 5615 N N . THR E 1 35 ? 21.800 13.310 61.131 1.00 30.08 604 THR E N 1
ATOM 5616 C CA . THR E 1 35 ? 21.604 12.706 59.813 1.00 30.28 604 THR E CA 1
ATOM 5617 C C . THR E 1 35 ? 20.856 13.681 58.911 1.00 30.39 604 THR E C 1
ATOM 5618 O O . THR E 1 35 ? 20.517 14.791 59.330 1.00 30.45 604 THR E O 1
ATOM 5622 N N . VAL E 1 36 ? 20.609 13.271 57.671 1.00 30.60 605 VAL E N 1
ATOM 5623 C CA . VAL E 1 36 ? 19.919 14.123 56.706 1.00 30.60 605 VAL E CA 1
ATOM 5624 C C . VAL E 1 36 ? 18.466 14.388 57.103 1.00 30.53 605 VAL E C 1
ATOM 5625 O O . VAL E 1 36 ? 17.987 15.509 56.988 1.00 30.05 605 VAL E O 1
ATOM 5629 N N . GLU E 1 37 ? 17.771 13.360 57.584 1.00 31.01 606 GLU E N 1
ATOM 5630 C CA . GLU E 1 37 ? 16.383 13.536 58.011 1.00 31.28 606 GLU E CA 1
ATOM 5631 C C . GLU E 1 37 ? 16.289 14.283 59.338 1.00 31.17 606 GLU E C 1
ATOM 5632 O O . GLU E 1 37 ? 15.326 15.012 59.581 1.00 31.06 606 GLU E O 1
ATOM 5638 N N . ASP E 1 38 ? 17.295 14.109 60.189 1.00 31.18 607 ASP E N 1
ATOM 5639 C CA . ASP E 1 38 ? 17.361 14.841 61.448 1.00 31.12 607 ASP E CA 1
ATOM 5640 C C . ASP E 1 38 ? 17.283 16.341 61.205 1.00 30.93 607 ASP E C 1
ATOM 5641 O O . ASP E 1 38 ? 16.466 17.035 61.811 1.00 30.86 607 ASP E O 1
ATOM 5646 N N . VAL E 1 39 ? 18.137 16.837 60.315 1.00 30.77 608 VAL E N 1
ATOM 5647 C CA . VAL E 1 39 ? 18.188 18.267 60.028 1.00 30.76 608 VAL E CA 1
ATOM 5648 C C . VAL E 1 39 ? 16.921 18.726 59.315 1.00 30.58 608 VAL E C 1
ATOM 5649 O O . VAL E 1 39 ? 16.364 19.767 59.647 1.00 30.62 608 VAL E O 1
ATOM 5653 N N . GLU E 1 40 ? 16.467 17.933 58.349 1.00 30.57 609 GLU E N 1
ATOM 5654 C CA . GLU E 1 40 ? 15.249 18.237 57.600 1.00 30.77 609 GLU E CA 1
ATOM 5655 C C . GLU E 1 40 ? 14.038 18.438 58.508 1.00 30.85 609 GLU E C 1
ATOM 5656 O O . GLU E 1 40 ? 13.256 19.370 58.315 1.00 30.83 609 GLU E O 1
ATOM 5662 N N . THR E 1 41 ? 13.886 17.555 59.491 1.00 31.13 610 THR E N 1
ATOM 5663 C CA . THR E 1 41 ? 12.779 17.642 60.437 1.00 31.32 610 THR E CA 1
ATOM 5664 C C . THR E 1 41 ? 12.918 18.871 61.327 1.00 31.24 610 THR E C 1
ATOM 5665 O O . THR E 1 41 ? 11.924 19.501 61.690 1.00 31.22 610 THR E O 1
ATOM 5669 N N . ILE E 1 42 ? 14.156 19.206 61.676 1.00 31.21 611 ILE E N 1
ATOM 5670 C CA . ILE E 1 42 ? 14.429 20.410 62.452 1.00 31.15 611 ILE E CA 1
ATOM 5671 C C . ILE E 1 42 ? 14.069 21.644 61.637 1.00 31.05 611 ILE E C 1
ATOM 5672 O O . ILE E 1 42 ? 13.469 22.583 62.153 1.00 30.97 611 ILE E O 1
ATOM 5677 N N . ILE E 1 43 ? 14.421 21.619 60.355 1.00 31.25 612 ILE E N 1
ATOM 5678 C CA . ILE E 1 43 ? 14.081 22.694 59.432 1.00 31.40 612 ILE E CA 1
ATOM 5679 C C . ILE E 1 43 ? 12.569 22.863 59.311 1.00 31.41 612 ILE E C 1
ATOM 5680 O O . ILE E 1 43 ? 12.065 23.986 59.247 1.00 31.53 612 ILE E O 1
ATOM 5685 N N . SER E 1 44 ? 11.852 21.744 59.286 1.00 31.33 613 SER E N 1
ATOM 5686 C CA . SER E 1 44 ? 10.406 21.763 59.088 1.00 31.40 613 SER E CA 1
ATOM 5687 C C . SER E 1 44 ? 9.647 22.223 60.331 1.00 31.36 613 SER E C 1
ATOM 5688 O O . SER E 1 44 ? 8.587 22.840 60.224 1.00 31.44 613 SER E O 1
ATOM 5691 N N . GLU E 1 45 ? 10.193 21.922 61.506 1.00 31.24 614 GLU E N 1
ATOM 5692 C CA . GLU E 1 45 ? 9.525 22.242 62.766 1.00 31.24 614 GLU E CA 1
ATOM 5693 C C . GLU E 1 45 ? 9.926 23.601 63.340 1.00 31.06 614 GLU E C 1
ATOM 5694 O O . GLU E 1 45 ? 9.395 24.026 64.366 1.00 31.12 614 GLU E O 1
ATOM 5700 N N . THR E 1 46 ? 10.858 24.282 62.680 1.00 30.82 615 THR E N 1
ATOM 5701 C CA . THR E 1 46 ? 11.306 25.595 63.136 1.00 30.74 615 THR E CA 1
ATOM 5702 C C . THR E 1 46 ? 11.163 26.658 62.050 1.00 30.54 615 THR E C 1
ATOM 5703 O O . THR E 1 46 ? 10.875 26.346 60.895 1.00 30.46 615 THR E O 1
ATOM 5707 N N . THR E 1 47 ? 11.364 27.916 62.432 1.00 30.42 616 THR E N 1
ATOM 5708 C CA . THR E 1 47 ? 11.311 29.032 61.490 1.00 30.16 616 THR E CA 1
ATOM 5709 C C . THR E 1 47 ? 12.516 29.957 61.661 1.00 29.88 616 THR E C 1
ATOM 5710 O O . THR E 1 47 ? 12.640 30.962 60.961 1.00 29.78 616 THR E O 1
ATOM 5714 N N . TYR E 1 48 ? 13.398 29.608 62.595 1.00 29.55 617 TYR E N 1
ATOM 5715 C CA . TYR E 1 48 ? 14.579 30.417 62.885 1.00 29.22 617 TYR E CA 1
ATOM 5716 C C . TYR E 1 48 ? 15.409 30.669 61.634 1.00 28.83 617 TYR E C 1
ATOM 5717 O O . TYR E 1 48 ? 15.615 29.766 60.828 1.00 28.83 617 TYR E O 1
ATOM 5726 N N . SER E 1 49 ? 15.891 31.898 61.479 1.00 28.36 618 SER E N 1
ATOM 5727 C CA . SER E 1 49 ? 16.716 32.249 60.330 1.00 28.07 618 SER E CA 1
ATOM 5728 C C . SER E 1 49 ? 17.925 31.323 60.209 1.00 27.72 618 SER E C 1
ATOM 5729 O O . SER E 1 49 ? 18.372 31.009 59.106 1.00 27.74 618 SER E O 1
ATOM 5732 N N . GLY E 1 50 ? 18.442 30.878 61.349 1.00 27.10 619 GLY E N 1
ATOM 5733 C CA . GLY E 1 50 ? 19.614 30.019 61.361 1.00 26.17 619 GLY E CA 1
ATOM 5734 C C . GLY E 1 50 ? 19.743 29.216 62.637 1.00 25.67 619 GLY E C 1
ATOM 5735 O O . GLY E 1 50 ? 18.894 29.295 63.522 1.00 25.26 619 GLY E O 1
ATOM 5736 N N . PHE E 1 51 ? 20.818 28.442 62.724 1.00 25.46 620 PHE E N 1
ATOM 5737 C CA . PHE E 1 51 ? 21.051 27.568 63.858 1.00 25.79 620 PHE E CA 1
ATOM 5738 C C . PHE E 1 51 ? 22.528 27.556 64.195 1.00 26.06 620 PHE E C 1
ATOM 5739 O O . PHE E 1 51 ? 23.369 27.487 63.302 1.00 26.59 620 PHE E O 1
ATOM 5747 N N . PRO E 1 52 ? 22.855 27.616 65.488 1.00 26.04 621 PRO E N 1
ATOM 5748 C CA . PRO E 1 52 ? 24.238 27.417 65.868 1.00 26.32 621 PRO E CA 1
ATOM 5749 C C . PRO E 1 52 ? 24.634 25.969 65.623 1.00 26.96 621 PRO E C 1
ATOM 5750 O O . PRO E 1 52 ? 23.775 25.082 65.609 1.00 27.41 621 PRO E O 1
ATOM 5754 N N . VAL E 1 53 ? 25.921 25.724 65.425 1.00 26.98 622 VAL E N 1
ATOM 5755 C CA . VAL E 1 53 ? 26.417 24.357 65.393 1.00 27.21 622 VAL E CA 1
ATOM 5756 C C . VAL E 1 53 ? 27.475 24.184 66.479 1.00 27.15 622 VAL E C 1
ATOM 5757 O O . VAL E 1 53 ? 28.360 25.027 66.639 1.00 26.95 622 VAL E O 1
ATOM 5761 N N . VAL E 1 54 ? 27.344 23.106 67.248 1.00 27.02 623 VAL E N 1
ATOM 5762 C CA . VAL E 1 54 ? 28.242 22.836 68.364 1.00 26.76 623 VAL E CA 1
ATOM 5763 C C . VAL E 1 54 ? 28.905 21.469 68.215 1.00 26.63 623 VAL E C 1
ATOM 5764 O O . VAL E 1 54 ? 28.382 20.590 67.534 1.00 26.63 623 VAL E O 1
ATOM 5768 N N . VAL E 1 55 ? 30.058 21.302 68.857 1.00 26.66 624 VAL E N 1
ATOM 5769 C CA . VAL E 1 55 ? 30.783 20.039 68.842 1.00 26.67 624 VAL E CA 1
ATOM 5770 C C . VAL E 1 55 ? 29.855 18.906 69.252 1.00 27.19 624 VAL E C 1
ATOM 5771 O O . VAL E 1 55 ? 29.752 17.890 68.559 1.00 27.64 624 VAL E O 1
ATOM 5775 N N . SER E 1 56 ? 29.173 19.096 70.377 1.00 27.26 625 SER E N 1
ATOM 5776 C CA . SER E 1 56 ? 28.204 18.133 70.880 1.00 27.25 625 SER E CA 1
ATOM 5777 C C . SER E 1 56 ? 27.192 18.850 71.765 1.00 27.35 625 SER E C 1
ATOM 5778 O O . SER E 1 56 ? 27.466 19.940 72.270 1.00 27.02 625 SER E O 1
ATOM 5781 N N . ARG E 1 57 ? 26.027 18.237 71.953 1.00 27.74 626 ARG E N 1
ATOM 5782 C CA . ARG E 1 57 ? 24.988 18.811 72.801 1.00 28.35 626 ARG E CA 1
ATOM 5783 C C . ARG E 1 57 ? 25.467 18.951 74.243 1.00 28.68 626 ARG E C 1
ATOM 5784 O O . ARG E 1 57 ? 25.052 19.860 74.959 1.00 28.87 626 ARG E O 1
ATOM 5792 N N . GLU E 1 58 ? 26.344 18.045 74.662 1.00 28.94 627 GLU E N 1
ATOM 5793 C CA . GLU E 1 58 ? 26.877 18.053 76.016 1.00 29.25 627 GLU E CA 1
ATOM 5794 C C . GLU E 1 58 ? 27.846 19.206 76.233 1.00 29.24 627 GLU E C 1
ATOM 5795 O O . GLU E 1 58 ? 27.819 19.858 77.275 1.00 29.29 627 GLU E O 1
ATOM 5801 N N . SER E 1 59 ? 28.706 19.452 75.250 1.00 29.42 628 SER E N 1
ATOM 5802 C CA . SER E 1 59 ? 29.720 20.494 75.374 1.00 29.77 628 SER E CA 1
ATOM 5803 C C . SER E 1 59 ? 29.157 21.887 75.093 1.00 29.90 628 SER E C 1
ATOM 5804 O O . SER E 1 59 ? 29.482 22.846 75.793 1.00 29.90 628 SER E O 1
ATOM 5807 N N . GLN E 1 60 ? 28.315 21.988 74.068 1.00 30.14 629 GLN E N 1
ATOM 5808 C CA . GLN E 1 60 ? 27.796 23.275 73.610 1.00 30.52 629 GLN E CA 1
ATOM 5809 C C . GLN E 1 60 ? 28.927 24.205 73.179 1.00 30.56 629 GLN E C 1
ATOM 5810 O O . GLN E 1 60 ? 28.765 25.425 73.143 1.00 30.82 629 GLN E O 1
ATOM 5816 N N . ARG E 1 61 ? 30.074 23.616 72.852 1.00 30.45 630 ARG E N 1
ATOM 5817 C CA . ARG E 1 61 ? 31.214 24.370 72.350 1.00 30.23 630 ARG E CA 1
ATOM 5818 C C . ARG E 1 61 ? 30.984 24.769 70.897 1.00 30.10 630 ARG E C 1
ATOM 5819 O O . ARG E 1 61 ? 30.981 23.923 69.996 1.00 29.96 630 ARG E O 1
ATOM 5827 N N . LEU E 1 62 ? 30.796 26.068 70.688 1.00 29.93 631 LEU E N 1
ATOM 5828 C CA . LEU E 1 62 ? 30.407 26.628 69.395 1.00 29.65 631 LEU E CA 1
ATOM 5829 C C . LEU E 1 62 ? 31.398 26.329 68.277 1.00 29.36 631 LEU E C 1
ATOM 5830 O O . LEU E 1 62 ? 32.584 26.627 68.389 1.00 29.15 631 LEU E O 1
ATOM 5835 N N . VAL E 1 63 ? 30.891 25.746 67.196 1.00 29.48 632 VAL E N 1
ATOM 5836 C CA . VAL E 1 63 ? 31.689 25.478 66.007 1.00 29.15 632 VAL E CA 1
ATOM 5837 C C . VAL E 1 63 ? 31.392 26.510 64.923 1.00 28.90 632 VAL E C 1
ATOM 5838 O O . VAL E 1 63 ? 32.301 27.004 64.258 1.00 29.14 632 VAL E O 1
ATOM 5842 N N . GLY E 1 64 ? 30.119 26.842 64.749 1.00 28.65 633 GLY E N 1
ATOM 5843 C CA . GLY E 1 64 ? 29.733 27.846 63.760 1.00 28.42 633 GLY E CA 1
ATOM 5844 C C . GLY E 1 64 ? 28.265 28.224 63.801 1.00 28.08 633 GLY E C 1
ATOM 5845 O O . GLY E 1 64 ? 27.569 27.956 64.773 1.00 28.27 633 GLY E O 1
ATOM 5846 N N . PHE E 1 65 ? 27.805 28.861 62.733 1.00 28.00 634 PHE E N 1
ATOM 5847 C CA . PHE E 1 65 ? 26.405 29.220 62.565 1.00 27.93 634 PHE E CA 1
ATOM 5848 C C . PHE E 1 65 ? 26.020 28.958 61.108 1.00 28.62 634 PHE E C 1
ATOM 5849 O O . PHE E 1 65 ? 26.714 29.390 60.185 1.00 28.36 634 PHE E O 1
ATOM 5857 N N . VAL E 1 66 ? 24.926 28.235 60.904 1.00 29.05 635 VAL E N 1
ATOM 5858 C CA . VAL E 1 66 ? 24.454 27.950 59.560 1.00 29.63 635 VAL E CA 1
ATOM 5859 C C . VAL E 1 66 ? 23.051 28.523 59.358 1.00 30.12 635 VAL E C 1
ATOM 5860 O O . VAL E 1 66 ? 22.218 28.476 60.261 1.00 30.42 635 VAL E O 1
ATOM 5864 N N . LEU E 1 67 ? 22.806 29.084 58.178 1.00 30.52 636 LEU E N 1
ATOM 5865 C CA . LEU E 1 67 ? 21.508 29.660 57.856 1.00 30.87 636 LEU E CA 1
ATOM 5866 C C . LEU E 1 67 ? 20.555 28.600 57.322 1.00 31.20 636 LEU E C 1
ATOM 5867 O O . LEU E 1 67 ? 20.968 27.672 56.626 1.00 31.20 636 LEU E O 1
ATOM 5872 N N . ARG E 1 68 ? 19.277 28.752 57.649 1.00 31.69 637 ARG E N 1
ATOM 5873 C CA . ARG E 1 68 ? 18.234 27.855 57.164 1.00 32.19 637 ARG E CA 1
ATOM 5874 C C . ARG E 1 68 ? 18.238 27.759 55.639 1.00 32.25 637 ARG E C 1
ATOM 5875 O O . ARG E 1 68 ? 18.088 26.673 55.078 1.00 31.83 637 ARG E O 1
ATOM 5883 N N . ARG E 1 69 ? 18.415 28.903 54.982 1.00 32.50 638 ARG E N 1
ATOM 5884 C CA . ARG E 1 69 ? 18.449 28.973 53.524 1.00 32.70 638 ARG E CA 1
ATOM 5885 C C . ARG E 1 69 ? 19.485 28.022 52.936 1.00 32.58 638 ARG E C 1
ATOM 5886 O O . ARG E 1 69 ? 19.184 27.247 52.029 1.00 32.42 638 ARG E O 1
ATOM 5894 N N . ASP E 1 70 ? 20.706 28.092 53.457 1.00 32.61 639 ASP E N 1
ATOM 5895 C CA . ASP E 1 70 ? 21.817 27.305 52.931 1.00 32.84 639 ASP E CA 1
ATOM 5896 C C . ASP E 1 70 ? 21.634 25.809 53.175 1.00 33.05 639 ASP E C 1
ATOM 5897 O O . ASP E 1 70 ? 21.983 24.994 52.322 1.00 33.15 639 ASP E O 1
ATOM 5902 N N . LEU E 1 71 ? 21.090 25.456 54.337 1.00 33.26 640 LEU E N 1
ATOM 5903 C CA . LEU E 1 71 ? 20.824 24.059 54.668 1.00 33.53 640 LEU E CA 1
ATOM 5904 C C . LEU E 1 71 ? 19.855 23.433 53.673 1.00 33.75 640 LEU E C 1
ATOM 5905 O O . LEU E 1 71 ? 20.086 22.328 53.183 1.00 33.70 640 LEU E O 1
ATOM 5910 N N . ILE E 1 72 ? 18.773 24.148 53.377 1.00 33.96 641 ILE E N 1
ATOM 5911 C CA . ILE E 1 72 ? 17.757 23.656 52.455 1.00 34.51 641 ILE E CA 1
ATOM 5912 C C . ILE E 1 72 ? 18.341 23.385 51.067 1.00 34.93 641 ILE E C 1
ATOM 5913 O O . ILE E 1 72 ? 18.159 22.303 50.510 1.00 34.84 641 ILE E O 1
ATOM 5918 N N . ILE E 1 73 ? 19.054 24.368 50.526 1.00 35.39 642 ILE E N 1
ATOM 5919 C CA . ILE E 1 73 ? 19.646 24.259 49.198 1.00 36.28 642 ILE E CA 1
ATOM 5920 C C . ILE E 1 73 ? 20.690 23.143 49.123 1.00 36.90 642 ILE E C 1
ATOM 5921 O O . ILE E 1 73 ? 20.667 22.325 48.200 1.00 36.91 642 ILE E O 1
ATOM 5926 N N . SER E 1 74 ? 21.596 23.108 50.098 1.00 37.59 643 SER E N 1
ATOM 5927 C CA . SER E 1 74 ? 22.656 22.101 50.126 1.00 38.29 643 SER E CA 1
ATOM 5928 C C . SER E 1 74 ? 22.104 20.680 50.143 1.00 39.02 643 SER E C 1
ATOM 5929 O O . SER E 1 74 ? 22.492 19.842 49.323 1.00 39.06 643 SER E O 1
ATOM 5932 N N . ILE E 1 75 ? 21.198 20.418 51.080 1.00 39.83 644 ILE E N 1
ATOM 5933 C CA . ILE E 1 75 ? 20.612 19.091 51.240 1.00 40.63 644 ILE E CA 1
ATOM 5934 C C . ILE E 1 75 ? 19.835 18.648 49.997 1.00 41.16 644 ILE E C 1
ATOM 5935 O O . ILE E 1 75 ? 19.917 17.489 49.592 1.00 41.10 644 ILE E O 1
ATOM 5940 N N . GLU E 1 76 ? 19.094 19.572 49.392 1.00 41.93 645 GLU E N 1
ATOM 5941 C CA . GLU E 1 76 ? 18.304 19.262 48.201 1.00 42.75 645 GLU E CA 1
ATOM 5942 C C . GLU E 1 76 ? 19.179 18.917 47.001 1.00 43.18 645 GLU E C 1
ATOM 5943 O O . GLU E 1 76 ? 18.846 18.028 46.218 1.00 43.23 645 GLU E O 1
ATOM 5949 N N . ASN E 1 77 ? 20.299 19.620 46.864 1.00 43.93 646 ASN E N 1
ATOM 5950 C CA . ASN E 1 77 ? 21.229 19.377 45.763 1.00 44.73 646 ASN E CA 1
ATOM 5951 C C . ASN E 1 77 ? 22.050 18.102 45.947 1.00 45.35 646 ASN E C 1
ATOM 5952 O O . ASN E 1 77 ? 22.597 17.562 44.984 1.00 45.39 646 ASN E O 1
ATOM 5957 N N . ALA E 1 78 ? 22.130 17.625 47.187 1.00 46.13 647 ALA E N 1
ATOM 5958 C CA . ALA E 1 78 ? 22.905 16.431 47.506 1.00 46.84 647 ALA E CA 1
ATOM 5959 C C . ALA E 1 78 ? 22.184 15.156 47.086 1.00 47.52 647 ALA E C 1
ATOM 5960 O O . ALA E 1 78 ? 22.821 14.156 46.752 1.00 47.70 647 ALA E O 1
ATOM 5962 N N . ARG E 1 79 ? 20.855 15.196 47.104 1.00 48.32 648 ARG E N 1
ATOM 5963 C CA . ARG E 1 79 ? 20.045 14.053 46.694 1.00 49.15 648 ARG E CA 1
ATOM 5964 C C . ARG E 1 79 ? 19.945 13.989 45.174 1.00 49.45 648 ARG E C 1
ATOM 5965 O O . ARG E 1 79 ? 19.538 12.977 44.605 1.00 49.48 648 ARG E O 1
ATOM 5973 N N . LYS E 1 80 ? 20.329 15.084 44.530 1.00 49.82 649 LYS E N 1
ATOM 5974 C CA . LYS E 1 80 ? 20.174 15.249 43.094 1.00 50.17 649 LYS E CA 1
ATOM 5975 C C . LYS E 1 80 ? 21.490 14.962 42.383 1.00 50.26 649 LYS E C 1
ATOM 5976 O O . LYS E 1 80 ? 21.631 15.221 41.187 1.00 50.33 649 LYS E O 1
ATOM 5982 N N . LYS E 1 81 ? 22.448 14.406 43.116 1.00 50.31 650 LYS E N 1
ATOM 5983 C CA . LYS E 1 81 ? 23.826 14.396 42.650 1.00 50.36 650 LYS E CA 1
ATOM 5984 C C . LYS E 1 81 ? 24.403 13.012 42.365 1.00 50.39 650 LYS E C 1
ATOM 5985 O O . LYS E 1 81 ? 25.527 12.897 41.864 1.00 50.40 650 LYS E O 1
ATOM 5991 N N . GLN E 1 82 ? 23.644 11.970 42.687 1.00 50.41 651 GLN E N 1
ATOM 5992 C CA . GLN E 1 82 ? 24.155 10.603 42.617 1.00 50.41 651 GLN E CA 1
ATOM 5993 C C . GLN E 1 82 ? 25.564 10.483 43.196 1.00 50.24 651 GLN E C 1
ATOM 5994 O O . GLN E 1 82 ? 26.513 10.129 42.494 1.00 50.21 651 GLN E O 1
ATOM 6000 N N . ASP E 1 83 ? 25.684 10.807 44.479 1.00 50.00 652 ASP E N 1
ATOM 6001 C CA . ASP E 1 83 ? 26.823 10.413 45.283 1.00 49.77 652 ASP E CA 1
ATOM 6002 C C . ASP E 1 83 ? 26.309 9.262 46.125 1.00 49.48 652 ASP E C 1
ATOM 6003 O O . ASP E 1 83 ? 27.048 8.650 46.895 1.00 49.45 652 ASP E O 1
ATOM 6008 N N . GLY E 1 84 ? 25.014 8.998 45.972 1.00 49.12 653 GLY E N 1
ATOM 6009 C CA . GLY E 1 84 ? 24.313 7.995 46.758 1.00 48.68 653 GLY E CA 1
ATOM 6010 C C . GLY E 1 84 ? 23.750 8.520 48.068 1.00 48.35 653 GLY E C 1
ATOM 6011 O O . GLY E 1 84 ? 23.511 7.746 48.992 1.00 48.41 653 GLY E O 1
ATOM 6012 N N . VAL E 1 85 ? 23.529 9.831 48.156 1.00 47.97 654 VAL E N 1
ATOM 6013 C CA . VAL E 1 85 ? 23.025 10.437 49.393 1.00 47.49 654 VAL E CA 1
ATOM 6014 C C . VAL E 1 85 ? 21.565 10.098 49.678 1.00 47.08 654 VAL E C 1
ATOM 6015 O O . VAL E 1 85 ? 20.690 10.281 48.825 1.00 47.08 654 VAL E O 1
ATOM 6019 N N . VAL E 1 86 ? 21.328 9.616 50.899 1.00 46.61 655 VAL E N 1
ATOM 6020 C CA . VAL E 1 86 ? 20.002 9.208 51.358 1.00 46.20 655 VAL E CA 1
ATOM 6021 C C . VAL E 1 86 ? 19.589 9.918 52.652 1.00 45.91 655 VAL E C 1
ATOM 6022 O O . VAL E 1 86 ? 20.299 10.792 53.152 1.00 45.77 655 VAL E O 1
ATOM 6026 N N . SER E 1 87 ? 18.442 9.515 53.193 1.00 45.60 656 SER E N 1
ATOM 6027 C CA . SER E 1 87 ? 17.840 10.162 54.358 1.00 45.23 656 SER E CA 1
ATOM 6028 C C . SER E 1 87 ? 18.627 9.931 55.648 1.00 44.75 656 SER E C 1
ATOM 6029 O O . SER E 1 87 ? 18.519 10.703 56.603 1.00 45.31 656 SER E O 1
ATOM 6032 N N . THR E 1 88 ? 19.425 8.872 55.668 1.00 44.04 657 THR E N 1
ATOM 6033 C CA . THR E 1 88 ? 20.118 8.455 56.879 1.00 43.23 657 THR E CA 1
ATOM 6034 C C . THR E 1 88 ? 21.626 8.632 56.770 1.00 42.04 657 THR E C 1
ATOM 6035 O O . THR E 1 88 ? 22.388 7.896 57.406 1.00 42.57 657 THR E O 1
ATOM 6039 N N . SER E 1 89 ? 22.054 9.585 55.950 1.00 39.96 658 SER E N 1
ATOM 6040 C CA . SER E 1 89 ? 23.472 9.887 55.813 1.00 38.24 658 SER E CA 1
ATOM 6041 C C . SER E 1 89 ? 23.880 10.892 56.880 1.00 36.88 658 SER E C 1
ATOM 6042 O O . SER E 1 89 ? 23.135 11.823 57.175 1.00 36.93 658 SER E O 1
ATOM 6045 N N . ILE E 1 90 ? 25.060 10.705 57.458 1.00 35.15 659 ILE E N 1
ATOM 6046 C CA . ILE E 1 90 ? 25.555 11.635 58.466 1.00 33.54 659 ILE E CA 1
ATOM 6047 C C . ILE E 1 90 ? 25.966 12.964 57.843 1.00 32.31 659 ILE E C 1
ATOM 6048 O O . ILE E 1 90 ? 26.714 13.005 56.864 1.00 32.11 659 ILE E O 1
ATOM 6053 N N . ILE E 1 91 ? 25.447 14.050 58.406 1.00 30.84 660 ILE E N 1
ATOM 6054 C CA . ILE E 1 91 ? 25.866 15.389 58.020 1.00 29.34 660 ILE E CA 1
ATOM 6055 C C . ILE E 1 91 ? 26.948 15.861 58.972 1.00 28.20 660 ILE E C 1
ATOM 6056 O O . ILE E 1 91 ? 26.785 15.789 60.189 1.00 27.84 660 ILE E O 1
ATOM 6061 N N . TYR E 1 92 ? 28.059 16.333 58.421 1.00 27.09 661 TYR E N 1
ATOM 6062 C CA . TYR E 1 92 ? 29.096 16.932 59.249 1.00 26.15 661 TYR E CA 1
ATOM 6063 C C . TYR E 1 92 ? 29.558 18.288 58.727 1.00 25.57 661 TYR E C 1
ATOM 6064 O O . TYR E 1 92 ? 29.574 18.538 57.522 1.00 25.37 661 TYR E O 1
ATOM 6073 N N . PHE E 1 93 ? 29.920 19.157 59.663 1.00 25.02 662 PHE E N 1
ATOM 6074 C CA . PHE E 1 93 ? 30.411 20.482 59.356 1.00 25.08 662 PHE E CA 1
ATOM 6075 C C . PHE E 1 93 ? 31.896 20.553 59.664 1.00 25.22 662 PHE E C 1
ATOM 6076 O O . PHE E 1 93 ? 32.510 21.613 59.556 1.00 25.60 662 PHE E O 1
ATOM 6084 N N . THR E 1 94 ? 32.472 19.426 60.071 1.00 25.09 663 THR E N 1
ATOM 6085 C CA . THR E 1 94 ? 33.916 19.355 60.253 1.00 25.14 663 THR E CA 1
ATOM 6086 C C . THR E 1 94 ? 34.567 19.244 58.881 1.00 25.21 663 THR E C 1
ATOM 6087 O O . THR E 1 94 ? 33.875 19.055 57.883 1.00 25.17 663 THR E O 1
ATOM 6091 N N . GLU E 1 95 ? 35.889 19.381 58.828 1.00 25.33 664 GLU E N 1
ATOM 6092 C CA . GLU E 1 95 ? 36.608 19.242 57.566 1.00 25.53 664 GLU E CA 1
ATOM 6093 C C . GLU E 1 95 ? 36.519 17.804 57.061 1.00 25.19 664 GLU E C 1
ATOM 6094 O O . GLU E 1 95 ? 36.426 17.556 55.860 1.00 24.85 664 GLU E O 1
ATOM 6100 N N . HIS E 1 96 ? 36.540 16.857 57.992 1.00 24.63 665 HIS E N 1
ATOM 6101 C CA . HIS E 1 96 ? 36.506 15.454 57.628 1.00 24.03 665 HIS E CA 1
ATOM 6102 C C . HIS E 1 96 ? 35.428 14.697 58.378 1.00 23.69 665 HIS E C 1
ATOM 6103 O O . HIS E 1 96 ? 34.992 15.107 59.456 1.00 23.34 665 HIS E O 1
ATOM 6110 N N . SER E 1 97 ? 35.006 13.585 57.786 1.00 23.50 666 SER E N 1
ATOM 6111 C CA . SER E 1 97 ? 33.946 12.753 58.335 1.00 22.87 666 SER E CA 1
ATOM 6112 C C . SER E 1 97 ? 34.343 12.172 59.685 1.00 22.50 666 SER E C 1
ATOM 6113 O O . SER E 1 97 ? 35.523 11.946 59.938 1.00 22.19 666 SER E O 1
ATOM 6116 N N . PRO E 1 98 ? 33.354 11.949 60.565 1.00 22.37 667 PRO E N 1
ATOM 6117 C CA . PRO E 1 98 ? 33.601 11.238 61.809 1.00 22.58 667 PRO E CA 1
ATOM 6118 C C . PRO E 1 98 ? 33.898 9.771 61.520 1.00 22.63 667 PRO E C 1
ATOM 6119 O O . PRO E 1 98 ? 33.491 9.261 60.477 1.00 22.71 667 PRO E O 1
ATOM 6123 N N . PRO E 1 99 ? 34.624 9.101 62.425 1.00 22.66 668 PRO E N 1
ATOM 6124 C CA . PRO E 1 99 ? 34.876 7.669 62.281 1.00 22.75 668 PRO E CA 1
ATOM 6125 C C . PRO E 1 99 ? 33.566 6.904 62.160 1.00 22.88 668 PRO E C 1
ATOM 6126 O O . PRO E 1 99 ? 32.773 6.887 63.102 1.00 23.17 668 PRO E O 1
ATOM 6130 N N . LEU E 1 100 ? 33.343 6.287 61.005 1.00 23.01 669 LEU E N 1
ATOM 6131 C CA . LEU E 1 100 ? 32.131 5.511 60.760 1.00 23.18 669 LEU E CA 1
ATOM 6132 C C . LEU E 1 100 ? 32.495 4.082 60.377 1.00 23.43 669 LEU E C 1
ATOM 6133 O O . LEU E 1 100 ? 33.599 3.836 59.889 1.00 24.07 669 LEU E O 1
ATOM 6138 N N . PRO E 1 101 ? 31.577 3.127 60.604 1.00 23.38 670 PRO E N 1
ATOM 6139 C CA . PRO E 1 101 ? 31.828 1.776 60.095 1.00 23.25 670 PRO E CA 1
ATOM 6140 C C . PRO E 1 101 ? 31.711 1.751 58.574 1.00 23.09 670 PRO E C 1
ATOM 6141 O O . PRO E 1 101 ? 30.939 2.524 58.010 1.00 22.89 670 PRO E O 1
ATOM 6145 N N . PRO E 1 102 ? 32.470 0.861 57.913 1.00 23.31 671 PRO E N 1
ATOM 6146 C CA . PRO E 1 102 ? 32.560 0.800 56.451 1.00 22.99 671 PRO E CA 1
ATOM 6147 C C . PRO E 1 102 ? 31.210 0.696 55.742 1.00 22.83 671 PRO E C 1
ATOM 6148 O O . PRO E 1 102 ? 31.027 1.287 54.675 1.00 22.71 671 PRO E O 1
ATOM 6152 N N . TYR E 1 103 ? 30.275 -0.042 56.335 1.00 22.64 672 TYR E N 1
ATOM 6153 C CA . TYR E 1 103 ? 29.000 -0.346 55.679 1.00 22.69 672 TYR E CA 1
ATOM 6154 C C . TYR E 1 103 ? 28.005 0.812 55.658 1.00 22.76 672 TYR E C 1
ATOM 6155 O O . TYR E 1 103 ? 26.956 0.718 55.027 1.00 22.35 672 TYR E O 1
ATOM 6164 N N . THR E 1 104 ? 28.342 1.894 56.356 1.00 23.40 673 THR E N 1
ATOM 6165 C CA . THR E 1 104 ? 27.490 3.076 56.456 1.00 23.72 673 THR E CA 1
ATOM 6166 C C . THR E 1 104 ? 27.389 3.822 55.119 1.00 23.80 673 THR E C 1
ATOM 6167 O O . THR E 1 104 ? 28.375 3.939 54.398 1.00 23.80 673 THR E O 1
ATOM 6171 N N . PRO E 1 105 ? 26.186 4.320 54.783 1.00 23.89 674 PRO E N 1
ATOM 6172 C CA . PRO E 1 105 ? 25.961 5.102 53.565 1.00 23.94 674 PRO E CA 1
ATOM 6173 C C . PRO E 1 105 ? 26.845 6.344 53.495 1.00 24.02 674 PRO E C 1
ATOM 6174 O O . PRO E 1 105 ? 27.174 6.918 54.532 1.00 24.30 674 PRO E O 1
ATOM 6178 N N . PRO E 1 106 ? 27.230 6.755 52.274 1.00 23.97 675 PRO E N 1
ATOM 6179 C CA . PRO E 1 106 ? 28.058 7.940 52.045 1.00 23.78 675 PRO E CA 1
ATOM 6180 C C . PRO E 1 106 ? 27.546 9.150 52.808 1.00 23.40 675 PRO E C 1
ATOM 6181 O O . PRO E 1 106 ? 26.339 9.319 52.963 1.00 23.34 675 PRO E O 1
ATOM 6185 N N . THR E 1 107 ? 28.466 9.984 53.280 1.00 23.44 676 THR E N 1
ATOM 6186 C CA . THR E 1 107 ? 28.112 11.133 54.114 1.00 23.18 676 THR E CA 1
ATOM 6187 C C . THR E 1 107 ? 27.936 12.406 53.306 1.00 23.12 676 THR E C 1
ATOM 6188 O O . THR E 1 107 ? 28.200 12.431 52.110 1.00 22.93 676 THR E O 1
ATOM 6192 N N . LEU E 1 108 ? 27.504 13.469 53.978 1.00 23.82 677 LEU E N 1
ATOM 6193 C CA . LEU E 1 108 ? 27.334 14.770 53.341 1.00 23.95 677 LEU E CA 1
ATOM 6194 C C . LEU E 1 108 ? 28.065 15.849 54.137 1.00 24.17 677 LEU E C 1
ATOM 6195 O O . LEU E 1 108 ? 27.702 16.147 55.273 1.00 24.17 677 LEU E O 1
ATOM 6200 N N . LYS E 1 109 ? 29.093 16.432 53.528 1.00 24.41 678 LYS E N 1
ATOM 6201 C CA . LYS E 1 109 ? 29.844 17.523 54.136 1.00 24.11 678 LYS E CA 1
ATOM 6202 C C . LYS E 1 109 ? 29.149 18.845 53.850 1.00 23.95 678 LYS E C 1
ATOM 6203 O O . LYS E 1 109 ? 28.797 19.123 52.711 1.00 24.03 678 LYS E O 1
ATOM 6209 N N . LEU E 1 110 ? 28.941 19.654 54.886 1.00 24.05 679 LEU E N 1
ATOM 6210 C CA . LEU E 1 110 ? 28.278 20.947 54.724 1.00 23.76 679 LEU E CA 1
ATOM 6211 C C . LEU E 1 110 ? 29.068 22.073 55.373 1.00 23.85 679 LEU E C 1
ATOM 6212 O O . LEU E 1 110 ? 28.503 23.100 55.750 1.00 23.98 679 LEU E O 1
ATOM 6217 N N . ARG E 1 111 ? 30.375 21.880 55.504 1.00 23.86 680 ARG E N 1
ATOM 6218 C CA . ARG E 1 111 ? 31.233 22.901 56.088 1.00 23.90 680 ARG E CA 1
ATOM 6219 C C . ARG E 1 111 ? 31.211 24.155 55.231 1.00 24.04 680 ARG E C 1
ATOM 6220 O O . ARG E 1 111 ? 31.291 25.267 55.741 1.00 24.31 680 ARG E O 1
ATOM 6228 N N . ASN E 1 112 ? 31.079 23.965 53.924 1.00 24.77 681 ASN E N 1
ATOM 6229 C CA . ASN E 1 112 ? 31.133 25.066 52.969 1.00 25.31 681 ASN E CA 1
ATOM 6230 C C . ASN E 1 112 ? 29.922 26.001 53.011 1.00 25.62 681 ASN E C 1
ATOM 6231 O O . ASN E 1 112 ? 29.832 26.938 52.222 1.00 25.95 681 ASN E O 1
ATOM 6236 N N . ILE E 1 113 ? 28.986 25.738 53.918 1.00 26.01 682 ILE E N 1
ATOM 6237 C CA . ILE E 1 113 ? 27.863 26.647 54.127 1.00 26.37 682 ILE E CA 1
ATOM 6238 C C . ILE E 1 113 ? 27.785 27.089 55.581 1.00 26.73 682 ILE E C 1
ATOM 6239 O O . ILE E 1 113 ? 26.833 27.754 55.989 1.00 27.02 682 ILE E O 1
ATOM 6244 N N . LEU E 1 114 ? 28.805 26.724 56.354 1.00 27.03 683 LEU E N 1
ATOM 6245 C CA . LEU E 1 114 ? 28.886 27.105 57.759 1.00 27.22 683 LEU E CA 1
ATOM 6246 C C . LEU E 1 114 ? 29.679 28.399 57.939 1.00 27.59 683 LEU E C 1
ATOM 6247 O O . LEU E 1 114 ? 30.760 28.559 57.373 1.00 27.67 683 LEU E O 1
ATOM 6252 N N . ASP E 1 115 ? 29.136 29.319 58.730 1.00 27.89 684 ASP E N 1
ATOM 6253 C CA . ASP E 1 115 ? 29.875 30.500 59.142 1.00 28.08 684 ASP E CA 1
ATOM 6254 C C . ASP E 1 115 ? 30.798 30.111 60.288 1.00 27.96 684 ASP E C 1
ATOM 6255 O O . ASP E 1 115 ? 30.362 29.990 61.427 1.00 28.24 684 ASP E O 1
ATOM 6260 N N . LEU E 1 116 ? 32.074 29.909 59.979 1.00 27.78 685 LEU E N 1
ATOM 6261 C CA . LEU E 1 116 ? 33.054 29.512 60.983 1.00 27.68 685 LEU E CA 1
ATOM 6262 C C . LEU E 1 116 ? 33.481 30.688 61.859 1.00 27.56 685 LEU E C 1
ATOM 6263 O O . LEU E 1 116 ? 34.197 30.509 62.844 1.00 27.59 685 LEU E O 1
ATOM 6268 N N . SER E 1 117 ? 33.035 31.889 61.497 1.00 27.40 686 SER E N 1
ATOM 6269 C CA . SER E 1 117 ? 33.384 33.101 62.237 1.00 27.10 686 SER E CA 1
ATOM 6270 C C . SER E 1 117 ? 32.156 33.877 62.718 1.00 26.72 686 SER E C 1
ATOM 6271 O O . SER E 1 117 ? 32.019 35.064 62.427 1.00 26.71 686 SER E O 1
ATOM 6274 N N . PRO E 1 118 ? 31.261 33.220 63.471 1.00 26.45 687 PRO E N 1
ATOM 6275 C CA . PRO E 1 118 ? 30.101 33.975 63.917 1.00 26.29 687 PRO E CA 1
ATOM 6276 C C . PRO E 1 118 ? 30.494 34.871 65.085 1.00 25.95 687 PRO E C 1
ATOM 6277 O O . PRO E 1 118 ? 31.377 34.513 65.864 1.00 25.92 687 PRO E O 1
ATOM 6281 N N . PHE E 1 119 ? 29.871 36.038 65.196 1.00 25.76 688 PHE E N 1
ATOM 6282 C CA . PHE E 1 119 ? 30.255 36.970 66.250 1.00 25.69 688 PHE E CA 1
ATOM 6283 C C . PHE E 1 119 ? 29.637 36.577 67.584 1.00 25.34 688 PHE E C 1
ATOM 6284 O O . PHE E 1 119 ? 28.432 36.344 67.681 1.00 25.31 688 PHE E O 1
ATOM 6292 N N . THR E 1 120 ? 30.474 36.487 68.608 1.00 25.13 689 THR E N 1
ATOM 6293 C CA . THR E 1 120 ? 30.004 36.076 69.920 1.00 25.15 689 THR E CA 1
ATOM 6294 C C . THR E 1 120 ? 30.268 37.134 70.981 1.00 24.83 689 THR E C 1
ATOM 6295 O O . THR E 1 120 ? 31.203 37.925 70.879 1.00 24.82 689 THR E O 1
ATOM 6299 N N . VAL E 1 121 ? 29.424 37.133 72.000 1.00 24.52 690 VAL E N 1
ATOM 6300 C CA . VAL E 1 121 ? 29.553 38.046 73.120 1.00 24.32 690 VAL E CA 1
ATOM 6301 C C . VAL E 1 121 ? 29.333 37.244 74.396 1.00 23.66 690 VAL E C 1
ATOM 6302 O O . VAL E 1 121 ? 28.526 36.322 74.408 1.00 23.59 690 VAL E O 1
ATOM 6306 N N . THR E 1 122 ? 30.068 37.571 75.454 1.00 23.44 691 THR E N 1
ATOM 6307 C CA . THR E 1 122 ? 29.889 36.889 76.738 1.00 23.15 691 THR E CA 1
ATOM 6308 C C . THR E 1 122 ? 28.612 37.362 77.422 1.00 22.73 691 THR E C 1
ATOM 6309 O O . THR E 1 122 ? 28.164 38.484 77.204 1.00 22.64 691 THR E O 1
ATOM 6313 N N . ASP E 1 123 ? 28.039 36.503 78.257 1.00 22.55 692 ASP E N 1
ATOM 6314 C CA . ASP E 1 123 ? 26.773 36.793 78.924 1.00 22.51 692 ASP E CA 1
ATOM 6315 C C . ASP E 1 123 ? 26.831 38.002 79.866 1.00 22.29 692 ASP E C 1
ATOM 6316 O O . ASP E 1 123 ? 25.805 38.620 80.161 1.00 21.90 692 ASP E O 1
ATOM 6321 N N . LEU E 1 124 ? 28.030 38.338 80.331 1.00 22.06 693 LEU E N 1
ATOM 6322 C CA . LEU E 1 124 ? 28.206 39.452 81.254 1.00 22.16 693 LEU E CA 1
ATOM 6323 C C . LEU E 1 124 ? 28.404 40.773 80.525 1.00 22.19 693 LEU E C 1
ATOM 6324 O O . LEU E 1 124 ? 28.566 41.814 81.157 1.00 22.29 693 LEU E O 1
ATOM 6329 N N . THR E 1 125 ? 28.400 40.732 79.197 1.00 22.19 694 THR E N 1
ATOM 6330 C CA . THR E 1 125 ? 28.560 41.943 78.411 1.00 22.35 694 THR E CA 1
ATOM 6331 C C . THR E 1 125 ? 27.300 42.779 78.526 1.00 22.60 694 THR E C 1
ATOM 6332 O O . THR E 1 125 ? 26.207 42.284 78.256 1.00 22.88 694 THR E O 1
ATOM 6336 N N . PRO E 1 126 ? 27.450 44.046 78.946 1.00 22.61 695 PRO E N 1
ATOM 6337 C CA . PRO E 1 126 ? 26.339 44.985 79.026 1.00 22.82 695 PRO E CA 1
ATOM 6338 C C . PRO E 1 126 ? 25.715 45.241 77.658 1.00 23.07 695 PRO E C 1
ATOM 6339 O O . PRO E 1 126 ? 26.430 45.349 76.665 1.00 23.23 695 PRO E O 1
ATOM 6343 N N . MET E 1 127 ? 24.390 45.335 77.618 1.00 23.48 696 MET E N 1
ATOM 6344 C CA . MET E 1 127 ? 23.660 45.525 76.371 1.00 23.97 696 MET E CA 1
ATOM 6345 C C . MET E 1 127 ? 24.076 46.780 75.622 1.00 24.76 696 MET E C 1
ATOM 6346 O O . MET E 1 127 ? 24.030 46.820 74.394 1.00 25.14 696 MET E O 1
ATOM 6351 N N . GLU E 1 128 ? 24.470 47.808 76.366 1.00 25.60 697 GLU E N 1
ATOM 6352 C CA . GLU E 1 128 ? 24.986 49.029 75.767 1.00 26.34 697 GLU E CA 1
ATOM 6353 C C . GLU E 1 128 ? 26.049 48.661 74.739 1.00 26.32 697 GLU E C 1
ATOM 6354 O O . GLU E 1 128 ? 25.999 49.096 73.589 1.00 26.27 697 GLU E O 1
ATOM 6360 N N . ILE E 1 129 ? 27.001 47.837 75.164 1.00 26.47 698 ILE E N 1
ATOM 6361 C CA . ILE E 1 129 ? 28.091 47.409 74.300 1.00 26.53 698 ILE E CA 1
ATOM 6362 C C . ILE E 1 129 ? 27.583 46.549 73.148 1.00 26.45 698 ILE E C 1
ATOM 6363 O O . ILE E 1 129 ? 28.009 46.723 72.004 1.00 26.92 698 ILE E O 1
ATOM 6368 N N . VAL E 1 130 ? 26.668 45.630 73.451 1.00 25.85 699 VAL E N 1
ATOM 6369 C CA . VAL E 1 130 ? 26.069 44.771 72.432 1.00 25.32 699 VAL E CA 1
ATOM 6370 C C . VAL E 1 130 ? 25.408 45.591 71.323 1.00 25.26 699 VAL E C 1
ATOM 6371 O O . VAL E 1 130 ? 25.649 45.359 70.139 1.00 24.92 699 VAL E O 1
ATOM 6375 N N . VAL E 1 131 ? 24.573 46.551 71.713 1.00 25.35 700 VAL E N 1
ATOM 6376 C CA . VAL E 1 131 ? 23.930 47.444 70.756 1.00 25.45 700 VAL E CA 1
ATOM 6377 C C . VAL E 1 131 ? 24.979 48.134 69.899 1.00 25.71 700 VAL E C 1
ATOM 6378 O O . VAL E 1 131 ? 24.861 48.182 68.674 1.00 25.76 700 VAL E O 1
ATOM 6382 N N . ASP E 1 132 ? 26.012 48.653 70.556 1.00 26.07 701 ASP E N 1
ATOM 6383 C CA . ASP E 1 132 ? 27.103 49.336 69.873 1.00 26.53 701 ASP E CA 1
ATOM 6384 C C . ASP E 1 132 ? 27.768 48.428 68.848 1.00 26.51 701 ASP E C 1
ATOM 6385 O O . ASP E 1 132 ? 28.003 48.835 67.709 1.00 26.68 701 ASP E O 1
ATOM 6390 N N . ILE E 1 133 ? 28.069 47.199 69.258 1.00 26.27 702 ILE E N 1
ATOM 6391 C CA . ILE E 1 133 ? 28.674 46.214 68.368 1.00 26.34 702 ILE E CA 1
ATOM 6392 C C . ILE E 1 133 ? 27.768 45.936 67.172 1.00 26.24 702 ILE E C 1
ATOM 6393 O O . ILE E 1 133 ? 28.223 45.915 66.030 1.00 25.95 702 ILE E O 1
ATOM 6398 N N . PHE E 1 134 ? 26.485 45.723 67.448 1.00 26.44 703 PHE E N 1
ATOM 6399 C CA . PHE E 1 134 ? 25.499 45.478 66.402 1.00 26.71 703 PHE E CA 1
ATOM 6400 C C . PHE E 1 134 ? 25.445 46.645 65.433 1.00 27.30 703 PHE E C 1
ATOM 6401 O O . PHE E 1 134 ? 25.393 46.451 64.221 1.00 27.38 703 PHE E O 1
ATOM 6409 N N . ARG E 1 135 ? 25.460 47.859 65.978 1.00 28.20 704 ARG E N 1
ATOM 6410 C CA . ARG E 1 135 ? 25.379 49.066 65.167 1.00 28.85 704 ARG E CA 1
ATOM 6411 C C . ARG E 1 135 ? 26.656 49.304 64.363 1.00 28.78 704 ARG E C 1
ATOM 6412 O O . ARG E 1 135 ? 26.596 49.715 63.207 1.00 29.13 704 ARG E O 1
ATOM 6420 N N . LYS E 1 136 ? 27.807 49.040 64.971 1.00 28.52 705 LYS E N 1
ATOM 6421 C CA . LYS E 1 136 ? 29.086 49.317 64.317 1.00 28.44 705 LYS E CA 1
ATOM 6422 C C . LYS E 1 136 ? 29.502 48.266 63.286 1.00 28.18 705 LYS E C 1
ATOM 6423 O O . LYS E 1 136 ? 30.183 48.587 62.314 1.00 28.44 705 LYS E O 1
ATOM 6429 N N . LEU E 1 137 ? 29.093 47.019 63.495 1.00 27.97 706 LEU E N 1
ATOM 6430 C CA . LEU E 1 137 ? 29.466 45.931 62.592 1.00 27.59 706 LEU E CA 1
ATOM 6431 C C . LEU E 1 137 ? 28.294 45.480 61.730 1.00 27.37 706 LEU E C 1
ATOM 6432 O O . LEU E 1 137 ? 28.444 44.606 60.878 1.00 27.47 706 LEU E O 1
ATOM 6437 N N . GLY E 1 138 ? 27.129 46.072 61.964 1.00 27.39 707 GLY E N 1
ATOM 6438 C CA . GLY E 1 138 ? 25.927 45.747 61.202 1.00 27.54 707 GLY E CA 1
ATOM 6439 C C . GLY E 1 138 ? 25.586 44.275 61.237 1.00 27.62 707 GLY E C 1
ATOM 6440 O O . GLY E 1 138 ? 25.351 43.665 60.196 1.00 27.90 707 GLY E O 1
ATOM 6441 N N . LEU E 1 139 ? 25.557 43.707 62.443 1.00 27.72 708 LEU E N 1
ATOM 6442 C CA . LEU E 1 139 ? 25.333 42.274 62.637 1.00 27.47 708 LEU E CA 1
ATOM 6443 C C . LEU E 1 139 ? 23.883 41.861 62.426 1.00 27.35 708 LEU E C 1
ATOM 6444 O O . LEU E 1 139 ? 22.965 42.626 62.691 1.00 27.25 708 LEU E O 1
ATOM 6449 N N . ARG E 1 140 ? 23.689 40.629 61.973 1.00 27.92 709 ARG E N 1
ATOM 6450 C CA . ARG E 1 140 ? 22.355 40.047 61.847 1.00 28.19 709 ARG E CA 1
ATOM 6451 C C . ARG E 1 140 ? 21.971 39.315 63.132 1.00 27.80 709 ARG E C 1
ATOM 6452 O O . ARG E 1 140 ? 20.800 39.260 63.510 1.00 27.98 709 ARG E O 1
ATOM 6460 N N . GLN E 1 141 ? 22.967 38.754 63.805 1.00 27.10 710 GLN E N 1
ATOM 6461 C CA . GLN E 1 141 ? 22.750 38.126 65.097 1.00 26.68 710 GLN E CA 1
ATOM 6462 C C . GLN E 1 141 ? 24.064 37.949 65.832 1.00 26.26 710 GLN E C 1
ATOM 6463 O O . GLN E 1 141 ? 25.138 38.036 65.248 1.00 26.45 710 GLN E O 1
ATOM 6469 N N . CYS E 1 142 ? 23.964 37.698 67.125 1.00 26.24 711 CYS E N 1
ATOM 6470 C CA . CYS E 1 142 ? 25.128 37.509 67.962 1.00 26.05 711 CYS E CA 1
ATOM 6471 C C . CYS E 1 142 ? 24.885 36.284 68.821 1.00 25.55 711 CYS E C 1
ATOM 6472 O O . CYS E 1 142 ? 23.755 36.022 69.231 1.00 25.74 711 CYS E O 1
ATOM 6475 N N . LEU E 1 143 ? 25.940 35.529 69.088 1.00 24.84 712 LEU E N 1
ATOM 6476 C CA . LEU E 1 143 ? 25.821 34.370 69.956 1.00 24.38 712 LEU E CA 1
ATOM 6477 C C . LEU E 1 143 ? 26.416 34.674 71.316 1.00 24.02 712 LEU E C 1
ATOM 6478 O O . LEU E 1 143 ? 27.500 35.238 71.419 1.00 24.21 712 LEU E O 1
ATOM 6483 N N . VAL E 1 144 ? 25.691 34.310 72.363 1.00 23.78 713 VAL E N 1
ATOM 6484 C CA . VAL E 1 144 ? 26.125 34.603 73.718 1.00 23.55 713 VAL E CA 1
ATOM 6485 C C . VAL E 1 144 ? 26.771 33.385 74.357 1.00 23.58 713 VAL E C 1
ATOM 6486 O O . VAL E 1 144 ? 26.165 32.316 74.419 1.00 23.48 713 VAL E O 1
ATOM 6490 N N . THR E 1 145 ? 28.000 33.554 74.836 1.00 23.69 714 THR E N 1
ATOM 6491 C CA . THR E 1 145 ? 28.733 32.458 75.455 1.00 23.96 714 THR E CA 1
ATOM 6492 C C . THR E 1 145 ? 28.973 32.702 76.936 1.00 23.97 714 THR E C 1
ATOM 6493 O O . THR E 1 145 ? 28.870 33.826 77.419 1.00 24.11 714 THR E O 1
ATOM 6497 N N . HIS E 1 146 ? 29.292 31.630 77.649 1.00 23.92 715 HIS E N 1
ATOM 6498 C CA . HIS E 1 146 ? 29.754 31.724 79.020 1.00 23.72 715 HIS E CA 1
ATOM 6499 C C . HIS E 1 146 ? 30.963 30.813 79.172 1.00 23.57 715 HIS E C 1
ATOM 6500 O O . HIS E 1 146 ? 30.855 29.603 79.014 1.00 22.83 715 HIS E O 1
ATOM 6507 N N . ASN E 1 147 ? 32.114 31.406 79.471 1.00 23.98 716 ASN E N 1
ATOM 6508 C CA . ASN E 1 147 ? 33.363 30.661 79.579 1.00 24.24 716 ASN E CA 1
ATOM 6509 C C . ASN E 1 147 ? 33.521 29.627 78.468 1.00 24.50 716 ASN E C 1
ATOM 6510 O O . ASN E 1 147 ? 33.824 28.463 78.727 1.00 24.58 716 ASN E O 1
ATOM 6515 N N . GLY E 1 148 ? 33.304 30.062 77.229 1.00 24.83 717 GLY E N 1
ATOM 6516 C CA . GLY E 1 148 ? 33.478 29.197 76.059 1.00 25.24 717 GLY E CA 1
ATOM 6517 C C . GLY E 1 148 ? 32.330 28.240 75.809 1.00 25.30 717 GLY E C 1
ATOM 6518 O O . GLY E 1 148 ? 32.478 27.255 75.092 1.00 26.25 717 GLY E O 1
ATOM 6519 N N . ARG E 1 149 ? 31.177 28.538 76.391 1.00 25.46 718 ARG E N 1
ATOM 6520 C CA . ARG E 1 149 ? 30.007 27.680 76.287 1.00 25.81 718 ARG E CA 1
ATOM 6521 C C . ARG E 1 149 ? 28.836 28.492 75.753 1.00 25.56 718 ARG E C 1
ATOM 6522 O O . ARG E 1 149 ? 28.481 29.529 76.321 1.00 25.83 718 ARG E O 1
ATOM 6530 N N . LEU E 1 150 ? 28.243 28.028 74.658 1.00 24.77 719 LEU E N 1
ATOM 6531 C CA . LEU E 1 150 ? 27.119 28.724 74.044 1.00 23.98 719 LEU E CA 1
ATOM 6532 C C . LEU E 1 150 ? 25.909 28.725 74.962 1.00 23.31 719 LEU E C 1
ATOM 6533 O O . LEU E 1 150 ? 25.428 27.669 75.365 1.00 23.37 719 LEU E O 1
ATOM 6538 N N . LEU E 1 151 ? 25.414 29.913 75.281 1.00 23.14 720 LEU E N 1
ATOM 6539 C CA . LEU E 1 151 ? 24.280 30.051 76.193 1.00 23.09 720 LEU E CA 1
ATOM 6540 C C . LEU E 1 151 ? 23.003 30.457 75.480 1.00 22.78 720 LEU E C 1
ATOM 6541 O O . LEU E 1 151 ? 21.921 29.976 75.810 1.00 22.48 720 LEU E O 1
ATOM 6546 N N . GLY E 1 152 ? 23.125 31.355 74.509 1.00 22.80 721 GLY E N 1
ATOM 6547 C CA . GLY E 1 152 ? 21.946 31.860 73.824 1.00 22.58 721 GLY E CA 1
ATOM 6548 C C . GLY E 1 152 ? 22.242 32.681 72.595 1.00 22.43 721 GLY E C 1
ATOM 6549 O O . GLY E 1 152 ? 23.383 32.776 72.155 1.00 22.47 721 GLY E O 1
ATOM 6550 N N . ILE E 1 153 ? 21.197 33.281 72.044 1.00 22.62 722 ILE E N 1
ATOM 6551 C CA . ILE E 1 153 ? 21.314 34.039 70.812 1.00 22.94 722 ILE E CA 1
ATOM 6552 C C . ILE E 1 153 ? 20.613 35.390 70.918 1.00 23.11 722 ILE E C 1
ATOM 6553 O O . ILE E 1 153 ? 19.533 35.500 71.497 1.00 22.85 722 ILE E O 1
ATOM 6558 N N . ILE E 1 154 ? 21.247 36.419 70.366 1.00 23.74 723 ILE E N 1
ATOM 6559 C CA . ILE E 1 154 ? 20.628 37.730 70.252 1.00 24.32 723 ILE E CA 1
ATOM 6560 C C . ILE E 1 154 ? 20.638 38.138 68.792 1.00 24.74 723 ILE E C 1
ATOM 6561 O O . ILE E 1 154 ? 21.698 38.249 68.190 1.00 24.85 723 ILE E O 1
ATOM 6566 N N . THR E 1 155 ? 19.459 38.352 68.221 1.00 25.36 724 THR E N 1
ATOM 6567 C CA . THR E 1 155 ? 19.360 38.797 66.840 1.00 26.08 724 THR E CA 1
ATOM 6568 C C . THR E 1 155 ? 19.174 40.304 66.804 1.00 26.53 724 THR E C 1
ATOM 6569 O O . THR E 1 155 ? 18.974 40.931 67.842 1.00 27.14 724 THR E O 1
ATOM 6573 N N . LYS E 1 156 ? 19.238 40.885 65.610 1.00 26.85 725 LYS E N 1
ATOM 6574 C CA . LYS E 1 156 ? 19.027 42.315 65.465 1.00 27.15 725 LYS E CA 1
ATOM 6575 C C . LYS E 1 156 ? 17.616 42.692 65.906 1.00 27.40 725 LYS E C 1
ATOM 6576 O O . LYS E 1 156 ? 17.425 43.652 66.657 1.00 27.35 725 LYS E O 1
ATOM 6582 N N . LYS E 1 157 ? 16.632 41.927 65.445 1.00 27.31 726 LYS E N 1
ATOM 6583 C CA . LYS E 1 157 ? 15.245 42.160 65.834 1.00 27.27 726 LYS E CA 1
ATOM 6584 C C . LYS E 1 157 ? 15.086 42.104 67.352 1.00 26.80 726 LYS E C 1
ATOM 6585 O O . LYS E 1 157 ? 14.301 42.856 67.925 1.00 27.10 726 LYS E O 1
ATOM 6591 N N . ASP E 1 158 ? 15.837 41.216 68.000 1.00 26.22 727 ASP E N 1
ATOM 6592 C CA . ASP E 1 158 ? 15.845 41.146 69.460 1.00 25.47 727 ASP E CA 1
ATOM 6593 C C . ASP E 1 158 ? 16.358 42.455 70.049 1.00 24.84 727 ASP E C 1
ATOM 6594 O O . ASP E 1 158 ? 15.809 42.962 71.024 1.00 24.79 727 ASP E O 1
ATOM 6599 N N . VAL E 1 159 ? 17.412 42.997 69.445 1.00 24.47 728 VAL E N 1
ATOM 6600 C CA . VAL E 1 159 ? 18.035 44.230 69.928 1.00 23.96 728 VAL E CA 1
ATOM 6601 C C . VAL E 1 159 ? 17.110 45.435 69.784 1.00 23.55 728 VAL E C 1
ATOM 6602 O O . VAL E 1 159 ? 17.074 46.300 70.653 1.00 23.56 728 VAL E O 1
ATOM 6606 N N . LEU E 1 160 ? 16.361 45.485 68.688 1.00 23.34 729 LEU E N 1
ATOM 6607 C CA . LEU E 1 160 ? 15.480 46.616 68.417 1.00 23.30 729 LEU E CA 1
ATOM 6608 C C . LEU E 1 160 ? 14.279 46.613 69.355 1.00 23.19 729 LEU E C 1
ATOM 6609 O O . LEU E 1 160 ? 13.854 47.662 69.840 1.00 23.17 729 LEU E O 1
ATOM 6614 N N . LYS E 1 161 ? 13.735 45.427 69.604 1.00 23.03 730 LYS E N 1
ATOM 6615 C CA . LYS E 1 161 ? 12.637 45.271 70.543 1.00 22.72 730 LYS E CA 1
ATOM 6616 C C . LYS E 1 161 ? 13.092 45.684 71.934 1.00 22.20 730 LYS E C 1
ATOM 6617 O O . LYS E 1 161 ? 12.312 46.202 72.730 1.00 22.40 730 LYS E O 1
ATOM 6623 N N . HIS E 1 162 ? 14.366 45.444 72.220 1.00 21.75 731 HIS E N 1
ATOM 6624 C CA . HIS E 1 162 ? 14.954 45.823 73.493 1.00 21.48 731 HIS E CA 1
ATOM 6625 C C . HIS E 1 162 ? 15.079 47.341 73.598 1.00 21.53 731 HIS E C 1
ATOM 6626 O O . HIS E 1 162 ? 14.776 47.925 74.637 1.00 21.23 731 HIS E O 1
ATOM 6633 N N . ILE E 1 163 ? 15.526 47.972 72.516 1.00 21.63 732 ILE E N 1
ATOM 6634 C CA . ILE E 1 163 ? 15.604 49.425 72.460 1.00 22.11 732 ILE E CA 1
ATOM 6635 C C . ILE E 1 163 ? 14.212 50.040 72.585 1.00 22.24 732 ILE E C 1
ATOM 6636 O O . ILE E 1 163 ? 14.022 51.031 73.292 1.00 22.33 732 ILE E O 1
ATOM 6641 N N . ALA E 1 164 ? 13.240 49.441 71.907 1.00 22.32 733 ALA E N 1
ATOM 6642 C CA . ALA E 1 164 ? 11.859 49.893 71.999 1.00 22.77 733 ALA E CA 1
ATOM 6643 C C . ALA E 1 164 ? 11.383 49.917 73.451 1.00 23.13 733 ALA E C 1
ATOM 6644 O O . ALA E 1 164 ? 10.843 50.921 73.920 1.00 22.91 733 ALA E O 1
ATOM 6646 N N . GLN E 1 165 ? 11.597 48.810 74.158 1.00 23.66 734 GLN E N 1
ATOM 6647 C CA . GLN E 1 165 ? 11.162 48.679 75.546 1.00 24.12 734 GLN E CA 1
ATOM 6648 C C . GLN E 1 165 ? 11.878 49.658 76.475 1.00 24.13 734 GLN E C 1
ATOM 6649 O O . GLN E 1 165 ? 11.341 50.034 77.516 1.00 24.10 734 GLN E O 1
ATOM 6655 N N . MET E 1 166 ? 13.086 50.064 76.092 1.00 24.27 735 MET E N 1
ATOM 6656 C CA . MET E 1 166 ? 13.855 51.043 76.859 1.00 24.57 735 MET E CA 1
ATOM 6657 C C . MET E 1 166 ? 13.155 52.401 76.900 1.00 24.59 735 MET E C 1
ATOM 6658 O O . MET E 1 166 ? 13.184 53.095 77.915 1.00 24.47 735 MET E O 1
ATOM 6663 N N . ALA E 1 167 ? 12.531 52.769 75.785 1.00 24.86 736 ALA E N 1
ATOM 6664 C CA . ALA E 1 167 ? 11.826 54.041 75.660 1.00 25.14 736 ALA E CA 1
ATOM 6665 C C . ALA E 1 167 ? 10.686 54.167 76.669 1.00 25.29 736 ALA E C 1
ATOM 6666 O O . ALA E 1 167 ? 10.383 55.263 77.142 1.00 25.42 736 ALA E O 1
ATOM 6668 N N . ASN E 1 168 ? 10.060 53.039 76.991 1.00 25.32 737 ASN E N 1
ATOM 6669 C CA . ASN E 1 168 ? 8.949 53.012 77.937 1.00 25.37 737 ASN E CA 1
ATOM 6670 C C . ASN E 1 168 ? 9.424 52.952 79.387 1.00 25.28 737 ASN E C 1
ATOM 6671 O O . ASN E 1 168 ? 10.270 53.740 79.809 1.00 25.16 737 ASN E O 1
ATOM 6676 N N . PHE E 1 176 ? 16.436 54.629 82.806 1.00 48.32 745 PHE E N 1
ATOM 6677 C CA . PHE E 1 176 ? 15.767 54.967 81.555 1.00 48.19 745 PHE E CA 1
ATOM 6678 C C . PHE E 1 176 ? 16.748 55.466 80.502 1.00 48.07 745 PHE E C 1
ATOM 6679 O O . PHE E 1 176 ? 16.660 55.086 79.335 1.00 48.40 745 PHE E O 1
ATOM 6687 N N . ASN E 1 177 ? 17.677 56.324 80.913 1.00 47.63 746 ASN E N 1
ATOM 6688 C CA . ASN E 1 177 ? 18.614 56.929 79.971 1.00 47.22 746 ASN E CA 1
ATOM 6689 C C . ASN E 1 177 ? 19.684 55.969 79.454 1.00 46.55 746 ASN E C 1
ATOM 6690 O O . ASN E 1 177 ? 20.677 56.399 78.864 1.00 46.49 746 ASN E O 1
ATOM 6695 N N . GLU E 1 178 ? 19.483 54.674 79.681 1.00 45.59 747 GLU E N 1
ATOM 6696 C CA . GLU E 1 178 ? 20.219 53.666 78.932 1.00 44.70 747 GLU E CA 1
ATOM 6697 C C . GLU E 1 178 ? 19.706 53.734 77.502 1.00 43.60 747 GLU E C 1
ATOM 6698 O O . GLU E 1 178 ? 20.406 53.377 76.558 1.00 43.32 747 GLU E O 1
ATOM 6704 N N . PHE E 1 179 ? 18.469 54.204 77.363 1.00 42.54 748 PHE E N 1
ATOM 6705 C CA . PHE E 1 179 ? 17.849 54.425 76.065 1.00 41.83 748 PHE E CA 1
ATOM 6706 C C . PHE E 1 179 ? 18.487 55.617 75.365 1.00 41.03 748 PHE E C 1
ATOM 6707 O O . PHE E 1 179 ? 18.836 55.546 74.192 1.00 40.80 748 PHE E O 1
ATOM 6715 N N . LEU E 1 180 ? 18.634 56.713 76.101 1.00 40.44 749 LEU E N 1
ATOM 6716 C CA . LEU E 1 180 ? 19.259 57.916 75.580 1.00 39.77 749 LEU E CA 1
ATOM 6717 C C . LEU E 1 180 ? 20.724 57.660 75.277 1.00 39.35 749 LEU E C 1
ATOM 6718 O O . LEU E 1 180 ? 21.310 58.306 74.409 1.00 39.47 749 LEU E O 1
ATOM 6723 N N . GLU E 1 181 ? 21.311 56.709 75.993 1.00 38.82 750 GLU E N 1
ATOM 6724 C CA . GLU E 1 181 ? 22.687 56.314 75.741 1.00 38.78 750 GLU E CA 1
ATOM 6725 C C . GLU E 1 181 ? 22.857 55.743 74.331 1.00 38.86 750 GLU E C 1
ATOM 6726 O O . GLU E 1 181 ? 23.860 56.013 73.667 1.00 38.84 750 GLU E O 1
ATOM 6732 N N . VAL E 1 182 ? 21.878 54.965 73.870 1.00 38.76 751 VAL E N 1
ATOM 6733 C CA . VAL E 1 182 ? 21.948 54.372 72.535 1.00 38.94 751 VAL E CA 1
ATOM 6734 C C . VAL E 1 182 ? 21.676 55.402 71.438 1.00 38.91 751 VAL E C 1
ATOM 6735 O O . VAL E 1 182 ? 21.051 56.435 71.680 1.00 38.85 751 VAL E O 1
ATOM 6739 N N . HIS F 1 9 ? 45.731 30.631 50.176 1.00 56.74 578 HIS F N 1
ATOM 6740 C CA . HIS F 1 9 ? 46.085 32.030 49.799 1.00 56.70 578 HIS F CA 1
ATOM 6741 C C . HIS F 1 9 ? 45.563 33.029 50.829 1.00 56.64 578 HIS F C 1
ATOM 6742 O O . HIS F 1 9 ? 46.246 33.995 51.169 1.00 56.65 578 HIS F O 1
ATOM 6744 N N . LYS F 1 10 ? 44.351 32.788 51.318 1.00 56.52 579 LYS F N 1
ATOM 6745 C CA . LYS F 1 10 ? 43.739 33.658 52.318 1.00 56.37 579 LYS F CA 1
ATOM 6746 C C . LYS F 1 10 ? 44.414 33.502 53.678 1.00 56.18 579 LYS F C 1
ATOM 6747 O O . LYS F 1 10 ? 44.500 32.399 54.219 1.00 56.14 579 LYS F O 1
ATOM 6753 N N . THR F 1 11 ? 44.901 34.613 54.220 1.00 55.98 580 THR F N 1
ATOM 6754 C CA . THR F 1 11 ? 45.552 34.604 55.526 1.00 55.80 580 THR F CA 1
ATOM 6755 C C . THR F 1 11 ? 44.522 34.685 56.652 1.00 55.63 580 THR F C 1
ATOM 6756 O O . THR F 1 11 ? 43.633 35.537 56.636 1.00 55.61 580 THR F O 1
ATOM 6760 N N . LEU F 1 12 ? 44.647 33.787 57.625 1.00 55.39 581 LEU F N 1
ATOM 6761 C CA . LEU F 1 12 ? 43.682 33.696 58.714 1.00 55.13 581 LEU F CA 1
ATOM 6762 C C . LEU F 1 12 ? 44.257 34.213 60.029 1.00 55.01 581 LEU F C 1
ATOM 6763 O O . LEU F 1 12 ? 45.444 34.525 60.118 1.00 55.03 581 LEU F O 1
ATOM 6768 N N . ALA F 1 13 ? 43.406 34.295 61.046 1.00 54.83 582 ALA F N 1
ATOM 6769 C CA . ALA F 1 13 ? 43.807 34.794 62.357 1.00 54.68 582 ALA F CA 1
ATOM 6770 C C . ALA F 1 13 ? 44.873 33.913 63.003 1.00 54.65 582 ALA F C 1
ATOM 6771 O O . ALA F 1 13 ? 45.680 34.388 63.801 1.00 54.62 582 ALA F O 1
ATOM 6773 N N . MET F 1 14 ? 44.872 32.631 62.650 1.00 54.56 583 MET F N 1
ATOM 6774 C CA . MET F 1 14 ? 45.841 31.685 63.190 1.00 54.49 583 MET F CA 1
ATOM 6775 C C . MET F 1 14 ? 47.224 31.865 62.570 1.00 54.72 583 MET F C 1
ATOM 6776 O O . MET F 1 14 ? 48.188 31.227 62.993 1.00 54.75 583 MET F O 1
ATOM 6781 N N . ASP F 1 15 ? 47.314 32.734 61.568 1.00 54.93 584 ASP F N 1
ATOM 6782 C CA . ASP F 1 15 ? 48.580 33.000 60.892 1.00 55.17 584 ASP F CA 1
ATOM 6783 C C . ASP F 1 15 ? 49.245 34.264 61.431 1.00 55.39 584 ASP F C 1
ATOM 6784 O O . ASP F 1 15 ? 50.395 34.561 61.101 1.00 55.35 584 ASP F O 1
ATOM 6789 N N . VAL F 1 16 ? 48.515 35.004 62.261 1.00 55.68 585 VAL F N 1
ATOM 6790 C CA . VAL F 1 16 ? 49.011 36.259 62.817 1.00 55.96 585 VAL F CA 1
ATOM 6791 C C . VAL F 1 16 ? 49.068 36.209 64.343 1.00 56.26 585 VAL F C 1
ATOM 6792 O O . VAL F 1 16 ? 49.821 36.954 64.970 1.00 56.19 585 VAL F O 1
ATOM 6796 N N . MET F 1 17 ? 48.277 35.318 64.932 1.00 56.74 586 MET F N 1
ATOM 6797 C CA . MET F 1 17 ? 48.167 35.217 66.386 1.00 57.24 586 MET F CA 1
ATOM 6798 C C . MET F 1 17 ? 49.445 34.724 67.057 1.00 57.94 586 MET F C 1
ATOM 6799 O O . MET F 1 17 ? 50.180 33.909 66.502 1.00 57.91 586 MET F O 1
ATOM 6804 N N . LYS F 1 18 ? 49.701 35.235 68.256 1.00 59.00 587 LYS F N 1
ATOM 6805 C CA . LYS F 1 18 ? 50.750 34.706 69.116 1.00 60.15 587 LYS F CA 1
ATOM 6806 C C . LYS F 1 18 ? 50.105 33.778 70.139 1.00 61.10 587 LYS F C 1
ATOM 6807 O O . LYS F 1 18 ? 48.992 34.038 70.592 1.00 61.07 587 LYS F O 1
ATOM 6813 N N . PRO F 1 19 ? 50.803 32.695 70.515 1.00 62.10 588 PRO F N 1
ATOM 6814 C CA . PRO F 1 19 ? 52.170 32.388 70.110 1.00 62.95 588 PRO F CA 1
ATOM 6815 C C . PRO F 1 19 ? 52.247 31.787 68.713 1.00 63.89 588 PRO F C 1
ATOM 6816 O O . PRO F 1 19 ? 51.293 31.161 68.250 1.00 63.89 588 PRO F O 1
ATOM 6820 N N . ARG F 1 20 ? 53.382 31.986 68.052 1.00 65.09 589 ARG F N 1
ATOM 6821 C CA . ARG F 1 20 ? 53.625 31.392 66.747 1.00 66.30 589 ARG F CA 1
ATOM 6822 C C . ARG F 1 20 ? 53.913 29.904 66.890 1.00 67.21 589 ARG F C 1
ATOM 6823 O O . ARG F 1 20 ? 54.060 29.394 68.002 1.00 67.26 589 ARG F O 1
ATOM 6831 N N . ARG F 1 21 ? 53.988 29.212 65.759 1.00 68.36 590 ARG F N 1
ATOM 6832 C CA . ARG F 1 21 ? 54.375 27.808 65.741 1.00 69.50 590 ARG F CA 1
ATOM 6833 C C . ARG F 1 21 ? 55.753 27.611 66.373 1.00 70.33 590 ARG F C 1
ATOM 6834 O O . ARG F 1 21 ? 56.752 28.136 65.881 1.00 70.38 590 ARG F O 1
ATOM 6842 N N . ASN F 1 22 ? 55.787 26.866 67.475 1.00 71.39 591 ASN F N 1
ATOM 6843 C CA . ASN F 1 22 ? 57.027 26.580 68.202 1.00 72.45 591 ASN F CA 1
ATOM 6844 C C . ASN F 1 22 ? 57.461 27.688 69.163 1.00 73.25 591 ASN F C 1
ATOM 6845 O O . ASN F 1 22 ? 58.640 27.802 69.499 1.00 73.29 591 ASN F O 1
ATOM 6850 N N . ASP F 1 23 ? 56.503 28.499 69.602 1.00 74.30 592 ASP F N 1
ATOM 6851 C CA . ASP F 1 23 ? 56.763 29.527 70.605 1.00 75.30 592 ASP F CA 1
ATOM 6852 C C . ASP F 1 23 ? 56.155 29.124 71.945 1.00 76.09 592 ASP F C 1
ATOM 6853 O O . ASP F 1 23 ? 55.166 28.391 71.981 1.00 76.09 592 ASP F O 1
ATOM 6858 N N . PRO F 1 24 ? 56.752 29.595 73.053 1.00 76.92 593 PRO F N 1
ATOM 6859 C CA . PRO F 1 24 ? 56.210 29.340 74.386 1.00 77.59 593 PRO F CA 1
ATOM 6860 C C . PRO F 1 24 ? 54.723 29.678 74.456 1.00 78.33 593 PRO F C 1
ATOM 6861 O O . PRO F 1 24 ? 54.302 30.722 73.955 1.00 78.35 593 PRO F O 1
ATOM 6865 N N . LEU F 1 25 ? 53.942 28.795 75.073 1.00 79.22 594 LEU F N 1
ATOM 6866 C CA . LEU F 1 25 ? 52.491 28.954 75.147 1.00 80.10 594 LEU F CA 1
ATOM 6867 C C . LEU F 1 25 ? 52.071 30.277 75.785 1.00 80.75 594 LEU F C 1
ATOM 6868 O O . LEU F 1 25 ? 52.849 30.907 76.504 1.00 80.77 594 LEU F O 1
ATOM 6873 N N . LEU F 1 26 ? 50.835 30.687 75.514 1.00 81.59 595 LEU F N 1
ATOM 6874 C CA . LEU F 1 26 ? 50.291 31.934 76.041 1.00 82.41 595 LEU F CA 1
ATOM 6875 C C . LEU F 1 26 ? 50.598 32.119 77.520 1.00 83.10 595 LEU F C 1
ATOM 6876 O O . LEU F 1 26 ? 50.346 31.229 78.332 1.00 83.13 595 LEU F O 1
ATOM 6881 N N . THR F 1 27 ? 51.144 33.280 77.863 1.00 84.01 596 THR F N 1
ATOM 6882 C CA . THR F 1 27 ? 51.350 33.638 79.258 1.00 84.96 596 THR F CA 1
ATOM 6883 C C . THR F 1 27 ? 49.998 34.001 79.865 1.00 85.70 596 THR F C 1
ATOM 6884 O O . THR F 1 27 ? 49.588 35.162 79.855 1.00 85.73 596 THR F O 1
ATOM 6888 N N . VAL F 1 28 ? 49.309 32.990 80.383 1.00 86.63 597 VAL F N 1
ATOM 6889 C CA . VAL F 1 28 ? 47.936 33.146 80.844 1.00 87.53 597 VAL F CA 1
ATOM 6890 C C . VAL F 1 28 ? 47.844 33.038 82.365 1.00 88.23 597 VAL F C 1
ATOM 6891 O O . VAL F 1 28 ? 48.749 32.517 83.017 1.00 88.26 597 VAL F O 1
ATOM 6895 N N . LEU F 1 29 ? 46.748 33.544 82.922 1.00 89.14 598 LEU F N 1
ATOM 6896 C CA . LEU F 1 29 ? 46.485 33.429 84.350 1.00 90.07 598 LEU F CA 1
ATOM 6897 C C . LEU F 1 29 ? 45.256 32.556 84.580 1.00 90.83 598 LEU F C 1
ATOM 6898 O O . LEU F 1 29 ? 44.413 32.417 83.695 1.00 90.82 598 LEU F O 1
ATOM 6903 N N . THR F 1 30 ? 45.162 31.964 85.765 1.00 91.86 599 THR F N 1
ATOM 6904 C CA . THR F 1 30 ? 43.988 31.179 86.128 1.00 92.89 599 THR F CA 1
ATOM 6905 C C . THR F 1 30 ? 43.129 31.958 87.119 1.00 93.67 599 THR F C 1
ATOM 6906 O O . THR F 1 30 ? 43.544 33.002 87.623 1.00 93.72 599 THR F O 1
ATOM 6910 N N . GLN F 1 31 ? 41.935 31.447 87.397 1.00 94.67 600 GLN F N 1
ATOM 6911 C CA . GLN F 1 31 ? 40.993 32.150 88.260 1.00 95.65 600 GLN F CA 1
ATOM 6912 C C . GLN F 1 31 ? 40.921 31.563 89.667 1.00 96.53 600 GLN F C 1
ATOM 6913 O O . GLN F 1 31 ? 40.256 32.122 90.538 1.00 96.60 600 GLN F O 1
ATOM 6919 N N . ASP F 1 32 ? 41.602 30.442 89.891 1.00 97.63 601 ASP F N 1
ATOM 6920 C CA . ASP F 1 32 ? 41.521 29.749 91.177 1.00 98.69 601 ASP F CA 1
ATOM 6921 C C . ASP F 1 32 ? 42.848 29.163 91.659 1.00 99.50 601 ASP F C 1
ATOM 6922 O O . ASP F 1 32 ? 42.947 28.710 92.800 1.00 99.57 601 ASP F O 1
ATOM 6927 N N . SER F 1 33 ? 43.862 29.167 90.800 1.00 100.49 602 SER F N 1
ATOM 6928 C CA . SER F 1 33 ? 45.137 28.536 91.140 1.00 101.45 602 SER F CA 1
ATOM 6929 C C . SER F 1 33 ? 46.354 29.411 90.842 1.00 102.16 602 SER F C 1
ATOM 6930 O O . SER F 1 33 ? 47.392 28.913 90.404 1.00 102.23 602 SER F O 1
ATOM 6933 N N . MET F 1 34 ? 46.226 30.711 91.087 1.00 103.04 603 MET F N 1
ATOM 6934 C CA . MET F 1 34 ? 47.339 31.636 90.895 1.00 103.90 603 MET F CA 1
ATOM 6935 C C . MET F 1 34 ? 47.684 32.369 92.185 1.00 104.54 603 MET F C 1
ATOM 6936 O O . MET F 1 34 ? 46.945 33.249 92.626 1.00 104.61 603 MET F O 1
ATOM 6941 N N . THR F 1 35 ? 48.811 32.001 92.785 1.00 105.31 604 THR F N 1
ATOM 6942 C CA . THR F 1 35 ? 49.284 32.661 93.996 1.00 106.06 604 THR F CA 1
ATOM 6943 C C . THR F 1 35 ? 49.930 34.001 93.653 1.00 106.58 604 THR F C 1
ATOM 6944 O O . THR F 1 35 ? 50.282 34.249 92.500 1.00 106.62 604 THR F O 1
ATOM 6948 N N . VAL F 1 36 ? 50.081 34.859 94.657 1.00 107.21 605 VAL F N 1
ATOM 6949 C CA . VAL F 1 36 ? 50.679 36.177 94.460 1.00 107.85 605 VAL F CA 1
ATOM 6950 C C . VAL F 1 36 ? 52.064 36.068 93.828 1.00 108.29 605 VAL F C 1
ATOM 6951 O O . VAL F 1 36 ? 52.400 36.825 92.917 1.00 108.33 605 VAL F O 1
ATOM 6955 N N . GLU F 1 37 ? 52.858 35.116 94.311 1.00 108.85 606 GLU F N 1
ATOM 6956 C CA . GLU F 1 37 ? 54.208 34.905 93.796 1.00 109.39 606 GLU F CA 1
ATOM 6957 C C . GLU F 1 37 ? 54.192 34.468 92.333 1.00 109.66 606 GLU F C 1
ATOM 6958 O O . GLU F 1 37 ? 54.993 34.942 91.529 1.00 109.72 606 GLU F O 1
ATOM 6964 N N . ASP F 1 38 ? 53.274 33.566 91.996 1.00 109.97 607 ASP F N 1
ATOM 6965 C CA . ASP F 1 38 ? 53.146 33.073 90.626 1.00 110.25 607 ASP F CA 1
ATOM 6966 C C . ASP F 1 38 ? 52.850 34.202 89.643 1.00 110.37 607 ASP F C 1
ATOM 6967 O O . ASP F 1 38 ? 53.289 34.165 88.494 1.00 110.39 607 ASP F O 1
ATOM 6972 N N . VAL F 1 39 ? 52.106 35.203 90.102 1.00 110.48 608 VAL F N 1
ATOM 6973 C CA . VAL F 1 39 ? 51.789 36.365 89.278 1.00 110.56 608 VAL F CA 1
ATOM 6974 C C . VAL F 1 39 ? 52.976 37.323 89.222 1.00 110.52 608 VAL F C 1
ATOM 6975 O O . VAL F 1 39 ? 53.321 37.835 88.157 1.00 110.53 608 VAL F O 1
ATOM 6979 N N . GLU F 1 40 ? 53.600 37.553 90.375 1.00 110.44 609 GLU F N 1
ATOM 6980 C CA . GLU F 1 40 ? 54.745 38.455 90.473 1.00 110.34 609 GLU F CA 1
ATOM 6981 C C . GLU F 1 40 ? 55.931 37.977 89.639 1.00 110.11 609 GLU F C 1
ATOM 6982 O O . GLU F 1 40 ? 56.655 38.787 89.058 1.00 110.11 609 GLU F O 1
ATOM 6988 N N . THR F 1 41 ? 56.126 36.663 89.585 1.00 109.80 610 THR F N 1
ATOM 6989 C CA . THR F 1 41 ? 57.202 36.080 88.788 1.00 109.45 610 THR F CA 1
ATOM 6990 C C . THR F 1 41 ? 56.931 36.239 87.295 1.00 109.09 610 THR F C 1
ATOM 6991 O O . THR F 1 41 ? 57.855 36.444 86.508 1.00 109.09 610 THR F O 1
ATOM 6995 N N . ILE F 1 42 ? 55.661 36.145 86.913 1.00 108.58 611 ILE F N 1
ATOM 6996 C CA . ILE F 1 42 ? 55.256 36.325 85.522 1.00 108.03 611 ILE F CA 1
ATOM 6997 C C . ILE F 1 42 ? 55.491 37.762 85.060 1.00 107.48 611 ILE F C 1
ATOM 6998 O O . ILE F 1 42 ? 55.946 37.998 83.940 1.00 107.46 611 ILE F O 1
ATOM 7003 N N . ILE F 1 43 ? 55.188 38.716 85.935 1.00 106.75 612 ILE F N 1
ATOM 7004 C CA . ILE F 1 43 ? 55.399 40.130 85.639 1.00 105.99 612 ILE F CA 1
ATOM 7005 C C . ILE F 1 43 ? 56.890 40.465 85.607 1.00 105.27 612 ILE F C 1
ATOM 7006 O O . ILE F 1 43 ? 57.320 41.357 84.875 1.00 105.24 612 ILE F O 1
ATOM 7011 N N . SER F 1 44 ? 57.674 39.735 86.395 1.00 104.30 613 SER F N 1
ATOM 7012 C CA . SER F 1 44 ? 59.111 39.977 86.488 1.00 103.31 613 SER F CA 1
ATOM 7013 C C . SER F 1 44 ? 59.902 39.236 85.408 1.00 102.49 613 SER F C 1
ATOM 7014 O O . SER F 1 44 ? 61.124 39.368 85.326 1.00 102.44 613 SER F O 1
ATOM 7017 N N . GLU F 1 45 ? 59.205 38.460 84.583 1.00 101.38 614 GLU F N 1
ATOM 7018 C CA . GLU F 1 45 ? 59.851 37.709 83.509 1.00 100.25 614 GLU F CA 1
ATOM 7019 C C . GLU F 1 45 ? 59.412 38.192 82.128 1.00 99.25 614 GLU F C 1
ATOM 7020 O O . GLU F 1 45 ? 60.241 38.395 81.241 1.00 99.19 614 GLU F O 1
ATOM 7026 N N . THR F 1 46 ? 58.107 38.371 81.953 1.00 97.94 615 THR F N 1
ATOM 7027 C CA . THR F 1 46 ? 57.557 38.800 80.670 1.00 96.61 615 THR F CA 1
ATOM 7028 C C . THR F 1 46 ? 57.301 40.303 80.642 1.00 95.50 615 THR F C 1
ATOM 7029 O O . THR F 1 46 ? 57.317 40.965 81.680 1.00 95.44 615 THR F O 1
ATOM 7033 N N . THR F 1 47 ? 57.068 40.837 79.446 1.00 94.03 616 THR F N 1
ATOM 7034 C CA . THR F 1 47 ? 56.804 42.263 79.274 1.00 92.55 616 THR F CA 1
ATOM 7035 C C . THR F 1 47 ? 55.579 42.512 78.396 1.00 91.33 616 THR F C 1
ATOM 7036 O O . THR F 1 47 ? 55.513 43.511 77.679 1.00 91.27 616 THR F O 1
ATOM 7040 N N . TYR F 1 48 ? 54.612 41.600 78.456 1.00 89.71 617 TYR F N 1
ATOM 7041 C CA . TYR F 1 48 ? 53.385 41.733 77.677 1.00 88.03 617 TYR F CA 1
ATOM 7042 C C . TYR F 1 48 ? 52.478 42.810 78.262 1.00 86.63 617 TYR F C 1
ATOM 7043 O O . TYR F 1 48 ? 52.464 43.028 79.472 1.00 86.52 617 TYR F O 1
ATOM 7052 N N . SER F 1 49 ? 51.719 43.474 77.396 1.00 84.81 618 SER F N 1
ATOM 7053 C CA . SER F 1 49 ? 50.854 44.577 77.809 1.00 83.03 618 SER F CA 1
ATOM 7054 C C . SER F 1 49 ? 49.681 44.112 78.668 1.00 81.57 618 SER F C 1
ATOM 7055 O O . SER F 1 49 ? 49.117 44.891 79.436 1.00 81.53 618 SER F O 1
ATOM 7058 N N . GLY F 1 50 ? 49.317 42.842 78.531 1.00 79.76 619 GLY F N 1
ATOM 7059 C CA . GLY F 1 50 ? 48.217 42.274 79.299 1.00 77.52 619 GLY F CA 1
ATOM 7060 C C . GLY F 1 50 ? 48.179 40.761 79.219 1.00 75.82 619 GLY F C 1
ATOM 7061 O O . GLY F 1 50 ? 48.774 40.161 78.323 1.00 75.74 619 GLY F O 1
ATOM 7062 N N . PHE F 1 51 ? 47.472 40.144 80.158 1.00 74.04 620 PHE F N 1
ATOM 7063 C CA . PHE F 1 51 ? 47.373 38.695 80.210 1.00 72.31 620 PHE F CA 1
ATOM 7064 C C . PHE F 1 51 ? 45.915 38.257 80.243 1.00 70.90 620 PHE F C 1
ATOM 7065 O O . PHE F 1 51 ? 45.104 38.847 80.956 1.00 70.81 620 PHE F O 1
ATOM 7073 N N . PRO F 1 52 ? 45.575 37.219 79.465 1.00 69.46 621 PRO F N 1
ATOM 7074 C CA . PRO F 1 52 ? 44.244 36.633 79.523 1.00 68.33 621 PRO F CA 1
ATOM 7075 C C . PRO F 1 52 ? 44.106 35.777 80.774 1.00 67.05 621 PRO F C 1
ATOM 7076 O O . PRO F 1 52 ? 45.109 35.324 81.319 1.00 66.88 621 PRO F O 1
ATOM 7080 N N . VAL F 1 53 ? 42.877 35.572 81.235 1.00 65.61 622 VAL F N 1
ATOM 7081 C CA . VAL F 1 53 ? 42.638 34.658 82.347 1.00 64.31 622 VAL F CA 1
ATOM 7082 C C . VAL F 1 53 ? 41.670 33.556 81.932 1.00 63.35 622 VAL F C 1
ATOM 7083 O O . VAL F 1 53 ? 40.655 33.813 81.286 1.00 63.15 622 VAL F O 1
ATOM 7087 N N . VAL F 1 54 ? 42.005 32.323 82.294 1.00 62.30 623 VAL F N 1
ATOM 7088 C CA . VAL F 1 54 ? 41.187 31.171 81.941 1.00 61.27 623 VAL F CA 1
ATOM 7089 C C . VAL F 1 54 ? 40.671 30.469 83.191 1.00 60.64 623 VAL F C 1
ATOM 7090 O O . VAL F 1 54 ? 41.182 30.688 84.289 1.00 60.59 623 VAL F O 1
ATOM 7094 N N . VAL F 1 55 ? 39.652 29.634 83.019 1.00 59.94 624 VAL F N 1
ATOM 7095 C CA . VAL F 1 55 ? 39.127 28.827 84.116 1.00 59.22 624 VAL F CA 1
ATOM 7096 C C . VAL F 1 55 ? 40.255 27.993 84.711 1.00 58.73 624 VAL F C 1
ATOM 7097 O O . VAL F 1 55 ? 40.497 28.024 85.918 1.00 58.68 624 VAL F O 1
ATOM 7101 N N . SER F 1 56 ? 40.945 27.258 83.845 1.00 58.18 625 SER F N 1
ATOM 7102 C CA . SER F 1 56 ? 42.111 26.475 84.233 1.00 57.66 625 SER F CA 1
ATOM 7103 C C . SER F 1 56 ? 43.021 26.281 83.026 1.00 57.25 625 SER F C 1
ATOM 7104 O O . SER F 1 56 ? 42.621 26.546 81.893 1.00 57.14 625 SER F O 1
ATOM 7107 N N . ARG F 1 57 ? 44.243 25.819 83.273 1.00 56.82 626 ARG F N 1
ATOM 7108 C CA . ARG F 1 57 ? 45.205 25.581 82.200 1.00 56.43 626 ARG F CA 1
ATOM 7109 C C . ARG F 1 57 ? 44.779 24.412 81.316 1.00 56.01 626 ARG F C 1
ATOM 7110 O O . ARG F 1 57 ? 45.115 24.361 80.134 1.00 56.02 626 ARG F O 1
ATOM 7118 N N . GLU F 1 58 ? 44.035 23.478 81.899 1.00 55.46 627 GLU F N 1
ATOM 7119 C CA . GLU F 1 58 ? 43.588 22.293 81.180 1.00 55.01 627 GLU F CA 1
ATOM 7120 C C . GLU F 1 58 ? 42.388 22.600 80.287 1.00 54.47 627 GLU F C 1
ATOM 7121 O O . GLU F 1 58 ? 42.278 22.074 79.179 1.00 54.50 627 GLU F O 1
ATOM 7127 N N . SER F 1 59 ? 41.493 23.454 80.775 1.00 53.70 628 SER F N 1
ATOM 7128 C CA . SER F 1 59 ? 40.277 23.789 80.042 1.00 53.06 628 SER F CA 1
ATOM 7129 C C . SER F 1 59 ? 40.517 24.889 79.015 1.00 52.63 628 SER F C 1
ATOM 7130 O O . SER F 1 59 ? 39.877 24.915 77.964 1.00 52.48 628 SER F O 1
ATOM 7133 N N . GLN F 1 60 ? 41.437 25.796 79.331 1.00 52.26 629 GLN F N 1
ATOM 7134 C CA . GLN F 1 60 ? 41.727 26.948 78.479 1.00 51.91 629 GLN F CA 1
ATOM 7135 C C . GLN F 1 60 ? 40.459 27.702 78.082 1.00 51.77 629 GLN F C 1
ATOM 7136 O O . GLN F 1 60 ? 40.339 28.187 76.955 1.00 51.83 629 GLN F O 1
ATOM 7142 N N . ARG F 1 61 ? 39.516 27.796 79.013 1.00 51.55 630 ARG F N 1
ATOM 7143 C CA . ARG F 1 61 ? 38.273 28.518 78.768 1.00 51.53 630 ARG F CA 1
ATOM 7144 C C . ARG F 1 61 ? 38.392 29.975 79.205 1.00 51.39 630 ARG F C 1
ATOM 7145 O O . ARG F 1 61 ? 38.702 30.268 80.360 1.00 51.18 630 ARG F O 1
ATOM 7153 N N . LEU F 1 62 ? 38.139 30.880 78.265 1.00 51.54 631 LEU F N 1
ATOM 7154 C CA . LEU F 1 62 ? 38.362 32.315 78.454 1.00 51.58 631 LEU F CA 1
ATOM 7155 C C . LEU F 1 62 ? 37.409 32.942 79.469 1.00 51.70 631 LEU F C 1
ATOM 7156 O O . LEU F 1 62 ? 36.195 32.946 79.276 1.00 51.40 631 LEU F O 1
ATOM 7161 N N . VAL F 1 63 ? 37.974 33.483 80.544 1.00 52.36 632 VAL F N 1
ATOM 7162 C CA . VAL F 1 63 ? 37.194 34.195 81.552 1.00 53.10 632 VAL F CA 1
ATOM 7163 C C . VAL F 1 63 ? 37.258 35.706 81.319 1.00 53.93 632 VAL F C 1
ATOM 7164 O O . VAL F 1 63 ? 36.243 36.403 81.384 1.00 54.00 632 VAL F O 1
ATOM 7168 N N . GLY F 1 64 ? 38.455 36.209 81.041 1.00 54.75 633 GLY F N 1
ATOM 7169 C CA . GLY F 1 64 ? 38.630 37.630 80.790 1.00 56.04 633 GLY F CA 1
ATOM 7170 C C . GLY F 1 64 ? 40.051 38.034 80.459 1.00 56.97 633 GLY F C 1
ATOM 7171 O O . GLY F 1 64 ? 40.916 37.187 80.232 1.00 56.87 633 GLY F O 1
ATOM 7172 N N . PHE F 1 65 ? 40.284 39.341 80.434 1.00 58.06 634 PHE F N 1
ATOM 7173 C CA . PHE F 1 65 ? 41.589 39.892 80.105 1.00 59.41 634 PHE F CA 1
ATOM 7174 C C . PHE F 1 65 ? 41.955 40.982 81.105 1.00 60.65 634 PHE F C 1
ATOM 7175 O O . PHE F 1 65 ? 41.161 41.883 81.370 1.00 60.64 634 PHE F O 1
ATOM 7183 N N . VAL F 1 66 ? 43.156 40.893 81.665 1.00 62.39 635 VAL F N 1
ATOM 7184 C CA . VAL F 1 66 ? 43.623 41.889 82.622 1.00 64.23 635 VAL F CA 1
ATOM 7185 C C . VAL F 1 66 ? 44.920 42.542 82.145 1.00 65.70 635 VAL F C 1
ATOM 7186 O O . VAL F 1 66 ? 45.860 41.857 81.741 1.00 65.69 635 VAL F O 1
ATOM 7190 N N . LEU F 1 67 ? 44.956 43.871 82.182 1.00 67.65 636 LEU F N 1
ATOM 7191 C CA . LEU F 1 67 ? 46.126 44.622 81.739 1.00 69.58 636 LEU F CA 1
ATOM 7192 C C . LEU F 1 67 ? 47.286 44.482 82.719 1.00 71.13 636 LEU F C 1
ATOM 7193 O O . LEU F 1 67 ? 47.079 44.280 83.916 1.00 71.20 636 LEU F O 1
ATOM 7198 N N . ARG F 1 68 ? 48.506 44.588 82.201 1.00 73.19 637 ARG F N 1
ATOM 7199 C CA . ARG F 1 68 ? 49.708 44.471 83.019 1.00 75.29 637 ARG F CA 1
ATOM 7200 C C . ARG F 1 68 ? 49.820 45.623 84.012 1.00 76.87 637 ARG F C 1
ATOM 7201 O O . ARG F 1 68 ? 50.130 45.415 85.186 1.00 76.96 637 ARG F O 1
ATOM 7209 N N . ARG F 1 69 ? 49.560 46.835 83.532 1.00 78.87 638 ARG F N 1
ATOM 7210 C CA . ARG F 1 69 ? 49.672 48.037 84.352 1.00 80.89 638 ARG F CA 1
ATOM 7211 C C . ARG F 1 69 ? 48.675 48.034 85.508 1.00 82.34 638 ARG F C 1
ATOM 7212 O O . ARG F 1 69 ? 48.850 48.752 86.492 1.00 82.45 638 ARG F O 1
ATOM 7220 N N . ASP F 1 70 ? 47.631 47.220 85.380 1.00 84.13 639 ASP F N 1
ATOM 7221 C CA . ASP F 1 70 ? 46.587 47.137 86.395 1.00 85.90 639 ASP F CA 1
ATOM 7222 C C . ASP F 1 70 ? 46.904 46.102 87.470 1.00 87.25 639 ASP F C 1
ATOM 7223 O O . ASP F 1 70 ? 46.383 46.174 88.582 1.00 87.30 639 ASP F O 1
ATOM 7228 N N . LEU F 1 71 ? 47.760 45.143 87.133 1.00 89.03 640 LEU F N 1
ATOM 7229 C CA . LEU F 1 71 ? 48.105 44.061 88.053 1.00 90.84 640 LEU F CA 1
ATOM 7230 C C . LEU F 1 71 ? 49.035 44.511 89.177 1.00 92.20 640 LEU F C 1
ATOM 7231 O O . LEU F 1 71 ? 48.793 44.214 90.346 1.00 92.27 640 LEU F O 1
ATOM 7236 N N . ILE F 1 72 ? 50.096 45.227 88.814 1.00 93.92 641 ILE F N 1
ATOM 7237 C CA . ILE F 1 72 ? 51.105 45.664 89.776 1.00 95.61 641 ILE F CA 1
ATOM 7238 C C . ILE F 1 72 ? 50.517 46.568 90.859 1.00 96.85 641 ILE F C 1
ATOM 7239 O O . ILE F 1 72 ? 50.859 46.444 92.035 1.00 96.94 641 ILE F O 1
ATOM 7244 N N . ILE F 1 73 ? 49.629 47.471 90.453 1.00 98.42 642 ILE F N 1
ATOM 7245 C CA . ILE F 1 73 ? 49.018 48.427 91.373 1.00 99.97 642 ILE F CA 1
ATOM 7246 C C . ILE F 1 73 ? 48.212 47.738 92.474 1.00 101.11 642 ILE F C 1
ATOM 7247 O O . ILE F 1 73 ? 48.318 48.094 93.648 1.00 101.20 642 ILE F O 1
ATOM 7252 N N . SER F 1 74 ? 47.415 46.745 92.090 1.00 102.53 643 SER F N 1
ATOM 7253 C CA . SER F 1 74 ? 46.535 46.055 93.029 1.00 103.92 643 SER F CA 1
ATOM 7254 C C . SER F 1 74 ? 47.285 45.104 93.962 1.00 104.95 643 SER F C 1
ATOM 7255 O O . SER F 1 74 ? 46.835 44.836 95.077 1.00 105.04 643 SER F O 1
ATOM 7258 N N . ILE F 1 75 ? 48.424 44.595 93.502 1.00 106.24 644 ILE F N 1
ATOM 7259 C CA . ILE F 1 75 ? 49.222 43.662 94.295 1.00 107.48 644 ILE F CA 1
ATOM 7260 C C . ILE F 1 75 ? 50.060 44.383 95.350 1.00 108.36 644 ILE F C 1
ATOM 7261 O O . ILE F 1 75 ? 50.156 43.932 96.492 1.00 108.43 644 ILE F O 1
ATOM 7266 N N . GLU F 1 76 ? 50.655 45.507 94.964 1.00 109.42 645 GLU F N 1
ATOM 7267 C CA . GLU F 1 76 ? 51.507 46.275 95.869 1.00 110.47 645 GLU F CA 1
ATOM 7268 C C . GLU F 1 76 ? 50.710 47.003 96.951 1.00 111.14 645 GLU F C 1
ATOM 7269 O O . GLU F 1 76 ? 51.273 47.437 97.955 1.00 111.20 645 GLU F O 1
ATOM 7275 N N . ASN F 1 77 ? 49.403 47.131 96.744 1.00 111.97 646 ASN F N 1
ATOM 7276 C CA . ASN F 1 77 ? 48.540 47.828 97.695 1.00 112.76 646 ASN F CA 1
ATOM 7277 C C . ASN F 1 77 ? 47.880 46.898 98.709 1.00 113.31 646 ASN F C 1
ATOM 7278 O O . ASN F 1 77 ? 47.415 47.343 99.758 1.00 113.36 646 ASN F O 1
ATOM 7283 N N . ALA F 1 78 ? 47.841 45.608 98.391 1.00 113.98 647 ALA F N 1
ATOM 7284 C CA . ALA F 1 78 ? 47.203 44.625 99.261 1.00 114.60 647 ALA F CA 1
ATOM 7285 C C . ALA F 1 78 ? 48.206 43.945 100.191 1.00 115.05 647 ALA F C 1
ATOM 7286 O O . ALA F 1 78 ? 47.820 43.205 101.097 1.00 115.09 647 ALA F O 1
ATOM 7288 N N . ARG F 1 79 ? 49.491 44.201 99.965 1.00 115.57 648 ARG F N 1
ATOM 7289 C CA . ARG F 1 79 ? 50.543 43.616 100.791 1.00 116.04 648 ARG F CA 1
ATOM 7290 C C . ARG F 1 79 ? 51.115 44.628 101.780 1.00 116.27 648 ARG F C 1
ATOM 7291 O O . ARG F 1 79 ? 51.941 44.282 102.625 1.00 116.30 648 ARG F O 1
ATOM 7299 N N . LYS F 1 80 ? 50.673 45.877 101.670 1.00 116.51 649 LYS F N 1
ATOM 7300 C CA . LYS F 1 80 ? 51.097 46.924 102.594 1.00 116.72 649 LYS F CA 1
ATOM 7301 C C . LYS F 1 80 ? 50.264 46.891 103.871 1.00 116.73 649 LYS F C 1
ATOM 7302 O O . LYS F 1 80 ? 50.464 47.701 104.776 1.00 116.75 649 LYS F O 1
ATOM 7308 N N . GLY F 1 84 ? 46.406 39.676 105.811 1.00 138.52 653 GLY F N 1
ATOM 7309 C CA . GLY F 1 84 ? 47.418 38.626 105.833 1.00 138.53 653 GLY F CA 1
ATOM 7310 C C . GLY F 1 84 ? 47.758 38.116 104.447 1.00 138.53 653 GLY F C 1
ATOM 7311 O O . GLY F 1 84 ? 47.798 36.908 104.212 1.00 138.53 653 GLY F O 1
ATOM 7312 N N . VAL F 1 85 ? 48.006 39.042 103.526 1.00 138.53 654 VAL F N 1
ATOM 7313 C CA . VAL F 1 85 ? 48.346 38.689 102.151 1.00 138.51 654 VAL F CA 1
ATOM 7314 C C . VAL F 1 85 ? 49.854 38.521 101.987 1.00 138.47 654 VAL F C 1
ATOM 7315 O O . VAL F 1 85 ? 50.613 39.483 102.106 1.00 138.48 654 VAL F O 1
ATOM 7319 N N . VAL F 1 86 ? 50.279 37.290 101.715 1.00 138.40 655 VAL F N 1
ATOM 7320 C CA . VAL F 1 86 ? 51.695 36.985 101.534 1.00 138.31 655 VAL F CA 1
ATOM 7321 C C . VAL F 1 86 ? 51.978 36.470 100.124 1.00 138.21 655 VAL F C 1
ATOM 7322 O O . VAL F 1 86 ? 51.194 36.695 99.203 1.00 138.21 655 VAL F O 1
ATOM 7326 N N . SER F 1 87 ? 53.103 35.780 99.963 1.00 138.07 656 SER F N 1
ATOM 7327 C CA . SER F 1 87 ? 53.501 35.246 98.665 1.00 137.92 656 SER F CA 1
ATOM 7328 C C . SER F 1 87 ? 52.745 33.966 98.317 1.00 137.78 656 SER F C 1
ATOM 7329 O O . SER F 1 87 ? 52.686 33.568 97.153 1.00 137.78 656 SER F O 1
ATOM 7332 N N . THR F 1 88 ? 52.168 33.326 99.330 1.00 137.60 657 THR F N 1
ATOM 7333 C CA . THR F 1 88 ? 51.435 32.079 99.132 1.00 137.41 657 THR F CA 1
ATOM 7334 C C . THR F 1 88 ? 49.924 32.278 99.242 1.00 137.22 657 THR F C 1
ATOM 7335 O O . THR F 1 88 ? 49.192 31.354 99.602 1.00 137.21 657 THR F O 1
ATOM 7339 N N . SER F 1 89 ? 49.464 33.486 98.930 1.00 136.97 658 SER F N 1
ATOM 7340 C CA . SER F 1 89 ? 48.038 33.793 98.948 1.00 136.71 658 SER F CA 1
ATOM 7341 C C . SER F 1 89 ? 47.434 33.626 97.557 1.00 136.48 658 SER F C 1
ATOM 7342 O O . SER F 1 89 ? 47.851 34.289 96.607 1.00 136.47 658 SER F O 1
ATOM 7345 N N . ILE F 1 90 ? 46.452 32.738 97.443 1.00 136.18 659 ILE F N 1
ATOM 7346 C CA . ILE F 1 90 ? 45.823 32.448 96.157 1.00 135.86 659 ILE F CA 1
ATOM 7347 C C . ILE F 1 90 ? 44.895 33.575 95.707 1.00 135.56 659 ILE F C 1
ATOM 7348 O O . ILE F 1 90 ? 43.952 33.937 96.410 1.00 135.54 659 ILE F O 1
ATOM 7353 N N . ILE F 1 91 ? 45.178 34.124 94.529 1.00 135.17 660 ILE F N 1
ATOM 7354 C CA . ILE F 1 91 ? 44.363 35.187 93.953 1.00 134.76 660 ILE F CA 1
ATOM 7355 C C . ILE F 1 91 ? 43.276 34.606 93.055 1.00 134.42 660 ILE F C 1
ATOM 7356 O O . ILE F 1 91 ? 43.558 33.801 92.167 1.00 134.39 660 ILE F O 1
ATOM 7361 N N . TYR F 1 92 ? 42.034 35.017 93.292 1.00 133.98 661 TYR F N 1
ATOM 7362 C CA . TYR F 1 92 ? 40.910 34.542 92.493 1.00 133.52 661 TYR F CA 1
ATOM 7363 C C . TYR F 1 92 ? 40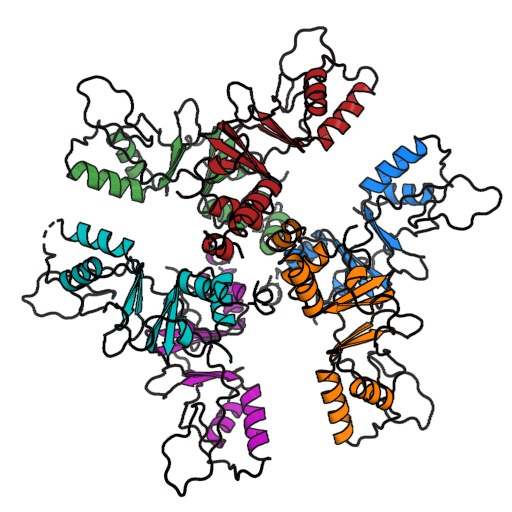.268 35.666 91.683 1.00 133.10 661 TYR F C 1
ATOM 7364 O O . TYR F 1 92 ? 40.069 36.773 92.184 1.00 133.06 661 TYR F O 1
ATOM 7373 N N . PHE F 1 93 ? 39.955 35.373 90.424 1.00 132.53 662 PHE F N 1
ATOM 7374 C CA . PHE F 1 93 ? 39.323 36.347 89.541 1.00 131.96 662 PHE F CA 1
ATOM 7375 C C . PHE F 1 93 ? 37.813 36.148 89.471 1.00 131.47 662 PHE F C 1
ATOM 7376 O O . PHE F 1 93 ? 37.123 36.835 88.718 1.00 131.44 662 PHE F O 1
ATOM 7384 N N . THR F 1 94 ? 37.308 35.203 90.256 1.00 130.86 663 THR F N 1
ATOM 7385 C CA . THR F 1 94 ? 35.871 34.979 90.357 1.00 130.27 663 THR F CA 1
ATOM 7386 C C . THR F 1 94 ? 35.269 35.942 91.373 1.00 129.80 663 THR F C 1
ATOM 7387 O O . THR F 1 94 ? 35.979 36.757 91.963 1.00 129.78 663 THR F O 1
ATOM 7391 N N . GLU F 1 95 ? 33.959 35.846 91.578 1.00 129.17 664 GLU F N 1
ATOM 7392 C CA . GLU F 1 95 ? 33.275 36.718 92.526 1.00 128.54 664 GLU F CA 1
ATOM 7393 C C . GLU F 1 95 ? 33.558 36.320 93.971 1.00 128.11 664 GLU F C 1
ATOM 7394 O O . GLU F 1 95 ? 33.602 37.171 94.859 1.00 128.10 664 GLU F O 1
ATOM 7400 N N . HIS F 1 96 ? 33.751 35.024 94.200 1.00 127.54 665 HIS F N 1
ATOM 7401 C CA . HIS F 1 96 ? 34.001 34.515 95.545 1.00 126.96 665 HIS F CA 1
ATOM 7402 C C . HIS F 1 96 ? 35.215 33.592 95.588 1.00 126.51 665 HIS F C 1
ATOM 7403 O O . HIS F 1 96 ? 35.573 32.973 94.586 1.00 126.51 665 HIS F O 1
ATOM 7410 N N . SER F 1 97 ? 35.840 33.507 96.758 1.00 125.91 666 SER F N 1
ATOM 7411 C CA . SER F 1 97 ? 37.028 32.682 96.949 1.00 125.30 666 SER F CA 1
ATOM 7412 C C . SER F 1 97 ? 36.695 31.193 96.896 1.00 124.79 666 SER F C 1
ATOM 7413 O O . SER F 1 97 ? 35.684 30.761 97.450 1.00 124.79 666 SER F O 1
ATOM 7416 N N . PRO F 1 98 ? 37.549 30.405 96.222 1.00 124.24 667 PRO F N 1
ATOM 7417 C CA . PRO F 1 98 ? 37.377 28.956 96.131 1.00 123.75 667 PRO F CA 1
ATOM 7418 C C . PRO F 1 98 ? 37.614 28.273 97.477 1.00 123.13 667 PRO F C 1
ATOM 7419 O O . PRO F 1 98 ? 38.309 28.825 98.331 1.00 123.15 667 PRO F O 1
ATOM 7423 N N . PRO F 1 99 ? 37.028 27.080 97.671 1.00 122.46 668 PRO F N 1
ATOM 7424 C CA . PRO F 1 99 ? 37.195 26.312 98.904 1.00 121.85 668 PRO F CA 1
ATOM 7425 C C . PRO F 1 99 ? 38.652 25.930 99.157 1.00 121.12 668 PRO F C 1
ATOM 7426 O O . PRO F 1 99 ? 39.232 25.153 98.398 1.00 121.08 668 PRO F O 1
ATOM 7430 N N . LEU F 1 100 ? 39.231 26.482 100.219 1.00 120.17 669 LEU F N 1
ATOM 7431 C CA . LEU F 1 100 ? 40.618 26.202 100.584 1.00 119.22 669 LEU F CA 1
ATOM 7432 C C . LEU F 1 100 ? 40.714 25.570 101.970 1.00 118.33 669 LEU F C 1
ATOM 7433 O O . LEU F 1 100 ? 39.841 25.784 102.812 1.00 118.34 669 LEU F O 1
ATOM 7438 N N . PRO F 1 101 ? 41.776 24.780 102.207 1.00 117.38 670 PRO F N 1
ATOM 7439 C CA . PRO F 1 101 ? 42.044 24.193 103.520 1.00 116.54 670 PRO F CA 1
ATOM 7440 C C . PRO F 1 101 ? 42.091 25.253 104.621 1.00 115.49 670 PRO F C 1
ATOM 7441 O O . PRO F 1 101 ? 42.532 26.375 104.375 1.00 115.51 670 PRO F O 1
ATOM 7445 N N . PRO F 1 102 ? 41.636 24.893 105.833 1.00 114.42 671 PRO F N 1
ATOM 7446 C CA . PRO F 1 102 ? 41.492 25.802 106.975 1.00 113.44 671 PRO F CA 1
ATOM 7447 C C . PRO F 1 102 ? 42.762 26.569 107.355 1.00 112.29 671 PRO F C 1
ATOM 7448 O O . PRO F 1 102 ? 42.674 27.704 107.825 1.00 112.23 671 PRO F O 1
ATOM 7452 N N . TYR F 1 103 ? 43.926 25.956 107.155 1.00 110.83 672 TYR F N 1
ATOM 7453 C CA . TYR F 1 103 ? 45.194 26.559 107.572 1.00 109.31 672 TYR F CA 1
ATOM 7454 C C . TYR F 1 103 ? 45.649 27.727 106.696 1.00 107.94 672 TYR F C 1
ATOM 7455 O O . TYR F 1 103 ? 46.296 28.655 107.182 1.00 107.85 672 TYR F O 1
ATOM 7464 N N . THR F 1 104 ? 45.311 27.676 105.410 1.00 106.14 673 THR F N 1
ATOM 7465 C CA . THR F 1 104 ? 45.767 28.681 104.448 1.00 104.33 673 THR F CA 1
ATOM 7466 C C . THR F 1 104 ? 45.394 30.111 104.841 1.00 102.77 673 THR F C 1
ATOM 7467 O O . THR F 1 104 ? 44.295 30.356 105.341 1.00 102.77 673 THR F O 1
ATOM 7471 N N . PRO F 1 105 ? 46.321 31.058 104.617 1.00 101.13 674 PRO F N 1
ATOM 7472 C CA . PRO F 1 105 ? 46.133 32.486 104.877 1.00 99.75 674 PRO F CA 1
ATOM 7473 C C . PRO F 1 105 ? 45.035 33.097 104.005 1.00 98.08 674 PRO F C 1
ATOM 7474 O O . PRO F 1 105 ? 44.550 32.442 103.082 1.00 98.10 674 PRO F O 1
ATOM 7478 N N . PRO F 1 106 ? 44.641 34.349 104.301 1.00 96.38 675 PRO F N 1
ATOM 7479 C CA . PRO F 1 106 ? 43.610 35.073 103.551 1.00 94.87 675 PRO F CA 1
ATOM 7480 C C . PRO F 1 106 ? 43.895 35.153 102.051 1.00 93.13 675 PRO F C 1
ATOM 7481 O O . PRO F 1 106 ? 45.035 34.969 101.622 1.00 93.03 675 PRO F O 1
ATOM 7485 N N . THR F 1 107 ? 42.857 35.436 101.269 1.00 90.99 676 THR F N 1
ATOM 7486 C CA . THR F 1 107 ? 42.976 35.503 99.814 1.00 88.80 676 THR F CA 1
ATOM 7487 C C . THR F 1 107 ? 42.893 36.937 99.293 1.00 87.04 676 THR F C 1
ATOM 7488 O O . THR F 1 107 ? 42.944 37.893 100.066 1.00 86.92 676 THR F O 1
ATOM 7492 N N . LEU F 1 108 ? 42.763 37.074 97.976 1.00 84.81 677 LEU F N 1
ATOM 7493 C CA . LEU F 1 108 ? 42.732 38.383 97.333 1.00 82.62 677 LEU F CA 1
ATOM 7494 C C . LEU F 1 108 ? 41.865 38.331 96.076 1.00 80.88 677 LEU F C 1
ATOM 7495 O O . LEU F 1 108 ? 41.965 37.393 95.284 1.00 80.80 677 LEU F O 1
ATOM 7500 N N . LYS F 1 109 ? 41.019 39.341 95.895 1.00 78.58 678 LYS F N 1
ATOM 7501 C CA . LYS F 1 109 ? 40.147 39.410 94.727 1.00 76.28 678 LYS F CA 1
ATOM 7502 C C . LYS F 1 109 ? 40.565 40.525 93.772 1.00 74.33 678 LYS F C 1
ATOM 7503 O O . LYS F 1 109 ? 40.716 41.677 94.177 1.00 74.16 678 LYS F O 1
ATOM 7509 N N . LEU F 1 110 ? 40.750 40.173 92.503 1.00 71.93 679 LEU F N 1
ATOM 7510 C CA . LEU F 1 110 ? 41.089 41.150 91.472 1.00 69.54 679 LEU F CA 1
ATOM 7511 C C . LEU F 1 110 ? 40.002 41.218 90.403 1.00 67.61 679 LEU F C 1
ATOM 7512 O O . LEU F 1 110 ? 40.239 41.686 89.289 1.00 67.51 679 LEU F O 1
ATOM 7517 N N . ARG F 1 111 ? 38.810 40.749 90.758 1.00 65.12 680 ARG F N 1
ATOM 7518 C CA . ARG F 1 111 ? 37.662 40.743 89.859 1.00 62.69 680 ARG F CA 1
ATOM 7519 C C . ARG F 1 111 ? 37.440 42.129 89.258 1.00 60.94 680 ARG F C 1
ATOM 7520 O O . ARG F 1 111 ? 37.211 42.268 88.056 1.00 60.65 680 ARG F O 1
ATOM 7528 N N . ASN F 1 112 ? 37.526 43.149 90.108 1.00 58.87 681 ASN F N 1
ATOM 7529 C CA . ASN F 1 112 ? 37.180 44.520 89.733 1.00 56.75 681 ASN F CA 1
ATOM 7530 C C . ASN F 1 112 ? 38.169 45.206 88.792 1.00 55.13 681 ASN F C 1
ATOM 7531 O O . ASN F 1 112 ? 38.081 46.413 88.569 1.00 55.07 681 ASN F O 1
ATOM 7536 N N . ILE F 1 113 ? 39.103 44.441 88.241 1.00 53.10 682 ILE F N 1
ATOM 7537 C CA . ILE F 1 113 ? 40.096 45.002 87.332 1.00 51.15 682 ILE F CA 1
ATOM 7538 C C . ILE F 1 113 ? 40.251 44.119 86.095 1.00 49.51 682 ILE F C 1
ATOM 7539 O O . ILE F 1 113 ? 41.174 44.288 85.297 1.00 49.32 682 ILE F O 1
ATOM 7544 N N . LEU F 1 114 ? 39.316 43.186 85.939 1.00 47.53 683 LEU F N 1
ATOM 7545 C CA . LEU F 1 114 ? 39.331 42.235 84.834 1.00 45.44 683 LEU F CA 1
ATOM 7546 C C . LEU F 1 114 ? 38.298 42.601 83.772 1.00 43.96 683 LEU F C 1
ATOM 7547 O O . LEU F 1 114 ? 37.161 42.944 84.092 1.00 43.82 683 LEU F O 1
ATOM 7552 N N . ASP F 1 115 ? 38.701 42.533 82.507 1.00 42.14 684 ASP F N 1
ATOM 7553 C CA . ASP F 1 115 ? 37.768 42.715 81.404 1.00 40.41 684 ASP F CA 1
ATOM 7554 C C . ASP F 1 115 ? 37.001 41.416 81.188 1.00 39.35 684 ASP F C 1
ATOM 7555 O O . ASP F 1 115 ? 37.537 40.451 80.645 1.00 38.99 684 ASP F O 1
ATOM 7560 N N . LEU F 1 116 ? 35.745 41.398 81.622 1.00 38.23 685 LEU F N 1
ATOM 7561 C CA . LEU F 1 116 ? 34.912 40.203 81.532 1.00 37.20 685 LEU F CA 1
ATOM 7562 C C . LEU F 1 116 ? 34.274 40.065 80.154 1.00 36.52 685 LEU F C 1
ATOM 7563 O O . LEU F 1 116 ? 33.651 39.047 79.848 1.00 36.40 685 LEU F O 1
ATOM 7568 N N . SER F 1 117 ? 34.432 41.095 79.328 1.00 35.42 686 SER F N 1
ATOM 7569 C CA . SER F 1 117 ? 33.878 41.083 77.980 1.00 34.66 686 SER F CA 1
ATOM 7570 C C . SER F 1 117 ? 34.939 41.361 76.921 1.00 34.13 686 SER F C 1
ATOM 7571 O O . SER F 1 117 ? 34.797 42.298 76.140 1.00 34.20 686 SER F O 1
ATOM 7574 N N . PRO F 1 118 ? 36.001 40.541 76.882 1.00 33.79 687 PRO F N 1
ATOM 7575 C CA . PRO F 1 118 ? 37.013 40.741 75.854 1.00 33.44 687 PRO F CA 1
ATOM 7576 C C . PRO F 1 118 ? 36.470 40.298 74.504 1.00 33.11 687 PRO F C 1
ATOM 7577 O O . PRO F 1 118 ? 35.507 39.536 74.445 1.00 33.02 687 PRO F O 1
ATOM 7581 N N . PHE F 1 119 ? 37.071 40.780 73.425 1.00 33.02 688 PHE F N 1
ATOM 7582 C CA . PHE F 1 119 ? 36.620 40.390 72.098 1.00 32.86 688 PHE F CA 1
ATOM 7583 C C . PHE F 1 119 ? 37.330 39.135 71.624 1.00 32.36 688 PHE F C 1
ATOM 7584 O O . PHE F 1 119 ? 38.511 38.928 71.899 1.00 32.13 688 PHE F O 1
ATOM 7592 N N . THR F 1 120 ? 36.590 38.295 70.915 1.00 32.15 689 THR F N 1
ATOM 7593 C CA . THR F 1 120 ? 37.109 37.014 70.473 1.00 32.07 689 THR F CA 1
ATOM 7594 C C . THR F 1 120 ? 36.963 36.851 68.969 1.00 31.81 689 THR F C 1
ATOM 7595 O O . THR F 1 120 ? 36.094 37.457 68.346 1.00 31.78 689 THR F O 1
ATOM 7599 N N . VAL F 1 121 ? 37.834 36.036 68.391 1.00 31.66 690 VAL F N 1
ATOM 7600 C CA . VAL F 1 121 ? 37.723 35.670 66.994 1.00 31.60 690 VAL F CA 1
ATOM 7601 C C . VAL F 1 121 ? 38.147 34.208 66.863 1.00 31.45 690 VAL F C 1
ATOM 7602 O O . VAL F 1 121 ? 38.962 33.728 67.647 1.00 31.33 690 VAL F O 1
ATOM 7606 N N . THR F 1 122 ? 37.573 33.494 65.899 1.00 31.56 691 THR F N 1
ATOM 7607 C CA . THR F 1 122 ? 37.940 32.094 65.673 1.00 31.65 691 THR F CA 1
ATOM 7608 C C . THR F 1 122 ? 39.252 31.991 64.901 1.00 31.43 691 THR F C 1
ATOM 7609 O O . THR F 1 122 ? 39.605 32.894 64.150 1.00 31.61 691 THR F O 1
ATOM 7613 N N . ASP F 1 123 ? 39.968 30.888 65.090 1.00 31.47 692 ASP F N 1
ATOM 7614 C CA . ASP F 1 123 ? 41.279 30.704 64.469 1.00 31.70 692 ASP F CA 1
ATOM 7615 C C . ASP F 1 123 ? 41.217 30.696 62.943 1.00 31.72 692 ASP F C 1
ATOM 7616 O O . ASP F 1 123 ? 42.232 30.884 62.271 1.00 31.58 692 ASP F O 1
ATOM 7621 N N . LEU F 1 124 ? 40.021 30.486 62.404 1.00 31.76 693 LEU F N 1
ATOM 7622 C CA . LEU F 1 124 ? 39.836 30.392 60.963 1.00 31.72 693 LEU F CA 1
ATOM 7623 C C . LEU F 1 124 ? 39.216 31.662 60.385 1.00 31.69 693 LEU F C 1
ATOM 7624 O O . LEU F 1 124 ? 38.820 31.694 59.217 1.00 31.85 693 LEU F O 1
ATOM 7629 N N . THR F 1 125 ? 39.148 32.707 61.203 1.00 31.39 694 THR F N 1
ATOM 7630 C CA . THR F 1 125 ? 38.605 33.991 60.772 1.00 31.23 694 THR F CA 1
ATOM 7631 C C . THR F 1 125 ? 39.573 34.729 59.850 1.00 31.14 694 THR F C 1
ATOM 7632 O O . THR F 1 125 ? 40.721 34.976 60.220 1.00 31.18 694 THR F O 1
ATOM 7636 N N . PRO F 1 126 ? 39.108 35.080 58.640 1.00 31.02 695 PRO F N 1
ATOM 7637 C CA . PRO F 1 126 ? 39.903 35.836 57.675 1.00 30.94 695 PRO F CA 1
ATOM 7638 C C . PRO F 1 126 ? 40.423 37.130 58.286 1.00 30.94 695 PRO F C 1
ATOM 7639 O O . PRO F 1 126 ? 39.676 37.830 58.969 1.00 31.16 695 PRO F O 1
ATOM 7643 N N . MET F 1 127 ? 41.693 37.441 58.047 1.00 30.87 696 MET F N 1
ATOM 7644 C CA . MET F 1 127 ? 42.300 38.644 58.609 1.00 30.91 696 MET F CA 1
ATOM 7645 C C . MET F 1 127 ? 41.615 39.921 58.135 1.00 31.10 696 MET F C 1
ATOM 7646 O O . MET F 1 127 ? 41.542 40.899 58.876 1.00 31.27 696 MET F O 1
ATOM 7651 N N . GLU F 1 128 ? 41.110 39.905 56.904 1.00 31.14 697 GLU F N 1
ATOM 7652 C CA . GLU F 1 128 ? 40.389 41.051 56.363 1.00 31.32 697 GLU F CA 1
ATOM 7653 C C . GLU F 1 128 ? 39.158 41.367 57.206 1.00 31.27 697 GLU F C 1
ATOM 7654 O O . GLU F 1 128 ? 38.615 42.470 57.144 1.00 31.48 697 GLU F O 1
ATOM 7660 N N . ILE F 1 129 ? 38.722 40.389 57.993 1.00 31.02 698 ILE F N 1
ATOM 7661 C CA . ILE F 1 129 ? 37.599 40.577 58.898 1.00 30.91 698 ILE F CA 1
ATOM 7662 C C . ILE F 1 129 ? 38.103 40.973 60.283 1.00 30.64 698 ILE F C 1
ATOM 7663 O O . ILE F 1 129 ? 37.500 41.806 60.956 1.00 30.70 698 ILE F O 1
ATOM 7668 N N . VAL F 1 130 ? 39.217 40.379 60.697 1.00 30.28 699 VAL F N 1
ATOM 7669 C CA . VAL F 1 130 ? 39.847 40.733 61.962 1.00 29.82 699 VAL F CA 1
ATOM 7670 C C . VAL F 1 130 ? 40.255 42.206 61.952 1.00 29.55 699 VAL F C 1
ATOM 7671 O O . VAL F 1 130 ? 39.965 42.946 62.890 1.00 29.26 699 VAL F O 1
ATOM 7675 N N . VAL F 1 131 ? 40.921 42.625 60.880 1.00 29.52 700 VAL F N 1
ATOM 7676 C CA . VAL F 1 131 ? 41.298 44.027 60.701 1.00 29.43 700 VAL F CA 1
ATOM 7677 C C . VAL F 1 131 ? 40.055 44.914 60.716 1.00 29.44 700 VAL F C 1
ATOM 7678 O O . VAL F 1 131 ? 40.035 45.969 61.353 1.00 29.42 700 VAL F O 1
ATOM 7682 N N . ASP F 1 132 ? 39.018 44.465 60.018 1.00 29.43 701 ASP F N 1
ATOM 7683 C CA . ASP F 1 132 ? 37.749 45.175 59.954 1.00 29.42 701 ASP F CA 1
ATOM 7684 C C . ASP F 1 132 ? 37.162 45.397 61.348 1.00 29.41 701 ASP F C 1
ATOM 7685 O O . ASP F 1 132 ? 36.663 46.479 61.655 1.00 29.40 701 ASP F O 1
ATOM 7690 N N . ILE F 1 133 ? 37.230 44.369 62.189 1.00 29.35 702 ILE F N 1
ATOM 7691 C CA . ILE F 1 133 ? 36.719 44.454 63.555 1.00 29.30 702 ILE F CA 1
ATOM 7692 C C . ILE F 1 133 ? 37.594 45.361 64.423 1.00 29.41 702 ILE F C 1
ATOM 7693 O O . ILE F 1 133 ? 37.092 46.064 65.300 1.00 29.28 702 ILE F O 1
ATOM 7698 N N . PHE F 1 134 ? 38.899 45.347 64.168 1.00 29.75 703 PHE F N 1
ATOM 7699 C CA . PHE F 1 134 ? 39.834 46.202 64.898 1.00 30.18 703 PHE F CA 1
ATOM 7700 C C . PHE F 1 134 ? 39.598 47.680 64.614 1.00 30.58 703 PHE F C 1
ATOM 7701 O O . PHE F 1 134 ? 39.710 48.515 65.509 1.00 30.70 703 PHE F O 1
ATOM 7709 N N . ARG F 1 135 ? 39.272 47.997 63.365 1.00 31.06 704 ARG F N 1
ATOM 7710 C CA . ARG F 1 135 ? 39.002 49.375 62.971 1.00 31.39 704 ARG F CA 1
ATOM 7711 C C . ARG F 1 135 ? 37.646 49.846 63.486 1.00 31.44 704 ARG F C 1
ATOM 7712 O O . ARG F 1 135 ? 37.534 50.923 64.073 1.00 31.53 704 ARG F O 1
ATOM 7720 N N . LYS F 1 136 ? 36.621 49.030 63.263 1.00 31.55 705 LYS F N 1
ATOM 7721 C CA . LYS F 1 136 ? 35.247 49.420 63.570 1.00 31.60 705 LYS F CA 1
ATOM 7722 C C . LYS F 1 136 ? 34.952 49.486 65.065 1.00 31.49 705 LYS F C 1
ATOM 7723 O O . LYS F 1 136 ? 34.083 50.240 65.496 1.00 31.56 705 LYS F O 1
ATOM 7729 N N . LEU F 1 137 ? 35.680 48.705 65.854 1.00 31.50 706 LEU F N 1
ATOM 7730 C CA . LEU F 1 137 ? 35.476 48.691 67.298 1.00 31.63 706 LEU F CA 1
ATOM 7731 C C . LEU F 1 137 ? 36.640 49.333 68.045 1.00 31.85 706 LEU F C 1
ATOM 7732 O O . LEU F 1 137 ? 36.525 49.657 69.227 1.00 31.92 706 LEU F O 1
ATOM 7737 N N . GLY F 1 138 ? 37.757 49.522 67.348 1.00 32.15 707 GLY F N 1
ATOM 7738 C CA . GLY F 1 138 ? 38.934 50.151 67.938 1.00 32.52 707 GLY F CA 1
ATOM 7739 C C . GLY F 1 138 ? 39.553 49.296 69.025 1.00 32.83 707 GLY F C 1
ATOM 7740 O O . GLY F 1 138 ? 39.783 49.764 70.140 1.00 32.90 707 GLY F O 1
ATOM 7741 N N . LEU F 1 139 ? 39.824 48.037 68.694 1.00 33.04 708 LEU F N 1
ATOM 7742 C CA . LEU F 1 139 ? 40.345 47.079 69.663 1.00 33.31 708 LEU F CA 1
ATOM 7743 C C . LEU F 1 139 ? 41.831 47.283 69.933 1.00 33.52 708 LEU F C 1
ATOM 7744 O O . LEU F 1 139 ? 42.597 47.617 69.029 1.00 33.61 708 LEU F O 1
ATOM 7749 N N . ARG F 1 140 ? 42.227 47.077 71.185 1.00 33.70 709 ARG F N 1
ATOM 7750 C CA . ARG F 1 140 ? 43.636 47.084 71.556 1.00 33.90 709 ARG F CA 1
ATOM 7751 C C . ARG F 1 140 ? 44.216 45.687 71.371 1.00 33.82 709 ARG F C 1
ATOM 7752 O O . ARG F 1 140 ? 45.402 45.526 71.080 1.00 33.76 709 ARG F O 1
ATOM 7760 N N . GLN F 1 141 ? 43.365 44.678 71.540 1.00 33.83 710 GLN F N 1
ATOM 7761 C CA . GLN F 1 141 ? 43.755 43.290 71.314 1.00 33.79 710 GLN F CA 1
ATOM 7762 C C . GLN F 1 141 ? 42.534 42.389 71.138 1.00 33.75 710 GLN F C 1
ATOM 7763 O O . GLN F 1 141 ? 41.419 42.760 71.503 1.00 33.77 710 GLN F O 1
ATOM 7769 N N . CYS F 1 142 ? 42.758 41.207 70.574 1.00 33.84 711 CYS F N 1
ATOM 7770 C CA . CYS F 1 142 ? 41.685 40.258 70.296 1.00 33.70 711 CYS F CA 1
ATOM 7771 C C . CYS F 1 142 ? 42.173 38.838 70.534 1.00 33.50 711 CYS F C 1
ATOM 7772 O O . CYS F 1 142 ? 43.227 38.446 70.040 1.00 33.71 711 CYS F O 1
ATOM 7775 N N . LEU F 1 143 ? 41.404 38.066 71.289 1.00 33.21 712 LEU F N 1
ATOM 7776 C CA . LEU F 1 143 ? 41.798 36.702 71.625 1.00 33.15 712 LEU F CA 1
ATOM 7777 C C . LEU F 1 143 ? 41.284 35.703 70.593 1.00 33.10 712 LEU F C 1
ATOM 7778 O O . LEU F 1 143 ? 40.160 35.812 70.111 1.00 33.42 712 LEU F O 1
ATOM 7783 N N . VAL F 1 144 ? 42.122 34.737 70.244 1.00 33.01 713 VAL F N 1
ATOM 7784 C CA . VAL F 1 144 ? 41.761 33.762 69.229 1.00 32.96 713 VAL F CA 1
ATOM 7785 C C . VAL F 1 144 ? 41.403 32.435 69.875 1.00 33.06 713 VAL F C 1
ATOM 7786 O O . VAL F 1 144 ? 42.167 31.903 70.679 1.00 33.09 713 VAL F O 1
ATOM 7790 N N . THR F 1 145 ? 40.233 31.912 69.522 1.00 33.15 714 THR F N 1
ATOM 7791 C CA . THR F 1 145 ? 39.751 30.658 70.086 1.00 33.20 714 THR F CA 1
ATOM 7792 C C . THR F 1 145 ? 39.465 29.627 69.000 1.00 33.15 714 THR F C 1
ATOM 7793 O O . THR F 1 145 ? 39.360 29.962 67.817 1.00 32.98 714 THR F O 1
ATOM 7797 N N . HIS F 1 146 ? 39.345 28.370 69.416 1.00 32.86 715 HIS F N 1
ATOM 7798 C CA . HIS F 1 146 ? 38.908 27.299 68.531 1.00 32.73 715 HIS F CA 1
ATOM 7799 C C . HIS F 1 146 ? 37.878 26.439 69.247 1.00 32.73 715 HIS F C 1
ATOM 7800 O O . HIS F 1 146 ? 38.192 25.781 70.239 1.00 32.62 715 HIS F O 1
ATOM 7807 N N . ASN F 1 147 ? 36.650 26.453 68.740 1.00 32.79 716 ASN F N 1
ATOM 7808 C CA . ASN F 1 147 ? 35.558 25.707 69.350 1.00 33.06 716 ASN F CA 1
ATOM 7809 C C . ASN F 1 147 ? 35.452 25.942 70.857 1.00 33.25 716 ASN F C 1
ATOM 7810 O O . ASN F 1 147 ? 35.322 24.999 71.635 1.00 33.44 716 ASN F O 1
ATOM 7815 N N . GLY F 1 148 ? 35.521 27.207 71.259 1.00 33.37 717 GLY F N 1
ATOM 7816 C CA . GLY F 1 148 ? 35.319 27.584 72.653 1.00 33.84 717 GLY F CA 1
ATOM 7817 C C . GLY F 1 148 ? 36.576 27.651 73.501 1.00 34.11 717 GLY F C 1
ATOM 7818 O O . GLY F 1 148 ? 36.521 28.055 74.663 1.00 34.10 717 GLY F O 1
ATOM 7819 N N . ARG F 1 149 ? 37.710 27.260 72.928 1.00 34.37 718 ARG F N 1
ATOM 7820 C CA . ARG F 1 149 ? 38.958 27.215 73.684 1.00 34.93 718 ARG F CA 1
ATOM 7821 C C . ARG F 1 149 ? 39.968 28.252 73.206 1.00 35.11 718 ARG F C 1
ATOM 7822 O O . ARG F 1 149 ? 40.281 28.324 72.021 1.00 35.16 718 ARG F O 1
ATOM 7830 N N . LEU F 1 150 ? 40.477 29.048 74.142 1.00 35.36 719 LEU F N 1
ATOM 7831 C CA . LEU F 1 150 ? 41.504 30.034 73.846 1.00 35.76 719 LEU F CA 1
ATOM 7832 C C . LEU F 1 150 ? 42.706 29.369 73.195 1.00 36.53 719 LEU F C 1
ATOM 7833 O O . LEU F 1 150 ? 43.177 28.330 73.659 1.00 36.78 719 LEU F O 1
ATOM 7838 N N . LEU F 1 151 ? 43.197 29.971 72.117 1.00 37.35 720 LEU F N 1
ATOM 7839 C CA . LEU F 1 151 ? 44.336 29.430 71.398 1.00 38.31 720 LEU F CA 1
ATOM 7840 C C . LEU F 1 151 ? 45.481 30.438 71.360 1.00 38.81 720 LEU F C 1
ATOM 7841 O O . LEU F 1 151 ? 46.611 30.118 71.728 1.00 38.92 720 LEU F O 1
ATOM 7846 N N . GLY F 1 152 ? 45.183 31.658 70.921 1.00 39.42 721 GLY F N 1
ATOM 7847 C CA . GLY F 1 152 ? 46.207 32.688 70.782 1.00 40.30 721 GLY F CA 1
ATOM 7848 C C . GLY F 1 152 ? 45.707 34.099 71.028 1.00 41.00 721 GLY F C 1
ATOM 7849 O O . GLY F 1 152 ? 44.611 34.299 71.552 1.00 41.03 721 GLY F O 1
ATOM 7850 N N . ILE F 1 153 ? 46.520 35.081 70.648 1.00 41.74 722 ILE F N 1
ATOM 7851 C CA . ILE F 1 153 ? 46.174 36.487 70.840 1.00 42.43 722 ILE F CA 1
ATOM 7852 C C . ILE F 1 153 ? 46.675 37.357 69.690 1.00 43.16 722 ILE F C 1
ATOM 7853 O O . ILE F 1 153 ? 47.794 37.185 69.208 1.00 43.08 722 ILE F O 1
ATOM 7858 N N . ILE F 1 154 ? 45.830 38.284 69.252 1.00 44.23 723 ILE F N 1
ATOM 7859 C CA . ILE F 1 154 ? 46.217 39.274 68.255 1.00 45.41 723 ILE F CA 1
ATOM 7860 C C . ILE F 1 154 ? 46.064 40.666 68.846 1.00 46.31 723 ILE F C 1
ATOM 7861 O O . ILE F 1 154 ? 44.951 41.104 69.124 1.00 46.34 723 ILE F O 1
ATOM 7866 N N . THR F 1 155 ? 47.181 41.357 69.047 1.00 47.83 724 THR F N 1
ATOM 7867 C CA . THR F 1 155 ? 47.142 42.724 69.560 1.00 49.51 724 THR F CA 1
ATOM 7868 C C . THR F 1 155 ? 46.987 43.737 68.430 1.00 50.77 724 THR F C 1
ATOM 7869 O O . THR F 1 155 ? 46.928 43.369 67.258 1.00 50.61 724 THR F O 1
ATOM 7873 N N . LYS F 1 156 ? 46.918 45.012 68.796 1.00 52.72 725 LYS F N 1
ATOM 7874 C CA . LYS F 1 156 ? 46.775 46.094 67.826 1.00 54.60 725 LYS F CA 1
ATOM 7875 C C . LYS F 1 156 ? 48.014 46.206 66.944 1.00 55.91 725 LYS F C 1
ATOM 7876 O O . LYS F 1 156 ? 47.916 46.522 65.759 1.00 55.94 725 LYS F O 1
ATOM 7882 N N . LYS F 1 157 ? 49.176 45.936 67.532 1.00 57.62 726 LYS F N 1
ATOM 7883 C CA . LYS F 1 157 ? 50.443 46.015 66.813 1.00 59.49 726 LYS F CA 1
ATOM 7884 C C . LYS F 1 157 ? 50.594 44.876 65.806 1.00 60.50 726 LYS F C 1
ATOM 7885 O O . LYS F 1 157 ? 51.222 45.045 64.761 1.00 60.61 726 LYS F O 1
ATOM 7891 N N . ASP F 1 158 ? 50.019 43.720 66.126 1.00 61.86 727 ASP F N 1
ATOM 7892 C CA . ASP F 1 158 ? 50.042 42.572 65.224 1.00 63.27 727 ASP F CA 1
ATOM 7893 C C . ASP F 1 158 ? 49.257 42.871 63.954 1.00 64.42 727 ASP F C 1
ATOM 7894 O O . ASP F 1 158 ? 49.643 42.459 62.861 1.00 64.43 727 ASP F O 1
ATOM 7899 N N . VAL F 1 159 ? 48.150 43.588 64.113 1.00 66.00 728 VAL F N 1
ATOM 7900 C CA . VAL F 1 159 ? 47.339 44.014 62.983 1.00 67.61 728 VAL F CA 1
ATOM 7901 C C . VAL F 1 159 ? 48.128 44.992 62.117 1.00 68.76 728 VAL F C 1
ATOM 7902 O O . VAL F 1 159 ? 48.113 44.900 60.890 1.00 68.79 728 VAL F O 1
ATOM 7906 N N . LEU F 1 160 ? 48.828 45.917 62.769 1.00 70.23 729 LEU F N 1
ATOM 7907 C CA . LEU F 1 160 ? 49.652 46.900 62.073 1.00 71.70 729 LEU F CA 1
ATOM 7908 C C . LEU F 1 160 ? 50.789 46.239 61.297 1.00 72.80 729 LEU F C 1
ATOM 7909 O O . LEU F 1 160 ? 51.094 46.638 60.174 1.00 72.92 729 LEU F O 1
ATOM 7914 N N . LYS F 1 161 ? 51.412 45.231 61.903 1.00 74.14 730 LYS F N 1
ATOM 7915 C CA . LYS F 1 161 ? 52.483 44.483 61.250 1.00 75.47 730 LYS F CA 1
ATOM 7916 C C . LYS F 1 161 ? 51.958 43.687 60.061 1.00 76.40 730 LYS F C 1
ATOM 7917 O O . LYS F 1 161 ? 52.693 43.416 59.111 1.00 76.51 730 LYS F O 1
ATOM 7923 N N . HIS F 1 162 ? 50.684 43.312 60.120 1.00 77.58 731 HIS F N 1
ATOM 7924 C CA . HIS F 1 162 ? 50.041 42.605 59.020 1.00 78.72 731 HIS F CA 1
ATOM 7925 C C . HIS F 1 162 ? 49.625 43.582 57.924 1.00 79.50 731 HIS F C 1
ATOM 7926 O O . HIS F 1 162 ? 49.551 43.219 56.750 1.00 79.57 731 HIS F O 1
ATOM 7933 N N . ILE F 1 163 ? 49.353 44.822 58.319 1.00 80.47 732 ILE F N 1
ATOM 7934 C CA . ILE F 1 163 ? 48.996 45.873 57.371 1.00 81.44 732 ILE F CA 1
ATOM 7935 C C . ILE F 1 163 ? 50.215 46.289 56.548 1.00 82.00 732 ILE F C 1
ATOM 7936 O O . ILE F 1 163 ? 50.095 46.640 55.373 1.00 82.03 732 ILE F O 1
ATOM 7941 N N . ALA F 1 164 ? 51.388 46.234 57.172 1.00 82.70 733 ALA F N 1
ATOM 7942 C CA . ALA F 1 164 ? 52.640 46.557 56.495 1.00 83.38 733 ALA F CA 1
ATOM 7943 C C . ALA F 1 164 ? 52.990 45.505 55.446 1.00 83.90 733 ALA F C 1
ATOM 7944 O O . ALA F 1 164 ? 53.662 45.801 54.458 1.00 83.97 733 ALA F O 1
ATOM 7946 N N . GLN F 1 165 ? 52.531 44.276 55.672 1.00 84.50 734 GLN F N 1
ATOM 7947 C CA . GLN F 1 165 ? 52.731 43.180 54.727 1.00 85.07 734 GLN F CA 1
ATOM 7948 C C . GLN F 1 165 ? 52.148 43.507 53.354 1.00 85.35 734 GLN F C 1
ATOM 7949 O O . GLN F 1 165 ? 52.785 43.271 52.326 1.00 85.40 734 GLN F O 1
ATOM 7955 N N . MET F 1 166 ? 50.938 44.058 53.345 1.00 85.62 735 MET F N 1
ATOM 7956 C CA . MET F 1 166 ? 50.258 44.401 52.103 1.00 85.87 735 MET F CA 1
ATOM 7957 C C . MET F 1 166 ? 50.289 45.905 51.852 1.00 85.90 735 MET F C 1
ATOM 7958 O O . MET F 1 166 ? 50.987 46.381 50.958 1.00 85.92 735 MET F O 1
ATOM 7963 N N . ILE F 1 174 ? 47.832 46.940 46.219 1.00 113.04 743 ILE F N 1
ATOM 7964 C CA . ILE F 1 174 ? 46.687 46.553 45.403 1.00 113.06 743 ILE F CA 1
ATOM 7965 C C . ILE F 1 174 ? 45.463 46.275 46.270 1.00 113.06 743 ILE F C 1
ATOM 7966 O O . ILE F 1 174 ? 44.507 47.050 46.275 1.00 113.05 743 ILE F O 1
ATOM 7968 N N . LEU F 1 175 ? 45.501 45.165 47.003 1.00 113.06 744 LEU F N 1
ATOM 7969 C CA . LEU F 1 175 ? 44.407 44.792 47.895 1.00 113.05 744 LEU F CA 1
ATOM 7970 C C . LEU F 1 175 ? 44.547 45.487 49.247 1.00 113.04 744 LEU F C 1
ATOM 7971 O O . LEU F 1 175 ? 43.706 45.323 50.132 1.00 113.03 744 LEU F O 1
ATOM 7973 N N . PHE F 1 176 ? 45.617 46.261 49.394 1.00 113.00 745 PHE F N 1
ATOM 7974 C CA . PHE F 1 176 ? 45.879 47.002 50.622 1.00 112.96 745 PHE F CA 1
ATOM 7975 C C . PHE F 1 176 ? 44.948 48.202 50.764 1.00 112.89 745 PHE F C 1
ATOM 7976 O O . PHE F 1 176 ? 44.413 48.458 51.842 1.00 112.89 745 PHE F O 1
ATOM 7984 N N . ASN F 1 177 ? 44.760 48.932 49.668 1.00 112.81 746 ASN F N 1
ATOM 7985 C CA . ASN F 1 177 ? 43.929 50.133 49.673 1.00 112.72 746 ASN F CA 1
ATOM 7986 C C . ASN F 1 177 ? 42.445 49.805 49.819 1.00 112.65 746 ASN F C 1
ATOM 7987 O O . ASN F 1 177 ? 41.653 50.653 50.232 1.00 112.61 746 ASN F O 1
ATOM 7989 N N . GLU F 1 178 ? 42.076 48.574 49.479 1.00 112.62 747 GLU F N 1
ATOM 7990 C CA . GLU F 1 178 ? 40.687 48.131 49.565 1.00 112.58 747 GLU F CA 1
ATOM 7991 C C . GLU F 1 178 ? 40.224 48.005 51.014 1.00 112.55 747 GLU F C 1
ATOM 7992 O O . GLU F 1 178 ? 39.036 48.139 51.308 1.00 112.54 747 GLU F O 1
ATOM 7994 N N . PHE F 1 179 ? 41.168 47.748 51.914 1.00 112.52 748 PHE F N 1
ATOM 7995 C CA . PHE F 1 179 ? 40.862 47.618 53.334 1.00 112.48 748 PHE F CA 1
ATOM 7996 C C . PHE F 1 179 ? 41.122 48.925 54.078 1.00 112.45 748 PHE F C 1
ATOM 7997 O O . PHE F 1 179 ? 41.786 48.940 55.114 1.00 112.44 748 PHE F O 1
ATOM 7999 N N . LEU F 1 180 ? 40.592 50.020 53.541 1.00 112.43 749 LEU F N 1
ATOM 8000 C CA . LEU F 1 180 ? 40.764 51.335 54.148 1.00 112.40 749 LEU F CA 1
ATOM 8001 C C . LEU F 1 180 ? 39.442 52.094 54.212 1.00 112.38 749 LEU F C 1
ATOM 8002 O O . LEU F 1 180 ? 38.671 52.098 53.253 1.00 112.35 749 LEU F O 1
#

Radius of gyration: 34.12 Å; Cα contacts (8 Å, |Δi|>4): 1861; chains: 6; bounding box: 64×114×91 Å

Organism: Homo sapiens (NCBI:txid9606)

CATH classification: 3.90.1280.20 (+1 more: 3.10.580.20)